Protein AF-A0A3R7KN00-F1 (afdb_monomer_lite)

Radius of gyration: 45.88 Å; chains: 1; bounding box: 121×91×130 Å

Sequence (946 aa):
MMTKEAKQSLILSQVHALVGEWLPFGANQISALNERLGAMERCQGGLFSSKLDMQPTETHFEVTPGLTQVKILDFDAIRFINFEAEINFPESDGVIQVENFGMHLHVSGAVLYGVKIDAIMNHTERSIPLDLLARLLVDVHQDSSGIIHDLLSRYQLSVLDMLFMGKAEQRNKYNLITAAVIEPKLPARMYLDKGERENELKQVLGEIYACYDITRDDVLFLGRDGCLLSGPGAERYEALLTTFMGLNSREIFIRNFFVRTFVLNDMLMNLRQSIRNYRKHGEHALKGVKKSLSDAARHMILLIECLQYLLESVEALELPPVPVDIAGSKIYKSLQLLERKNNVIVRCKDSIKLIERLRTQLDTLITKFEGISRLQLTYVSQGFDINIQRLTESLRVRDQLGENLDVIRMIFAGNLSFDIIDRLSGGTFNVPNPSWFLDWIKKPIIDVPLAFLVINLLWLAVVWIAIQAWLDRQVFRAGATLVIRAHTDKRINLMQLRRFLSQRDLQLGTFEYELGGRPELQSYIWVEDCFPSKGSTTHVMIVVDEKQKLLRSIRLQIACPLEESVPIHSRRLSRGMHRMRSYSTLRRPSRRLHPAPSSVTTMENNILEQFSILLRGEGVYQERHAPLARLGSQLNLLALTHSYNQETNTDNPMEVERRFWKGLRGTMDAPVYGADIVASLFGNVDALSWNLGDLNTILRKIDLPGVTRPMLYFGMWRAMFAFHTEDMDLFSINYVHTGKPKFWYGIPPDAAPQLERAAQSMFPEKHHTCSQFLRHKTSLISPARLREFGVPFYRAYQKPGEFVITFPAAYHQGFNLGLNIAEAVNFASLHWIPYGLKAKVCKCLPDSVRIDMDSFLTKLFSEPPSGPELLGDDPWVFSCKCHKYCSSNSSDVEVEAKVTAVEGKYIRVHYKGESADNDEWLPVSSKELQRRIVAVEPPLVKTKDL

Secondary structure (DSSP, 8-state):
----------EEES-EEEEEEE----HHHHHHHHHHTTTTSSS--EEE-S---S-TTSS-----S--EEEEEEEEETTTEEEEEEEE-----TT------EEEEEETTSEEEEEEE--EETTEETT-EEHHHHHHHHHHHHHHHHHHHHHHS-HHHHHHHHHHHTT-GGG---EEEEEESEEES---HHHH-SSSHHHHHHHHHH-SEEEEEE-SSS-EEEEESSEEEEESTTGGGGHHHHHHHHHHHHHHHHHHHHHHHHHHHHHHHHHHHHHHHTHHHHHHHHHHHHHHHHHHHHHHHHHHHHHHHHHHHHHHT-PPPPPPSSHHHHHHHHHHTHHHHHHHHHHHHHHHHHHHHHHHHHHHHHHHHHHHHHHHHHHHHHHHHHHHHHHHHHHHHHHHHHHHHHHHHHHHHHHHHHHHHHHHHTTSSS--PPPHHHIIIIIIIIISSTTHHHHHHHHHHHHHHHHHHHHHHHHHTTS--EEEEEEEEEEE--HHHHHHHHHTS--EEEE-PPSSSS---EEEEEEEEET-SSTT-EEEEEEEEETTTTEEEEEEEEEE--GGGSS-S-S-------------------------PSPHHHHHHHHHHHHHHHHHHHTTS---TT----BSS-TTTSHHHHTTTT-------HHHHHHHHHHH--TTSPPPP-EEEEE-----S--TTS--TTS--SGGGG---TTTTS-EEEEE-TT-EEEEEPPGGG-EEEEEEEEES-EEEEE--GGGHHHHHHHHHHH-HHHHHH-TTGGGGS-----HHHHHHTT---EEEEEPTT-EEEEPTT--EEEEESSSEEEEEEEE--GGGHHHHHH----SS-TT-----HHHHHHHHHSS---STTTT---TT----TT--S--S--------EEEEEEETTEEEEEETTS-GGG-EEEETT-HHHHHH----PPPP------

Foldseek 3Di:
DDDPDDDQDKWFAFKKKKWKAFALAAQVQLLVLCVVQCVVHPDGWAWFFPDDDPPVVDPDDDDDQFTKTWAWDDDDNGFKTWIWIDTGDDDDPPDDDDDIWTWIQGRLRMIMTIDTDQDFDVGGNGTHGLQSVLVVVLVVLQSVLRNCSRSGDPVSVVLVCLLVVPCSSPRQIAMEMEGAAMPPDDAFVVQCVVDPSVVSVCSRQNAWPDKDDLDSGWIWTHGLRYIYIYHNCRVVCVLQRSLLRNLSSLVSSLVSLVVSLVVLVVLLVVLVVLLVCDVVPDDVSLVVSVVSLVVSVVSLVSSVSSLVSSLVSLVPDDHDDQDPDSSSNVVNVVSPSVVSSVVSNVSSVVVVVSSVVSVVSSVVSVVSSVVVVVVVVVVVVVVVVVVVVVVVVVVVVVVVVVVVVVVVLLVVLLVVLVVVVCVVVPVPDPDPDDPCCCVPPCVPQVPDPPNVVVVSVVSSVVSSVVVVVVVVVVCLVQFDWDKAKFFWFAAWDVVLVVVVLVVFDWDKDFDDDDDDDDQRWIKTWGWDAQPPHHGKIKIKIWIARPVRNTTGMIMITIGDRCPVVDDPPDPDDDDDDDDDDDDDDDDDDDPDDDDDPDPSQVVSQVSQVVVVVVCVVSPRHPDPPDTTDGDDDPPQCVLQVVQPPPPPVDPDPVVLLVCLVVQDDPPDDDRDKPWFAQDFPDDPDDPVDPGLQRPPFLCPVDDDRQANTKMKIWAFANAKWAKDADALLFKKKKAWADDFKKKKKKADLVLLVLVLVLVCVVCVVQCVLWVRSVNVRPDHDRPVSCVVSPGDMDMDIGDHGDMDMDGGNMIMMTHTRGTTMMMMHTHDHPVSLVSSVVDDWTPNDPPRDHDPSVVSVCVSPVDDDPDDPSDDDPPPPDDDPPPPDDDPPPDDDDFDKDFDDDDDQWTWIDTPPDDPVPIDIGGVPDPVVVVPDPDDDDDDDDDDDD

InterPro domains:
  IPR003347 JmjC domain [PF02373] (711-827)
  IPR003347 JmjC domain [PS51184] (684-844)
  IPR003347 JmjC domain [SM00558] (684-844)
  IPR059590 MJ1566-like, N-terminal domain [PF27230] (7-232)

pLDDT: mean 73.98, std 19.84, range [23.41, 95.88]

Structure (mmCIF, N/CA/C/O backbone):
data_AF-A0A3R7KN00-F1
#
_entry.id   AF-A0A3R7KN00-F1
#
loop_
_atom_site.group_PDB
_atom_site.id
_atom_site.type_symbol
_atom_site.label_atom_id
_atom_site.label_alt_id
_atom_site.label_comp_id
_atom_site.label_asym_id
_atom_site.label_entity_id
_atom_site.label_seq_id
_atom_site.pdbx_PDB_ins_code
_atom_site.Cartn_x
_atom_site.Cartn_y
_atom_site.Cartn_z
_atom_site.occupancy
_atom_site.B_iso_or_equiv
_atom_site.auth_seq_id
_atom_site.auth_comp_id
_atom_site.auth_asym_id
_atom_site.auth_atom_id
_atom_site.pdbx_PDB_model_num
ATOM 1 N N . MET A 1 1 ? -3.265 29.292 -45.583 1.00 34.47 1 MET A N 1
ATOM 2 C CA . MET A 1 1 ? -2.148 30.198 -45.240 1.00 34.47 1 MET A CA 1
ATOM 3 C C . MET A 1 1 ? -0.900 29.540 -45.802 1.00 34.47 1 MET A C 1
ATOM 5 O O . MET A 1 1 ? -0.607 28.430 -45.388 1.00 34.47 1 MET A O 1
ATOM 9 N N . MET A 1 2 ? -0.294 30.111 -46.847 1.00 29.91 2 MET A N 1
ATOM 10 C CA . MET A 1 2 ? 0.812 29.475 -47.574 1.00 29.91 2 MET A CA 1
ATOM 11 C C . MET A 1 2 ? 1.981 29.189 -46.627 1.00 29.91 2 MET A C 1
ATOM 13 O O . MET A 1 2 ? 2.586 30.112 -46.083 1.00 29.91 2 MET A O 1
ATOM 17 N N . THR A 1 3 ? 2.247 27.905 -46.403 1.00 37.53 3 THR A N 1
ATOM 18 C CA . THR A 1 3 ? 3.394 27.390 -45.661 1.00 37.53 3 THR A CA 1
ATOM 19 C C . THR A 1 3 ? 4.658 27.803 -46.400 1.00 37.53 3 THR A C 1
ATOM 21 O O . THR A 1 3 ? 4.951 27.283 -47.472 1.00 37.53 3 THR A O 1
ATOM 24 N N . LYS A 1 4 ? 5.409 28.761 -45.846 1.00 40.06 4 LYS A N 1
ATOM 25 C CA . LYS A 1 4 ? 6.831 28.882 -46.174 1.00 40.06 4 LYS A CA 1
ATOM 26 C C . LYS A 1 4 ? 7.455 27.526 -45.850 1.00 40.06 4 LYS A C 1
ATOM 28 O O . LYS A 1 4 ? 7.513 27.169 -44.676 1.00 40.06 4 LYS A O 1
ATOM 33 N N . GLU A 1 5 ? 7.851 26.770 -46.868 1.00 46.94 5 GLU A N 1
ATOM 34 C CA . GLU A 1 5 ? 8.691 25.590 -46.681 1.00 46.94 5 GLU A CA 1
ATOM 35 C C . GLU A 1 5 ? 9.938 26.046 -45.919 1.00 46.94 5 GLU A C 1
ATOM 37 O O . GLU A 1 5 ? 10.660 26.945 -46.363 1.00 46.94 5 GLU A O 1
ATOM 42 N N . ALA A 1 6 ? 10.130 25.511 -44.711 1.00 55.94 6 ALA A N 1
ATOM 43 C CA . ALA A 1 6 ? 11.366 25.713 -43.977 1.00 55.94 6 ALA A CA 1
ATOM 44 C C . ALA A 1 6 ? 12.513 25.220 -44.868 1.00 55.94 6 ALA A C 1
ATOM 46 O O . ALA A 1 6 ? 12.411 24.171 -45.507 1.00 55.94 6 ALA A O 1
ATOM 47 N N . LYS A 1 7 ? 13.580 26.011 -44.969 1.00 61.88 7 LYS A N 1
ATOM 48 C CA . LYS A 1 7 ? 14.735 25.675 -45.795 1.00 61.88 7 LYS A CA 1
ATOM 49 C C . LYS A 1 7 ? 15.413 24.449 -45.178 1.00 61.88 7 LYS A C 1
ATOM 51 O O . LYS A 1 7 ? 16.044 24.573 -44.140 1.00 61.88 7 LYS A O 1
ATOM 56 N N . GLN A 1 8 ? 15.236 23.283 -45.798 1.00 73.12 8 GLN A N 1
ATOM 57 C CA . GLN A 1 8 ? 15.759 22.004 -45.310 1.00 73.12 8 GLN A CA 1
ATOM 58 C C . GLN A 1 8 ? 17.293 22.055 -45.286 1.00 73.12 8 GLN A C 1
ATOM 60 O O . GLN A 1 8 ? 17.915 22.194 -46.343 1.00 73.12 8 GLN A O 1
ATOM 65 N N . SER A 1 9 ? 17.905 21.993 -44.100 1.00 80.38 9 SER A N 1
ATOM 66 C CA . SER A 1 9 ? 19.361 22.125 -43.953 1.00 80.38 9 SER A CA 1
ATOM 67 C C . SER A 1 9 ? 20.086 20.793 -43.748 1.00 80.38 9 SER A C 1
ATOM 69 O O . SER A 1 9 ? 21.261 20.704 -44.121 1.00 80.38 9 SER A O 1
ATOM 71 N N . LEU A 1 10 ? 19.402 19.766 -43.222 1.00 90.12 10 LEU A N 1
ATOM 72 C CA . LEU A 1 10 ? 19.924 18.406 -43.062 1.00 90.12 10 LEU A CA 1
ATOM 73 C C . LEU A 1 10 ? 18.960 17.342 -43.605 1.00 90.12 10 LEU A C 1
ATOM 75 O O . LEU A 1 10 ? 17.761 17.343 -43.314 1.00 90.12 10 LEU A O 1
ATOM 79 N N . ILE A 1 11 ? 19.516 16.395 -44.361 1.00 92.88 11 ILE A N 1
ATOM 80 C CA . ILE A 1 11 ? 18.796 15.253 -44.935 1.00 92.88 11 ILE A CA 1
ATOM 81 C C . ILE A 1 11 ? 19.473 13.960 -44.476 1.00 92.88 11 ILE A C 1
ATOM 83 O O . ILE A 1 11 ? 20.700 13.851 -44.493 1.00 92.88 11 ILE A O 1
ATOM 87 N N . LEU A 1 12 ? 18.674 12.980 -44.059 1.00 93.62 12 LEU A N 1
ATOM 88 C CA . LEU A 1 12 ? 19.125 11.647 -43.674 1.00 93.62 12 LEU A CA 1
ATOM 89 C C . LEU A 1 12 ? 18.622 10.599 -44.674 1.00 93.62 12 LEU A C 1
ATOM 91 O O . LEU A 1 12 ? 17.547 10.739 -45.257 1.00 93.62 12 LEU A O 1
ATOM 95 N N . SER A 1 13 ? 19.388 9.525 -44.844 1.00 93.06 13 SER A N 1
ATOM 96 C CA . SER A 1 13 ? 19.009 8.368 -45.666 1.00 93.06 13 SER A CA 1
ATOM 97 C C . SER A 1 13 ? 18.983 7.087 -44.835 1.00 93.06 13 SER A C 1
ATOM 99 O O . SER A 1 13 ? 19.817 6.925 -43.940 1.00 93.06 13 SER A O 1
ATOM 101 N N . GLN A 1 14 ? 18.045 6.185 -45.152 1.00 92.50 14 GLN A N 1
ATOM 102 C CA . GLN A 1 14 ? 17.843 4.899 -44.468 1.00 92.50 14 GLN A CA 1
ATOM 103 C C . GLN A 1 14 ? 17.768 5.080 -42.951 1.00 92.50 14 GLN A C 1
ATOM 105 O O . GLN A 1 14 ? 18.657 4.669 -42.207 1.00 92.50 14 GLN A O 1
ATOM 110 N N . VAL A 1 15 ? 16.737 5.799 -42.509 1.00 93.44 15 VAL A N 1
ATOM 111 C CA . VAL A 1 15 ? 16.597 6.186 -41.107 1.00 93.44 15 VAL A CA 1
ATOM 112 C C . VAL A 1 15 ? 15.873 5.091 -40.334 1.00 93.44 15 VAL A C 1
ATOM 114 O O . VAL A 1 15 ? 14.721 4.764 -40.627 1.00 93.44 15 VAL A O 1
ATOM 117 N N . HIS A 1 16 ? 16.534 4.576 -39.302 1.00 93.69 16 HIS A N 1
ATOM 118 C CA . HIS A 1 16 ? 15.919 3.744 -38.274 1.00 93.69 16 HIS A CA 1
ATOM 119 C C . HIS A 1 16 ? 15.856 4.536 -36.971 1.00 93.69 16 HIS A C 1
ATOM 121 O O . HIS A 1 16 ? 16.877 5.040 -36.486 1.00 93.69 16 HIS A O 1
ATOM 127 N N . ALA A 1 17 ? 14.655 4.649 -36.413 1.00 93.38 17 ALA A N 1
ATOM 128 C CA . ALA A 1 17 ? 14.404 5.333 -35.158 1.00 93.38 17 ALA A CA 1
ATOM 129 C C . ALA A 1 17 ? 14.019 4.316 -34.080 1.00 93.38 17 ALA A C 1
ATOM 131 O O . ALA A 1 17 ? 13.091 3.525 -34.241 1.00 93.38 17 ALA A O 1
ATOM 132 N N . LEU A 1 18 ? 14.737 4.361 -32.964 1.00 94.88 18 LEU A N 1
ATOM 133 C CA . LEU A 1 18 ? 14.424 3.652 -31.736 1.00 94.88 18 LEU A CA 1
ATOM 134 C C . LEU A 1 18 ? 14.057 4.687 -30.674 1.00 94.88 18 LEU A C 1
ATOM 136 O O . LEU A 1 18 ? 14.808 5.626 -30.422 1.00 94.88 18 LEU A O 1
ATOM 140 N N . VAL A 1 19 ? 12.917 4.512 -30.023 1.00 94.94 19 VAL A N 1
ATOM 141 C CA . VAL A 1 19 ? 12.506 5.325 -28.880 1.00 94.94 19 VAL A CA 1
ATOM 142 C C . VAL A 1 19 ? 12.599 4.462 -27.630 1.00 94.94 19 VAL A C 1
ATOM 144 O O . VAL A 1 19 ? 12.036 3.373 -27.562 1.00 94.94 19 VAL A O 1
ATOM 147 N N . GLY A 1 20 ? 13.355 4.931 -26.643 1.00 94.50 20 GLY A N 1
ATOM 148 C CA . GLY A 1 20 ? 13.650 4.200 -25.419 1.00 94.50 20 GLY A CA 1
ATOM 149 C C . GLY A 1 20 ? 12.950 4.788 -24.209 1.00 94.50 20 GLY A C 1
ATOM 150 O O . GLY A 1 20 ? 13.080 5.976 -23.894 1.00 94.50 20 GLY A O 1
ATOM 151 N N . GLU A 1 21 ? 12.292 3.925 -23.454 1.00 93.81 21 GLU A N 1
ATOM 152 C CA . GLU A 1 21 ? 11.632 4.242 -22.200 1.00 93.81 21 GLU A CA 1
ATOM 153 C C . GLU A 1 21 ? 12.069 3.266 -21.104 1.00 93.81 21 GLU A C 1
ATOM 155 O O . GLU A 1 21 ? 12.487 2.137 -21.368 1.00 93.81 21 GLU A O 1
ATOM 160 N N . TRP A 1 22 ? 11.993 3.707 -19.849 1.00 94.19 22 TRP A N 1
ATOM 161 C CA . TRP A 1 22 ? 12.151 2.822 -18.706 1.00 94.19 22 TRP A CA 1
ATOM 162 C C . TRP A 1 22 ? 10.906 2.850 -17.820 1.00 94.19 22 TRP A C 1
ATOM 164 O O . TRP A 1 22 ? 10.437 3.920 -17.425 1.00 94.19 22 TRP A O 1
ATOM 174 N N . LEU A 1 23 ? 10.405 1.662 -17.495 1.00 92.81 23 LEU A N 1
ATOM 175 C CA . LEU A 1 23 ? 9.219 1.422 -16.688 1.00 92.81 23 LEU A CA 1
ATOM 176 C C . LEU A 1 23 ? 9.567 0.543 -15.472 1.00 92.81 23 LEU A C 1
ATOM 178 O O . LEU A 1 23 ? 10.354 -0.393 -15.606 1.00 92.81 23 LEU A O 1
ATOM 182 N N . PRO A 1 24 ? 8.983 0.792 -14.285 1.00 91.50 24 PRO A N 1
ATOM 183 C CA . PRO A 1 24 ? 9.306 0.061 -13.059 1.00 91.50 24 PRO A CA 1
ATOM 184 C C . PRO A 1 24 ? 8.629 -1.319 -13.027 1.00 91.50 24 PRO A C 1
ATOM 186 O O . PRO A 1 24 ? 7.636 -1.520 -12.327 1.00 91.50 24 PRO A O 1
ATOM 189 N N . PHE A 1 25 ? 9.139 -2.258 -13.827 1.00 86.75 25 PHE A N 1
ATOM 190 C CA . PHE A 1 25 ? 8.632 -3.629 -13.948 1.00 86.75 25 PHE A CA 1
ATOM 191 C C . PHE A 1 25 ? 9.667 -4.658 -13.510 1.00 86.75 25 PHE A C 1
ATOM 193 O O . PHE A 1 25 ? 10.868 -4.408 -13.561 1.00 86.75 25 PHE A O 1
ATOM 200 N N . GLY A 1 26 ? 9.174 -5.835 -13.130 1.00 87.88 26 GLY A N 1
ATOM 201 C CA . GLY A 1 26 ? 9.977 -7.017 -12.866 1.00 87.88 26 GLY A CA 1
ATOM 202 C C . GLY A 1 26 ? 9.399 -8.260 -13.543 1.00 87.88 26 GLY A C 1
ATOM 203 O O . GLY A 1 26 ? 8.490 -8.196 -14.374 1.00 87.88 26 GLY A O 1
ATOM 204 N N . ALA A 1 27 ? 9.939 -9.415 -13.159 1.00 89.00 27 ALA A N 1
ATOM 205 C CA . ALA A 1 27 ? 9.639 -10.716 -13.759 1.00 89.00 27 ALA A CA 1
ATOM 206 C C . ALA A 1 27 ? 8.143 -11.069 -13.721 1.00 89.00 27 ALA A C 1
ATOM 208 O O . ALA A 1 27 ? 7.574 -11.531 -14.709 1.00 89.00 27 ALA A O 1
ATOM 209 N N . ASN A 1 28 ? 7.488 -10.805 -12.589 1.00 90.81 28 ASN A N 1
ATOM 210 C CA . ASN A 1 28 ? 6.073 -11.125 -12.399 1.00 90.81 28 ASN A CA 1
ATOM 211 C C . ASN A 1 28 ? 5.167 -10.271 -13.295 1.00 90.81 28 ASN A C 1
ATOM 213 O O . ASN A 1 28 ? 4.145 -10.747 -13.778 1.00 90.81 28 ASN A O 1
ATOM 217 N N . GLN A 1 29 ? 5.543 -9.014 -13.534 1.00 91.00 29 GLN A N 1
ATOM 218 C CA . GLN A 1 29 ? 4.796 -8.088 -14.377 1.00 91.00 29 GLN A CA 1
ATOM 219 C C . GLN A 1 29 ? 4.914 -8.462 -15.857 1.00 91.00 29 GLN A C 1
ATOM 221 O O . GLN A 1 29 ? 3.920 -8.365 -16.571 1.00 91.00 29 GLN A O 1
ATOM 226 N N . ILE A 1 30 ? 6.088 -8.927 -16.300 1.00 91.75 30 ILE A N 1
ATOM 227 C CA . ILE A 1 30 ? 6.277 -9.462 -17.657 1.00 91.75 30 ILE A CA 1
ATOM 228 C C . ILE A 1 30 ? 5.495 -10.764 -17.842 1.00 91.75 30 ILE A C 1
ATOM 230 O O . ILE A 1 30 ? 4.766 -10.895 -18.819 1.00 91.75 30 ILE A O 1
ATOM 234 N N . SER A 1 31 ? 5.560 -11.686 -16.879 1.00 91.69 31 SER A N 1
ATOM 235 C CA . SER A 1 31 ? 4.784 -12.933 -16.925 1.00 91.69 31 SER A CA 1
ATOM 236 C C . SER A 1 31 ? 3.273 -12.672 -17.004 1.00 91.69 31 SER A C 1
ATOM 238 O O . SER A 1 31 ? 2.595 -13.184 -17.893 1.00 91.69 31 SER A O 1
ATOM 240 N N . ALA A 1 32 ? 2.755 -11.769 -16.165 1.00 90.94 32 ALA A N 1
ATOM 241 C CA . ALA A 1 32 ? 1.348 -11.371 -16.205 1.00 90.94 32 ALA A CA 1
ATOM 242 C C . ALA A 1 32 ? 0.955 -10.649 -17.509 1.00 90.94 32 ALA A C 1
ATOM 244 O O . ALA A 1 32 ? -0.200 -10.718 -17.931 1.00 90.94 32 ALA A O 1
ATOM 245 N N . LEU A 1 33 ? 1.889 -9.928 -18.140 1.00 90.69 33 LEU A N 1
ATOM 246 C CA . LEU A 1 33 ? 1.666 -9.313 -19.447 1.00 90.69 33 LEU A CA 1
ATOM 247 C C . LEU A 1 33 ? 1.604 -10.376 -20.551 1.00 90.69 33 LEU A C 1
ATOM 249 O O . LEU A 1 33 ? 0.674 -10.347 -21.349 1.00 90.69 33 LEU A O 1
ATOM 253 N N . ASN A 1 34 ? 2.531 -11.337 -20.559 1.00 90.94 34 ASN A N 1
ATOM 254 C CA . ASN A 1 34 ? 2.530 -12.465 -21.496 1.00 90.94 34 ASN A CA 1
ATOM 255 C C . ASN A 1 34 ? 1.225 -13.267 -21.425 1.00 90.94 34 ASN A C 1
ATOM 257 O O . ASN A 1 34 ? 0.660 -13.619 -22.461 1.00 90.94 34 ASN A O 1
ATOM 261 N N . GLU A 1 35 ? 0.728 -13.522 -20.213 1.00 89.06 35 GLU A N 1
ATOM 262 C CA . GLU A 1 35 ? -0.555 -14.195 -19.998 1.00 89.06 35 GLU A CA 1
ATOM 263 C C . GLU A 1 35 ? -1.720 -13.360 -20.551 1.00 89.06 35 GLU A C 1
ATOM 265 O O . GLU A 1 35 ? -2.538 -13.873 -21.308 1.00 89.06 35 GLU A O 1
ATOM 270 N N . ARG A 1 36 ? -1.760 -12.050 -20.264 1.00 88.00 36 ARG A N 1
ATOM 271 C CA . ARG A 1 36 ? -2.825 -11.159 -20.761 1.00 88.00 36 ARG A CA 1
ATOM 272 C C . ARG A 1 36 ? -2.849 -11.036 -22.281 1.00 88.00 36 ARG A C 1
ATOM 274 O O . ARG A 1 36 ? -3.927 -10.927 -22.855 1.00 88.00 36 ARG A O 1
ATOM 281 N N . LEU A 1 37 ? -1.682 -11.008 -22.918 1.00 88.88 37 LEU A N 1
ATOM 282 C CA . LEU A 1 37 ? -1.573 -10.901 -24.373 1.00 88.88 37 LEU A CA 1
ATOM 283 C C . LEU A 1 37 ? -1.833 -12.236 -25.087 1.00 88.88 37 LEU A C 1
ATOM 285 O O . LEU A 1 37 ? -1.804 -12.285 -26.316 1.00 88.88 37 LEU A O 1
ATOM 289 N N . GLY A 1 38 ? -2.073 -13.318 -24.339 1.00 88.44 38 GLY A N 1
ATOM 290 C CA . GLY A 1 38 ? -2.292 -14.642 -24.910 1.00 88.44 38 GLY A CA 1
ATOM 291 C C . GLY A 1 38 ? -1.037 -15.215 -25.568 1.00 88.44 38 GLY A C 1
ATOM 292 O O . GLY A 1 38 ? -1.142 -16.025 -26.484 1.00 88.44 38 GLY A O 1
ATOM 293 N N . ALA A 1 39 ? 0.166 -14.823 -25.127 1.00 87.88 39 ALA A N 1
ATOM 294 C CA . ALA A 1 39 ? 1.427 -15.291 -25.718 1.00 87.88 39 ALA A CA 1
ATOM 295 C C . ALA A 1 39 ? 1.568 -16.821 -25.661 1.00 87.88 39 ALA A C 1
ATOM 297 O O . ALA A 1 39 ? 2.085 -17.450 -26.584 1.00 87.88 39 ALA A O 1
ATOM 298 N N . MET A 1 40 ? 1.055 -17.426 -24.588 1.00 84.81 40 MET A N 1
ATOM 299 C CA . MET A 1 40 ? 1.064 -18.876 -24.372 1.00 84.81 40 MET A CA 1
ATOM 300 C C . MET A 1 40 ? -0.161 -19.585 -24.972 1.00 84.81 40 MET A C 1
ATOM 302 O O . MET A 1 40 ? -0.252 -20.811 -24.910 1.00 84.81 40 MET A O 1
ATOM 306 N N . GLU A 1 41 ? -1.116 -18.835 -25.524 1.00 86.50 41 GLU A N 1
ATOM 307 C CA . GLU A 1 41 ? -2.346 -19.376 -26.091 1.00 86.50 41 GLU A CA 1
ATOM 308 C C . GLU A 1 41 ? -2.195 -19.711 -27.579 1.00 86.50 41 GLU A C 1
ATOM 310 O O . GLU A 1 41 ? -1.234 -19.337 -28.251 1.00 86.50 41 GLU A O 1
ATOM 315 N N . ARG A 1 42 ? -3.177 -20.440 -28.124 1.00 82.50 42 ARG A N 1
ATOM 316 C CA . ARG A 1 42 ? -3.200 -20.797 -29.550 1.00 82.50 42 ARG A CA 1
ATOM 317 C C . ARG A 1 42 ? -3.437 -19.582 -30.455 1.00 82.50 42 ARG A C 1
ATOM 319 O O . ARG A 1 42 ? -2.972 -19.581 -31.591 1.00 82.50 42 ARG A O 1
ATOM 326 N N . CYS A 1 43 ? -4.177 -18.590 -29.967 1.00 78.00 43 CYS A N 1
ATOM 327 C CA . CYS A 1 43 ? -4.435 -17.333 -30.659 1.00 78.00 43 CYS A CA 1
ATOM 328 C C . CYS A 1 43 ? -3.603 -16.241 -29.986 1.00 78.00 43 CYS A C 1
ATOM 330 O O . CYS A 1 43 ? -4.023 -15.678 -28.983 1.00 78.00 43 CYS A O 1
ATOM 332 N N . GLN A 1 44 ? -2.409 -15.989 -30.516 1.00 85.62 44 GLN A N 1
ATOM 333 C CA . GLN A 1 44 ? -1.486 -15.004 -29.960 1.00 85.62 44 GLN A CA 1
ATOM 334 C C . GLN A 1 44 ? -1.861 -13.585 -30.404 1.00 85.62 44 GLN A C 1
ATOM 336 O O . GLN A 1 44 ? -1.991 -13.328 -31.603 1.00 85.62 44 GLN A O 1
ATOM 341 N N . GLY A 1 45 ? -1.970 -12.657 -29.449 1.00 84.62 45 GLY A N 1
ATOM 342 C CA . GLY A 1 45 ? -2.313 -11.261 -29.717 1.00 84.62 45 GLY A CA 1
ATOM 343 C C . GLY A 1 45 ? -3.818 -11.007 -29.853 1.00 84.62 45 GLY A C 1
ATOM 344 O O . GLY A 1 45 ? -4.648 -11.801 -29.414 1.00 84.62 45 GLY A O 1
ATOM 345 N N . GLY A 1 46 ? -4.181 -9.863 -30.432 1.00 86.06 46 GLY A N 1
ATOM 346 C CA . GLY A 1 46 ? -5.575 -9.428 -30.543 1.00 86.06 46 GLY A CA 1
ATOM 347 C C . GLY A 1 46 ? -5.751 -7.915 -30.454 1.00 86.06 46 GLY A C 1
ATOM 348 O O . GLY A 1 46 ? -4.793 -7.160 -30.605 1.00 86.06 46 GLY A O 1
ATOM 349 N N . LEU A 1 47 ? -6.992 -7.485 -30.223 1.00 86.44 47 LEU A N 1
ATOM 350 C CA . LEU A 1 47 ? -7.349 -6.083 -30.009 1.00 86.44 47 LEU A CA 1
ATOM 351 C C . LEU A 1 47 ? -7.456 -5.804 -28.509 1.00 86.44 47 LEU A C 1
ATOM 353 O O . LEU A 1 47 ? -8.194 -6.490 -27.800 1.00 86.44 47 LEU A O 1
ATOM 357 N N . PHE A 1 48 ? -6.751 -4.779 -28.041 1.00 84.88 48 PHE A N 1
ATOM 358 C CA . PHE A 1 48 ? -6.684 -4.402 -26.633 1.00 84.88 48 PHE A CA 1
ATOM 359 C C . PHE A 1 48 ? -7.202 -2.978 -26.418 1.00 84.88 48 PHE A C 1
ATOM 361 O O . PHE A 1 48 ? -7.078 -2.111 -27.284 1.00 84.88 48 PHE A O 1
ATOM 368 N N . SER A 1 49 ? -7.804 -2.748 -25.248 1.00 82.06 49 SER A N 1
ATOM 369 C CA . SER A 1 49 ? -8.267 -1.432 -24.810 1.00 82.06 49 SER A CA 1
ATOM 370 C C . SER A 1 49 ? -8.178 -1.304 -23.294 1.00 82.06 49 SER A C 1
ATOM 372 O O . SER A 1 49 ? -8.518 -2.232 -22.560 1.00 82.06 49 SER A O 1
ATOM 374 N N . SER A 1 50 ? -7.803 -0.116 -22.823 1.00 75.69 50 SER A N 1
ATOM 375 C CA . SER A 1 50 ? -7.879 0.268 -21.410 1.00 75.69 50 SER A CA 1
ATOM 376 C C . SER A 1 50 ? -9.304 0.570 -20.918 1.00 75.69 50 SER A C 1
ATOM 378 O O . SER A 1 50 ? -9.516 0.736 -19.709 1.00 75.69 50 SER A O 1
ATOM 380 N N . LYS A 1 51 ? -10.302 0.648 -21.814 1.00 75.00 51 LYS A N 1
ATOM 381 C CA . LYS A 1 51 ? -11.698 0.915 -21.438 1.00 75.00 51 LYS A CA 1
ATOM 382 C C . LYS A 1 51 ? -12.301 -0.267 -20.686 1.00 75.00 51 LYS A C 1
ATOM 384 O O . LYS A 1 51 ? -12.181 -1.419 -21.085 1.00 75.00 51 LYS A O 1
ATOM 389 N N . LEU A 1 52 ? -12.982 0.049 -19.589 1.00 70.50 52 LEU A N 1
ATOM 390 C CA . LEU A 1 52 ? -13.621 -0.934 -18.726 1.00 70.50 52 LEU A CA 1
ATOM 391 C C . LEU A 1 52 ? -15.101 -1.023 -19.080 1.00 70.50 52 LEU A C 1
ATOM 393 O O . LEU A 1 52 ? -15.774 0.004 -19.177 1.00 70.50 52 LEU A O 1
ATOM 397 N N . ASP A 1 53 ? -15.599 -2.242 -19.247 1.00 78.12 53 ASP A N 1
ATOM 398 C CA . ASP A 1 53 ? -17.023 -2.472 -19.432 1.00 78.12 53 ASP A CA 1
ATOM 399 C C . ASP A 1 53 ? -17.781 -2.149 -18.137 1.00 78.12 53 ASP A C 1
ATOM 401 O O . ASP A 1 53 ? -17.709 -2.867 -17.136 1.00 78.12 53 ASP A O 1
ATOM 405 N N . MET A 1 54 ? -18.462 -1.003 -18.144 1.00 77.94 54 MET A N 1
ATOM 406 C CA . MET A 1 54 ? -19.262 -0.528 -17.016 1.00 77.94 54 MET A CA 1
ATOM 407 C C . MET A 1 54 ? -20.642 -1.198 -16.966 1.00 77.94 54 MET A C 1
ATOM 409 O O . MET A 1 54 ? -21.336 -1.062 -15.955 1.00 77.94 54 MET A O 1
ATOM 413 N N . GLN A 1 55 ? -21.040 -1.916 -18.022 1.00 80.62 55 GLN A N 1
ATOM 414 C CA . GLN A 1 55 ? -22.338 -2.575 -18.172 1.00 80.62 55 GLN A CA 1
ATOM 415 C C . GLN A 1 55 ? -22.153 -4.022 -18.672 1.00 80.62 55 GLN A C 1
ATOM 417 O O . GLN A 1 55 ? -22.719 -4.395 -19.697 1.00 80.62 55 GLN A O 1
ATOM 422 N N . PRO A 1 56 ? -21.473 -4.897 -17.898 1.00 75.44 56 PRO A N 1
ATOM 423 C CA . PRO A 1 56 ? -21.117 -6.261 -18.321 1.00 75.44 56 PRO A CA 1
ATOM 424 C C . PRO A 1 56 ? -22.312 -7.195 -18.567 1.00 75.44 56 PRO A C 1
ATOM 426 O O . PRO A 1 56 ? -22.146 -8.351 -18.943 1.00 75.44 56 PRO A O 1
ATOM 429 N N . THR A 1 57 ? -23.529 -6.734 -18.281 1.00 83.38 57 THR A N 1
ATOM 430 C CA . THR A 1 57 ? -24.779 -7.450 -18.552 1.00 83.38 57 THR A CA 1
ATOM 431 C C . THR A 1 57 ? -25.332 -7.193 -19.952 1.00 83.38 57 THR A C 1
ATOM 433 O O . THR A 1 57 ? -26.276 -7.869 -20.357 1.00 83.38 57 THR A O 1
ATOM 436 N N . GLU A 1 58 ? -24.811 -6.201 -20.671 1.00 80.12 58 GLU A N 1
ATOM 437 C CA . GLU A 1 58 ? -25.223 -5.896 -22.038 1.00 80.12 58 GLU A CA 1
ATOM 438 C C . GLU A 1 58 ? -24.478 -6.785 -23.043 1.00 80.12 58 GLU A C 1
ATOM 440 O O . GLU A 1 58 ? -23.365 -7.240 -22.807 1.00 80.12 58 GLU A O 1
ATOM 445 N N . THR A 1 59 ? -25.112 -7.084 -24.180 1.00 80.50 59 THR A N 1
ATOM 446 C CA . THR A 1 59 ? -24.532 -7.963 -25.216 1.00 80.50 59 THR A CA 1
ATOM 447 C C . THR A 1 59 ? -23.621 -7.227 -26.197 1.00 80.50 59 THR A C 1
ATOM 449 O O . THR A 1 59 ? -23.139 -7.831 -27.152 1.00 80.50 59 THR A O 1
ATOM 452 N N . HIS A 1 60 ? -23.444 -5.920 -26.019 1.00 71.69 60 HIS A N 1
ATOM 453 C CA . HIS A 1 60 ? -22.634 -5.072 -26.878 1.00 71.69 60 HIS A CA 1
ATOM 454 C C . HIS A 1 60 ? -21.744 -4.196 -25.999 1.00 71.69 60 HIS A C 1
ATOM 456 O O . HIS A 1 60 ? -22.223 -3.555 -25.072 1.00 71.69 60 HIS A O 1
ATOM 462 N N . PHE A 1 61 ? -20.449 -4.190 -26.296 1.00 73.44 61 PHE A N 1
ATOM 463 C CA . PHE A 1 61 ? -19.476 -3.297 -25.683 1.00 73.44 61 PHE A CA 1
ATOM 464 C C . PHE A 1 61 ? -19.022 -2.329 -26.773 1.00 73.44 61 PHE A C 1
ATOM 466 O O . PHE A 1 61 ? -18.248 -2.695 -27.659 1.00 73.44 61 PHE A O 1
ATOM 473 N N . GLU A 1 62 ? -19.594 -1.125 -26.779 1.00 68.31 62 GLU A N 1
ATOM 474 C CA . GLU A 1 62 ? -19.268 -0.110 -27.778 1.00 68.31 62 GLU A CA 1
ATOM 475 C C . GLU A 1 62 ? -17.918 0.527 -27.436 1.00 68.31 62 GLU A C 1
ATOM 477 O O . GLU A 1 62 ? -17.775 1.289 -26.476 1.00 68.31 62 GLU A O 1
ATOM 482 N N . VAL A 1 63 ? -16.903 0.194 -28.231 1.00 64.94 63 VAL A N 1
ATOM 483 C CA . VAL A 1 63 ? -15.575 0.794 -28.127 1.00 64.94 63 VAL A CA 1
ATOM 484 C C . VAL A 1 63 ? -15.408 1.768 -29.280 1.00 64.94 63 VAL A C 1
ATOM 486 O O . VAL A 1 63 ? -15.665 1.434 -30.433 1.00 64.94 63 VAL A O 1
ATOM 489 N N . THR A 1 64 ? -14.984 2.990 -28.969 1.00 58.66 64 THR A N 1
ATOM 490 C CA . THR A 1 64 ? -14.603 3.972 -29.990 1.00 58.66 64 THR A CA 1
ATOM 491 C C . THR A 1 64 ? -13.495 3.401 -30.887 1.00 58.66 64 THR A C 1
ATOM 493 O O . THR A 1 64 ? -12.630 2.698 -30.358 1.00 58.66 64 THR A O 1
ATOM 496 N N . PRO A 1 65 ? -13.462 3.727 -32.192 1.00 57.25 65 PRO A N 1
ATOM 497 C CA . PRO A 1 65 ? -12.318 3.407 -33.052 1.00 57.25 65 PRO A CA 1
ATOM 498 C C . PRO A 1 65 ? -11.016 3.963 -32.436 1.00 57.25 65 PRO A C 1
ATOM 500 O O . PRO A 1 65 ? -11.053 4.992 -31.757 1.00 57.25 65 PRO A O 1
ATOM 503 N N . GLY A 1 66 ? -9.899 3.246 -32.600 1.00 62.22 66 GLY A N 1
ATOM 504 C CA . GLY A 1 66 ? -8.635 3.479 -31.877 1.00 62.22 66 GLY A CA 1
ATOM 505 C C . GLY A 1 66 ? -8.106 2.270 -31.091 1.00 62.22 66 GLY A C 1
ATOM 506 O O . GLY A 1 66 ? -7.339 2.450 -30.154 1.00 62.22 66 GLY A O 1
ATOM 507 N N . LEU A 1 67 ? -8.554 1.044 -31.396 1.00 73.62 67 LEU A N 1
ATOM 508 C CA . LEU A 1 67 ? -8.083 -0.162 -30.705 1.00 73.62 67 LEU A CA 1
ATOM 509 C C . LEU A 1 67 ? -6.626 -0.464 -31.059 1.00 73.62 67 LEU A C 1
ATOM 511 O O . LEU A 1 67 ? -6.252 -0.449 -32.235 1.00 73.62 67 LEU A O 1
ATOM 515 N N . THR A 1 68 ? -5.850 -0.821 -30.037 1.00 83.31 68 THR A N 1
ATOM 516 C CA . THR A 1 68 ? -4.477 -1.289 -30.211 1.00 83.31 68 THR A CA 1
ATOM 517 C C . THR A 1 68 ? -4.510 -2.744 -30.668 1.00 83.31 68 THR A C 1
ATOM 519 O O . THR A 1 68 ? -4.926 -3.629 -29.915 1.00 83.31 68 THR A O 1
ATOM 522 N N . GLN A 1 69 ? -4.077 -3.005 -31.898 1.00 88.19 69 GLN A N 1
ATOM 523 C CA . GLN A 1 69 ? -3.876 -4.355 -32.404 1.00 88.19 69 GLN A CA 1
ATOM 524 C C . GLN A 1 69 ? -2.460 -4.813 -32.077 1.00 88.19 69 GLN A C 1
ATOM 526 O O . GLN A 1 69 ? -1.499 -4.113 -32.370 1.00 88.19 69 GLN A O 1
ATOM 531 N N . VAL A 1 70 ? -2.331 -5.997 -31.481 1.00 91.19 70 VAL A N 1
ATOM 532 C CA . VAL A 1 70 ? -1.041 -6.587 -31.115 1.00 91.19 70 VAL A CA 1
ATOM 533 C C . VAL A 1 70 ? -0.863 -7.929 -31.798 1.00 91.19 70 VAL A C 1
ATOM 535 O O . VAL A 1 70 ? -1.754 -8.781 -31.754 1.00 91.19 70 VAL A O 1
ATOM 538 N N . LYS A 1 71 ? 0.324 -8.140 -32.363 1.00 92.12 71 LYS A N 1
ATOM 539 C CA . LYS A 1 71 ? 0.763 -9.404 -32.946 1.00 92.12 71 LYS A CA 1
ATOM 540 C C . LYS A 1 71 ? 2.107 -9.804 -32.352 1.00 92.12 71 LYS A C 1
ATOM 542 O O . LYS A 1 71 ? 3.107 -9.115 -32.514 1.00 92.12 71 LYS A O 1
ATOM 547 N N . ILE A 1 72 ? 2.130 -10.933 -31.659 1.00 92.88 72 ILE A N 1
ATOM 548 C CA . ILE A 1 72 ? 3.319 -11.397 -30.942 1.00 92.88 72 ILE A CA 1
ATOM 549 C C . ILE A 1 72 ? 4.335 -11.958 -31.942 1.00 92.88 72 ILE A C 1
ATOM 551 O O . ILE A 1 72 ? 3.973 -12.723 -32.833 1.00 92.88 72 ILE A O 1
ATOM 555 N N . LEU A 1 73 ? 5.598 -11.553 -31.794 1.00 92.25 73 LEU A N 1
ATOM 556 C CA . LEU A 1 73 ? 6.716 -12.020 -32.616 1.00 92.25 73 LEU A CA 1
ATOM 557 C C . LEU A 1 73 ? 7.518 -13.105 -31.897 1.00 92.25 73 LEU A C 1
ATOM 559 O O . LEU A 1 73 ? 7.755 -14.174 -32.452 1.00 92.25 73 LEU A O 1
ATOM 563 N N . ASP A 1 74 ? 7.942 -12.814 -30.669 1.00 94.12 74 ASP A N 1
ATOM 564 C CA . ASP A 1 74 ? 8.789 -13.683 -29.853 1.00 94.12 74 ASP A CA 1
ATOM 565 C C . ASP A 1 74 ? 8.601 -13.341 -28.372 1.00 94.12 74 ASP A C 1
ATOM 567 O O . ASP A 1 74 ? 8.309 -12.195 -28.031 1.00 94.12 74 ASP A O 1
ATOM 571 N N . PHE A 1 75 ? 8.748 -14.309 -27.474 1.00 93.94 75 PHE A N 1
ATOM 572 C CA . PHE A 1 75 ? 8.622 -14.054 -26.044 1.00 93.94 75 PHE A CA 1
ATOM 573 C C . PHE A 1 75 ? 9.376 -15.078 -25.199 1.00 93.94 75 PHE A C 1
ATOM 575 O O . PHE A 1 75 ? 9.464 -16.261 -25.521 1.00 93.94 75 PHE A O 1
ATOM 582 N N . ASP A 1 76 ? 9.844 -14.616 -24.046 1.00 94.38 76 ASP A N 1
ATOM 583 C CA . ASP A 1 76 ? 10.248 -15.452 -22.927 1.00 94.38 76 ASP A CA 1
ATOM 584 C C . ASP A 1 76 ? 9.232 -15.248 -21.803 1.00 94.38 76 ASP A C 1
ATOM 586 O O . ASP A 1 76 ? 8.854 -14.118 -21.489 1.00 94.38 76 ASP A O 1
ATOM 590 N N . ALA A 1 77 ? 8.794 -16.337 -21.171 1.00 88.31 77 ALA A N 1
ATOM 591 C CA . ALA A 1 77 ? 7.744 -16.291 -20.155 1.00 88.31 77 ALA A CA 1
ATOM 592 C C . ALA A 1 77 ? 8.039 -15.302 -19.009 1.00 88.31 77 ALA A C 1
ATOM 594 O O . ALA A 1 77 ? 7.106 -14.804 -18.382 1.00 88.31 77 ALA A O 1
ATOM 595 N N . ILE A 1 78 ? 9.314 -15.009 -18.734 1.00 90.31 78 ILE A N 1
ATOM 596 C CA . ILE A 1 78 ? 9.753 -14.217 -17.583 1.00 90.31 78 ILE A CA 1
ATOM 597 C C . ILE A 1 78 ? 10.580 -12.993 -18.005 1.00 90.31 78 ILE A C 1
ATOM 599 O O . ILE A 1 78 ? 10.503 -11.947 -17.358 1.00 90.31 78 ILE A O 1
ATOM 603 N N . ARG A 1 79 ? 11.411 -13.115 -19.046 1.00 91.31 79 ARG A N 1
ATOM 604 C CA . ARG A 1 79 ? 12.464 -12.138 -19.358 1.00 91.31 79 ARG A CA 1
ATOM 605 C C . ARG A 1 79 ? 12.024 -11.031 -20.300 1.00 91.31 79 ARG A C 1
ATOM 607 O O . ARG A 1 79 ? 12.423 -9.892 -20.074 1.00 91.31 79 ARG A O 1
ATOM 614 N N . PHE A 1 80 ? 11.277 -11.334 -21.357 1.00 94.31 80 PHE A N 1
ATOM 615 C CA . PHE A 1 80 ? 10.909 -10.323 -22.348 1.00 94.31 80 PHE A CA 1
ATOM 616 C C . PHE A 1 80 ? 9.717 -10.730 -23.211 1.00 94.31 80 PHE A C 1
ATOM 618 O O . PHE A 1 80 ? 9.375 -11.905 -23.305 1.00 94.31 80 PHE A O 1
ATOM 625 N N . ILE A 1 81 ? 9.140 -9.751 -23.902 1.00 94.19 81 ILE A N 1
ATOM 626 C CA . ILE A 1 81 ? 8.175 -9.963 -24.980 1.00 94.19 81 ILE A CA 1
ATOM 627 C C . ILE A 1 81 ? 8.472 -9.009 -26.143 1.00 94.19 81 ILE A C 1
ATOM 629 O O . ILE A 1 81 ? 8.753 -7.828 -25.931 1.00 94.19 81 ILE A O 1
ATOM 633 N N . ASN A 1 82 ? 8.407 -9.547 -27.359 1.00 94.81 82 ASN A N 1
ATOM 634 C CA . ASN A 1 82 ? 8.523 -8.852 -28.634 1.00 94.81 82 ASN A CA 1
ATOM 635 C C . ASN A 1 82 ? 7.203 -8.955 -29.392 1.00 94.81 82 ASN A C 1
ATOM 637 O O . ASN A 1 82 ? 6.689 -10.056 -29.609 1.00 94.81 82 ASN A O 1
ATOM 641 N N . PHE A 1 83 ? 6.666 -7.827 -29.835 1.00 93.81 83 PHE A N 1
ATOM 642 C CA . PHE A 1 83 ? 5.432 -7.806 -30.615 1.00 93.81 83 PHE A CA 1
ATOM 643 C C . PHE A 1 83 ? 5.370 -6.601 -31.550 1.00 93.81 83 PHE A C 1
ATOM 645 O O . PHE A 1 83 ? 6.022 -5.587 -31.320 1.00 93.81 83 PHE A O 1
ATOM 652 N N . GLU A 1 84 ? 4.574 -6.731 -32.604 1.00 93.12 84 GLU A N 1
ATOM 653 C CA . GLU A 1 84 ? 4.159 -5.635 -33.475 1.00 93.12 84 GLU A CA 1
ATOM 654 C C . GLU A 1 84 ? 2.864 -5.040 -32.918 1.00 93.12 84 GLU A C 1
ATOM 656 O O . GLU A 1 84 ? 1.953 -5.788 -32.542 1.00 93.12 84 GLU A O 1
ATOM 661 N N . ALA A 1 85 ? 2.788 -3.714 -32.849 1.00 90.50 85 ALA A N 1
ATOM 662 C CA . ALA A 1 85 ? 1.587 -2.993 -32.455 1.00 90.50 85 ALA A CA 1
ATOM 663 C C . ALA A 1 85 ? 1.187 -1.960 -33.514 1.00 90.50 85 ALA A C 1
ATOM 665 O O . ALA A 1 85 ? 2.041 -1.243 -34.035 1.00 90.50 85 ALA A O 1
ATOM 666 N N . GLU A 1 86 ? -0.112 -1.880 -33.784 1.00 86.12 86 GLU A N 1
ATOM 667 C CA . GLU A 1 86 ? -0.734 -0.927 -34.708 1.00 86.12 86 GLU A CA 1
ATOM 668 C C . GLU A 1 86 ? -1.917 -0.259 -33.996 1.00 86.12 86 GLU A C 1
ATOM 670 O O . GLU A 1 86 ? -2.718 -0.940 -33.340 1.00 86.12 86 GLU A O 1
ATOM 675 N N . ILE A 1 87 ? -2.027 1.070 -34.092 1.00 79.12 87 ILE A N 1
ATOM 676 C CA . ILE A 1 87 ? -3.168 1.803 -33.533 1.00 79.12 87 ILE A CA 1
ATOM 677 C C . ILE A 1 87 ? -4.150 2.126 -34.650 1.00 79.12 87 ILE A C 1
ATOM 679 O O . ILE A 1 87 ? -3.848 2.876 -35.571 1.00 79.12 87 ILE A O 1
ATOM 683 N N . ASN A 1 88 ? -5.361 1.588 -34.541 1.00 73.88 88 ASN A N 1
ATOM 684 C CA . ASN A 1 88 ? -6.394 1.782 -35.552 1.00 73.88 88 ASN A CA 1
ATOM 685 C C . ASN A 1 88 ? -7.171 3.089 -35.324 1.00 73.88 88 ASN A C 1
ATOM 687 O O . ASN A 1 88 ? -8.338 3.041 -34.922 1.00 73.88 88 ASN A O 1
ATOM 691 N N . PHE A 1 89 ? -6.547 4.252 -35.538 1.00 70.00 89 PHE A N 1
ATOM 692 C CA . PHE A 1 89 ? -7.244 5.543 -35.482 1.00 70.00 89 PHE A CA 1
ATOM 693 C C . PHE A 1 89 ? -7.990 5.864 -36.793 1.00 70.00 89 PHE A C 1
ATOM 695 O O . PHE A 1 89 ? -7.522 5.533 -37.881 1.00 70.00 89 PHE A O 1
ATOM 702 N N . PRO A 1 90 ? -9.178 6.497 -36.724 1.00 64.81 90 PRO A N 1
ATOM 703 C CA . PRO A 1 90 ? -9.868 6.982 -37.911 1.00 64.81 90 PRO A CA 1
ATOM 704 C C . PRO A 1 90 ? -9.192 8.263 -38.426 1.00 64.81 90 PRO A C 1
ATOM 706 O O . PRO A 1 90 ? -9.347 9.332 -37.836 1.00 64.81 90 PRO A O 1
ATOM 709 N N . GLU A 1 91 ? -8.462 8.145 -39.533 1.00 68.81 91 GLU A N 1
ATOM 710 C CA . GLU A 1 91 ? -7.780 9.265 -40.188 1.00 68.81 91 GLU A CA 1
ATOM 711 C C . GLU A 1 91 ? -8.737 10.199 -40.946 1.00 68.81 91 GLU A C 1
ATOM 713 O O . GLU A 1 91 ? -9.817 9.809 -41.398 1.00 68.81 91 GLU A O 1
ATOM 718 N N . SER A 1 92 ? -8.323 11.459 -41.110 1.00 75.44 92 SER A N 1
ATOM 719 C CA . SER A 1 92 ? -9.037 12.433 -41.950 1.00 75.44 92 SER A CA 1
ATOM 720 C C . SER A 1 92 ? -8.902 12.125 -43.452 1.00 75.44 92 SER A C 1
ATOM 722 O O . SER A 1 92 ? -7.873 11.613 -43.894 1.00 75.44 92 SER A O 1
ATOM 724 N N . ASP A 1 93 ? -9.919 12.476 -44.252 1.00 64.88 93 ASP A N 1
ATOM 725 C CA . ASP A 1 93 ? -9.957 12.197 -45.697 1.00 64.88 93 ASP A CA 1
ATOM 726 C C . ASP A 1 93 ? -8.684 12.676 -46.428 1.00 64.88 93 ASP A C 1
ATOM 728 O O . ASP A 1 93 ? -8.420 13.875 -46.540 1.00 64.88 93 ASP A O 1
ATOM 732 N N . GLY A 1 94 ? -7.916 11.725 -46.974 1.00 64.56 94 GLY A N 1
ATOM 733 C CA . GLY A 1 94 ? -6.711 11.978 -47.775 1.00 64.56 94 GLY A CA 1
ATOM 734 C C . GLY A 1 94 ? -5.373 11.818 -47.042 1.00 64.56 94 GLY A C 1
ATOM 735 O O . GLY A 1 94 ? -4.333 11.931 -47.691 1.00 64.56 94 GLY A O 1
ATOM 736 N N . VAL A 1 95 ? -5.377 11.524 -45.737 1.00 67.75 95 VAL A N 1
ATOM 737 C CA . VAL A 1 95 ? -4.170 11.172 -44.970 1.00 67.75 95 VAL A CA 1
ATOM 738 C C . VAL A 1 95 ? -4.063 9.650 -44.876 1.00 67.75 95 VAL A C 1
ATOM 740 O O . VAL A 1 95 ? -4.998 8.980 -44.448 1.00 67.75 95 VAL A O 1
ATOM 743 N N . ILE A 1 96 ? -2.932 9.096 -45.320 1.00 71.94 96 ILE A N 1
ATOM 744 C CA . ILE A 1 96 ? -2.609 7.672 -45.178 1.00 71.94 96 ILE A CA 1
ATOM 745 C C . ILE A 1 96 ? -1.429 7.587 -44.214 1.00 71.94 96 ILE A C 1
ATOM 747 O O . ILE A 1 96 ? -0.293 7.856 -44.605 1.00 71.94 96 ILE A O 1
ATOM 751 N N . GLN A 1 97 ? -1.711 7.238 -42.964 1.00 72.81 97 GLN A N 1
ATOM 752 C CA . GLN A 1 97 ? -0.713 6.957 -41.937 1.00 72.81 97 GLN A CA 1
ATOM 753 C C . GLN A 1 97 ? -0.676 5.441 -41.731 1.00 72.81 97 GLN A C 1
ATOM 755 O O . GLN A 1 97 ? -1.708 4.817 -41.497 1.00 72.81 97 GLN A O 1
ATOM 760 N N . VAL A 1 98 ? 0.497 4.833 -41.913 1.00 73.12 98 VAL A N 1
ATOM 761 C CA . VAL A 1 98 ? 0.712 3.395 -41.700 1.00 73.12 98 VAL A CA 1
ATOM 762 C C . VAL A 1 98 ? 1.872 3.261 -40.731 1.00 73.12 98 VAL A C 1
ATOM 764 O O . VAL A 1 98 ? 3.027 3.444 -41.112 1.00 73.12 98 VAL A O 1
ATOM 767 N N . GLU A 1 99 ? 1.554 2.970 -39.474 1.00 78.12 99 GLU A N 1
ATOM 768 C CA . GLU A 1 99 ? 2.528 2.907 -38.390 1.00 78.12 99 GLU A CA 1
ATOM 769 C C . GLU A 1 99 ? 2.494 1.544 -37.717 1.00 78.12 99 GLU A C 1
ATOM 771 O O . GLU A 1 99 ? 1.621 1.234 -36.909 1.00 78.12 99 GLU A O 1
ATOM 776 N N . ASN A 1 100 ? 3.494 0.734 -38.052 1.00 86.38 100 ASN A N 1
ATOM 777 C CA . ASN A 1 100 ? 3.747 -0.528 -37.379 1.00 86.38 100 ASN A CA 1
ATOM 778 C C . ASN A 1 100 ? 4.912 -0.344 -36.412 1.00 86.38 100 ASN A C 1
ATOM 780 O O . ASN A 1 100 ? 6.056 -0.145 -36.830 1.00 86.38 100 ASN A O 1
ATOM 784 N N . PHE A 1 101 ? 4.624 -0.432 -35.117 1.00 89.19 101 PHE A N 1
ATOM 785 C CA . PHE A 1 101 ? 5.633 -0.342 -34.071 1.00 89.19 101 PHE A CA 1
ATOM 786 C C . PHE A 1 101 ? 6.177 -1.725 -33.739 1.00 89.19 101 PHE A C 1
ATOM 788 O O . PHE A 1 101 ? 5.438 -2.592 -33.274 1.00 89.19 101 PHE A O 1
ATOM 795 N N . GLY A 1 102 ? 7.485 -1.920 -33.900 1.00 93.25 102 GLY A N 1
ATOM 796 C CA . GLY A 1 102 ? 8.178 -3.050 -33.289 1.00 93.25 102 GLY A CA 1
ATOM 797 C C . GLY A 1 102 ? 8.444 -2.746 -31.818 1.00 93.25 102 GLY A C 1
ATOM 798 O O . GLY A 1 102 ? 9.143 -1.785 -31.509 1.00 93.25 102 GLY A O 1
ATOM 799 N N . MET A 1 103 ? 7.899 -3.532 -30.897 1.00 94.12 103 MET A N 1
ATOM 800 C CA . MET A 1 103 ? 8.016 -3.279 -29.461 1.00 94.12 103 MET A CA 1
ATOM 801 C C . MET A 1 103 ? 8.781 -4.391 -28.755 1.00 94.12 103 MET A C 1
ATOM 803 O O . MET A 1 103 ? 8.475 -5.568 -28.933 1.00 94.12 103 MET A O 1
ATOM 807 N N . HIS A 1 104 ? 9.743 -4.004 -27.916 1.00 94.06 104 HIS A N 1
ATOM 808 C CA . HIS A 1 104 ? 10.489 -4.904 -27.036 1.00 94.06 104 HIS A CA 1
ATOM 809 C C . HIS A 1 104 ? 10.338 -4.452 -25.587 1.00 94.06 104 HIS A C 1
ATOM 811 O O . HIS A 1 104 ? 10.745 -3.343 -25.232 1.00 94.06 104 HIS A O 1
ATOM 817 N N . LEU A 1 105 ? 9.770 -5.310 -24.741 1.00 94.44 105 LEU A N 1
ATOM 818 C CA . LEU A 1 105 ? 9.642 -5.074 -23.304 1.00 94.44 105 LEU A CA 1
ATOM 819 C C . LEU A 1 105 ? 10.485 -6.102 -22.554 1.00 94.44 105 LEU A C 1
ATOM 821 O O . LEU A 1 105 ? 10.272 -7.302 -22.707 1.00 94.44 105 LEU A O 1
ATOM 825 N N . HIS A 1 106 ? 11.403 -5.633 -21.709 1.00 93.69 106 HIS A N 1
ATOM 826 C CA . HIS A 1 106 ? 12.332 -6.478 -20.960 1.00 93.69 106 HIS A CA 1
ATOM 827 C C . HIS A 1 106 ? 12.091 -6.414 -19.443 1.00 93.69 106 HIS A C 1
ATOM 829 O O . HIS A 1 106 ? 11.675 -5.391 -18.897 1.00 93.69 106 HIS A O 1
ATOM 835 N N . VAL A 1 107 ? 12.450 -7.483 -18.728 1.00 92.25 107 VAL A N 1
ATOM 836 C CA . VAL A 1 107 ? 12.327 -7.632 -17.265 1.00 92.25 107 VAL A CA 1
ATOM 837 C C . VAL A 1 107 ? 13.102 -6.585 -16.469 1.00 92.25 107 VAL A C 1
ATOM 839 O O . VAL A 1 107 ? 12.752 -6.281 -15.337 1.00 92.25 107 VAL A O 1
ATOM 842 N N . SER A 1 108 ? 14.132 -5.987 -17.068 1.00 90.38 108 SER A N 1
ATOM 843 C CA . SER A 1 108 ? 14.874 -4.869 -16.469 1.00 90.38 108 SER A CA 1
ATOM 844 C C . SER A 1 108 ? 14.115 -3.538 -16.523 1.00 90.38 108 SER A C 1
ATOM 846 O O . SER A 1 108 ? 14.693 -2.506 -16.173 1.00 90.38 108 SER A O 1
ATOM 848 N N . GLY A 1 109 ? 12.874 -3.533 -17.017 1.00 91.62 109 GLY A N 1
ATOM 849 C CA . GLY A 1 109 ? 12.046 -2.345 -17.189 1.00 91.62 109 GLY A CA 1
ATOM 850 C C . GLY A 1 109 ? 12.327 -1.554 -18.467 1.00 91.62 109 GLY A C 1
ATOM 851 O O . GLY A 1 109 ? 11.686 -0.537 -18.707 1.00 91.62 109 GLY A O 1
ATOM 852 N N . ALA A 1 110 ? 13.290 -1.979 -19.289 1.00 92.62 110 ALA A N 1
ATOM 853 C CA . ALA A 1 110 ? 13.570 -1.325 -20.563 1.00 92.62 110 ALA A CA 1
ATOM 854 C C . ALA A 1 110 ? 12.451 -1.614 -21.573 1.00 92.62 110 ALA A C 1
ATOM 856 O O . ALA A 1 110 ? 12.087 -2.774 -21.776 1.00 92.62 110 ALA A O 1
ATOM 857 N N . VAL A 1 111 ? 11.942 -0.557 -22.203 1.00 94.06 111 VAL A N 1
ATOM 858 C CA . VAL A 1 111 ? 10.956 -0.628 -23.282 1.00 94.06 111 VAL A CA 1
ATOM 859 C C . VAL A 1 111 ? 11.496 0.104 -24.494 1.00 94.06 111 VAL A C 1
ATOM 861 O O . VAL A 1 111 ? 11.901 1.262 -24.392 1.00 94.06 111 VAL A O 1
ATOM 864 N N . LEU A 1 112 ? 11.521 -0.587 -25.626 1.00 94.69 112 LEU A N 1
ATOM 865 C CA . LEU A 1 112 ? 12.011 -0.063 -26.892 1.00 94.69 112 LEU A CA 1
ATOM 866 C C . LEU A 1 112 ? 10.880 -0.079 -27.914 1.00 94.69 112 LEU A C 1
ATOM 868 O O . LEU A 1 112 ? 10.212 -1.100 -28.073 1.00 94.69 112 LEU A O 1
ATOM 872 N N . TYR A 1 113 ? 10.712 1.038 -28.611 1.00 94.44 113 TYR A N 1
ATOM 873 C CA . TYR A 1 113 ? 9.813 1.175 -29.751 1.00 94.44 113 TYR A CA 1
ATOM 874 C C . TYR A 1 113 ? 10.668 1.411 -30.989 1.00 94.44 113 TYR A C 1
ATOM 876 O O . TYR A 1 113 ? 11.400 2.398 -31.050 1.00 94.44 113 TYR A O 1
ATOM 884 N N . GLY A 1 114 ? 10.618 0.498 -31.946 1.00 93.44 114 GLY A N 1
ATOM 885 C CA . GLY A 1 114 ? 11.349 0.584 -33.197 1.00 93.44 114 GLY A CA 1
ATOM 886 C C . GLY A 1 114 ? 10.436 0.926 -34.358 1.00 93.44 114 GLY A C 1
ATOM 887 O O . GLY A 1 114 ? 9.383 0.312 -34.528 1.00 93.44 114 GLY A O 1
ATOM 888 N N . VAL A 1 115 ? 10.876 1.896 -35.156 1.00 92.06 115 VAL A N 1
ATOM 889 C CA . VAL A 1 115 ? 10.219 2.320 -36.390 1.00 92.06 115 VAL A CA 1
ATOM 890 C C . VAL A 1 115 ? 11.270 2.460 -37.484 1.00 92.06 115 VAL A C 1
ATOM 892 O O . VAL A 1 115 ? 12.292 3.138 -37.320 1.00 92.06 115 VAL A O 1
ATOM 895 N N . LYS A 1 116 ? 11.003 1.824 -38.623 1.00 92.50 116 LYS A N 1
ATOM 896 C CA . LYS A 1 116 ? 11.733 2.051 -39.867 1.00 92.50 116 LYS A CA 1
ATOM 897 C C . LYS A 1 116 ? 10.959 3.061 -40.711 1.00 92.50 116 LYS A C 1
ATOM 899 O O . LYS A 1 116 ? 9.759 2.903 -40.902 1.00 92.50 116 LYS A O 1
ATOM 904 N N . ILE A 1 117 ? 11.643 4.087 -41.213 1.00 91.81 117 ILE A N 1
ATOM 905 C CA . ILE A 1 117 ? 10.991 5.173 -41.951 1.00 91.81 117 ILE A CA 1
ATOM 906 C C . ILE A 1 117 ? 11.195 4.967 -43.453 1.00 91.81 117 ILE A C 1
ATOM 908 O O . ILE A 1 117 ? 12.264 5.260 -43.989 1.00 91.81 117 ILE A O 1
ATOM 912 N N . ASP A 1 118 ? 10.150 4.495 -44.134 1.00 90.25 118 ASP A N 1
ATOM 913 C CA . ASP A 1 118 ? 10.180 4.253 -45.583 1.00 90.25 118 ASP A CA 1
ATOM 914 C C . ASP A 1 118 ? 9.854 5.517 -46.405 1.00 90.25 118 ASP A C 1
ATOM 916 O O . ASP A 1 118 ? 10.416 5.726 -47.484 1.00 90.25 118 ASP A O 1
ATOM 920 N N . ALA A 1 119 ? 8.960 6.382 -45.915 1.00 88.31 119 ALA A N 1
ATOM 921 C CA . ALA A 1 119 ? 8.614 7.655 -46.550 1.00 88.31 119 ALA A CA 1
ATOM 922 C C . ALA A 1 119 ? 7.966 8.635 -45.557 1.00 88.31 119 ALA A C 1
ATOM 924 O O . ALA A 1 119 ? 7.294 8.216 -44.620 1.00 88.31 119 ALA A O 1
ATOM 925 N N . ILE A 1 120 ? 8.131 9.943 -45.790 1.00 87.81 120 ILE A N 1
ATOM 926 C CA . ILE A 1 120 ? 7.397 11.010 -45.089 1.00 87.81 120 ILE A CA 1
ATOM 927 C C . ILE A 1 120 ? 6.927 12.037 -46.120 1.00 87.81 120 ILE A C 1
ATOM 929 O O . ILE A 1 120 ? 7.748 12.661 -46.795 1.00 87.81 120 ILE A O 1
ATOM 933 N N . MET A 1 121 ? 5.617 12.270 -46.225 1.00 85.44 121 MET A N 1
ATOM 934 C CA . MET A 1 121 ? 5.041 13.183 -47.224 1.00 85.44 121 MET A CA 1
ATOM 935 C C . MET A 1 121 ? 5.518 12.819 -48.648 1.00 85.44 121 MET A C 1
ATOM 937 O O . MET A 1 121 ? 5.285 11.709 -49.114 1.00 85.44 121 MET A O 1
ATOM 941 N N . ASN A 1 122 ? 6.225 13.727 -49.332 1.00 85.69 122 ASN A N 1
ATOM 942 C CA . ASN A 1 122 ? 6.767 13.512 -50.680 1.00 85.69 122 ASN A CA 1
ATOM 943 C C . ASN A 1 122 ? 8.213 12.973 -50.678 1.00 85.69 122 ASN A C 1
ATOM 945 O O . ASN A 1 122 ? 8.831 12.852 -51.737 1.00 85.69 122 ASN A O 1
ATOM 949 N N . HIS A 1 123 ? 8.778 12.696 -49.502 1.00 88.00 123 HIS A N 1
ATOM 950 C CA . HIS A 1 123 ? 10.157 12.262 -49.325 1.00 88.00 123 HIS A CA 1
ATOM 951 C C . HIS A 1 123 ? 10.238 10.743 -49.149 1.00 88.00 123 HIS A C 1
ATOM 953 O O . HIS A 1 123 ? 9.498 10.159 -48.364 1.00 88.00 123 HIS A O 1
ATOM 959 N N . THR A 1 124 ? 11.162 10.108 -49.870 1.00 90.62 124 THR A N 1
ATOM 960 C CA . THR A 1 124 ? 11.420 8.657 -49.791 1.00 90.62 124 THR A CA 1
ATOM 961 C C . THR A 1 124 ? 12.509 8.340 -48.762 1.00 90.62 124 THR A C 1
ATOM 963 O O . THR A 1 124 ? 13.245 9.238 -48.358 1.00 90.62 124 THR A O 1
ATOM 966 N N . GLU A 1 125 ? 12.679 7.062 -48.409 1.00 90.38 125 GLU A N 1
ATOM 967 C CA . GLU A 1 125 ? 13.690 6.516 -47.477 1.00 90.38 125 GLU A CA 1
ATOM 968 C C . GLU A 1 125 ? 15.109 7.084 -47.678 1.00 90.38 125 GLU A C 1
ATOM 970 O O . GLU A 1 125 ? 15.899 7.186 -46.741 1.00 90.38 125 GLU A O 1
ATOM 975 N N . ARG A 1 126 ? 15.464 7.470 -48.910 1.00 89.62 126 ARG A N 1
ATOM 976 C CA . ARG A 1 126 ? 16.799 7.990 -49.254 1.00 89.62 126 ARG A CA 1
ATOM 977 C C . ARG A 1 126 ? 17.012 9.461 -48.900 1.00 89.62 126 ARG A C 1
ATOM 979 O O . ARG A 1 126 ? 18.141 9.925 -48.975 1.00 89.62 126 ARG A O 1
ATOM 986 N N . SER A 1 127 ? 15.948 10.200 -48.605 1.00 90.38 127 SER A N 1
ATOM 987 C CA . SER A 1 127 ? 15.954 11.662 -48.588 1.00 90.38 127 SER A CA 1
ATOM 988 C C . SER A 1 127 ? 14.965 12.196 -47.548 1.00 90.38 127 SER A C 1
ATOM 990 O O . SER A 1 127 ? 14.028 12.911 -47.900 1.00 90.38 127 SER A O 1
ATOM 992 N N . ILE A 1 128 ? 15.157 11.872 -46.273 1.00 92.31 128 ILE A N 1
ATOM 993 C CA . ILE A 1 128 ? 14.271 12.295 -45.183 1.00 92.31 128 ILE A CA 1
ATOM 994 C C . ILE A 1 128 ? 14.809 13.586 -44.539 1.00 92.31 128 ILE A C 1
ATOM 996 O O . ILE A 1 128 ? 15.885 13.555 -43.936 1.00 92.31 128 ILE A O 1
ATOM 1000 N N . PRO A 1 129 ? 14.093 14.724 -44.630 1.00 92.12 129 PRO A N 1
ATOM 1001 C CA . PRO A 1 129 ? 14.478 15.955 -43.947 1.00 92.12 129 PRO A CA 1
ATOM 1002 C C . PRO A 1 129 ? 14.335 15.824 -42.431 1.00 92.12 129 PRO A C 1
ATOM 1004 O O . PRO A 1 129 ? 13.337 15.292 -41.935 1.00 92.12 129 PRO A O 1
ATOM 1007 N N . LEU A 1 130 ? 15.295 16.375 -41.689 1.00 90.06 130 LEU A N 1
ATOM 1008 C CA . LEU A 1 130 ? 15.324 16.254 -40.232 1.00 90.06 130 LEU A CA 1
ATOM 1009 C C . LEU A 1 130 ? 14.146 16.968 -39.534 1.00 90.06 130 LEU A C 1
ATOM 1011 O O . LEU A 1 130 ? 13.622 16.446 -38.553 1.00 90.06 130 LEU A O 1
ATOM 1015 N N . ASP A 1 131 ? 13.668 18.099 -40.070 1.00 88.19 131 ASP A N 1
ATOM 1016 C CA . ASP A 1 131 ? 12.479 18.818 -39.558 1.00 88.19 131 ASP A CA 1
ATOM 1017 C C . ASP A 1 131 ? 11.194 17.972 -39.647 1.00 88.19 131 ASP A C 1
ATOM 1019 O O . ASP A 1 131 ? 10.372 17.974 -38.732 1.00 88.19 131 ASP A O 1
ATOM 1023 N N . LEU A 1 132 ? 11.023 17.207 -40.733 1.00 89.38 132 LEU A N 1
ATOM 1024 C CA . LEU A 1 132 ? 9.870 16.313 -40.887 1.00 89.38 132 LEU A CA 1
ATOM 1025 C C . LEU A 1 132 ? 9.979 15.102 -39.958 1.00 89.38 132 LEU A C 1
ATOM 1027 O O . LEU A 1 132 ? 8.979 14.689 -39.372 1.00 89.38 132 LEU A O 1
ATOM 1031 N N . LEU A 1 133 ? 11.196 14.581 -39.774 1.00 90.94 133 LEU A N 1
ATOM 1032 C CA . LEU A 1 133 ? 11.463 13.520 -38.808 1.00 90.94 133 LEU A CA 1
ATOM 1033 C C . LEU A 1 133 ? 11.140 13.960 -37.373 1.00 90.94 133 LEU A C 1
ATOM 1035 O O . LEU A 1 133 ? 10.576 13.180 -36.612 1.00 90.94 133 LEU A O 1
ATOM 1039 N N . ALA A 1 134 ? 11.451 15.206 -37.005 1.00 90.19 134 ALA A N 1
ATOM 1040 C CA . ALA A 1 134 ? 11.133 15.740 -35.683 1.00 90.19 134 ALA A CA 1
ATOM 1041 C C . ALA A 1 134 ? 9.627 15.702 -35.384 1.00 90.19 134 ALA A C 1
ATOM 1043 O O . ALA A 1 134 ? 9.242 15.369 -34.268 1.00 90.19 134 ALA A O 1
ATOM 1044 N N . ARG A 1 135 ? 8.779 16.001 -36.378 1.00 89.25 135 ARG A N 1
ATOM 1045 C CA . ARG A 1 135 ? 7.313 15.954 -36.236 1.00 89.25 135 ARG A CA 1
ATOM 1046 C C . ARG A 1 135 ? 6.812 14.524 -36.083 1.00 89.25 135 ARG A C 1
ATOM 1048 O O . ARG A 1 135 ? 6.114 14.252 -35.117 1.00 89.25 135 ARG A O 1
ATOM 1055 N N . LEU A 1 136 ? 7.270 13.621 -36.953 1.00 89.06 136 LEU A N 1
ATOM 1056 C CA . LEU A 1 136 ? 6.939 12.196 -36.864 1.00 89.06 136 LEU A CA 1
ATOM 1057 C C . LEU A 1 136 ? 7.305 11.623 -35.486 1.00 89.06 136 LEU A C 1
ATOM 1059 O O . LEU A 1 136 ? 6.544 10.869 -34.898 1.00 89.06 136 LEU A O 1
ATOM 1063 N N . LEU A 1 137 ? 8.459 12.005 -34.927 1.00 89.50 137 LEU A N 1
ATOM 1064 C CA . LEU A 1 137 ? 8.877 11.526 -33.609 1.00 89.50 137 LEU A CA 1
ATOM 1065 C C . LEU A 1 137 ? 7.986 12.025 -32.463 1.00 89.50 137 LEU A C 1
ATOM 1067 O O . LEU A 1 137 ? 7.889 11.336 -31.449 1.00 89.50 137 LEU A O 1
ATOM 1071 N N . VAL A 1 138 ? 7.336 13.186 -32.594 1.00 88.69 138 VAL A N 1
ATOM 1072 C CA . VAL A 1 138 ? 6.350 13.646 -31.601 1.00 88.69 138 VAL A CA 1
ATOM 1073 C C . VAL A 1 138 ? 5.136 12.720 -31.598 1.00 88.69 138 VAL A C 1
ATOM 1075 O O . VAL A 1 138 ? 4.709 12.309 -30.517 1.00 88.69 138 VAL A O 1
ATOM 1078 N N . ASP A 1 139 ? 4.647 12.347 -32.779 1.00 87.62 139 ASP A N 1
ATOM 1079 C CA . ASP A 1 139 ? 3.509 11.434 -32.941 1.00 87.62 139 ASP A CA 1
ATOM 1080 C C . ASP A 1 139 ? 3.875 10.046 -32.396 1.00 87.62 139 ASP A C 1
ATOM 1082 O O . ASP A 1 139 ? 3.241 9.555 -31.461 1.00 87.62 139 ASP A O 1
ATOM 1086 N N . VAL A 1 140 ? 5.041 9.515 -32.791 1.00 88.94 140 VAL A N 1
ATOM 1087 C CA . VAL A 1 140 ? 5.603 8.268 -32.244 1.00 88.94 140 VAL A CA 1
ATOM 1088 C C . VAL A 1 140 ? 5.662 8.292 -30.714 1.00 88.94 140 VAL A C 1
ATOM 1090 O O . VAL A 1 140 ? 5.373 7.280 -30.074 1.00 88.94 140 VAL A O 1
ATOM 1093 N N . HIS A 1 141 ? 6.033 9.411 -30.078 1.00 90.00 141 HIS A N 1
ATOM 1094 C CA . HIS A 1 141 ? 6.073 9.514 -28.610 1.00 90.00 141 HIS A CA 1
ATOM 1095 C C . HIS A 1 141 ? 4.684 9.443 -27.970 1.00 90.00 141 HIS A C 1
ATOM 1097 O O . HIS A 1 141 ? 4.545 8.821 -26.905 1.00 90.00 141 HIS A O 1
ATOM 1103 N N . GLN A 1 142 ? 3.683 10.072 -28.582 1.00 87.06 142 GLN A N 1
ATOM 1104 C CA . GLN A 1 142 ? 2.302 10.079 -28.099 1.00 87.06 142 GLN A CA 1
ATOM 1105 C C . GLN A 1 142 ? 1.649 8.709 -28.296 1.00 87.06 142 GLN A C 1
ATOM 1107 O O . GLN A 1 142 ? 1.171 8.115 -27.325 1.00 87.06 142 GLN A O 1
ATOM 1112 N N . ASP A 1 143 ? 1.759 8.143 -29.492 1.00 87.56 143 ASP A N 1
ATOM 1113 C CA . ASP A 1 143 ? 1.130 6.880 -29.875 1.00 87.56 143 ASP A CA 1
ATOM 1114 C C . ASP A 1 143 ? 1.699 5.698 -29.102 1.00 87.56 143 ASP A C 1
ATOM 1116 O O . ASP A 1 143 ? 0.964 4.934 -28.471 1.00 87.56 143 ASP A O 1
ATOM 1120 N N . SER A 1 144 ? 3.026 5.617 -28.981 1.00 89.56 144 SER A N 1
ATOM 1121 C CA . SER A 1 144 ? 3.642 4.590 -28.135 1.00 89.56 144 SER A CA 1
ATOM 1122 C C . SER A 1 144 ? 3.268 4.735 -26.651 1.00 89.56 144 SER A C 1
ATOM 1124 O O . SER A 1 144 ? 3.250 3.749 -25.910 1.00 89.56 144 SER A O 1
ATOM 1126 N N . SER A 1 145 ? 2.929 5.946 -26.182 1.00 88.50 145 SER A N 1
ATOM 1127 C CA . SER A 1 145 ? 2.393 6.129 -24.826 1.00 88.50 145 SER A CA 1
ATOM 1128 C C . SER A 1 145 ? 0.970 5.589 -24.695 1.00 88.50 145 SER A C 1
ATOM 1130 O O . SER A 1 145 ? 0.670 4.988 -23.658 1.00 88.50 145 SER A O 1
ATOM 1132 N N . GLY A 1 146 ? 0.137 5.782 -25.723 1.00 85.81 146 GLY A N 1
ATOM 1133 C CA . GLY A 1 146 ? -1.218 5.237 -25.829 1.00 85.81 146 GLY A CA 1
ATOM 1134 C C . GLY A 1 146 ? -1.229 3.709 -25.864 1.00 85.81 146 GLY A C 1
ATOM 1135 O O . GLY A 1 146 ? -1.902 3.092 -25.040 1.00 85.81 146 GLY A O 1
ATOM 1136 N N . ILE A 1 147 ? -0.379 3.098 -26.697 1.00 87.81 147 ILE A N 1
ATOM 1137 C CA . ILE A 1 147 ? -0.224 1.635 -26.773 1.00 87.81 147 ILE A CA 1
ATOM 1138 C C . ILE A 1 147 ? 0.117 1.061 -25.398 1.00 87.81 147 ILE A C 1
ATOM 1140 O O . ILE A 1 147 ? -0.573 0.182 -24.888 1.00 87.81 147 ILE A O 1
ATOM 1144 N N . ILE A 1 148 ? 1.151 1.589 -24.735 1.00 88.75 148 ILE A N 1
ATOM 1145 C CA . ILE A 1 148 ? 1.511 1.111 -23.395 1.00 88.75 148 ILE A CA 1
ATOM 1146 C C . ILE A 1 148 ? 0.376 1.322 -22.390 1.00 88.75 148 ILE A C 1
ATOM 1148 O O . ILE A 1 148 ? 0.181 0.485 -21.511 1.00 88.75 148 ILE A O 1
ATOM 1152 N N . HIS A 1 149 ? -0.394 2.403 -22.505 1.00 87.19 149 HIS A N 1
ATOM 1153 C CA . HIS A 1 149 ? -1.527 2.626 -21.617 1.00 87.19 149 HIS A CA 1
ATOM 1154 C C . HIS A 1 149 ? -2.596 1.520 -21.744 1.00 87.19 149 HIS A C 1
ATOM 1156 O O . HIS A 1 149 ? -3.132 1.078 -20.728 1.00 87.19 149 HIS A O 1
ATOM 1162 N N . ASP A 1 150 ? -2.855 1.027 -22.958 1.00 86.56 150 ASP A N 1
ATOM 1163 C CA . ASP A 1 150 ? -3.821 -0.050 -23.211 1.00 86.56 150 ASP A CA 1
ATOM 1164 C C . ASP A 1 150 ? -3.324 -1.445 -22.802 1.00 86.56 150 ASP A C 1
ATOM 1166 O O . ASP A 1 150 ? -4.127 -2.296 -22.416 1.00 86.56 150 ASP A O 1
ATOM 1170 N N . LEU A 1 151 ? -2.011 -1.690 -22.848 1.00 87.75 151 LEU A N 1
ATOM 1171 C CA . LEU A 1 151 ? -1.441 -3.012 -22.555 1.00 87.75 151 LEU A CA 1
ATOM 1172 C C . LEU A 1 151 ? -1.177 -3.244 -21.058 1.00 87.75 151 LEU A C 1
ATOM 1174 O O . LEU A 1 151 ? -1.257 -4.376 -20.562 1.00 87.75 151 LEU A O 1
ATOM 1178 N N . LEU A 1 152 ? -0.855 -2.187 -20.308 1.00 88.00 152 LEU A N 1
ATOM 1179 C CA . LEU A 1 152 ? -0.458 -2.300 -18.905 1.00 88.00 152 LEU A CA 1
ATOM 1180 C C . LEU A 1 152 ? -1.623 -2.567 -17.947 1.00 88.00 152 LEU A C 1
ATOM 1182 O O . LEU A 1 152 ? -2.784 -2.253 -18.183 1.00 88.00 152 LEU A O 1
ATOM 1186 N N . SER A 1 153 ? -1.303 -3.173 -16.799 1.00 87.00 153 SER A N 1
ATOM 1187 C CA . SER A 1 153 ? -2.290 -3.394 -15.735 1.00 87.00 153 SER A CA 1
ATOM 1188 C C . SER A 1 153 ? -2.660 -2.093 -15.021 1.00 87.00 153 SER A C 1
ATOM 1190 O O . SER A 1 153 ? -1.851 -1.173 -14.925 1.00 87.00 153 SER A O 1
ATOM 1192 N N . ARG A 1 154 ? -3.835 -2.056 -14.375 1.00 84.44 154 ARG A N 1
ATOM 1193 C CA . ARG A 1 154 ? -4.244 -0.912 -13.534 1.00 84.44 154 ARG A CA 1
ATOM 1194 C C . ARG A 1 154 ? -3.242 -0.571 -12.432 1.00 84.44 154 ARG A C 1
ATOM 1196 O O . ARG A 1 154 ? -3.079 0.596 -12.094 1.00 84.44 154 ARG A O 1
ATOM 1203 N N . TYR A 1 155 ? -2.574 -1.577 -11.874 1.00 85.94 155 TYR A N 1
ATOM 1204 C CA . TYR A 1 155 ? -1.530 -1.350 -10.882 1.00 85.94 155 TYR A CA 1
ATOM 1205 C C . TYR A 1 155 ? -0.323 -0.627 -11.509 1.00 85.94 155 TYR A C 1
ATOM 1207 O O . TYR A 1 155 ? 0.080 0.418 -11.001 1.00 85.94 155 TYR A O 1
ATOM 1215 N N . GLN A 1 156 ? 0.180 -1.103 -12.654 1.00 87.56 156 GLN A N 1
ATOM 1216 C CA . GLN A 1 156 ? 1.285 -0.460 -13.382 1.00 87.56 156 GLN A CA 1
ATOM 1217 C C . GLN A 1 156 ? 0.923 0.964 -13.827 1.00 87.56 156 GLN A C 1
ATOM 1219 O O . GLN A 1 156 ? 1.727 1.879 -13.664 1.00 87.56 156 GLN A O 1
ATOM 1224 N N . LEU A 1 157 ? -0.307 1.179 -14.300 1.00 87.50 157 LEU A N 1
ATOM 1225 C CA . LEU A 1 157 ? -0.809 2.514 -14.630 1.00 87.50 157 LEU A CA 1
ATOM 1226 C C . LEU A 1 157 ? -0.833 3.427 -13.403 1.00 87.50 157 LEU A C 1
ATOM 1228 O O . LEU A 1 157 ? -0.367 4.554 -13.483 1.00 87.50 157 LEU A O 1
ATOM 1232 N N . SER A 1 158 ? -1.258 2.932 -12.234 1.00 87.56 158 SER A N 1
ATOM 1233 C CA . SER A 1 158 ? -1.279 3.743 -11.008 1.00 87.56 158 SER A CA 1
ATOM 1234 C C . SER A 1 158 ? 0.109 4.231 -10.571 1.00 87.56 158 SER A C 1
ATOM 1236 O O . SER A 1 158 ? 0.233 5.313 -9.990 1.00 87.56 158 SER A O 1
ATOM 1238 N N . VAL A 1 159 ? 1.156 3.454 -10.871 1.00 87.81 159 VAL A N 1
ATOM 1239 C CA . VAL A 1 159 ? 2.553 3.839 -10.640 1.00 87.81 159 VAL A CA 1
ATOM 1240 C C . VAL A 1 159 ? 2.950 4.985 -11.575 1.00 87.81 159 VAL A C 1
ATOM 1242 O O . VAL A 1 159 ? 3.501 5.992 -11.122 1.00 87.81 159 VAL A O 1
ATOM 1245 N N . LEU A 1 160 ? 2.626 4.863 -12.864 1.00 88.00 160 LEU A N 1
ATOM 1246 C CA . LEU A 1 160 ? 2.918 5.889 -13.866 1.00 88.00 160 LEU A CA 1
ATOM 1247 C C . LEU A 1 160 ? 2.113 7.166 -13.621 1.00 88.00 160 LEU A C 1
ATOM 1249 O O . LEU A 1 160 ? 2.687 8.252 -13.602 1.00 88.00 160 LEU A O 1
ATOM 1253 N N . ASP A 1 161 ? 0.825 7.055 -13.312 1.00 88.25 161 ASP A N 1
ATOM 1254 C CA . ASP A 1 161 ? -0.035 8.187 -12.970 1.00 88.25 161 ASP A CA 1
ATOM 1255 C C . ASP A 1 161 ? 0.472 8.939 -11.742 1.00 88.25 161 ASP A C 1
ATOM 1257 O O . ASP A 1 161 ? 0.391 10.165 -11.679 1.00 88.25 161 ASP A O 1
ATOM 1261 N N . MET A 1 162 ? 1.027 8.227 -10.759 1.00 89.06 162 MET A N 1
ATOM 1262 C CA . MET A 1 162 ? 1.629 8.853 -9.588 1.00 89.06 162 MET A CA 1
ATOM 1263 C C . MET A 1 162 ? 2.867 9.675 -9.974 1.00 89.06 162 MET A C 1
ATOM 1265 O O . MET A 1 162 ? 3.009 10.800 -9.492 1.00 89.06 162 MET A O 1
ATOM 1269 N N . LEU A 1 163 ? 3.730 9.160 -10.854 1.00 87.56 163 LEU A N 1
ATOM 1270 C CA . LEU A 1 163 ? 4.948 9.848 -11.299 1.00 87.56 163 LEU A CA 1
ATOM 1271 C C . LEU A 1 163 ? 4.657 11.031 -12.229 1.00 87.56 163 LEU A C 1
ATOM 1273 O O . LEU A 1 163 ? 5.210 12.112 -12.030 1.00 87.56 163 LEU A O 1
ATOM 1277 N N . PHE A 1 164 ? 3.764 10.840 -13.200 1.00 86.25 164 PHE A N 1
ATOM 1278 C CA . PHE A 1 164 ? 3.429 11.814 -14.244 1.00 86.25 164 PHE A CA 1
ATOM 1279 C C . PHE A 1 164 ? 2.157 12.622 -13.943 1.00 86.25 164 PHE A C 1
ATOM 1281 O O . PHE A 1 164 ? 1.673 13.369 -14.787 1.00 86.25 164 PHE A O 1
ATOM 1288 N N . MET A 1 165 ? 1.607 12.504 -12.732 1.00 82.81 165 MET A N 1
ATOM 1289 C CA . MET A 1 165 ? 0.401 13.216 -12.280 1.00 82.81 165 MET A CA 1
ATOM 1290 C C . MET A 1 165 ? -0.827 12.996 -13.181 1.00 82.81 165 MET A C 1
ATOM 1292 O O . MET A 1 165 ? -1.596 13.927 -13.421 1.00 82.81 165 MET A O 1
ATOM 1296 N N . GLY A 1 166 ? -0.993 11.774 -13.691 1.00 77.88 166 GLY A N 1
ATOM 1297 C CA . GLY A 1 166 ? -2.078 11.396 -14.603 1.00 77.88 166 GLY A CA 1
ATOM 1298 C C . GLY A 1 166 ? -1.949 11.967 -16.019 1.00 77.88 166 GLY A C 1
ATOM 1299 O O . GLY A 1 166 ? -2.919 11.951 -16.769 1.00 77.88 166 GLY A O 1
ATOM 1300 N N . LYS A 1 167 ? -0.780 12.505 -16.394 1.00 80.62 167 LYS A N 1
ATOM 1301 C CA . LYS A 1 167 ? -0.507 13.016 -17.745 1.00 80.62 167 LYS A CA 1
ATOM 1302 C C . LYS A 1 167 ? 0.366 12.037 -18.523 1.00 80.62 167 LYS A C 1
ATOM 1304 O O . LYS A 1 167 ? 1.579 12.218 -18.616 1.00 80.62 167 LYS A O 1
ATOM 1309 N N . ALA A 1 168 ? -0.262 11.005 -19.083 1.00 71.00 168 ALA A N 1
ATOM 1310 C CA . ALA A 1 168 ? 0.428 9.951 -19.830 1.00 71.00 168 ALA A CA 1
ATOM 1311 C C . ALA A 1 168 ? 1.196 10.469 -21.064 1.00 71.00 168 ALA A C 1
ATOM 1313 O O . ALA A 1 168 ? 2.246 9.921 -21.391 1.00 71.00 168 ALA A O 1
ATOM 1314 N N . GLU A 1 169 ? 0.719 11.545 -21.697 1.00 70.19 169 GLU A N 1
ATOM 1315 C CA . GLU A 1 169 ? 1.339 12.185 -22.872 1.00 70.19 169 GLU A CA 1
ATOM 1316 C C . GLU A 1 169 ? 2.646 12.930 -22.551 1.00 70.19 169 GLU A C 1
ATOM 1318 O O . GLU A 1 169 ? 3.459 13.176 -23.432 1.00 70.19 169 GLU A O 1
ATOM 1323 N N . GLN A 1 170 ? 2.891 13.281 -21.282 1.00 74.69 170 GLN A N 1
ATOM 1324 C CA . GLN A 1 170 ? 4.100 14.012 -20.862 1.00 74.69 170 GLN A CA 1
ATOM 1325 C C . GLN A 1 170 ? 5.257 13.078 -20.489 1.00 74.69 170 GLN A C 1
ATOM 1327 O O . GLN A 1 170 ? 6.192 13.454 -19.770 1.00 74.69 170 GLN A O 1
ATOM 1332 N N . ARG A 1 171 ? 5.180 11.825 -20.933 1.00 85.38 171 ARG A N 1
ATOM 1333 C CA . ARG A 1 171 ? 6.155 10.801 -20.607 1.00 85.38 171 ARG A CA 1
ATOM 1334 C C . ARG A 1 171 ? 7.382 10.952 -21.493 1.00 85.38 171 ARG A C 1
ATOM 1336 O O . ARG A 1 171 ? 7.413 10.495 -22.626 1.00 85.38 171 ARG A O 1
ATOM 1343 N N . ASN A 1 172 ? 8.396 11.607 -20.942 1.00 86.06 172 ASN A N 1
ATOM 1344 C CA . ASN A 1 172 ? 9.664 11.828 -21.629 1.00 86.06 172 ASN A CA 1
ATOM 1345 C C . ASN A 1 172 ? 10.321 10.492 -22.023 1.00 86.06 172 ASN A C 1
ATOM 1347 O O . ASN A 1 172 ? 10.537 9.640 -21.156 1.00 86.06 172 ASN A O 1
ATOM 1351 N N . LYS A 1 173 ? 10.697 10.355 -23.297 1.00 92.50 173 LYS A N 1
ATOM 1352 C CA . LYS A 1 173 ? 11.424 9.204 -23.855 1.00 92.50 173 LYS A CA 1
ATOM 1353 C C . LYS A 1 173 ? 12.744 9.660 -24.471 1.00 92.50 173 LYS A C 1
ATOM 1355 O O . LYS A 1 173 ? 12.946 10.853 -24.682 1.00 92.50 173 LYS A O 1
ATOM 1360 N N . TYR A 1 174 ? 13.648 8.716 -24.716 1.00 95.50 174 TYR A N 1
ATOM 1361 C CA . TYR A 1 174 ? 14.953 8.987 -25.317 1.00 95.50 174 TYR A CA 1
ATOM 1362 C C . TYR A 1 174 ? 14.979 8.538 -26.778 1.00 95.50 174 TYR A C 1
ATOM 1364 O O . TYR A 1 174 ? 14.638 7.392 -27.060 1.00 95.50 174 TYR A O 1
ATOM 1372 N N . ASN A 1 175 ? 15.407 9.407 -27.690 1.00 95.56 175 ASN A N 1
ATOM 1373 C CA . ASN A 1 175 ? 15.501 9.090 -29.116 1.00 95.56 175 ASN A CA 1
ATOM 1374 C C . ASN A 1 175 ? 16.875 8.509 -29.462 1.00 95.56 175 ASN A C 1
ATOM 1376 O O . ASN A 1 175 ? 17.902 9.104 -29.153 1.00 95.56 175 ASN A O 1
ATOM 1380 N N . LEU A 1 176 ? 16.914 7.381 -30.154 1.00 95.88 176 LEU A N 1
ATOM 1381 C CA . LEU A 1 176 ? 18.111 6.823 -30.768 1.00 95.88 176 LEU A CA 1
ATOM 1382 C C . LEU A 1 176 ? 17.862 6.708 -32.267 1.00 95.88 176 LEU A C 1
ATOM 1384 O O . LEU A 1 176 ? 17.019 5.936 -32.709 1.00 95.88 176 LEU A O 1
ATOM 1388 N N . ILE A 1 177 ? 18.606 7.476 -33.050 1.00 95.31 177 ILE A N 1
ATOM 1389 C CA . ILE A 1 177 ? 18.450 7.508 -34.500 1.00 95.31 177 ILE A CA 1
ATOM 1390 C C . ILE A 1 177 ? 19.721 6.974 -35.134 1.00 95.31 177 ILE A C 1
ATOM 1392 O O . ILE A 1 177 ? 20.835 7.368 -34.781 1.00 95.31 177 ILE A O 1
ATOM 1396 N N . THR A 1 178 ? 19.546 6.080 -36.094 1.00 95.19 178 THR A N 1
ATOM 1397 C CA . THR A 1 178 ? 20.625 5.605 -36.952 1.00 95.19 178 THR A CA 1
ATOM 1398 C C . THR A 1 178 ? 20.271 5.906 -38.399 1.00 95.19 178 THR A C 1
ATOM 1400 O O . THR A 1 178 ? 19.112 5.803 -38.795 1.00 95.19 178 THR A O 1
ATOM 1403 N N . ALA A 1 179 ? 21.255 6.360 -39.166 1.00 94.75 179 ALA A N 1
ATOM 1404 C CA . ALA A 1 179 ? 21.083 6.694 -40.575 1.00 94.75 179 ALA A CA 1
ATOM 1405 C C . ALA A 1 179 ? 22.329 6.283 -41.355 1.00 94.75 179 ALA A C 1
ATOM 1407 O O . ALA A 1 179 ? 23.444 6.431 -40.853 1.00 94.75 179 ALA A O 1
ATOM 1408 N N . ALA A 1 180 ? 22.170 5.829 -42.595 1.00 92.56 180 ALA A N 1
ATOM 1409 C CA . ALA A 1 180 ? 23.306 5.429 -43.422 1.00 92.56 180 ALA A CA 1
ATOM 1410 C C . ALA A 1 180 ? 24.166 6.633 -43.840 1.00 92.56 180 ALA A C 1
ATOM 1412 O O . ALA A 1 180 ? 25.396 6.569 -43.797 1.00 92.56 180 ALA A O 1
ATOM 1413 N N . VAL A 1 181 ? 23.525 7.746 -44.215 1.00 91.69 181 VAL A N 1
ATOM 1414 C CA . VAL A 1 181 ? 24.195 8.979 -44.668 1.00 91.69 181 VAL A CA 1
ATOM 1415 C C . VAL A 1 181 ? 23.457 10.211 -44.147 1.00 91.69 181 VAL A C 1
ATOM 1417 O O . VAL A 1 181 ? 22.226 10.223 -44.107 1.00 91.69 181 VAL A O 1
ATOM 1420 N N . ILE A 1 182 ? 24.227 11.240 -43.785 1.00 92.75 182 ILE A N 1
ATOM 1421 C CA . ILE A 1 182 ? 23.773 12.600 -43.476 1.00 92.75 182 ILE A CA 1
ATOM 1422 C C . ILE A 1 182 ? 24.305 13.569 -44.538 1.00 92.75 182 ILE A C 1
ATOM 1424 O O . ILE A 1 182 ? 25.510 13.608 -44.808 1.00 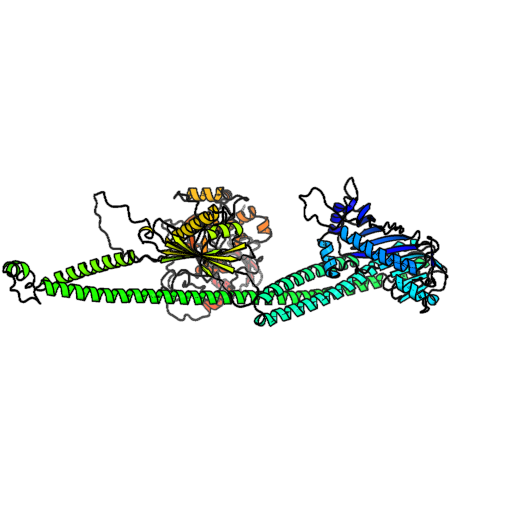92.75 182 ILE A O 1
ATOM 1428 N N . GLU A 1 183 ? 23.413 14.353 -45.137 1.00 91.25 183 GLU A N 1
ATOM 1429 C CA . GLU A 1 183 ? 23.726 15.332 -46.177 1.00 91.25 183 GLU A CA 1
ATOM 1430 C C . GLU A 1 183 ? 23.386 16.766 -45.722 1.00 91.25 183 GLU A C 1
ATOM 1432 O O . GLU A 1 183 ? 22.302 16.987 -45.178 1.00 91.25 183 GLU A O 1
ATOM 1437 N N . PRO A 1 184 ? 24.273 17.758 -45.956 1.00 90.50 184 PRO A N 1
ATOM 1438 C CA . PRO A 1 184 ? 25.632 17.611 -46.477 1.00 90.50 184 PRO A CA 1
ATOM 1439 C C . PRO A 1 184 ? 26.570 16.974 -45.443 1.00 90.50 184 PRO A C 1
ATOM 1441 O O . PRO A 1 184 ? 26.531 17.312 -44.261 1.00 90.50 184 PRO A O 1
ATOM 1444 N N . LYS A 1 185 ? 27.481 16.108 -45.901 1.00 89.50 185 LYS A N 1
ATOM 1445 C CA . LYS A 1 185 ? 28.498 15.519 -45.027 1.00 89.50 185 LYS A CA 1
ATOM 1446 C C . LYS A 1 185 ? 29.546 16.565 -44.645 1.00 89.50 185 LYS A C 1
ATOM 1448 O O . LYS A 1 185 ? 30.332 17.015 -45.477 1.00 89.50 185 LYS A O 1
ATOM 1453 N N . LEU A 1 186 ? 29.580 16.921 -43.365 1.00 90.06 186 LEU A N 1
ATOM 1454 C CA . LEU A 1 186 ? 30.524 17.873 -42.781 1.00 90.06 186 LEU A CA 1
ATOM 1455 C C . LEU A 1 186 ? 31.307 17.241 -41.610 1.00 90.06 186 LEU A C 1
ATOM 1457 O O . LEU A 1 186 ? 30.873 16.226 -41.062 1.00 90.06 186 LEU A O 1
ATOM 1461 N N . PRO A 1 187 ? 32.449 17.825 -41.197 1.00 88.75 187 PRO A N 1
ATOM 1462 C CA . PRO A 1 187 ? 33.096 17.485 -39.927 1.00 88.75 187 PRO A CA 1
ATOM 1463 C C . PRO A 1 187 ? 32.212 17.853 -38.725 1.00 88.75 187 PRO A C 1
ATOM 1465 O O . PRO A 1 187 ? 31.562 18.901 -38.754 1.00 88.75 187 PRO A O 1
ATOM 1468 N N . ALA A 1 188 ? 32.263 17.074 -37.642 1.00 87.44 188 ALA A N 1
ATOM 1469 C CA . ALA A 1 188 ? 31.452 17.204 -36.422 1.00 87.44 188 ALA A CA 1
ATOM 1470 C C . ALA A 1 188 ? 31.254 18.652 -35.933 1.00 87.44 188 ALA A C 1
ATOM 1472 O O . ALA A 1 188 ? 30.135 19.077 -35.643 1.00 87.44 188 ALA A O 1
ATOM 1473 N N . ARG A 1 189 ? 32.335 19.443 -35.892 1.00 87.69 189 ARG A N 1
ATOM 1474 C CA . ARG A 1 189 ? 32.317 20.844 -35.424 1.00 87.69 189 ARG A CA 1
ATOM 1475 C C . ARG A 1 189 ? 31.455 21.784 -36.272 1.00 87.69 189 ARG A C 1
ATOM 1477 O O . ARG A 1 189 ? 31.000 22.799 -35.769 1.00 87.69 189 ARG A O 1
ATOM 1484 N N . MET A 1 190 ? 31.282 21.481 -37.557 1.00 88.94 190 MET A N 1
ATOM 1485 C CA . MET A 1 190 ? 30.578 22.346 -38.510 1.00 88.94 190 MET A CA 1
ATOM 1486 C C . MET A 1 190 ? 29.058 22.188 -38.422 1.00 88.94 190 MET A C 1
ATOM 1488 O O . MET A 1 190 ? 28.337 23.047 -38.919 1.00 88.94 190 MET A O 1
ATOM 1492 N N . TYR A 1 191 ? 28.577 21.113 -37.791 1.00 88.75 191 TYR A N 1
ATOM 1493 C CA . TYR A 1 191 ? 27.157 20.937 -37.488 1.00 88.75 191 TYR A CA 1
ATOM 1494 C C . TYR A 1 191 ? 26.703 21.761 -36.275 1.00 88.75 191 TYR A C 1
ATOM 1496 O O . TYR A 1 191 ? 25.517 22.040 -36.150 1.00 88.75 191 TYR A O 1
ATOM 1504 N N . LEU A 1 192 ? 27.631 22.160 -35.396 1.00 87.56 192 LEU A N 1
ATOM 1505 C CA . LEU A 1 192 ? 27.375 23.000 -34.218 1.00 87.56 192 LEU A CA 1
ATOM 1506 C C . LEU A 1 192 ? 27.666 24.472 -34.537 1.00 87.56 192 LEU A C 1
ATOM 1508 O O . LEU A 1 192 ? 28.557 25.102 -33.962 1.00 87.56 192 LEU A O 1
ATOM 1512 N N . ASP A 1 193 ? 26.969 24.993 -35.543 1.00 85.31 193 ASP A N 1
ATOM 1513 C CA . ASP A 1 193 ? 27.187 26.324 -36.110 1.00 85.31 193 ASP A CA 1
ATOM 1514 C C . ASP A 1 193 ? 26.342 27.432 -35.462 1.00 85.31 193 ASP A C 1
ATOM 1516 O O . ASP A 1 193 ? 26.420 28.585 -35.893 1.00 85.31 193 ASP A O 1
ATOM 1520 N N . LYS A 1 194 ? 25.537 27.106 -34.441 1.00 84.88 194 LYS A N 1
ATOM 1521 C CA . LYS A 1 194 ? 24.493 27.963 -33.852 1.00 84.88 194 LYS A CA 1
ATOM 1522 C C . LYS A 1 194 ? 23.492 28.506 -34.881 1.00 84.88 194 LYS A C 1
ATOM 1524 O O . LYS A 1 194 ? 22.847 29.527 -34.637 1.00 84.88 194 LYS A O 1
ATOM 1529 N N . GLY A 1 195 ? 23.398 27.853 -36.038 1.00 86.75 195 GLY A N 1
ATOM 1530 C CA . GLY A 1 195 ? 22.552 28.221 -37.165 1.00 86.75 195 GLY A CA 1
ATOM 1531 C C . GLY A 1 195 ? 21.392 27.246 -37.358 1.00 86.75 195 GLY A C 1
ATOM 1532 O O . GLY A 1 195 ? 20.942 26.587 -36.424 1.00 86.75 195 GLY A O 1
ATOM 1533 N N . GLU A 1 196 ? 20.892 27.165 -38.594 1.00 86.06 196 GLU A N 1
ATOM 1534 C CA . GLU A 1 196 ? 19.751 26.309 -38.958 1.00 86.06 196 GLU A CA 1
ATOM 1535 C C . GLU A 1 196 ? 20.040 24.816 -38.707 1.00 86.06 196 GLU A C 1
ATOM 1537 O O . GLU A 1 196 ? 19.192 24.124 -38.152 1.00 86.06 196 GLU A O 1
ATOM 1542 N N . ARG A 1 197 ? 21.265 24.346 -38.993 1.00 87.50 197 ARG A N 1
ATOM 1543 C CA . ARG A 1 197 ? 21.662 22.934 -38.828 1.00 87.50 197 ARG A CA 1
ATOM 1544 C C . ARG A 1 197 ? 21.668 22.484 -37.371 1.00 87.50 197 ARG A C 1
ATOM 1546 O O . ARG A 1 197 ? 21.118 21.432 -37.050 1.00 87.50 197 ARG A O 1
ATOM 1553 N N . GLU A 1 198 ? 22.282 23.272 -36.485 1.00 90.06 198 GLU A N 1
ATOM 1554 C CA . GLU A 1 198 ? 22.274 22.965 -35.050 1.00 90.06 198 GLU A CA 1
ATOM 1555 C C . GLU A 1 198 ? 20.840 22.974 -34.502 1.00 90.06 198 GLU A C 1
ATOM 1557 O O . GLU A 1 198 ? 20.481 22.106 -33.709 1.00 90.06 198 GLU A O 1
ATOM 1562 N N . ASN A 1 199 ? 20.003 23.914 -34.953 1.00 89.62 199 ASN A N 1
ATOM 1563 C CA . ASN A 1 199 ? 18.609 24.001 -34.524 1.00 89.62 199 ASN A CA 1
ATOM 1564 C C . ASN A 1 199 ? 17.779 22.788 -34.977 1.00 89.62 199 ASN A C 1
ATOM 1566 O O . ASN A 1 199 ? 17.027 22.261 -34.160 1.00 89.62 199 ASN A O 1
ATOM 1570 N N . GLU A 1 200 ? 17.940 22.307 -36.215 1.00 90.31 200 GLU A N 1
ATOM 1571 C CA . GLU A 1 200 ? 17.272 21.081 -36.688 1.00 90.31 200 GLU A CA 1
ATOM 1572 C C . GLU A 1 200 ? 17.709 19.845 -35.881 1.00 90.31 200 GLU A C 1
ATOM 1574 O O . GLU A 1 200 ? 16.870 19.052 -35.458 1.00 90.31 200 GLU A O 1
ATOM 1579 N N . LEU A 1 201 ? 19.005 19.702 -35.570 1.00 91.44 201 LEU A N 1
ATOM 1580 C CA . LEU A 1 201 ? 19.482 18.609 -34.709 1.00 91.44 201 LEU A CA 1
ATOM 1581 C C . LEU A 1 201 ? 18.916 18.702 -33.284 1.00 91.44 201 LEU A C 1
ATOM 1583 O O . LEU A 1 201 ? 18.556 17.680 -32.693 1.00 91.44 201 LEU A O 1
ATOM 1587 N N . LYS A 1 202 ? 18.801 19.915 -32.730 1.00 92.25 202 LYS A N 1
ATOM 1588 C CA . LYS A 1 202 ? 18.251 20.141 -31.385 1.00 92.25 202 LYS A CA 1
ATOM 1589 C C . LYS A 1 202 ? 16.767 19.828 -31.269 1.00 92.25 202 LYS A C 1
ATOM 1591 O O . LYS A 1 202 ? 16.340 19.416 -30.194 1.00 92.25 202 LYS A O 1
ATOM 1596 N N . GLN A 1 203 ? 15.988 19.989 -32.338 1.00 89.88 203 GLN A N 1
ATOM 1597 C CA . GLN A 1 203 ? 14.570 19.611 -32.332 1.00 89.88 203 GLN A CA 1
ATOM 1598 C C . GLN A 1 203 ? 14.378 18.116 -32.049 1.00 89.88 203 GLN A C 1
ATOM 1600 O O . GLN A 1 203 ? 13.401 17.734 -31.414 1.00 89.88 203 GLN A O 1
ATOM 1605 N N . VAL A 1 204 ? 15.328 17.285 -32.486 1.00 90.69 204 VAL A N 1
ATOM 1606 C CA . VAL A 1 204 ? 15.237 15.825 -32.394 1.00 90.69 204 VAL A CA 1
ATOM 1607 C C . VAL A 1 204 ? 15.991 15.258 -31.187 1.00 90.69 204 VAL A C 1
ATOM 1609 O O . VAL A 1 204 ? 15.511 14.334 -30.525 1.00 90.69 204 VAL A O 1
ATOM 1612 N N . LEU A 1 205 ? 17.180 15.795 -30.898 1.00 93.56 205 LEU A N 1
ATOM 1613 C CA . LEU A 1 205 ? 18.105 15.265 -29.885 1.00 93.56 205 LEU A CA 1
ATOM 1614 C C . LEU A 1 205 ? 18.115 16.081 -28.580 1.00 93.56 205 LEU A C 1
ATOM 1616 O O . LEU A 1 205 ? 18.779 15.699 -27.608 1.00 93.56 205 LEU A O 1
ATOM 1620 N N . GLY A 1 206 ? 17.410 17.213 -28.545 1.00 92.50 206 GLY A N 1
ATOM 1621 C CA . GLY A 1 206 ? 17.526 18.210 -27.485 1.00 92.50 206 GLY A CA 1
ATOM 1622 C C . GLY A 1 206 ? 18.880 18.925 -27.519 1.00 92.50 206 GLY A C 1
ATOM 1623 O O . GLY A 1 206 ? 19.606 18.895 -28.511 1.00 92.50 206 GLY A O 1
ATOM 1624 N N . GLU A 1 207 ? 19.254 19.572 -26.413 1.00 93.25 207 GLU A N 1
ATOM 1625 C CA . GLU A 1 207 ? 20.549 20.260 -26.318 1.00 93.25 207 GLU A CA 1
ATOM 1626 C C . GLU A 1 207 ? 21.720 19.286 -26.530 1.00 93.25 207 GLU A C 1
ATOM 1628 O O . GLU A 1 207 ? 21.896 18.323 -25.775 1.00 93.25 207 GLU A O 1
ATOM 1633 N N . ILE A 1 208 ? 22.527 19.555 -27.559 1.00 93.56 208 ILE A N 1
ATOM 1634 C CA . ILE A 1 208 ? 23.683 18.744 -27.946 1.00 93.56 208 ILE A CA 1
ATOM 1635 C C . ILE A 1 208 ? 24.870 19.144 -27.077 1.00 93.56 208 ILE A C 1
ATOM 1637 O O . ILE A 1 208 ? 25.319 20.288 -27.117 1.00 93.56 208 ILE A O 1
ATOM 1641 N N . TYR A 1 209 ? 25.399 18.199 -26.301 1.00 92.69 209 TYR A N 1
ATOM 1642 C CA . TYR A 1 209 ? 26.557 18.445 -25.435 1.00 92.69 209 TYR A CA 1
ATOM 1643 C C . TYR A 1 209 ? 27.856 17.866 -25.999 1.00 92.69 209 TYR A C 1
ATOM 1645 O O . TYR A 1 209 ? 28.935 18.288 -25.586 1.00 92.69 209 TYR A O 1
ATOM 1653 N N . ALA A 1 210 ? 27.778 16.911 -26.931 1.00 91.75 210 ALA A N 1
ATOM 1654 C CA . ALA A 1 210 ? 28.956 16.356 -27.583 1.00 91.75 210 ALA A CA 1
ATOM 1655 C C . ALA A 1 210 ? 28.672 15.916 -29.024 1.00 91.75 210 ALA A C 1
ATOM 1657 O O . ALA A 1 210 ? 27.599 15.407 -29.344 1.00 91.75 210 ALA A O 1
ATOM 1658 N N . CYS A 1 211 ? 29.671 16.088 -29.887 1.00 92.94 211 CYS A N 1
ATOM 1659 C CA . CYS A 1 211 ? 29.664 15.640 -31.274 1.00 92.94 211 CYS A CA 1
ATOM 1660 C C . CYS A 1 211 ? 31.051 15.082 -31.612 1.00 92.94 211 CYS A C 1
ATOM 1662 O O . CYS A 1 211 ? 32.062 15.715 -31.293 1.00 92.94 211 CYS A O 1
ATOM 1664 N N . TYR A 1 212 ? 31.108 13.899 -32.223 1.00 93.50 212 TYR A N 1
ATOM 1665 C CA . TYR A 1 212 ? 32.353 13.183 -32.488 1.00 93.50 212 TYR A CA 1
ATOM 1666 C C . TYR A 1 212 ? 32.437 12.706 -33.937 1.00 93.50 212 TYR A C 1
ATOM 1668 O O . TYR A 1 212 ? 31.531 12.041 -34.435 1.00 93.50 212 TYR A O 1
ATOM 1676 N N . ASP A 1 213 ? 33.580 12.968 -34.572 1.00 91.88 213 ASP A N 1
ATOM 1677 C CA . ASP A 1 213 ? 33.978 12.319 -35.822 1.00 91.88 213 ASP A CA 1
ATOM 1678 C C . ASP A 1 213 ? 34.576 10.939 -35.492 1.00 91.88 213 ASP A C 1
ATOM 1680 O O . ASP A 1 213 ? 35.692 10.832 -34.963 1.00 91.88 213 ASP A O 1
ATOM 1684 N N . ILE A 1 214 ? 33.828 9.864 -35.756 1.00 90.62 214 ILE A N 1
ATOM 1685 C CA . ILE A 1 214 ? 34.260 8.496 -35.436 1.00 90.62 214 ILE A CA 1
ATOM 1686 C C . ILE A 1 214 ? 35.200 7.987 -36.535 1.00 90.62 214 ILE A C 1
ATOM 1688 O O . ILE A 1 214 ? 36.364 7.643 -36.268 1.00 90.62 214 ILE A O 1
ATOM 1692 N N . THR A 1 215 ? 34.724 8.014 -37.780 1.00 88.62 215 THR A N 1
ATOM 1693 C CA . THR A 1 215 ? 35.499 7.729 -38.996 1.00 88.62 215 THR A CA 1
ATOM 1694 C C . THR A 1 215 ? 35.365 8.894 -39.983 1.00 88.62 215 THR A C 1
ATOM 1696 O O . THR A 1 215 ? 34.922 9.977 -39.609 1.00 88.62 215 THR A O 1
ATOM 1699 N N . ARG A 1 216 ? 35.802 8.719 -41.238 1.00 84.25 216 ARG A N 1
ATOM 1700 C CA . ARG A 1 216 ? 35.590 9.736 -42.284 1.00 84.25 216 ARG A CA 1
ATOM 1701 C C . ARG A 1 216 ? 34.102 9.912 -42.601 1.00 84.25 216 ARG A C 1
ATOM 1703 O O . ARG A 1 216 ? 33.660 11.034 -42.832 1.00 84.25 216 ARG A O 1
ATOM 1710 N N . ASP A 1 217 ? 33.349 8.818 -42.533 1.00 85.56 217 ASP A N 1
ATOM 1711 C CA . ASP A 1 217 ? 31.944 8.766 -42.930 1.00 85.56 217 ASP A CA 1
ATOM 1712 C C . ASP A 1 217 ? 31.001 8.713 -41.720 1.00 85.56 217 ASP A C 1
ATOM 1714 O O . ASP A 1 217 ? 29.869 9.183 -41.822 1.00 85.56 217 ASP A O 1
ATOM 1718 N N . ASP A 1 218 ? 31.486 8.298 -40.545 1.00 90.56 218 ASP A N 1
ATOM 1719 C CA . ASP A 1 218 ? 30.669 8.155 -39.336 1.00 90.56 218 ASP A CA 1
ATOM 1720 C C . ASP A 1 218 ? 30.739 9.395 -38.425 1.00 90.56 218 ASP A C 1
ATOM 1722 O O . ASP A 1 218 ? 31.825 9.794 -37.990 1.00 90.56 218 ASP A O 1
ATOM 1726 N N . VAL A 1 219 ? 29.587 9.980 -38.084 1.00 93.06 219 VAL A N 1
ATOM 1727 C CA . VAL A 1 219 ? 29.464 11.068 -37.091 1.00 93.06 219 VAL A CA 1
ATOM 1728 C C . VAL A 1 219 ? 28.458 10.678 -36.014 1.00 93.06 219 VAL A C 1
ATOM 1730 O O . VAL A 1 219 ? 27.362 10.205 -36.316 1.00 93.06 219 VAL A O 1
ATOM 1733 N N . LEU A 1 220 ? 28.839 10.900 -34.756 1.00 94.69 220 LEU A N 1
ATOM 1734 C CA . LEU A 1 220 ? 28.024 10.629 -33.576 1.00 94.69 220 LEU A CA 1
ATOM 1735 C C . LEU A 1 220 ? 27.645 11.938 -32.878 1.00 94.69 220 LEU A C 1
ATOM 1737 O O . LEU A 1 220 ? 28.521 12.673 -32.418 1.00 94.69 220 LEU A O 1
ATOM 1741 N N . PHE A 1 221 ? 26.347 12.176 -32.728 1.00 95.25 221 PHE A N 1
ATOM 1742 C CA . PHE A 1 221 ? 25.782 13.285 -31.967 1.00 95.25 221 PHE A CA 1
ATOM 1743 C C . PHE A 1 221 ? 25.181 12.771 -30.664 1.00 95.25 221 PHE A C 1
ATOM 1745 O O . PHE A 1 221 ? 24.363 11.849 -30.674 1.00 95.25 221 PHE A O 1
ATOM 1752 N N . LEU A 1 222 ? 25.558 13.388 -29.546 1.00 95.12 222 LEU A N 1
ATOM 1753 C CA . LEU A 1 222 ? 25.010 13.090 -28.229 1.00 95.12 222 LEU A CA 1
ATOM 1754 C C . LEU A 1 222 ? 24.269 14.317 -27.691 1.00 95.12 222 LEU A C 1
ATOM 1756 O O . LEU A 1 222 ? 24.875 15.348 -27.378 1.00 95.12 222 LEU A O 1
ATOM 1760 N N . GLY A 1 223 ? 22.952 14.183 -27.581 1.00 94.00 223 GLY A N 1
ATOM 1761 C CA . GLY A 1 223 ? 22.051 15.181 -27.027 1.00 94.00 223 GLY A CA 1
ATOM 1762 C C . GLY A 1 223 ? 21.400 14.731 -25.725 1.00 94.00 223 GLY A C 1
ATOM 1763 O O . GLY A 1 223 ? 21.510 13.576 -25.288 1.00 94.00 223 GLY A O 1
ATOM 1764 N N . ARG A 1 224 ? 20.760 15.698 -25.064 1.00 92.00 224 ARG A N 1
ATOM 1765 C CA . ARG A 1 224 ? 20.057 15.506 -23.792 1.00 92.00 224 ARG A CA 1
ATOM 1766 C C . ARG A 1 224 ? 18.905 14.508 -23.905 1.00 92.00 224 ARG A C 1
ATOM 1768 O O . ARG A 1 224 ? 18.737 13.699 -22.995 1.00 92.00 224 ARG A O 1
ATOM 1775 N N . ASP A 1 225 ? 18.134 14.593 -24.983 1.00 91.75 225 ASP A N 1
ATOM 1776 C CA . ASP A 1 225 ? 16.887 13.846 -25.173 1.00 91.75 225 ASP A CA 1
ATOM 1777 C C . ASP A 1 225 ? 17.008 12.801 -26.302 1.00 91.75 225 ASP A C 1
ATOM 1779 O O . ASP A 1 225 ? 16.110 11.986 -26.498 1.00 91.75 225 ASP A O 1
ATOM 1783 N N . GLY A 1 226 ? 18.153 12.752 -26.994 1.00 94.81 226 GLY A N 1
ATOM 1784 C CA . GLY A 1 226 ? 18.464 11.680 -27.931 1.00 94.81 226 GLY A CA 1
ATOM 1785 C C . GLY A 1 226 ? 19.914 11.634 -28.409 1.00 94.81 226 GLY A C 1
ATOM 1786 O O . GLY A 1 226 ? 20.718 12.519 -28.112 1.00 94.81 226 GLY A O 1
ATOM 1787 N N . CYS A 1 227 ? 20.253 10.606 -29.182 1.00 95.75 227 CYS A N 1
ATOM 1788 C CA . CYS A 1 227 ? 21.502 10.512 -29.928 1.00 95.75 227 CYS A CA 1
ATOM 1789 C C . CYS A 1 227 ? 21.268 10.100 -31.388 1.00 95.75 227 CYS A C 1
ATOM 1791 O O . CYS A 1 227 ? 20.294 9.426 -31.719 1.00 95.75 227 CYS A O 1
ATOM 1793 N N . LEU A 1 228 ? 22.181 10.525 -32.263 1.00 95.25 228 LEU A N 1
ATOM 1794 C CA . LEU A 1 228 ? 22.168 10.212 -33.691 1.00 95.25 228 LEU A CA 1
ATOM 1795 C C . LEU A 1 228 ? 23.534 9.664 -34.093 1.00 95.25 228 LEU A C 1
ATOM 1797 O O . LEU A 1 228 ? 24.545 10.347 -33.914 1.00 95.25 228 LEU A O 1
ATOM 1801 N N . LEU A 1 229 ? 23.564 8.461 -34.662 1.00 95.31 229 LEU A N 1
ATOM 1802 C CA . LEU A 1 229 ? 24.739 7.918 -35.339 1.00 95.31 229 LEU A CA 1
ATOM 1803 C C . LEU A 1 229 ? 24.459 7.860 -36.839 1.00 95.31 229 LEU A C 1
ATOM 1805 O O . LEU A 1 229 ? 23.603 7.099 -37.285 1.00 95.31 229 LEU A O 1
ATOM 1809 N N . SER A 1 230 ? 25.195 8.650 -37.617 1.00 94.25 230 SER A N 1
ATOM 1810 C CA . SER A 1 230 ? 25.123 8.595 -39.075 1.00 94.25 230 SER A CA 1
ATOM 1811 C C . SER A 1 230 ? 26.376 7.948 -39.639 1.00 94.25 230 SER A C 1
ATOM 1813 O O . SER A 1 230 ? 27.470 8.425 -39.339 1.00 94.25 230 SER A O 1
ATOM 1815 N N . GLY A 1 231 ? 26.209 6.888 -40.432 1.00 91.06 231 GLY A N 1
ATOM 1816 C CA . GLY A 1 231 ? 27.286 6.154 -41.082 1.00 91.06 231 GLY A CA 1
ATOM 1817 C C . GLY A 1 231 ? 26.842 4.801 -41.664 1.00 91.06 231 GLY A C 1
ATOM 1818 O O . GLY A 1 231 ? 25.919 4.179 -41.133 1.00 91.06 231 GLY A O 1
ATOM 1819 N N . PRO A 1 232 ? 27.514 4.277 -42.708 1.00 85.19 232 PRO A N 1
ATOM 1820 C CA . PRO A 1 232 ? 27.105 3.052 -43.411 1.00 85.19 232 PRO A CA 1
ATOM 1821 C C . PRO A 1 232 ? 27.196 1.777 -42.554 1.00 85.19 232 PRO A C 1
ATOM 1823 O O . PRO A 1 232 ? 26.703 0.725 -42.951 1.00 85.19 232 PRO A O 1
ATOM 1826 N N . GLY A 1 233 ? 27.860 1.844 -41.395 1.00 83.94 233 GLY A N 1
ATOM 1827 C CA . GLY A 1 233 ? 28.006 0.738 -40.446 1.00 83.94 233 GLY A CA 1
ATOM 1828 C C . GLY A 1 233 ? 27.246 0.918 -39.131 1.00 83.94 233 GLY A C 1
ATOM 1829 O O . GLY A 1 233 ? 27.528 0.168 -38.198 1.00 83.94 233 GLY A O 1
ATOM 1830 N N . ALA A 1 234 ? 26.335 1.894 -39.023 1.00 85.50 234 ALA A N 1
ATOM 1831 C CA . ALA A 1 234 ? 25.694 2.267 -37.757 1.00 85.50 234 ALA A CA 1
ATOM 1832 C C . ALA A 1 234 ? 24.983 1.093 -37.050 1.00 85.50 234 ALA A C 1
ATOM 1834 O O . ALA A 1 234 ? 25.094 0.957 -35.831 1.00 85.50 234 ALA A O 1
ATOM 1835 N N . GLU A 1 235 ? 24.347 0.200 -37.813 1.00 84.94 235 GLU A N 1
ATOM 1836 C CA . GLU A 1 235 ? 23.626 -0.979 -37.303 1.00 84.94 235 GLU A CA 1
ATOM 1837 C C . GLU A 1 235 ? 24.528 -1.950 -36.524 1.00 84.94 235 GLU A C 1
ATOM 1839 O O . GLU A 1 235 ? 24.100 -2.579 -35.561 1.00 84.94 235 GLU A O 1
ATOM 1844 N N . ARG A 1 236 ? 25.823 -2.034 -36.860 1.00 89.19 236 ARG A N 1
ATOM 1845 C CA . ARG A 1 236 ? 26.762 -2.948 -36.177 1.00 89.19 236 ARG A CA 1
ATOM 1846 C C . ARG A 1 236 ? 26.969 -2.596 -34.706 1.00 89.19 236 ARG A C 1
ATOM 1848 O O . ARG A 1 236 ? 27.400 -3.444 -33.928 1.00 89.19 236 ARG A O 1
ATOM 1855 N N . TYR A 1 237 ? 26.702 -1.346 -34.334 1.00 90.62 237 TYR A N 1
ATOM 1856 C CA . TYR A 1 237 ? 26.903 -0.824 -32.984 1.00 90.62 237 TYR A CA 1
ATOM 1857 C C . TYR A 1 237 ? 25.599 -0.716 -32.190 1.00 90.62 237 TYR A C 1
ATOM 1859 O O . TYR A 1 237 ? 25.597 -0.120 -31.111 1.00 90.62 237 TYR A O 1
ATOM 1867 N N . GLU A 1 238 ? 24.507 -1.304 -32.684 1.00 89.19 238 GLU A N 1
ATOM 1868 C CA . GLU A 1 238 ? 23.184 -1.228 -32.064 1.00 89.19 238 GLU A CA 1
ATOM 1869 C C . GLU A 1 238 ? 23.208 -1.626 -30.582 1.00 89.19 238 GLU A C 1
ATOM 1871 O O . GLU A 1 238 ? 22.691 -0.891 -29.748 1.00 89.19 238 GLU A O 1
ATOM 1876 N N . ALA A 1 239 ? 23.896 -2.711 -30.210 1.00 90.00 239 ALA A N 1
ATOM 1877 C CA . ALA A 1 239 ? 24.018 -3.146 -28.812 1.00 90.00 239 ALA A CA 1
ATOM 1878 C C . ALA A 1 239 ? 24.643 -2.085 -27.877 1.00 90.00 239 ALA A C 1
ATOM 1880 O O . ALA A 1 239 ? 24.233 -1.943 -26.720 1.00 90.00 239 ALA A O 1
ATOM 1881 N N . LEU A 1 240 ? 25.622 -1.306 -28.359 1.00 93.00 240 LEU A N 1
ATOM 1882 C CA . LEU A 1 240 ? 26.213 -0.211 -27.578 1.00 93.00 240 LEU A CA 1
ATOM 1883 C C . LEU A 1 240 ? 25.228 0.950 -27.426 1.00 93.00 240 LEU A C 1
ATOM 1885 O O . LEU A 1 240 ? 25.091 1.517 -26.339 1.00 93.00 240 LEU A O 1
ATOM 1889 N N . LEU A 1 241 ? 24.551 1.299 -28.520 1.00 93.56 241 LEU A N 1
ATOM 1890 C CA . LEU A 1 241 ? 23.626 2.425 -28.586 1.00 93.56 241 LEU A CA 1
ATOM 1891 C C . LEU A 1 241 ? 22.345 2.161 -27.788 1.00 93.56 241 LEU A C 1
ATOM 1893 O O . LEU A 1 241 ? 21.882 3.049 -27.076 1.00 93.56 241 LEU A O 1
ATOM 1897 N N . THR A 1 242 ? 21.812 0.941 -27.823 1.00 93.44 242 THR A N 1
ATOM 1898 C CA . THR A 1 242 ? 20.648 0.532 -27.024 1.00 93.44 242 THR A CA 1
ATOM 1899 C C . THR A 1 242 ? 20.981 0.473 -25.536 1.00 93.44 242 THR A C 1
ATOM 1901 O O . THR A 1 242 ? 20.191 0.948 -24.721 1.00 93.44 242 THR A O 1
ATOM 1904 N N . THR A 1 243 ? 22.181 0.011 -25.160 1.00 93.56 243 THR A N 1
ATOM 1905 C CA . THR A 1 243 ? 22.655 0.086 -23.765 1.00 93.56 243 THR A CA 1
ATOM 1906 C C . THR A 1 243 ? 22.775 1.541 -23.299 1.00 93.56 243 THR A C 1
ATOM 1908 O O . THR A 1 243 ? 22.344 1.888 -22.196 1.00 93.56 243 THR A O 1
ATOM 1911 N N . PHE A 1 244 ? 23.326 2.418 -24.145 1.00 94.88 244 PHE A N 1
ATOM 1912 C CA . PHE A 1 244 ? 23.415 3.850 -23.868 1.00 94.88 244 PHE A CA 1
ATOM 1913 C C . PHE A 1 244 ? 22.034 4.489 -23.704 1.00 94.88 244 PHE A C 1
ATOM 1915 O O . PHE A 1 244 ? 21.791 5.186 -22.719 1.00 94.88 244 PHE A O 1
ATOM 1922 N N . MET A 1 245 ? 21.113 4.225 -24.629 1.00 95.12 245 MET A N 1
ATOM 1923 C CA . MET A 1 245 ? 19.727 4.673 -24.546 1.00 95.12 245 MET A CA 1
ATOM 1924 C C . MET A 1 245 ? 19.073 4.176 -23.254 1.00 95.12 245 MET A C 1
ATOM 1926 O O . MET A 1 245 ? 18.544 4.986 -22.502 1.00 95.12 245 MET A O 1
ATOM 1930 N N . GLY A 1 246 ? 19.208 2.892 -22.914 1.00 94.12 246 GLY A N 1
ATOM 1931 C CA . GLY A 1 246 ? 18.651 2.318 -21.689 1.00 94.12 246 GLY A CA 1
ATOM 1932 C C . GLY A 1 246 ? 19.168 2.973 -20.401 1.00 94.12 246 GLY A C 1
ATOM 1933 O O . GLY A 1 246 ? 18.413 3.102 -19.433 1.00 94.12 246 GLY A O 1
ATOM 1934 N N . LEU A 1 247 ? 20.430 3.415 -20.360 1.00 94.69 247 LEU A N 1
ATOM 1935 C CA . LEU A 1 247 ? 20.966 4.203 -19.242 1.00 94.69 247 LEU A CA 1
ATOM 1936 C C . LEU A 1 247 ? 20.368 5.618 -19.196 1.00 94.69 247 LEU A C 1
ATOM 1938 O O . LEU A 1 247 ? 20.005 6.090 -18.119 1.00 94.69 247 LEU A O 1
ATOM 1942 N N . ASN A 1 248 ? 20.222 6.287 -20.344 1.00 94.19 248 ASN A N 1
ATOM 1943 C CA . ASN A 1 248 ? 19.631 7.628 -20.403 1.00 94.19 248 ASN A CA 1
ATOM 1944 C C . ASN A 1 248 ? 18.118 7.618 -20.112 1.00 94.19 248 ASN A C 1
ATOM 1946 O O . ASN A 1 248 ? 17.629 8.517 -19.432 1.00 94.19 248 ASN A O 1
ATOM 1950 N N . SER A 1 249 ? 17.377 6.585 -20.521 1.00 94.44 249 SER A N 1
ATOM 1951 C CA . SER A 1 249 ? 15.961 6.418 -20.165 1.00 94.44 249 SER A CA 1
ATOM 1952 C C . SER A 1 249 ? 15.775 6.286 -18.647 1.00 94.44 249 SER A C 1
ATOM 1954 O O . SER A 1 249 ? 14.867 6.891 -18.076 1.00 94.44 249 SER A O 1
ATOM 1956 N N . ARG A 1 250 ? 16.682 5.578 -17.958 1.00 94.25 250 ARG A N 1
ATOM 1957 C CA . ARG A 1 250 ? 16.708 5.500 -16.484 1.00 94.25 250 ARG A CA 1
ATOM 1958 C C . ARG A 1 250 ? 17.045 6.842 -15.835 1.00 94.25 250 ARG A C 1
ATOM 1960 O O . ARG A 1 250 ? 16.429 7.220 -14.842 1.00 94.25 250 ARG A O 1
ATOM 1967 N N . GLU A 1 251 ? 17.975 7.594 -16.413 1.00 92.44 251 GLU A N 1
ATOM 1968 C CA . GLU A 1 251 ? 18.323 8.945 -15.957 1.00 92.44 251 GLU A CA 1
ATOM 1969 C C . GLU A 1 251 ? 17.134 9.922 -16.086 1.00 92.44 251 GLU A C 1
ATOM 1971 O O . GLU A 1 251 ? 16.841 10.686 -15.159 1.00 92.44 251 GLU A O 1
ATOM 1976 N N . ILE A 1 252 ? 16.387 9.857 -17.196 1.00 91.44 252 ILE A N 1
ATOM 1977 C CA . ILE A 1 252 ? 15.132 10.603 -17.385 1.00 91.44 252 ILE A CA 1
ATOM 1978 C C . ILE A 1 252 ? 14.109 10.211 -16.313 1.00 91.44 252 ILE A C 1
ATOM 1980 O O . ILE A 1 252 ? 13.473 11.088 -15.719 1.00 91.44 252 ILE A O 1
ATOM 1984 N N . PHE A 1 253 ? 13.977 8.915 -16.024 1.00 92.44 253 PHE A N 1
ATOM 1985 C CA . PHE A 1 253 ? 13.067 8.430 -14.992 1.00 92.44 253 PHE A CA 1
ATOM 1986 C C . PHE A 1 253 ? 13.429 8.974 -13.600 1.00 92.44 253 PHE A C 1
ATOM 1988 O O . PHE A 1 253 ? 12.557 9.512 -12.915 1.00 92.44 253 PHE A O 1
ATOM 1995 N N . ILE A 1 254 ? 14.711 8.942 -13.202 1.00 92.56 254 ILE A N 1
ATOM 1996 C CA . ILE A 1 254 ? 15.185 9.522 -11.926 1.00 92.56 254 ILE A CA 1
ATOM 1997 C C . ILE A 1 254 ? 14.843 11.007 -11.825 1.00 92.56 254 ILE A C 1
ATOM 1999 O O . ILE A 1 254 ? 14.457 11.492 -10.759 1.00 92.56 254 ILE A O 1
ATOM 2003 N N . ARG A 1 255 ? 14.979 11.759 -12.921 1.00 90.31 255 ARG A N 1
ATOM 2004 C CA . ARG A 1 255 ? 14.638 13.186 -12.944 1.00 90.31 255 ARG A CA 1
ATOM 2005 C C . ARG A 1 255 ? 13.161 13.410 -12.606 1.00 90.31 255 ARG A C 1
ATOM 2007 O O . ARG A 1 255 ? 12.861 14.256 -11.764 1.00 90.31 255 ARG A O 1
ATOM 2014 N N . ASN A 1 256 ? 12.258 12.639 -13.208 1.00 89.88 256 ASN A N 1
ATOM 2015 C CA . ASN A 1 256 ? 10.818 12.741 -12.942 1.00 89.88 256 ASN A CA 1
ATOM 2016 C C . ASN A 1 256 ? 10.472 12.262 -11.523 1.00 89.88 256 ASN A C 1
ATOM 2018 O O . ASN A 1 256 ? 9.703 12.914 -10.814 1.00 89.88 256 ASN A O 1
ATOM 2022 N N . PHE A 1 257 ? 11.108 11.178 -11.071 1.00 92.00 257 PHE A N 1
ATOM 2023 C CA . PHE A 1 257 ? 11.011 10.689 -9.699 1.00 92.00 257 PHE A CA 1
ATOM 2024 C C . PHE A 1 257 ? 11.358 11.788 -8.686 1.00 92.00 257 PHE A C 1
ATOM 2026 O O . PHE A 1 257 ? 10.592 12.056 -7.761 1.00 92.00 257 PHE A O 1
ATOM 2033 N N . PHE A 1 258 ? 12.476 12.487 -8.895 1.00 91.00 258 PHE A N 1
ATOM 2034 C CA . PHE A 1 258 ? 12.926 13.560 -8.014 1.00 91.00 258 PHE A CA 1
ATOM 2035 C C . PHE A 1 258 ? 11.923 14.720 -7.959 1.00 91.00 258 PHE A C 1
ATOM 2037 O O . PHE A 1 258 ? 11.567 15.165 -6.868 1.00 91.00 258 PHE A O 1
ATOM 2044 N N . VAL A 1 259 ? 11.374 15.148 -9.103 1.00 90.44 259 VAL A N 1
ATOM 2045 C CA . VAL A 1 259 ? 10.284 16.143 -9.142 1.00 90.44 259 VAL A CA 1
ATOM 2046 C C . VAL A 1 259 ? 9.094 15.683 -8.296 1.00 90.44 259 VAL A C 1
ATOM 2048 O O . VAL A 1 259 ? 8.549 16.461 -7.507 1.00 90.44 259 VAL A O 1
ATOM 2051 N N . ARG A 1 260 ? 8.725 14.400 -8.380 1.00 91.25 260 ARG A N 1
ATOM 2052 C CA . ARG A 1 260 ? 7.616 13.849 -7.600 1.00 91.25 260 ARG A CA 1
ATOM 2053 C C . ARG A 1 260 ? 7.893 13.826 -6.095 1.00 91.25 260 ARG A C 1
ATOM 2055 O O . ARG A 1 260 ? 6.973 14.087 -5.315 1.00 91.25 260 ARG A O 1
ATOM 2062 N N . THR A 1 261 ? 9.138 13.601 -5.669 1.00 91.94 261 THR A N 1
ATOM 2063 C CA . THR A 1 261 ? 9.499 13.672 -4.240 1.00 91.94 261 THR A CA 1
ATOM 2064 C C . THR A 1 261 ? 9.271 15.063 -3.640 1.00 91.94 261 THR A C 1
ATOM 2066 O O . THR A 1 261 ? 8.803 15.164 -2.504 1.00 91.94 261 THR A O 1
ATOM 2069 N N . PHE A 1 262 ? 9.502 16.144 -4.397 1.00 92.00 262 PHE A N 1
ATOM 2070 C CA . PHE A 1 262 ? 9.210 17.503 -3.925 1.00 92.00 262 PHE A CA 1
ATOM 2071 C C . PHE A 1 262 ? 7.720 17.761 -3.754 1.00 92.00 262 PHE A C 1
ATOM 2073 O O . PHE A 1 262 ? 7.314 18.380 -2.773 1.00 92.00 262 PHE A O 1
ATOM 2080 N N . VAL A 1 263 ? 6.902 17.254 -4.675 1.00 91.94 263 VAL A N 1
ATOM 2081 C CA . VAL A 1 263 ? 5.441 17.378 -4.599 1.00 91.94 263 VAL A CA 1
ATOM 2082 C C . VAL A 1 263 ? 4.907 16.643 -3.373 1.00 91.94 263 VAL A C 1
ATOM 2084 O O . VAL A 1 263 ? 4.054 17.164 -2.657 1.00 91.94 263 VAL A O 1
ATOM 2087 N N . LEU A 1 264 ? 5.452 15.459 -3.076 1.00 93.00 264 LEU A N 1
ATOM 2088 C CA . LEU A 1 264 ? 5.122 14.737 -1.850 1.00 93.00 264 LEU A CA 1
ATOM 2089 C C . LEU A 1 264 ? 5.571 15.507 -0.602 1.00 93.00 264 LEU A C 1
ATOM 2091 O O . LEU A 1 264 ? 4.812 15.600 0.359 1.00 93.00 264 LEU A O 1
ATOM 2095 N N . ASN A 1 265 ? 6.765 16.101 -0.614 1.00 93.94 265 ASN A N 1
ATOM 2096 C CA . ASN A 1 265 ? 7.230 16.937 0.490 1.00 93.94 265 ASN A CA 1
ATOM 2097 C C . ASN A 1 265 ? 6.290 18.129 0.746 1.00 93.94 265 ASN A C 1
ATOM 2099 O O . ASN A 1 265 ? 5.917 18.361 1.895 1.00 93.94 265 ASN A O 1
ATOM 2103 N N . ASP A 1 266 ? 5.856 18.842 -0.296 1.00 93.81 266 ASP A N 1
ATOM 2104 C CA . ASP A 1 266 ? 4.894 19.944 -0.163 1.00 93.81 266 ASP A CA 1
ATOM 2105 C C . ASP A 1 266 ? 3.542 19.458 0.387 1.00 93.81 266 ASP A C 1
ATOM 2107 O O . ASP A 1 266 ? 2.999 20.025 1.338 1.00 93.81 266 ASP A O 1
ATOM 2111 N N . MET A 1 267 ? 3.048 18.317 -0.105 1.00 92.44 267 MET A N 1
ATOM 2112 C CA . MET A 1 267 ? 1.843 17.672 0.424 1.00 92.44 267 MET A CA 1
ATOM 2113 C C . MET A 1 267 ? 1.963 17.362 1.927 1.00 92.44 267 MET A C 1
ATOM 2115 O O . MET A 1 267 ? 1.027 17.627 2.687 1.00 92.44 267 MET A O 1
ATOM 2119 N N . LEU A 1 268 ? 3.114 16.856 2.386 1.00 94.69 268 LEU A N 1
ATOM 2120 C CA . LEU A 1 268 ? 3.381 16.603 3.808 1.00 94.69 268 LEU A CA 1
ATOM 2121 C C . LEU A 1 268 ? 3.475 17.903 4.627 1.00 94.69 268 LEU A C 1
ATOM 2123 O O . LEU A 1 268 ? 3.023 17.937 5.777 1.00 94.69 268 LEU A O 1
ATOM 2127 N N . MET A 1 269 ? 4.020 18.986 4.064 1.00 92.56 269 MET A N 1
ATOM 2128 C CA . MET A 1 269 ? 4.044 20.303 4.718 1.00 92.56 269 MET A CA 1
ATOM 2129 C C . MET A 1 269 ? 2.627 20.873 4.879 1.00 92.56 269 MET A C 1
ATOM 2131 O O . MET A 1 269 ? 2.262 21.306 5.978 1.00 92.56 269 MET A O 1
ATOM 2135 N N . ASN A 1 270 ? 1.796 20.771 3.842 1.00 91.38 270 ASN A N 1
ATOM 2136 C CA . ASN A 1 270 ? 0.389 21.174 3.870 1.00 91.38 270 ASN A CA 1
ATOM 2137 C C . ASN A 1 270 ? -0.432 20.332 4.862 1.00 91.38 270 ASN A C 1
ATOM 2139 O O . ASN A 1 270 ? -1.224 20.871 5.644 1.00 91.38 270 ASN A O 1
ATOM 2143 N N . LEU A 1 271 ? -0.189 19.018 4.917 1.00 91.00 271 LEU A N 1
ATOM 2144 C CA . LEU A 1 271 ? -0.770 18.116 5.918 1.00 91.00 271 LEU A CA 1
ATOM 2145 C C . LEU A 1 271 ? -0.374 18.514 7.342 1.00 91.00 271 LEU A C 1
ATOM 2147 O O . LEU A 1 271 ? -1.231 18.593 8.222 1.00 91.00 271 LEU A O 1
ATOM 2151 N N . ARG A 1 272 ? 0.905 18.825 7.578 1.00 90.81 272 ARG A N 1
ATOM 2152 C CA . ARG A 1 272 ? 1.393 19.283 8.887 1.00 90.81 272 ARG A CA 1
ATOM 2153 C C . ARG A 1 272 ? 0.679 20.553 9.340 1.00 90.81 272 ARG A C 1
ATOM 2155 O O . ARG A 1 272 ? 0.304 20.651 10.509 1.00 90.81 272 ARG A O 1
ATOM 2162 N N . GLN A 1 273 ? 0.494 21.512 8.437 1.00 88.56 273 GLN A N 1
ATOM 2163 C CA . GLN A 1 273 ? -0.204 22.757 8.745 1.00 88.56 273 GLN A CA 1
ATOM 2164 C C . GLN A 1 273 ? -1.696 22.520 9.009 1.00 88.56 273 GLN A C 1
ATOM 2166 O O . GLN A 1 273 ? -2.246 23.072 9.962 1.00 88.56 273 GLN A O 1
ATOM 2171 N N . SER A 1 274 ? -2.325 21.634 8.236 1.00 85.81 274 SER A N 1
ATOM 2172 C CA . SER A 1 274 ? -3.723 21.231 8.429 1.00 85.81 274 SER A CA 1
ATOM 2173 C C . SER A 1 274 ? -3.939 20.544 9.783 1.00 85.81 274 SER A C 1
ATOM 2175 O O . SER A 1 274 ? -4.873 20.883 10.504 1.00 85.81 274 SER A O 1
ATOM 2177 N N . ILE A 1 275 ? -3.026 19.652 10.186 1.00 85.88 275 ILE A N 1
ATOM 2178 C CA . ILE A 1 275 ? -3.046 18.980 11.496 1.00 85.88 275 ILE A CA 1
ATOM 2179 C C . ILE A 1 275 ? -2.860 19.989 12.640 1.00 85.88 275 ILE A C 1
ATOM 2181 O O . ILE A 1 275 ? -3.565 19.917 13.644 1.00 85.88 275 ILE A O 1
ATOM 2185 N N . ARG A 1 276 ? -1.955 20.970 12.498 1.00 83.88 276 ARG A N 1
ATOM 2186 C CA . ARG A 1 276 ? -1.767 22.037 13.504 1.00 83.88 276 ARG A CA 1
ATOM 2187 C C . ARG A 1 276 ? -3.007 22.917 13.655 1.00 83.88 276 ARG A C 1
ATOM 2189 O O . ARG A 1 276 ? -3.395 23.248 14.773 1.00 83.88 276 ARG A O 1
ATOM 2196 N N . ASN A 1 277 ? -3.636 23.275 12.540 1.00 81.12 277 ASN A N 1
ATOM 2197 C CA . ASN A 1 277 ? -4.798 24.160 12.510 1.00 81.12 277 ASN A CA 1
ATOM 2198 C C . ASN A 1 277 ? -6.132 23.427 12.726 1.00 81.12 277 ASN A C 1
ATOM 2200 O O . ASN A 1 277 ? -7.185 24.062 12.618 1.00 81.12 277 ASN A O 1
ATOM 2204 N N . TYR A 1 278 ? -6.101 22.134 13.071 1.00 74.12 278 TYR A N 1
ATOM 2205 C CA . TYR A 1 278 ? -7.285 21.304 13.304 1.00 74.12 278 TYR A CA 1
ATOM 2206 C C . TYR A 1 278 ? -8.274 21.949 14.286 1.00 74.12 278 TYR A C 1
ATOM 2208 O O . TYR A 1 278 ? -9.467 22.032 14.003 1.00 74.12 278 TYR A O 1
ATOM 2216 N N . ARG A 1 279 ? -7.771 22.528 15.388 1.00 64.50 279 ARG A N 1
ATOM 2217 C CA . ARG A 1 279 ? -8.609 23.198 16.401 1.00 64.50 279 ARG A CA 1
ATOM 2218 C C . ARG A 1 279 ? -9.421 24.383 15.860 1.00 64.50 279 ARG A C 1
ATOM 2220 O O . ARG A 1 279 ? -10.411 24.745 16.477 1.00 64.50 279 ARG A O 1
ATOM 2227 N N . LYS A 1 280 ? -9.008 24.994 14.742 1.00 66.81 280 LYS A N 1
ATOM 2228 C CA . LYS A 1 280 ? -9.701 26.146 14.140 1.00 66.81 280 LYS A CA 1
ATOM 2229 C C . LYS A 1 280 ? -10.774 25.755 13.116 1.00 66.81 280 LYS A C 1
ATOM 2231 O O . LYS A 1 280 ? -11.657 26.563 12.870 1.00 66.81 280 LYS A O 1
ATOM 2236 N N . HIS A 1 281 ? -10.694 24.565 12.511 1.00 60.09 281 HIS A N 1
ATOM 2237 C CA . HIS A 1 281 ? -11.476 24.214 11.310 1.00 60.09 281 HIS A CA 1
ATOM 2238 C C . HIS A 1 281 ? -12.493 23.068 11.512 1.00 60.09 281 HIS A C 1
ATOM 2240 O O . HIS A 1 281 ? -13.192 22.707 10.567 1.00 60.09 281 HIS A O 1
ATOM 2246 N N . GLY A 1 282 ? -12.609 22.504 12.722 1.00 64.81 282 GLY A N 1
ATOM 2247 C CA . GLY A 1 282 ? -13.660 21.534 13.073 1.00 64.81 282 GLY A CA 1
ATOM 2248 C C . GLY A 1 282 ? -13.572 20.174 12.353 1.00 64.81 282 GLY A C 1
ATOM 2249 O O . GLY A 1 282 ? -12.514 19.769 11.870 1.00 64.81 282 GLY A O 1
ATOM 2250 N N . GLU A 1 283 ? -14.694 19.444 12.289 1.00 60.25 283 GLU A N 1
ATOM 2251 C CA . GLU A 1 283 ? -14.756 18.040 11.829 1.00 60.25 283 GLU A CA 1
ATOM 2252 C C . GLU A 1 283 ? -14.534 17.845 10.316 1.00 60.25 283 GLU A C 1
ATOM 2254 O O . GLU A 1 283 ? -13.971 16.830 9.896 1.00 60.25 283 GLU A O 1
ATOM 2259 N N . HIS A 1 284 ? -14.898 18.821 9.473 1.00 64.25 284 HIS A N 1
ATOM 2260 C CA . HIS A 1 284 ? -14.696 18.732 8.017 1.00 64.25 284 HIS A CA 1
ATOM 2261 C C . HIS A 1 284 ? -13.211 18.662 7.627 1.00 64.25 284 HIS A C 1
ATOM 2263 O O . HIS A 1 284 ? -12.852 17.983 6.659 1.00 64.25 284 HIS A O 1
ATOM 2269 N N . ALA A 1 285 ? -12.335 19.287 8.420 1.00 69.44 285 ALA A N 1
ATOM 2270 C CA . ALA A 1 285 ? -10.892 19.197 8.238 1.00 69.44 285 ALA A CA 1
ATOM 2271 C C . ALA A 1 285 ? -10.362 17.776 8.499 1.00 69.44 285 ALA A C 1
ATOM 2273 O O . ALA A 1 285 ? -9.422 17.348 7.834 1.00 69.44 285 ALA A O 1
ATOM 2274 N N . LEU A 1 286 ? -10.984 17.003 9.400 1.00 74.44 286 LEU A N 1
ATOM 2275 C CA . LEU A 1 286 ? -10.519 15.661 9.770 1.00 74.44 286 LEU A CA 1
ATOM 2276 C C . LEU A 1 286 ? -10.644 14.669 8.606 1.00 74.44 286 LEU A C 1
ATOM 2278 O O . LEU A 1 286 ? -9.716 13.910 8.325 1.00 74.44 286 LEU A O 1
ATOM 2282 N N . LYS A 1 287 ? -11.773 14.706 7.884 1.00 80.19 287 LYS A N 1
ATOM 2283 C CA . LYS A 1 287 ? -11.999 13.850 6.709 1.00 80.19 287 LYS A CA 1
ATOM 2284 C C . LYS A 1 287 ? -11.030 14.192 5.575 1.00 80.19 287 LYS A C 1
ATOM 2286 O O . LYS A 1 287 ? -10.491 13.283 4.944 1.00 80.19 287 LYS A O 1
ATOM 2291 N N . GLY A 1 288 ? -10.783 15.486 5.353 1.00 83.19 288 GLY A N 1
ATOM 2292 C CA . GLY A 1 288 ? -9.800 15.968 4.380 1.00 83.19 288 GLY A CA 1
ATOM 2293 C C . GLY A 1 288 ? -8.376 15.533 4.732 1.00 83.19 288 GLY A C 1
ATOM 2294 O O . GLY A 1 288 ? -7.695 14.944 3.897 1.00 83.19 288 GLY A O 1
ATOM 2295 N N . VAL A 1 289 ? -7.959 15.729 5.987 1.00 86.44 289 VAL A N 1
ATOM 2296 C CA . VAL A 1 289 ? -6.638 15.307 6.481 1.00 86.44 289 VAL A CA 1
ATOM 2297 C C . VAL A 1 289 ? -6.467 13.794 6.370 1.00 86.44 289 VAL A C 1
ATOM 2299 O O . VAL A 1 289 ? -5.438 13.354 5.871 1.00 86.44 289 VAL A O 1
ATOM 2302 N N . LYS A 1 290 ? -7.471 12.990 6.749 1.00 86.69 290 LYS A N 1
ATOM 2303 C CA . LYS A 1 290 ? -7.414 11.524 6.629 1.00 86.69 290 LYS A CA 1
ATOM 2304 C C . LYS A 1 290 ? -7.237 11.071 5.178 1.00 86.69 290 LYS A C 1
ATOM 2306 O O . LYS A 1 290 ? -6.411 10.200 4.915 1.00 86.69 290 LYS A O 1
ATOM 2311 N N . LYS A 1 291 ? -7.986 11.662 4.238 1.00 89.62 291 LYS A N 1
ATOM 2312 C CA . LYS A 1 291 ? -7.851 11.353 2.806 1.00 89.62 291 LYS A CA 1
ATOM 2313 C C . LYS A 1 291 ? -6.453 11.714 2.300 1.00 89.62 291 LYS A C 1
ATOM 2315 O O . LYS A 1 291 ? -5.770 10.855 1.757 1.00 89.62 291 LYS A O 1
ATOM 2320 N N . SER A 1 292 ? -6.001 12.939 2.559 1.00 90.00 292 SER A N 1
ATOM 2321 C CA . SER A 1 292 ? -4.678 13.405 2.138 1.00 90.00 292 SER A CA 1
ATOM 2322 C C . SER A 1 292 ? -3.539 12.592 2.766 1.00 90.00 292 SER A C 1
ATOM 2324 O O . SER A 1 292 ? -2.543 12.329 2.101 1.00 90.00 292 SER A O 1
ATOM 2326 N N . LEU A 1 293 ? -3.681 12.142 4.017 1.00 91.81 293 LEU A N 1
ATOM 2327 C CA . LEU A 1 293 ? -2.713 11.266 4.682 1.00 91.81 293 LEU A CA 1
ATOM 2328 C C . LEU A 1 293 ? -2.643 9.891 4.002 1.00 91.81 293 LEU A C 1
ATOM 2330 O O . LEU A 1 293 ? -1.553 9.386 3.751 1.00 91.81 293 LEU A O 1
ATOM 2334 N N . SER A 1 294 ? -3.800 9.321 3.650 1.00 91.75 294 SER A N 1
ATOM 2335 C CA . SER A 1 294 ? -3.887 8.064 2.901 1.00 91.75 294 SER A CA 1
ATOM 2336 C C . SER A 1 294 ? -3.283 8.185 1.500 1.00 91.75 294 SER A C 1
ATOM 2338 O O . SER A 1 294 ? -2.578 7.280 1.059 1.00 91.75 294 SER A O 1
ATOM 2340 N N . ASP A 1 295 ? -3.534 9.294 0.802 1.00 91.19 295 ASP A N 1
ATOM 2341 C CA . ASP A 1 295 ? -2.961 9.553 -0.521 1.00 91.19 295 ASP A CA 1
ATOM 2342 C C . ASP A 1 295 ? -1.437 9.740 -0.446 1.00 91.19 295 ASP A C 1
ATOM 2344 O O . ASP A 1 295 ? -0.708 9.161 -1.251 1.00 91.19 295 ASP A O 1
ATOM 2348 N N . ALA A 1 296 ? -0.935 10.468 0.559 1.00 93.31 296 ALA A N 1
ATOM 2349 C CA . ALA A 1 296 ? 0.500 10.625 0.795 1.00 93.31 296 ALA A CA 1
ATOM 2350 C C . ALA A 1 296 ? 1.184 9.284 1.113 1.00 93.31 296 ALA A C 1
ATOM 2352 O O . ALA A 1 296 ? 2.258 9.008 0.580 1.00 93.31 296 ALA A O 1
ATOM 2353 N N . ALA A 1 297 ? 0.551 8.431 1.927 1.00 93.38 297 ALA A N 1
ATOM 2354 C CA . ALA A 1 297 ? 1.046 7.087 2.221 1.00 93.38 297 ALA A CA 1
ATOM 2355 C C . ALA A 1 297 ? 1.089 6.203 0.970 1.00 93.38 297 ALA A C 1
ATOM 2357 O O . ALA A 1 297 ? 2.105 5.564 0.704 1.00 93.38 297 ALA A O 1
ATOM 2358 N N . ARG A 1 298 ? 0.032 6.228 0.150 1.00 92.56 298 ARG A N 1
ATOM 2359 C CA . ARG A 1 298 ? 0.001 5.509 -1.129 1.00 92.56 298 ARG A CA 1
ATOM 2360 C C . ARG A 1 298 ? 1.123 5.969 -2.062 1.00 92.56 298 ARG A C 1
ATOM 2362 O O . ARG A 1 298 ? 1.847 5.131 -2.585 1.00 92.56 298 ARG A O 1
ATOM 2369 N N . HIS A 1 299 ? 1.309 7.278 -2.242 1.00 92.25 299 HIS A N 1
ATOM 2370 C CA . HIS A 1 299 ? 2.397 7.804 -3.074 1.00 92.25 299 HIS A CA 1
ATOM 2371 C C . HIS A 1 299 ? 3.783 7.423 -2.535 1.00 92.25 299 HIS A C 1
ATOM 2373 O O . HIS A 1 299 ? 4.665 7.105 -3.325 1.00 92.25 299 HIS A O 1
ATOM 2379 N N . MET A 1 300 ? 3.971 7.418 -1.210 1.00 94.06 300 MET A N 1
ATOM 2380 C CA . MET A 1 300 ? 5.226 7.000 -0.576 1.00 94.06 300 MET A CA 1
ATOM 2381 C C . MET A 1 300 ? 5.584 5.553 -0.920 1.00 94.06 300 MET A C 1
ATOM 2383 O O . MET A 1 300 ? 6.711 5.281 -1.320 1.00 94.06 300 MET A O 1
ATOM 2387 N N . ILE A 1 301 ? 4.617 4.640 -0.784 1.00 92.81 301 ILE A N 1
ATOM 2388 C CA . ILE A 1 301 ? 4.801 3.211 -1.066 1.00 92.81 301 ILE A CA 1
ATOM 2389 C C . ILE A 1 301 ? 5.195 3.010 -2.532 1.00 92.81 301 ILE A C 1
ATOM 2391 O O . ILE A 1 301 ? 6.211 2.377 -2.807 1.00 92.81 301 ILE A O 1
ATOM 2395 N N . LEU A 1 302 ? 4.447 3.620 -3.458 1.00 92.88 302 LEU A N 1
ATOM 2396 C CA . LEU A 1 302 ? 4.718 3.502 -4.893 1.00 92.88 302 LEU A CA 1
ATOM 2397 C C . LEU A 1 302 ? 6.092 4.081 -5.273 1.00 92.88 302 LEU A C 1
ATOM 2399 O O . LEU A 1 302 ? 6.781 3.509 -6.111 1.00 92.88 302 LEU A O 1
ATOM 2403 N N . LEU A 1 303 ? 6.524 5.190 -4.657 1.00 93.44 303 LEU A N 1
ATOM 2404 C CA . LEU A 1 303 ? 7.858 5.755 -4.898 1.00 93.44 303 LEU A CA 1
ATOM 2405 C C . LEU A 1 303 ? 8.979 4.843 -4.382 1.00 93.44 303 LEU A C 1
ATOM 2407 O O . LEU A 1 303 ? 9.978 4.670 -5.076 1.00 93.44 303 LEU A O 1
ATOM 2411 N N . ILE A 1 304 ? 8.830 4.257 -3.189 1.00 92.94 304 ILE A N 1
ATOM 2412 C CA . ILE A 1 304 ? 9.813 3.298 -2.657 1.00 92.94 304 ILE A CA 1
ATOM 2413 C C . ILE A 1 304 ? 9.986 2.139 -3.639 1.00 92.94 304 ILE A C 1
ATOM 2415 O O . ILE A 1 304 ? 11.112 1.809 -4.004 1.00 92.94 304 ILE A O 1
ATOM 2419 N N . GLU A 1 305 ? 8.874 1.578 -4.107 1.00 91.81 305 GLU A N 1
ATOM 2420 C CA . GLU A 1 305 ? 8.882 0.447 -5.028 1.00 91.81 305 GLU A CA 1
ATOM 2421 C C . GLU A 1 305 ? 9.509 0.809 -6.390 1.00 91.81 305 GLU A C 1
ATOM 2423 O O . GLU A 1 305 ? 10.373 0.089 -6.886 1.00 91.81 305 GLU A O 1
ATOM 2428 N N . CYS A 1 306 ? 9.181 1.977 -6.960 1.00 93.00 306 CYS A N 1
ATOM 2429 C CA . CYS A 1 306 ? 9.815 2.463 -8.196 1.00 93.00 306 CYS A CA 1
ATOM 2430 C C . CYS A 1 306 ? 11.338 2.552 -8.079 1.00 93.00 306 CYS A C 1
ATOM 2432 O O . CYS A 1 306 ? 12.061 2.208 -9.013 1.00 93.00 306 CYS A O 1
ATOM 2434 N N . LEU A 1 307 ? 11.820 3.063 -6.945 1.00 93.44 307 LEU A N 1
ATOM 2435 C CA . LEU A 1 307 ? 13.243 3.259 -6.711 1.00 93.44 307 LEU A CA 1
ATOM 2436 C C . LEU A 1 307 ? 13.979 1.926 -6.535 1.00 93.44 307 LEU A C 1
ATOM 2438 O O . LEU A 1 307 ? 15.124 1.815 -6.968 1.00 93.44 307 LEU A O 1
ATOM 2442 N N . GLN A 1 308 ? 13.319 0.923 -5.948 1.00 92.69 308 GLN A N 1
ATOM 2443 C CA . GLN A 1 308 ? 13.841 -0.441 -5.842 1.00 92.69 308 GLN A CA 1
ATOM 2444 C C . GLN A 1 308 ? 14.007 -1.076 -7.225 1.00 92.69 308 GLN A C 1
ATOM 2446 O O . GLN A 1 308 ? 15.130 -1.433 -7.574 1.00 92.69 308 GLN A O 1
ATOM 2451 N N . TYR A 1 309 ? 12.952 -1.097 -8.053 1.00 93.56 309 TYR A N 1
ATOM 2452 C CA . TYR A 1 309 ? 13.049 -1.614 -9.428 1.00 93.56 309 TYR A CA 1
ATOM 2453 C C . TYR A 1 309 ? 14.133 -0.899 -10.234 1.00 93.56 309 TYR A C 1
ATOM 2455 O O . TYR A 1 309 ? 14.887 -1.518 -10.985 1.00 93.56 309 TYR A O 1
ATOM 2463 N N . LEU A 1 310 ? 14.238 0.420 -10.074 1.00 94.44 310 LEU A N 1
ATOM 2464 C CA . LEU A 1 310 ? 15.244 1.202 -10.770 1.00 94.44 310 LEU A CA 1
ATOM 2465 C C . LEU A 1 310 ? 16.661 0.813 -10.339 1.00 94.44 310 LEU A C 1
ATOM 2467 O O . LEU A 1 310 ? 17.508 0.597 -11.206 1.00 94.44 310 LEU A O 1
ATOM 2471 N N . LEU A 1 311 ? 16.922 0.717 -9.033 1.00 93.75 311 LEU A N 1
ATOM 2472 C CA . LEU A 1 311 ? 18.230 0.329 -8.512 1.00 93.75 311 LEU A CA 1
ATOM 2473 C C . LEU A 1 311 ? 18.615 -1.076 -8.988 1.00 93.75 311 LEU A C 1
ATOM 2475 O O . LEU A 1 311 ? 19.684 -1.234 -9.575 1.00 93.75 311 LEU A O 1
ATOM 2479 N N . GLU A 1 312 ? 17.716 -2.048 -8.828 1.00 92.50 312 GLU A N 1
ATOM 2480 C CA . GLU A 1 312 ? 17.909 -3.427 -9.289 1.00 92.50 312 GLU A CA 1
ATOM 2481 C C . GLU A 1 312 ? 18.215 -3.473 -10.790 1.00 92.50 312 GLU A C 1
ATOM 2483 O O . GLU A 1 312 ? 19.151 -4.148 -11.220 1.00 92.50 312 GLU A O 1
ATOM 2488 N N . SER A 1 313 ? 17.493 -2.685 -11.595 1.00 94.31 313 SER A N 1
ATOM 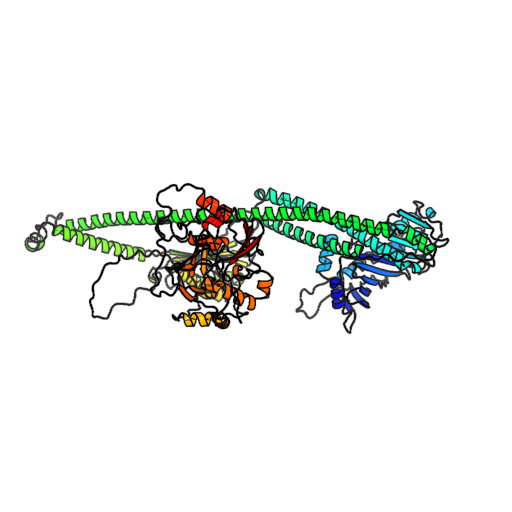2489 C CA . SER A 1 313 ? 17.692 -2.650 -13.044 1.00 94.31 313 SER A CA 1
ATOM 2490 C C . SER A 1 313 ? 19.060 -2.112 -13.470 1.00 94.31 313 SER A C 1
ATOM 2492 O O . SER A 1 313 ? 19.585 -2.529 -14.501 1.00 94.31 313 SER A O 1
ATOM 2494 N N . VAL A 1 314 ? 19.631 -1.167 -12.715 1.00 93.88 314 VAL A N 1
ATOM 2495 C CA . VAL A 1 314 ? 20.941 -0.572 -13.016 1.00 93.88 314 VAL A CA 1
ATOM 2496 C C . VAL A 1 314 ? 22.055 -1.476 -12.507 1.00 93.88 314 VAL A C 1
ATOM 2498 O O . VAL A 1 314 ? 23.067 -1.644 -13.186 1.00 93.88 314 VAL A O 1
ATOM 2501 N N . GLU A 1 315 ? 21.882 -2.074 -11.329 1.00 92.19 315 GLU A N 1
ATOM 2502 C CA . GLU A 1 315 ? 22.851 -3.006 -10.753 1.00 92.19 315 GLU A CA 1
ATOM 2503 C C . GLU A 1 315 ? 23.002 -4.250 -11.634 1.00 92.19 315 GLU A C 1
ATOM 2505 O O . GLU A 1 315 ? 24.131 -4.580 -12.011 1.00 92.19 315 GLU A O 1
ATOM 2510 N N . ALA A 1 316 ? 21.880 -4.833 -12.071 1.00 90.62 316 ALA A N 1
ATOM 2511 C CA . ALA A 1 316 ? 21.834 -5.993 -12.960 1.00 90.62 316 ALA A CA 1
ATOM 2512 C C . ALA A 1 316 ? 22.253 -5.701 -14.415 1.00 90.62 316 ALA A C 1
ATOM 2514 O O . ALA A 1 316 ? 22.415 -6.635 -15.195 1.00 90.62 316 ALA A O 1
ATOM 2515 N N . LEU A 1 317 ? 22.427 -4.432 -14.813 1.00 92.06 317 LEU A N 1
ATOM 2516 C CA . LEU A 1 317 ? 22.815 -4.085 -16.182 1.00 92.06 317 LEU A CA 1
ATOM 2517 C C . LEU A 1 317 ? 24.262 -4.508 -16.469 1.00 92.06 317 LEU A C 1
ATOM 2519 O O . LEU A 1 317 ? 25.208 -3.868 -15.998 1.00 92.06 317 LEU A O 1
ATOM 2523 N N . GLU A 1 318 ? 24.445 -5.534 -17.289 1.00 89.75 318 GLU A N 1
ATOM 2524 C CA . GLU A 1 318 ? 25.754 -5.923 -17.811 1.00 89.75 318 GLU A CA 1
ATOM 2525 C C . GLU A 1 318 ? 26.154 -5.012 -18.977 1.00 89.75 318 GLU A C 1
ATOM 2527 O O . GLU A 1 318 ? 25.359 -4.741 -19.877 1.00 89.75 318 GLU A O 1
ATOM 2532 N N . LEU A 1 319 ? 27.384 -4.493 -18.944 1.00 92.19 319 LEU A N 1
ATOM 2533 C CA . LEU A 1 319 ? 27.885 -3.639 -20.017 1.00 92.19 319 LEU A CA 1
ATOM 2534 C C . LEU A 1 319 ? 28.428 -4.506 -21.161 1.00 92.19 319 LEU A C 1
ATOM 2536 O O . LEU A 1 319 ? 29.183 -5.444 -20.892 1.00 92.19 319 LEU A O 1
ATOM 2540 N N . PRO A 1 320 ? 28.103 -4.182 -22.425 1.00 91.44 320 PRO A N 1
ATOM 2541 C CA . PRO A 1 320 ? 28.635 -4.900 -23.574 1.00 91.44 320 PRO A CA 1
ATOM 2542 C C . PRO A 1 320 ? 30.167 -4.779 -23.635 1.00 91.44 320 PRO A C 1
ATOM 2544 O O . PRO A 1 320 ? 30.719 -3.737 -23.260 1.00 91.44 320 PRO A O 1
ATOM 2547 N N . PRO A 1 321 ? 30.873 -5.819 -24.116 1.00 89.25 321 PRO A N 1
ATOM 2548 C CA . PRO A 1 321 ? 32.320 -5.770 -24.265 1.00 89.25 321 PRO A CA 1
ATOM 2549 C C . PRO A 1 321 ? 32.730 -4.708 -25.291 1.00 89.25 321 PRO A C 1
ATOM 2551 O O . PRO A 1 321 ? 31.980 -4.376 -26.211 1.00 89.25 321 PRO A O 1
ATOM 2554 N N . VAL A 1 322 ? 33.949 -4.185 -25.147 1.00 89.94 322 VAL A N 1
ATOM 2555 C CA . VAL A 1 322 ? 34.503 -3.206 -26.091 1.00 89.94 322 VAL A CA 1
ATOM 2556 C C . VAL A 1 322 ? 34.635 -3.860 -27.472 1.00 89.94 322 VAL A C 1
ATOM 2558 O O . VAL A 1 322 ? 35.293 -4.900 -27.572 1.00 89.94 322 VAL A O 1
ATOM 2561 N N . PRO A 1 323 ? 34.059 -3.274 -28.539 1.00 90.12 323 PRO A N 1
ATOM 2562 C CA . PRO A 1 323 ? 34.237 -3.796 -29.887 1.00 90.12 323 PRO A CA 1
ATOM 2563 C C . PRO A 1 323 ? 35.707 -3.775 -30.320 1.00 90.12 323 PRO A C 1
ATOM 2565 O O . PRO A 1 323 ? 36.470 -2.881 -29.948 1.00 90.12 323 PRO A O 1
ATOM 2568 N N . VAL A 1 324 ? 36.102 -4.765 -31.124 1.00 87.50 324 VAL A N 1
ATOM 2569 C CA . VAL A 1 324 ? 37.493 -4.943 -31.587 1.00 87.50 324 VAL A CA 1
ATOM 2570 C C . VAL A 1 324 ? 37.885 -3.892 -32.634 1.00 87.50 324 VAL A C 1
ATOM 2572 O O . VAL A 1 324 ? 39.062 -3.599 -32.834 1.00 87.50 324 VAL A O 1
ATOM 2575 N N . ASP A 1 325 ? 36.906 -3.314 -33.321 1.00 89.31 325 ASP A N 1
ATOM 2576 C CA . ASP A 1 325 ? 37.116 -2.355 -34.390 1.00 89.31 325 ASP A CA 1
ATOM 2577 C C . ASP A 1 325 ? 37.412 -0.935 -33.871 1.00 89.31 325 ASP A C 1
ATOM 2579 O O . ASP A 1 325 ? 36.954 -0.503 -32.812 1.00 89.31 325 ASP A O 1
ATOM 2583 N N . ILE A 1 326 ? 38.189 -0.173 -34.648 1.00 87.50 326 ILE A N 1
ATOM 2584 C CA . ILE A 1 326 ? 38.650 1.172 -34.260 1.00 87.50 326 ILE A CA 1
ATOM 2585 C C . ILE A 1 326 ? 37.465 2.130 -34.059 1.00 87.50 326 ILE A C 1
ATOM 2587 O O . ILE A 1 326 ? 37.482 2.950 -33.138 1.00 87.50 326 ILE A O 1
ATOM 2591 N N . ALA A 1 327 ? 36.445 2.036 -34.916 1.00 87.56 327 ALA A N 1
ATOM 2592 C CA . ALA A 1 327 ? 35.248 2.865 -34.840 1.00 87.56 327 ALA A CA 1
ATOM 2593 C C . ALA A 1 327 ? 34.425 2.536 -33.583 1.00 87.56 327 ALA A C 1
ATOM 2595 O O . ALA A 1 327 ? 34.136 3.433 -32.793 1.00 87.56 327 ALA A O 1
ATOM 2596 N N . GLY A 1 328 ? 34.158 1.256 -33.325 1.00 88.88 328 GLY A N 1
ATOM 2597 C CA . GLY A 1 328 ? 33.462 0.775 -32.135 1.00 88.88 328 GLY A CA 1
ATOM 2598 C C . GLY A 1 328 ? 34.196 1.093 -30.832 1.00 88.88 328 GLY A C 1
ATOM 2599 O O . GLY A 1 328 ? 33.564 1.520 -29.868 1.00 88.88 328 GLY A O 1
ATOM 2600 N N . SER A 1 329 ? 35.530 1.003 -30.803 1.00 90.44 329 SER A N 1
ATOM 2601 C CA . SER A 1 329 ? 36.337 1.416 -29.644 1.00 90.44 329 SER A CA 1
ATOM 2602 C C . SER A 1 329 ? 36.222 2.921 -29.361 1.00 90.44 329 SER A C 1
ATOM 2604 O O . SER A 1 329 ? 36.059 3.332 -28.206 1.00 90.44 329 SER A O 1
ATOM 2606 N N . LYS A 1 330 ? 36.235 3.762 -30.408 1.00 91.31 330 LYS A N 1
ATOM 2607 C CA . LYS A 1 330 ? 35.983 5.206 -30.271 1.00 91.31 330 LYS A CA 1
ATOM 2608 C C . LYS A 1 330 ? 34.568 5.486 -29.767 1.00 91.31 330 LYS A C 1
ATOM 2610 O O . LYS A 1 330 ? 34.431 6.272 -28.836 1.00 91.31 330 LYS A O 1
ATOM 2615 N N . ILE A 1 331 ? 33.548 4.828 -30.325 1.00 92.38 331 ILE A N 1
ATOM 2616 C CA . ILE A 1 331 ? 32.151 4.967 -29.880 1.00 92.38 331 ILE A CA 1
ATOM 2617 C C . ILE A 1 331 ? 32.034 4.573 -28.405 1.00 92.38 331 ILE A C 1
ATOM 2619 O O . ILE A 1 331 ? 31.546 5.363 -27.603 1.00 92.38 331 ILE A O 1
ATOM 2623 N N . TYR A 1 332 ? 32.560 3.411 -28.010 1.00 93.25 332 TYR A N 1
ATOM 2624 C CA . TYR A 1 332 ? 32.542 2.947 -26.620 1.00 93.25 332 TYR A CA 1
ATOM 2625 C C . TYR A 1 332 ? 33.170 3.973 -25.662 1.00 93.25 332 TYR A C 1
ATOM 2627 O O . TYR A 1 332 ? 32.598 4.291 -24.615 1.00 93.25 332 TYR A O 1
ATOM 2635 N N . LYS A 1 333 ? 34.320 4.548 -26.043 1.00 91.94 333 LYS A N 1
ATOM 2636 C CA . LYS A 1 333 ? 34.989 5.601 -25.267 1.00 91.94 333 LYS A CA 1
ATOM 2637 C C . LYS A 1 333 ? 34.160 6.888 -25.195 1.00 91.94 333 LYS A C 1
ATOM 2639 O O . LYS A 1 333 ? 34.119 7.503 -24.133 1.00 91.94 333 LYS A O 1
ATOM 2644 N N . SER A 1 334 ? 33.503 7.280 -26.287 1.00 91.88 334 SER A N 1
ATOM 2645 C CA . SER A 1 334 ? 32.651 8.474 -26.349 1.00 91.88 334 SER A CA 1
ATOM 2646 C C . SER A 1 334 ? 31.367 8.346 -25.524 1.00 91.88 334 SER A C 1
ATOM 2648 O O . SER A 1 334 ? 30.917 9.333 -24.951 1.00 91.88 334 SER A O 1
ATOM 2650 N N . LEU A 1 335 ? 30.777 7.149 -25.434 1.00 93.12 335 LEU A N 1
ATOM 2651 C CA . LEU A 1 335 ? 29.524 6.928 -24.697 1.00 93.12 335 LEU A CA 1
ATOM 2652 C C . LEU A 1 335 ? 29.710 6.916 -23.169 1.00 93.12 335 LEU A C 1
ATOM 2654 O O . LEU A 1 335 ? 28.763 7.218 -22.441 1.00 93.12 335 LEU A O 1
ATOM 2658 N N . GLN A 1 336 ? 30.913 6.581 -22.681 1.00 93.12 336 GLN A N 1
ATOM 2659 C CA . GLN A 1 336 ? 31.266 6.555 -21.250 1.00 93.12 336 GLN A CA 1
ATOM 2660 C C . GLN A 1 336 ? 30.275 5.743 -20.385 1.00 93.12 336 GLN A C 1
ATOM 2662 O O . GLN A 1 336 ? 29.847 6.174 -19.312 1.00 93.12 336 GLN A O 1
ATOM 2667 N N . LEU A 1 337 ? 29.898 4.544 -20.848 1.00 93.62 337 LEU A N 1
ATOM 2668 C CA . LEU A 1 337 ? 28.823 3.740 -20.243 1.00 93.62 337 LEU A CA 1
ATOM 2669 C C . LEU A 1 337 ? 29.037 3.438 -18.751 1.00 93.62 337 LEU A C 1
ATOM 2671 O O . LEU A 1 337 ? 28.092 3.513 -17.968 1.00 93.62 337 LEU A O 1
ATOM 2675 N N . LEU A 1 338 ? 30.275 3.138 -18.345 1.00 93.50 338 LEU A N 1
ATOM 2676 C CA . LEU A 1 338 ? 30.602 2.825 -16.950 1.00 93.50 338 LEU A CA 1
ATOM 2677 C C . LEU A 1 338 ? 30.404 4.029 -16.019 1.00 93.50 338 LEU A C 1
ATOM 2679 O O . LEU A 1 338 ? 29.824 3.892 -14.943 1.00 93.50 338 LEU A O 1
ATOM 2683 N N . GLU A 1 339 ? 30.859 5.210 -16.438 1.00 93.00 339 GLU A N 1
ATOM 2684 C CA . GLU A 1 339 ? 30.696 6.445 -15.668 1.00 93.00 339 GLU A CA 1
ATOM 2685 C C . GLU A 1 339 ? 29.212 6.789 -15.516 1.00 93.00 339 GLU A C 1
ATOM 2687 O O . GLU A 1 339 ? 28.741 7.061 -14.413 1.00 93.00 339 GLU A O 1
ATOM 2692 N N . ARG A 1 340 ? 28.441 6.666 -16.602 1.00 92.50 340 ARG A N 1
ATOM 2693 C CA . ARG A 1 340 ? 26.990 6.889 -16.585 1.00 92.50 340 ARG A CA 1
ATOM 2694 C C . ARG A 1 340 ? 26.258 5.908 -15.680 1.00 92.50 340 ARG A C 1
ATOM 2696 O O . ARG A 1 340 ? 25.449 6.347 -14.868 1.00 92.50 340 ARG A O 1
ATOM 2703 N N . LYS A 1 341 ? 26.571 4.610 -15.763 1.00 94.62 341 LYS A N 1
ATOM 2704 C CA . LYS A 1 341 ? 26.018 3.591 -14.857 1.00 94.62 341 LYS A CA 1
ATOM 2705 C C . LYS A 1 341 ? 26.268 3.976 -13.395 1.00 94.62 341 LYS A C 1
ATOM 2707 O O . LYS A 1 341 ? 25.331 3.996 -12.600 1.00 94.62 341 LYS A O 1
ATOM 2712 N N . ASN A 1 342 ? 27.502 4.345 -13.052 1.00 94.69 342 ASN A N 1
ATOM 2713 C CA . ASN A 1 342 ? 27.856 4.746 -11.690 1.00 94.69 342 ASN A CA 1
ATOM 2714 C C . ASN A 1 342 ? 27.126 6.020 -11.242 1.00 94.69 342 ASN A C 1
ATOM 2716 O O . ASN A 1 342 ? 26.635 6.069 -10.114 1.00 94.69 342 ASN A O 1
ATOM 2720 N N . ASN A 1 343 ? 26.990 7.016 -12.119 1.00 93.81 343 ASN A N 1
ATOM 2721 C CA . ASN A 1 343 ? 26.255 8.245 -11.819 1.00 93.81 343 ASN A CA 1
ATOM 2722 C C . ASN A 1 343 ? 24.783 7.956 -11.493 1.00 93.81 343 ASN A C 1
ATOM 2724 O O . ASN A 1 343 ? 24.272 8.448 -10.488 1.00 93.81 343 ASN A O 1
ATOM 2728 N N . VAL A 1 344 ? 24.122 7.098 -12.277 1.00 93.81 344 VAL A N 1
ATOM 2729 C CA . VAL A 1 344 ? 22.737 6.670 -12.019 1.00 93.81 344 VAL A CA 1
ATOM 2730 C C . VAL A 1 344 ? 22.634 5.959 -10.660 1.00 93.81 344 VAL A C 1
ATOM 2732 O O . VAL A 1 344 ? 21.758 6.297 -9.865 1.00 93.81 344 VAL A O 1
ATOM 2735 N N . ILE A 1 345 ? 23.568 5.056 -10.325 1.00 94.50 345 ILE A N 1
ATOM 2736 C CA . ILE A 1 345 ? 23.602 4.370 -9.015 1.00 94.50 345 ILE A CA 1
ATOM 2737 C C . ILE A 1 345 ? 23.739 5.369 -7.859 1.00 94.50 345 ILE A C 1
ATOM 2739 O O . ILE A 1 345 ? 23.023 5.262 -6.861 1.00 94.50 345 ILE A O 1
ATOM 2743 N N . VAL A 1 346 ? 24.646 6.344 -7.969 1.00 93.88 346 VAL A N 1
ATOM 2744 C CA . VAL A 1 346 ? 24.838 7.374 -6.934 1.00 93.88 346 VAL A CA 1
ATOM 2745 C C . VAL A 1 346 ? 23.555 8.184 -6.740 1.00 93.88 346 VAL A C 1
ATOM 2747 O O . VAL A 1 346 ? 23.106 8.356 -5.606 1.00 93.88 346 VAL A O 1
ATOM 2750 N N . ARG A 1 347 ? 22.899 8.593 -7.832 1.00 94.56 347 ARG A N 1
ATOM 2751 C CA . ARG A 1 347 ? 21.619 9.315 -7.771 1.00 94.56 347 ARG A CA 1
ATOM 2752 C C . ARG A 1 347 ? 20.494 8.482 -7.155 1.00 94.56 347 ARG A C 1
ATOM 2754 O O . ARG A 1 347 ? 19.696 9.029 -6.391 1.00 94.56 347 ARG A O 1
ATOM 2761 N N . CYS A 1 348 ? 20.436 7.177 -7.431 1.00 93.69 348 CYS A N 1
ATOM 2762 C CA . CYS A 1 348 ? 19.497 6.269 -6.769 1.00 93.69 348 CYS A CA 1
ATOM 2763 C C . CYS A 1 348 ? 19.750 6.227 -5.257 1.00 93.69 348 CYS A C 1
ATOM 2765 O O . CYS A 1 348 ? 18.826 6.438 -4.474 1.00 93.69 348 CYS A O 1
ATOM 2767 N N . LYS A 1 349 ? 21.006 6.035 -4.835 1.00 91.62 349 LYS A N 1
ATOM 2768 C CA . LYS A 1 349 ? 21.386 5.985 -3.411 1.00 91.62 349 LYS A CA 1
ATOM 2769 C C . LYS A 1 349 ? 21.060 7.280 -2.668 1.00 91.62 349 LYS A C 1
ATOM 2771 O O . LYS A 1 349 ? 20.606 7.232 -1.527 1.00 91.62 349 LYS A O 1
ATOM 2776 N N . ASP A 1 350 ? 21.243 8.433 -3.300 1.00 92.44 350 ASP A N 1
ATOM 2777 C CA . ASP A 1 350 ? 20.851 9.712 -2.701 1.00 92.44 350 ASP A CA 1
ATOM 2778 C C . ASP A 1 350 ? 19.329 9.890 -2.645 1.00 92.44 350 ASP A C 1
ATOM 2780 O O . ASP A 1 350 ? 18.798 10.397 -1.653 1.00 92.44 350 ASP A O 1
ATOM 2784 N N . SER A 1 351 ? 18.608 9.397 -3.653 1.00 92.56 351 SER A N 1
ATOM 2785 C CA . SER A 1 351 ? 17.142 9.390 -3.668 1.00 92.56 351 SER A CA 1
ATOM 2786 C C . SER A 1 351 ? 16.548 8.526 -2.547 1.00 92.56 351 SER A C 1
ATOM 2788 O O . SER A 1 351 ? 15.529 8.908 -1.968 1.00 92.56 351 SER A O 1
ATOM 2790 N N . ILE A 1 352 ? 17.209 7.422 -2.168 1.00 92.12 352 ILE A N 1
ATOM 2791 C CA . ILE A 1 352 ? 16.798 6.573 -1.032 1.00 92.12 352 ILE A CA 1
ATOM 2792 C C . ILE A 1 352 ? 16.783 7.392 0.263 1.00 92.12 352 ILE A C 1
ATOM 2794 O O . ILE A 1 352 ? 15.772 7.420 0.963 1.00 92.12 352 ILE A O 1
ATOM 2798 N N . LYS A 1 353 ? 17.856 8.146 0.538 1.00 91.62 353 LYS A N 1
ATOM 2799 C CA . LYS A 1 353 ? 17.963 8.992 1.742 1.00 91.62 353 LYS A CA 1
ATOM 2800 C C . LYS A 1 353 ? 16.829 10.022 1.821 1.00 91.62 353 LYS A C 1
ATOM 2802 O O . LYS A 1 353 ? 16.312 10.316 2.900 1.00 91.62 353 LYS A O 1
ATOM 2807 N N . LEU A 1 354 ? 16.436 10.592 0.679 1.00 91.19 354 LEU A N 1
ATOM 2808 C CA . LEU A 1 354 ? 15.338 11.560 0.609 1.00 91.19 354 LEU A CA 1
ATOM 2809 C C . LEU A 1 354 ? 13.990 10.911 0.931 1.00 91.19 354 LEU A C 1
ATOM 2811 O O . LEU A 1 354 ? 13.223 11.460 1.724 1.00 91.19 354 LEU A O 1
ATOM 2815 N N . ILE A 1 355 ? 13.720 9.737 0.362 1.00 93.62 355 ILE A N 1
ATOM 2816 C CA . ILE A 1 355 ? 12.498 8.970 0.618 1.00 93.62 355 ILE A CA 1
ATOM 2817 C C . ILE A 1 355 ? 12.408 8.549 2.089 1.00 93.62 355 ILE A C 1
ATOM 2819 O O . ILE A 1 355 ? 11.366 8.748 2.710 1.00 93.62 355 ILE A O 1
ATOM 2823 N N . GLU A 1 356 ? 13.493 8.049 2.685 1.00 92.12 356 GLU A N 1
ATOM 2824 C CA . GLU A 1 356 ? 13.531 7.664 4.105 1.00 92.12 356 GLU A CA 1
ATOM 2825 C C . GLU A 1 356 ? 13.209 8.842 5.033 1.00 92.12 356 GLU A C 1
ATOM 2827 O O . GLU A 1 356 ? 12.428 8.717 5.988 1.00 92.12 356 GLU A O 1
ATOM 2832 N N . ARG A 1 357 ? 13.743 10.029 4.715 1.00 93.06 357 ARG A N 1
ATOM 2833 C CA . ARG A 1 357 ? 13.415 11.263 5.434 1.00 93.06 357 ARG A CA 1
ATOM 2834 C C . ARG A 1 357 ? 11.926 11.594 5.320 1.00 93.06 357 ARG A C 1
ATOM 2836 O O . ARG A 1 357 ? 11.311 11.937 6.331 1.00 93.06 357 ARG A O 1
ATOM 2843 N N . LEU A 1 358 ? 11.342 11.533 4.122 1.00 93.31 358 LEU A N 1
ATOM 2844 C CA . LEU A 1 358 ? 9.920 11.835 3.926 1.00 93.31 358 LEU A CA 1
ATOM 2845 C C . LEU A 1 358 ? 9.020 10.793 4.604 1.00 93.31 358 LEU A C 1
ATOM 2847 O O . LEU A 1 358 ? 8.013 11.169 5.204 1.00 93.31 358 LEU A O 1
ATOM 2851 N N . ARG A 1 359 ? 9.404 9.512 4.584 1.00 94.38 359 ARG A N 1
ATOM 2852 C CA . ARG A 1 359 ? 8.714 8.425 5.291 1.00 94.38 359 ARG A CA 1
ATOM 2853 C C . ARG A 1 359 ? 8.654 8.697 6.790 1.00 94.38 359 ARG A C 1
ATOM 2855 O O . ARG A 1 359 ? 7.568 8.745 7.355 1.00 94.38 359 ARG A O 1
ATOM 2862 N N . THR A 1 360 ? 9.793 9.010 7.404 1.00 93.00 360 THR A N 1
ATOM 2863 C CA . THR A 1 360 ? 9.858 9.363 8.833 1.00 93.00 360 THR A CA 1
ATOM 2864 C C . THR A 1 360 ? 8.957 10.563 9.168 1.00 93.00 360 THR A C 1
ATOM 2866 O O . THR A 1 360 ? 8.309 10.609 10.219 1.00 93.00 360 THR A O 1
ATOM 2869 N N . GLN A 1 361 ? 8.873 11.554 8.269 1.00 93.31 361 GLN A N 1
ATOM 2870 C CA . GLN A 1 361 ? 7.961 12.686 8.452 1.00 93.31 361 GLN A CA 1
ATOM 2871 C C . GLN A 1 361 ? 6.490 12.278 8.362 1.00 93.31 361 GLN A C 1
ATOM 2873 O O . GLN A 1 361 ? 5.695 12.766 9.166 1.00 93.31 361 GLN A O 1
ATOM 2878 N N . LEU A 1 362 ? 6.131 11.415 7.410 1.00 94.38 362 LEU A N 1
ATOM 2879 C CA . LEU A 1 362 ? 4.780 10.880 7.272 1.00 94.38 362 LEU A CA 1
ATOM 2880 C C . LEU A 1 362 ? 4.379 10.082 8.519 1.00 94.38 362 LEU A C 1
ATOM 2882 O O . LEU A 1 362 ? 3.331 10.374 9.089 1.00 94.38 362 LEU A O 1
ATOM 2886 N N . ASP A 1 363 ? 5.237 9.182 9.004 1.00 91.00 363 ASP A N 1
ATOM 2887 C CA . ASP A 1 363 ? 4.994 8.387 10.216 1.00 91.00 363 ASP A CA 1
ATOM 2888 C C . ASP A 1 363 ? 4.752 9.295 11.432 1.00 91.00 363 ASP A C 1
ATOM 2890 O O . ASP A 1 363 ? 3.797 9.124 12.189 1.00 91.00 363 ASP A O 1
ATOM 2894 N N . THR A 1 364 ? 5.539 10.368 11.562 1.00 90.94 364 THR A N 1
ATOM 2895 C CA . THR A 1 364 ? 5.335 11.376 12.614 1.00 90.94 364 THR A CA 1
ATOM 2896 C C . THR A 1 364 ? 3.971 12.074 12.501 1.00 90.94 364 THR A C 1
ATOM 2898 O O . THR A 1 364 ? 3.360 12.419 13.516 1.00 90.94 364 THR A O 1
ATOM 2901 N N . LEU A 1 365 ? 3.493 12.344 11.281 1.00 90.62 365 LEU A N 1
ATOM 2902 C CA . LEU A 1 365 ? 2.183 12.961 11.057 1.00 90.62 365 LEU A CA 1
ATOM 2903 C C . LEU A 1 365 ? 1.035 11.985 11.329 1.00 90.62 365 LEU A C 1
ATOM 2905 O O . LEU A 1 365 ? 0.045 12.412 11.923 1.00 90.62 365 LEU A O 1
ATOM 2909 N N . ILE A 1 366 ? 1.186 10.706 10.968 1.00 88.19 366 ILE A N 1
ATOM 2910 C CA . ILE A 1 366 ? 0.231 9.637 11.290 1.00 88.19 366 ILE A CA 1
ATOM 2911 C C . ILE A 1 366 ? 0.057 9.546 12.808 1.00 88.19 366 ILE A C 1
ATOM 2913 O O . ILE A 1 366 ? -1.053 9.739 13.301 1.00 88.19 366 ILE A O 1
ATOM 2917 N N . THR A 1 367 ? 1.150 9.404 13.564 1.00 86.62 367 THR A N 1
ATOM 2918 C CA . THR A 1 367 ? 1.102 9.311 15.033 1.00 86.62 367 THR A CA 1
ATOM 2919 C C . THR A 1 367 ? 0.449 10.540 15.675 1.00 86.62 367 THR A C 1
ATOM 2921 O O . THR A 1 367 ? -0.354 10.423 16.604 1.00 86.62 367 THR A O 1
ATOM 2924 N N . LYS A 1 368 ? 0.738 11.749 15.170 1.00 85.12 368 LYS A N 1
ATOM 2925 C CA . LYS A 1 368 ? 0.089 12.982 15.657 1.00 85.12 368 LYS A CA 1
ATOM 2926 C C . LYS A 1 368 ? -1.410 12.998 15.369 1.00 85.12 368 LYS A C 1
ATOM 2928 O O . LYS A 1 368 ? -2.186 13.428 16.221 1.00 85.12 368 LYS A O 1
ATOM 2933 N N . PHE A 1 369 ? -1.817 12.552 14.184 1.00 85.44 369 PHE A N 1
ATOM 2934 C CA . PHE A 1 369 ? -3.220 12.488 13.790 1.00 85.44 369 PHE A CA 1
ATOM 2935 C C . PHE A 1 369 ? -4.005 11.441 14.599 1.00 85.44 369 PHE A C 1
ATOM 2937 O O . PHE A 1 369 ? -5.125 11.711 15.040 1.00 85.44 369 PHE A O 1
ATOM 2944 N N . GLU A 1 370 ? -3.410 10.279 14.867 1.00 79.56 370 GLU A N 1
ATOM 2945 C CA . GLU A 1 370 ? -3.990 9.256 15.742 1.00 79.56 370 GLU A CA 1
ATOM 2946 C C . GLU A 1 370 ? -4.166 9.767 17.175 1.00 79.56 370 GLU A C 1
ATOM 2948 O O . GLU A 1 370 ? -5.226 9.573 17.772 1.00 79.56 370 GLU A O 1
ATOM 2953 N N . GLY A 1 371 ? -3.180 10.500 17.703 1.00 77.62 371 GLY A N 1
ATOM 2954 C CA . GLY A 1 371 ? -3.286 11.160 19.006 1.00 77.62 371 GLY A CA 1
ATOM 2955 C C . GLY A 1 371 ? -4.456 12.147 19.082 1.00 77.62 371 GLY A C 1
ATOM 2956 O O . GLY A 1 371 ? -5.205 12.144 20.057 1.00 77.62 371 GLY A O 1
ATOM 2957 N N . ILE A 1 372 ? -4.669 12.950 18.032 1.00 79.50 372 ILE A N 1
ATOM 2958 C CA . ILE A 1 372 ? -5.823 13.863 17.939 1.00 79.50 372 ILE A CA 1
ATOM 2959 C C . ILE A 1 372 ? -7.142 13.084 17.905 1.00 79.50 372 ILE A C 1
ATOM 2961 O O . ILE A 1 372 ? -8.081 13.441 18.616 1.00 79.50 372 ILE A O 1
ATOM 2965 N N . SER A 1 373 ? -7.204 12.007 17.120 1.00 70.31 373 SER A N 1
ATOM 2966 C CA . SER A 1 373 ? -8.404 11.171 17.001 1.00 70.31 373 SER A CA 1
ATOM 2967 C C . SER A 1 373 ? -8.776 10.522 18.341 1.00 70.31 373 SER A C 1
ATOM 2969 O O . SER A 1 373 ? -9.944 10.524 18.727 1.00 70.31 373 SER A O 1
ATOM 2971 N N . ARG A 1 374 ? -7.780 10.038 19.099 1.00 71.81 374 ARG A N 1
ATOM 2972 C CA . ARG A 1 374 ? -7.979 9.508 20.459 1.00 71.81 374 ARG A CA 1
ATOM 2973 C C . ARG A 1 374 ? -8.487 10.581 21.422 1.00 71.81 374 ARG A C 1
ATOM 2975 O O . ARG A 1 374 ? -9.454 10.333 22.130 1.00 71.81 374 ARG A O 1
ATOM 2982 N N . LEU A 1 375 ? -7.894 11.779 21.409 1.00 70.69 375 LEU A N 1
ATOM 2983 C CA . LEU A 1 375 ? -8.332 12.892 22.263 1.00 70.69 375 LEU A CA 1
ATOM 2984 C C . LEU A 1 375 ? -9.790 13.298 22.000 1.00 70.69 375 LEU A C 1
ATOM 2986 O O . LEU A 1 375 ? -10.519 13.588 22.947 1.00 70.69 375 LEU A O 1
ATOM 2990 N N . GLN A 1 376 ? -10.233 13.297 20.739 1.00 67.31 376 GLN A N 1
ATOM 2991 C CA . GLN A 1 376 ? -11.629 13.588 20.400 1.00 67.31 376 GLN A CA 1
ATOM 2992 C C . GLN A 1 376 ? -12.577 12.517 20.953 1.00 67.31 376 GLN A C 1
ATOM 2994 O O . GLN A 1 376 ? -13.608 12.858 21.529 1.00 67.31 376 GLN A O 1
ATOM 2999 N N . LEU A 1 377 ? -12.206 11.237 20.843 1.00 64.06 377 LEU A N 1
ATOM 3000 C CA . LEU A 1 377 ? -12.976 10.137 21.427 1.00 64.06 377 LEU A CA 1
ATOM 3001 C C . LEU A 1 377 ? -13.083 10.282 22.953 1.00 64.06 377 LEU A C 1
ATOM 3003 O O . LEU A 1 377 ? -14.169 10.130 23.510 1.00 64.06 377 LEU A O 1
ATOM 3007 N N . THR A 1 378 ? -11.986 10.646 23.624 1.00 58.66 378 THR A N 1
ATOM 3008 C CA . THR A 1 378 ? -11.981 10.908 25.070 1.00 58.66 378 THR A CA 1
ATOM 3009 C C . THR A 1 378 ? -12.897 12.073 25.441 1.00 58.66 378 THR A C 1
ATOM 3011 O O . THR A 1 378 ? -13.657 11.954 26.395 1.00 58.66 378 THR A O 1
ATOM 3014 N N . TYR A 1 379 ? -12.878 13.173 24.682 1.00 63.59 379 TYR A N 1
ATOM 3015 C CA . TYR A 1 379 ? -13.745 14.326 24.947 1.00 63.59 379 TYR A CA 1
ATOM 3016 C C . TYR A 1 379 ? -15.234 13.978 24.808 1.00 63.59 379 TYR A C 1
ATOM 3018 O O . TYR A 1 379 ? -16.042 14.344 25.660 1.00 63.59 379 TYR A O 1
ATOM 3026 N N . VAL A 1 380 ? -15.597 13.221 23.766 1.00 61.75 380 VAL A N 1
ATOM 3027 C CA . VAL A 1 380 ? -16.974 12.738 23.571 1.00 61.75 380 VAL A CA 1
ATOM 3028 C C . VAL A 1 380 ? -17.391 11.799 24.706 1.00 61.75 380 VAL A C 1
ATOM 3030 O O . VAL A 1 380 ? -18.492 11.945 25.234 1.00 61.75 380 VAL A O 1
ATOM 3033 N N . SER A 1 381 ? -16.507 10.888 25.126 1.00 52.22 381 SER A N 1
ATOM 3034 C CA . SER A 1 381 ? -16.752 9.995 26.267 1.00 52.22 381 SER A CA 1
ATOM 3035 C C . SER A 1 381 ? -16.991 10.780 27.558 1.00 52.22 381 SER A C 1
ATOM 3037 O O . SER A 1 381 ? -17.987 10.558 28.234 1.00 52.22 381 SER A O 1
ATOM 3039 N N . GLN A 1 382 ? -16.142 11.766 27.860 1.00 57.38 382 GLN A N 1
ATOM 3040 C CA . GLN A 1 382 ? -16.294 12.611 29.049 1.00 57.38 382 GLN A CA 1
ATOM 3041 C C . GLN A 1 382 ? -17.602 13.413 29.029 1.00 57.38 382 GLN A C 1
ATOM 3043 O O . GLN A 1 382 ? -18.278 13.528 30.050 1.00 57.38 382 GLN A O 1
ATOM 3048 N N . GLY A 1 383 ? -17.993 13.953 27.869 1.00 53.75 383 GLY A N 1
ATOM 3049 C CA . GLY A 1 383 ? -19.277 14.640 27.718 1.00 53.75 383 GLY A CA 1
ATOM 3050 C C . GLY A 1 383 ? -20.473 13.715 27.962 1.00 53.75 383 GLY A C 1
ATOM 3051 O O . GLY A 1 383 ? -21.478 14.132 28.541 1.00 53.75 383 GLY A O 1
ATOM 3052 N N . PHE A 1 384 ? -20.359 12.449 27.562 1.00 56.22 384 PHE A N 1
ATOM 3053 C CA . PHE A 1 384 ? -21.369 11.430 27.822 1.00 56.22 384 PHE A CA 1
ATOM 3054 C C . PHE A 1 384 ? -21.479 11.102 29.317 1.00 56.22 384 PHE A C 1
ATOM 3056 O O . PHE A 1 384 ? -22.588 11.103 29.854 1.00 56.22 384 PHE A O 1
ATOM 3063 N N . ASP A 1 385 ? -20.348 10.934 30.005 1.00 49.59 385 ASP A N 1
ATOM 3064 C CA . ASP A 1 385 ? -20.307 10.651 31.444 1.00 49.59 385 ASP A CA 1
ATOM 3065 C C . ASP A 1 385 ? -20.946 11.779 32.268 1.00 49.59 385 ASP A C 1
ATOM 3067 O O . ASP A 1 385 ? -21.775 11.524 33.145 1.00 49.59 385 ASP A O 1
ATOM 3071 N N . ILE A 1 386 ? -20.648 13.041 31.934 1.00 57.12 386 ILE A N 1
ATOM 3072 C CA . ILE A 1 386 ? -21.256 14.216 32.585 1.00 57.12 386 ILE A CA 1
ATOM 3073 C C . ILE A 1 386 ? -22.775 14.237 32.369 1.00 57.12 386 ILE A C 1
ATOM 3075 O O . ILE A 1 386 ? -23.539 14.531 33.291 1.00 57.12 386 ILE A O 1
ATOM 3079 N N . ASN A 1 387 ? -23.240 13.922 31.158 1.00 59.69 387 ASN A N 1
ATOM 3080 C CA . ASN A 1 387 ? -24.671 13.881 30.863 1.00 59.69 387 ASN A CA 1
ATOM 3081 C C . ASN A 1 387 ? -25.385 12.752 31.621 1.00 59.69 387 ASN A C 1
ATOM 3083 O O . ASN A 1 387 ? -26.493 12.964 32.116 1.00 59.69 387 ASN A O 1
ATOM 3087 N N . ILE A 1 388 ? -24.753 11.584 31.768 1.00 51.84 388 ILE A N 1
ATOM 3088 C CA . ILE A 1 388 ? -25.281 10.482 32.584 1.00 51.84 388 ILE A CA 1
ATOM 3089 C C . ILE A 1 388 ? -25.349 10.872 34.058 1.00 51.84 388 ILE A C 1
ATOM 3091 O O . ILE A 1 388 ? -26.362 10.608 34.712 1.00 51.84 388 ILE A O 1
ATOM 3095 N N . GLN A 1 389 ? -24.310 11.522 34.585 1.00 55.09 389 GLN A N 1
ATOM 3096 C CA . GLN A 1 389 ? -24.307 12.002 35.967 1.00 55.09 389 GLN A CA 1
ATOM 3097 C C . GLN A 1 389 ? -25.465 12.976 36.212 1.00 55.09 389 GLN A C 1
ATOM 3099 O O . GLN A 1 389 ? -26.250 12.762 37.134 1.00 55.09 389 GLN A O 1
ATOM 3104 N N . ARG A 1 390 ? -25.656 13.963 35.325 1.00 50.19 390 ARG A N 1
ATOM 3105 C CA . ARG A 1 390 ? -26.777 14.919 35.403 1.00 50.19 390 ARG A CA 1
ATOM 3106 C C . ARG A 1 390 ? -28.144 14.239 35.347 1.00 50.19 390 ARG A C 1
ATOM 3108 O O . ARG A 1 390 ? -29.055 14.617 36.082 1.00 50.19 390 ARG A O 1
ATOM 3115 N N . LEU A 1 391 ? -28.301 13.229 34.491 1.00 51.53 391 LEU A N 1
ATOM 3116 C CA . LEU A 1 391 ? -29.546 12.467 34.397 1.00 51.53 391 LEU A CA 1
ATOM 3117 C C . LEU A 1 391 ? -29.820 11.678 35.684 1.00 51.53 391 LEU A C 1
ATOM 3119 O O . LEU A 1 391 ? -30.944 11.678 36.182 1.00 51.53 391 LEU A O 1
ATOM 3123 N N . THR A 1 392 ? -28.794 11.036 36.238 1.00 46.69 392 THR A N 1
ATOM 3124 C CA . THR A 1 392 ? -28.897 10.246 37.473 1.00 46.69 392 THR A CA 1
ATOM 3125 C C . THR A 1 392 ? -29.249 11.132 38.666 1.00 46.69 392 THR A C 1
ATOM 3127 O O . THR A 1 392 ? -30.103 10.776 39.477 1.00 46.69 392 THR A O 1
ATOM 3130 N N . GLU A 1 393 ? -28.648 12.318 38.747 1.00 55.97 393 GLU A N 1
ATOM 3131 C CA . GLU A 1 393 ? -28.947 13.309 39.779 1.00 55.97 393 GLU A CA 1
ATOM 3132 C C . GLU A 1 393 ? -30.390 13.825 39.668 1.00 55.97 393 GLU A C 1
ATOM 3134 O O . GLU A 1 393 ? -31.112 13.861 40.663 1.00 55.97 393 GLU A O 1
ATOM 3139 N N . SER A 1 394 ? -30.867 14.112 38.451 1.00 52.75 394 SER A N 1
ATOM 3140 C CA . SER A 1 394 ? -32.263 14.505 38.213 1.00 52.75 394 SER A CA 1
ATOM 3141 C C . SER A 1 394 ? -33.265 13.413 38.611 1.00 52.75 394 SER A C 1
ATOM 3143 O O . SER A 1 394 ? -34.293 13.713 39.223 1.00 52.75 394 SER A O 1
ATOM 3145 N N . LEU A 1 395 ? -32.960 12.144 38.319 1.00 50.19 395 LEU A N 1
ATOM 3146 C CA . LEU A 1 395 ? -33.785 11.009 38.745 1.00 50.19 395 LEU A CA 1
ATOM 3147 C C . LEU A 1 395 ? -33.822 10.884 40.272 1.00 50.19 395 LEU A C 1
ATOM 3149 O O . LEU A 1 395 ? -34.898 10.711 40.839 1.00 50.19 395 LEU A O 1
ATOM 3153 N N . ARG A 1 396 ? -32.680 11.067 40.944 1.00 54.94 396 ARG A N 1
ATOM 3154 C CA . ARG A 1 396 ? -32.590 11.035 42.409 1.00 54.94 396 ARG A CA 1
ATOM 3155 C C . ARG A 1 396 ? -33.408 12.147 43.070 1.00 54.94 396 ARG A C 1
ATOM 3157 O O . ARG A 1 396 ? -34.107 11.885 44.045 1.00 54.94 396 ARG A O 1
ATOM 3164 N N . VAL A 1 397 ? -33.363 13.368 42.529 1.00 60.97 397 VAL A N 1
ATOM 3165 C CA . VAL A 1 397 ? -34.190 14.491 43.012 1.00 60.97 397 VAL A CA 1
ATOM 3166 C C . VAL A 1 397 ? -35.680 14.170 42.869 1.00 60.97 397 VAL A C 1
ATOM 3168 O O . VAL A 1 397 ? -36.471 14.482 43.759 1.00 60.97 397 VAL A O 1
ATOM 3171 N N . ARG A 1 398 ? -36.074 13.507 41.775 1.00 57.41 398 ARG A N 1
ATOM 3172 C CA . ARG A 1 398 ? -37.464 13.098 41.548 1.00 57.41 398 ARG A CA 1
ATOM 3173 C C . ARG A 1 398 ? -37.934 12.039 42.545 1.00 57.41 398 ARG A C 1
ATOM 3175 O O . ARG A 1 398 ? -39.051 12.150 43.041 1.00 57.41 398 ARG A O 1
ATOM 3182 N N . ASP A 1 399 ? -37.093 11.057 42.853 1.00 56.50 399 ASP A N 1
ATOM 3183 C CA . ASP A 1 399 ? -37.417 10.024 43.842 1.00 56.50 399 ASP A CA 1
ATOM 3184 C C . ASP A 1 399 ? -37.574 10.634 45.243 1.00 56.50 399 ASP A C 1
ATOM 3186 O O . ASP A 1 399 ? -38.543 10.339 45.942 1.00 56.50 399 ASP A O 1
ATOM 3190 N N . GLN A 1 400 ? -36.710 11.586 45.609 1.00 61.91 400 GLN A N 1
ATOM 3191 C CA . GLN A 1 400 ? -36.801 12.295 46.889 1.00 61.91 400 GLN A CA 1
ATOM 3192 C C . GLN A 1 400 ? -38.051 13.193 46.991 1.00 61.91 400 GLN A C 1
ATOM 3194 O O . GLN A 1 400 ? -38.668 13.298 48.051 1.00 61.91 400 GLN A O 1
ATOM 3199 N N . LEU A 1 401 ? -38.476 13.815 45.885 1.00 56.53 401 LEU A N 1
ATOM 3200 C CA . LEU A 1 401 ? -39.763 14.521 45.808 1.00 56.53 401 LEU A CA 1
ATOM 3201 C C . LEU A 1 401 ? -40.956 13.564 45.966 1.00 56.53 401 LEU A C 1
ATOM 3203 O O . LEU A 1 401 ? -41.962 13.946 46.566 1.00 56.53 401 LEU A O 1
ATOM 3207 N N . GLY A 1 402 ? -40.843 12.331 45.464 1.00 63.53 402 GLY A N 1
ATOM 3208 C CA . GLY A 1 402 ? -41.837 11.276 45.661 1.00 63.53 402 GLY A CA 1
ATOM 3209 C C . GLY A 1 402 ? -42.019 10.914 47.136 1.00 63.53 402 GLY A C 1
ATOM 3210 O O . GLY A 1 402 ? -43.144 10.926 47.631 1.00 63.53 402 GLY A O 1
ATOM 3211 N N . GLU A 1 403 ? -40.917 10.694 47.857 1.00 63.91 403 GLU A N 1
ATOM 3212 C CA . GLU A 1 403 ? -40.945 10.376 49.293 1.00 63.91 403 GLU A CA 1
ATOM 3213 C C . GLU A 1 403 ? -41.573 11.509 50.126 1.00 63.91 403 GLU A C 1
ATOM 3215 O O . GLU A 1 403 ? -42.404 11.260 51.001 1.00 63.91 403 GLU A O 1
ATOM 3220 N N . ASN A 1 404 ? -41.250 12.769 49.815 1.00 71.12 404 ASN A N 1
ATOM 3221 C CA . ASN A 1 404 ? -41.833 13.924 50.507 1.00 71.12 404 ASN A CA 1
ATOM 3222 C C . ASN A 1 404 ? -43.351 14.038 50.289 1.00 71.12 404 ASN A C 1
ATOM 3224 O O . ASN A 1 404 ? -44.092 14.394 51.210 1.00 71.12 404 ASN A O 1
ATOM 3228 N N . LEU A 1 405 ? -43.834 13.722 49.084 1.00 67.44 405 LEU A N 1
ATOM 3229 C CA . LEU A 1 405 ? -45.266 13.718 48.789 1.00 67.44 405 LEU A CA 1
ATOM 3230 C C . LEU A 1 405 ? -46.006 12.620 49.562 1.00 67.44 405 LEU A C 1
ATOM 3232 O O . LEU A 1 405 ? -47.131 12.854 50.001 1.00 67.44 405 LEU A O 1
ATOM 3236 N N . ASP A 1 406 ? -45.386 11.462 49.789 1.00 65.31 406 ASP A N 1
ATOM 3237 C CA . ASP A 1 406 ? -45.990 10.380 50.575 1.00 65.31 406 ASP A CA 1
ATOM 3238 C C . ASP A 1 406 ? -46.153 10.749 52.058 1.00 65.31 406 ASP A C 1
ATOM 3240 O O . ASP A 1 406 ? -47.174 10.416 52.668 1.00 65.31 406 ASP A O 1
ATOM 3244 N N . VAL A 1 407 ? -45.220 11.522 52.622 1.00 74.19 407 VAL A N 1
ATOM 3245 C CA . VAL A 1 407 ? -45.343 12.062 53.988 1.00 74.19 407 VAL A CA 1
ATOM 3246 C C . VAL A 1 407 ? -46.508 13.052 54.088 1.00 74.19 407 VAL A C 1
ATOM 3248 O O . VAL A 1 407 ? -47.336 12.946 54.995 1.00 74.19 407 VAL A O 1
ATOM 3251 N N . ILE A 1 408 ? -46.632 13.978 53.130 1.00 75.44 408 ILE A N 1
ATOM 3252 C CA . ILE A 1 408 ? -47.743 14.946 53.092 1.00 75.44 408 ILE A CA 1
ATOM 3253 C C . ILE A 1 408 ? -49.092 14.220 52.964 1.00 75.44 408 ILE A C 1
ATOM 3255 O O . ILE A 1 408 ? -50.063 14.588 53.630 1.00 75.44 408 ILE A O 1
ATOM 3259 N N . ARG A 1 409 ? -49.153 13.146 52.166 1.00 69.75 409 ARG A N 1
ATOM 3260 C CA . ARG A 1 409 ? -50.351 12.299 52.046 1.00 69.75 409 ARG A CA 1
ATOM 3261 C C . ARG A 1 409 ? -50.726 11.646 53.375 1.00 69.75 409 ARG A C 1
ATOM 3263 O O . ARG A 1 409 ? -51.913 11.594 53.692 1.00 69.75 409 ARG A O 1
ATOM 3270 N N . MET A 1 410 ? -49.752 11.155 54.149 1.00 75.06 410 MET A N 1
ATOM 3271 C CA . MET A 1 410 ? -50.014 10.521 55.451 1.00 75.06 410 MET A CA 1
ATOM 3272 C C . MET A 1 410 ? -50.614 11.521 56.439 1.00 75.06 410 MET A C 1
ATOM 3274 O O . MET A 1 410 ? -51.590 11.202 57.116 1.00 75.06 410 MET A O 1
ATOM 3278 N N . ILE A 1 411 ? -50.084 12.745 56.469 1.00 79.19 411 ILE A N 1
ATOM 3279 C CA . ILE A 1 411 ? -50.597 13.823 57.323 1.00 79.19 411 ILE A CA 1
ATOM 3280 C C . ILE A 1 411 ? -52.045 14.169 56.943 1.00 79.19 411 ILE A C 1
ATOM 3282 O O . ILE A 1 411 ? -52.907 14.272 57.816 1.00 79.19 411 ILE A O 1
ATOM 3286 N N . PHE A 1 412 ? -52.339 14.289 55.645 1.00 77.69 412 PHE A N 1
ATOM 3287 C CA . PHE A 1 412 ? -53.689 14.595 55.168 1.00 77.69 412 PHE A CA 1
ATOM 3288 C C . PHE A 1 412 ? -54.700 13.481 55.490 1.00 77.69 412 PHE A C 1
ATOM 3290 O O . PHE A 1 412 ? -55.794 13.762 55.980 1.00 77.69 412 PHE A O 1
ATOM 3297 N N . ALA A 1 413 ? -54.326 12.214 55.277 1.00 76.50 413 ALA A N 1
ATOM 3298 C CA . ALA A 1 413 ? -55.150 11.063 55.651 1.00 76.50 413 ALA A CA 1
ATOM 3299 C C . ALA A 1 413 ? -55.377 10.983 57.170 1.00 76.50 413 ALA A C 1
ATOM 3301 O O . ALA A 1 413 ? -56.476 10.640 57.606 1.00 76.50 413 ALA A O 1
ATOM 3302 N N . GLY A 1 414 ? -54.362 11.349 57.961 1.00 77.75 414 GLY A N 1
ATOM 3303 C CA . GLY A 1 414 ? -54.438 11.533 59.410 1.00 77.75 414 GLY A CA 1
ATOM 3304 C C . GLY A 1 414 ? -55.545 12.491 59.817 1.00 77.75 414 GLY A C 1
ATOM 3305 O O . GLY A 1 414 ? -56.503 12.078 60.471 1.00 77.75 414 GLY A O 1
ATOM 3306 N N . ASN A 1 415 ? -55.442 13.743 59.371 1.00 79.69 415 ASN A N 1
ATOM 3307 C CA . ASN A 1 415 ? -56.409 14.789 59.704 1.00 79.69 415 ASN A CA 1
ATOM 3308 C C . ASN A 1 415 ? -57.836 14.401 59.293 1.00 79.69 415 ASN A C 1
ATOM 3310 O O . ASN A 1 415 ? -58.751 14.481 60.106 1.00 79.69 415 ASN A O 1
ATOM 3314 N N . LEU A 1 416 ? -58.019 13.877 58.076 1.00 76.88 416 LEU A N 1
ATOM 3315 C CA . LEU A 1 416 ? -59.340 13.459 57.600 1.00 76.88 416 LEU A CA 1
ATOM 3316 C C . LEU A 1 416 ? -59.936 12.310 58.436 1.00 76.88 416 LEU A C 1
ATOM 3318 O O . LEU A 1 416 ? -61.137 12.293 58.698 1.00 76.88 416 LEU A O 1
ATOM 3322 N N . SER A 1 417 ? -59.114 11.346 58.861 1.00 75.38 417 SER A N 1
ATOM 3323 C CA . SER A 1 417 ? -59.574 10.196 59.652 1.00 75.38 417 SER A CA 1
ATOM 3324 C C . SER A 1 417 ? -60.055 10.608 61.039 1.00 75.38 417 SER A C 1
ATOM 3326 O O . SER A 1 417 ? -61.096 10.123 61.489 1.00 75.38 417 SER A O 1
ATOM 3328 N N . PHE A 1 418 ? -59.312 11.499 61.702 1.00 75.94 418 PHE A N 1
ATOM 3329 C CA . PHE A 1 418 ? -59.666 12.000 63.028 1.00 75.94 418 PHE A CA 1
ATOM 3330 C C . PHE A 1 418 ? -60.892 12.922 62.979 1.00 75.94 418 PHE A C 1
ATOM 3332 O O . PHE A 1 418 ? -61.787 12.749 63.802 1.00 75.94 418 PHE A O 1
ATOM 3339 N N . ASP A 1 419 ? -61.009 13.787 61.965 1.00 73.00 419 ASP A N 1
ATOM 3340 C CA . ASP A 1 419 ? -62.187 14.648 61.771 1.00 73.00 419 ASP A CA 1
ATOM 3341 C C . ASP A 1 419 ? -63.485 13.843 61.570 1.00 73.00 419 ASP A C 1
ATOM 3343 O O . ASP A 1 419 ? -64.552 14.223 62.056 1.00 73.00 419 ASP A O 1
ATOM 3347 N N . ILE A 1 420 ? -63.424 12.708 60.860 1.00 70.06 420 ILE A N 1
ATOM 3348 C CA . ILE A 1 420 ? -64.588 11.832 60.644 1.00 70.06 420 ILE A CA 1
ATOM 3349 C C . ILE A 1 420 ? -65.028 11.158 61.954 1.00 70.06 420 ILE A C 1
ATOM 3351 O O . ILE A 1 420 ? -66.228 11.074 62.226 1.00 70.06 420 ILE A O 1
ATOM 3355 N N . ILE A 1 421 ? -64.081 10.696 62.778 1.00 70.06 421 ILE A N 1
ATOM 3356 C CA . ILE A 1 421 ? -64.384 10.071 64.075 1.00 70.06 421 ILE A CA 1
ATOM 3357 C C . ILE A 1 421 ? -64.906 11.095 65.084 1.00 70.06 421 ILE A C 1
ATOM 3359 O O . ILE A 1 421 ? -65.845 10.792 65.819 1.00 70.06 421 ILE A O 1
ATOM 3363 N N . ASP A 1 422 ? -64.357 12.306 65.107 1.00 67.69 422 ASP A N 1
ATOM 3364 C CA . ASP A 1 422 ? -64.837 13.380 65.983 1.00 67.69 422 ASP A CA 1
ATOM 3365 C C . ASP A 1 422 ? -66.304 13.740 65.676 1.00 67.69 422 ASP A C 1
ATOM 3367 O O . ASP A 1 422 ? -67.148 13.851 66.571 1.00 67.69 422 ASP A O 1
ATOM 3371 N N . ARG A 1 423 ? -66.664 13.762 64.386 1.00 66.00 423 ARG A N 1
ATOM 3372 C CA . ARG A 1 423 ? -68.048 13.986 63.936 1.00 66.00 423 ARG A CA 1
ATOM 3373 C C . ARG A 1 423 ? -68.993 12.816 64.226 1.00 66.00 423 ARG A C 1
ATOM 3375 O O . ARG A 1 423 ? -70.164 13.054 64.507 1.00 66.00 423 ARG A O 1
ATOM 3382 N N . LEU A 1 424 ? -68.518 11.568 64.175 1.00 62.25 424 LEU A N 1
ATOM 3383 C CA . LEU A 1 424 ? -69.318 10.363 64.469 1.00 62.25 424 LEU A CA 1
ATOM 3384 C C . LEU A 1 424 ? -69.448 10.068 65.970 1.00 62.25 424 LEU A C 1
ATOM 3386 O O . LEU A 1 424 ? -70.442 9.481 66.391 1.00 62.25 424 LEU A O 1
ATOM 3390 N N . SER A 1 425 ? -68.467 10.472 66.778 1.00 61.31 425 SER A N 1
ATOM 3391 C CA . SER A 1 425 ? -68.471 10.285 68.237 1.00 61.31 425 SER A CA 1
ATOM 3392 C C . SER A 1 425 ? -69.300 11.341 68.987 1.00 61.31 425 SER A C 1
ATOM 3394 O O . SER A 1 425 ? -69.469 11.243 70.204 1.00 61.31 425 SER A O 1
ATOM 3396 N N . GLY A 1 426 ? -69.899 12.288 68.251 1.00 58.84 426 GLY A N 1
ATOM 3397 C CA . GLY A 1 426 ? -70.875 13.251 68.764 1.00 58.84 426 GLY A CA 1
ATOM 3398 C C . GLY A 1 426 ? -70.273 14.568 69.253 1.00 58.84 426 GLY A C 1
ATOM 3399 O O . GLY A 1 426 ? -70.942 15.295 69.979 1.00 58.84 426 GLY A O 1
ATOM 3400 N N . GLY A 1 427 ? -69.039 14.905 68.863 1.00 58.03 427 GLY A N 1
ATOM 3401 C CA . GLY A 1 427 ? -68.352 16.111 69.342 1.00 58.03 427 GLY A CA 1
ATOM 3402 C C . GLY A 1 427 ? -68.968 17.443 68.887 1.00 58.03 427 GLY A C 1
ATOM 3403 O O . GLY A 1 427 ? -68.725 18.470 69.513 1.00 58.03 427 GLY A O 1
ATOM 3404 N N . THR A 1 428 ? -69.779 17.460 67.822 1.00 53.72 428 THR A N 1
ATOM 3405 C CA . THR A 1 428 ? -70.189 18.722 67.163 1.00 53.72 428 THR A CA 1
ATOM 3406 C C . THR A 1 428 ? -71.675 18.873 66.834 1.00 53.72 428 THR A C 1
ATOM 3408 O O . THR A 1 428 ? -72.084 19.937 66.374 1.00 53.72 428 THR A O 1
ATOM 3411 N N . PHE A 1 429 ? -72.518 17.884 67.135 1.00 49.88 429 PHE A N 1
ATOM 3412 C CA . PHE A 1 429 ? -73.972 18.058 67.106 1.00 49.88 429 PHE A CA 1
ATOM 3413 C C . PHE A 1 429 ? -74.511 17.854 68.520 1.00 49.88 429 PHE A C 1
ATOM 3415 O O . PHE A 1 429 ? -74.477 16.740 69.026 1.00 49.88 429 PHE A O 1
ATOM 3422 N N . ASN A 1 430 ? -75.007 18.930 69.144 1.00 53.44 430 ASN A N 1
ATOM 3423 C CA . ASN A 1 430 ? -75.701 18.957 70.443 1.00 53.44 430 ASN A CA 1
ATOM 3424 C C . ASN A 1 430 ? -77.017 18.142 70.421 1.00 53.44 430 ASN A C 1
ATOM 3426 O O . ASN A 1 430 ? -78.102 18.666 70.667 1.00 53.44 430 ASN A O 1
ATOM 3430 N N . VAL A 1 431 ? -76.944 16.856 70.094 1.00 59.72 431 VAL A N 1
ATOM 3431 C CA . VAL A 1 431 ? -78.047 15.899 70.142 1.00 59.72 431 VAL A CA 1
ATOM 3432 C C . VAL A 1 431 ? -77.719 14.915 71.266 1.00 59.72 431 VAL A C 1
ATOM 3434 O O . VAL A 1 431 ? -76.614 14.375 71.286 1.00 59.72 431 VAL A O 1
ATOM 3437 N N . PRO A 1 432 ? -78.622 14.686 72.236 1.00 58.94 432 PRO A N 1
ATOM 3438 C CA . PRO A 1 432 ? -78.356 13.762 73.330 1.00 58.94 432 PRO A CA 1
ATOM 3439 C C . PRO A 1 432 ? -78.120 12.352 72.782 1.00 58.94 432 PRO A C 1
ATOM 3441 O O . PRO A 1 432 ? -78.971 11.792 72.088 1.00 58.94 432 PRO A O 1
ATOM 3444 N N . ASN A 1 433 ? -76.954 11.784 73.101 1.00 61.69 433 ASN A N 1
ATOM 3445 C CA . ASN A 1 433 ? -76.592 10.438 72.674 1.00 61.69 433 ASN A CA 1
ATOM 3446 C C . ASN A 1 433 ? -77.635 9.429 73.192 1.00 61.69 433 ASN A C 1
ATOM 3448 O O . ASN A 1 433 ? -77.927 9.417 74.392 1.00 61.69 433 ASN A O 1
ATOM 3452 N N . PRO A 1 434 ? -78.201 8.576 72.324 1.00 69.69 434 PRO A N 1
ATOM 3453 C CA . PRO A 1 434 ? -79.215 7.611 72.727 1.00 69.69 434 PRO A CA 1
ATOM 3454 C C . PRO A 1 434 ? -78.645 6.592 73.728 1.00 69.69 434 PRO A C 1
ATOM 3456 O O . PRO A 1 434 ? -77.465 6.246 73.678 1.00 69.69 434 PRO A O 1
ATOM 3459 N N . SER A 1 435 ? -79.479 6.089 74.644 1.00 63.50 435 SER A N 1
ATOM 3460 C CA . SER A 1 435 ? -79.050 5.236 75.771 1.00 63.50 435 SER A CA 1
ATOM 3461 C C . SER A 1 435 ? -78.277 3.982 75.344 1.00 63.50 435 SER A C 1
ATOM 3463 O O . SER A 1 435 ? -77.316 3.597 76.007 1.00 63.50 435 SER A O 1
ATOM 3465 N N . TRP A 1 436 ? -78.612 3.404 74.187 1.00 71.81 436 TRP A N 1
ATOM 3466 C CA . TRP A 1 436 ? -77.886 2.264 73.622 1.00 71.81 436 TRP A CA 1
ATOM 3467 C C . TRP A 1 436 ? -76.418 2.590 73.289 1.00 71.81 436 TRP A C 1
ATOM 3469 O O . TRP A 1 436 ? -75.554 1.733 73.443 1.00 71.81 436 TRP A O 1
ATOM 3479 N N . PHE A 1 437 ? -76.102 3.828 72.893 1.00 67.00 437 PHE A N 1
ATOM 3480 C CA . PHE A 1 437 ? -74.736 4.257 72.576 1.00 67.00 437 PHE A CA 1
ATOM 3481 C C . PHE A 1 437 ? -73.881 4.387 73.845 1.00 67.00 437 PHE A C 1
ATOM 3483 O O . PHE A 1 437 ? -72.709 4.010 73.870 1.00 67.00 437 PHE A O 1
ATOM 3490 N N . LEU A 1 438 ? -74.477 4.881 74.933 1.00 65.56 438 LEU A N 1
ATOM 3491 C CA . LEU A 1 438 ? -73.789 5.026 76.215 1.00 65.56 438 LEU A CA 1
ATOM 3492 C C . LEU A 1 438 ? -73.439 3.666 76.837 1.00 65.56 438 LEU A C 1
ATOM 3494 O O . LEU A 1 438 ? -72.330 3.499 77.347 1.00 65.56 438 LEU A O 1
ATOM 3498 N N . ASP A 1 439 ? -74.348 2.693 76.757 1.00 65.75 439 ASP A N 1
ATOM 3499 C CA . ASP A 1 439 ? -74.136 1.384 77.377 1.00 65.75 439 ASP A CA 1
ATOM 3500 C C . ASP A 1 439 ? -73.289 0.428 76.525 1.00 65.75 439 ASP A C 1
ATOM 3502 O O . ASP A 1 439 ? -72.511 -0.340 77.089 1.00 65.75 439 ASP A O 1
ATOM 3506 N N . TRP A 1 440 ? -73.388 0.471 75.191 1.00 62.94 440 TRP A N 1
ATOM 3507 C CA . TRP A 1 440 ? -72.664 -0.467 74.316 1.00 62.94 440 TRP A CA 1
ATOM 3508 C C . TRP A 1 440 ? -71.379 0.087 73.700 1.00 62.94 440 TRP A C 1
ATOM 3510 O O . TRP A 1 440 ? -70.535 -0.701 73.282 1.00 62.94 440 TRP A O 1
ATOM 3520 N N . ILE A 1 441 ? -71.213 1.410 73.617 1.00 64.75 441 ILE A N 1
ATOM 3521 C CA . ILE A 1 441 ? -70.052 2.027 72.955 1.00 64.75 441 ILE A CA 1
ATOM 3522 C C . ILE A 1 441 ? -69.231 2.838 73.958 1.00 64.75 441 ILE A C 1
ATOM 3524 O O . ILE A 1 441 ? -68.037 2.592 74.100 1.00 64.75 441 ILE A O 1
ATOM 3528 N N . LYS A 1 442 ? -69.839 3.750 74.726 1.00 66.06 442 LYS A N 1
ATOM 3529 C CA . LYS A 1 442 ? -69.071 4.602 75.652 1.00 66.06 442 LYS A CA 1
ATOM 3530 C C . LYS A 1 442 ? -68.406 3.805 76.786 1.00 66.06 442 LYS A C 1
ATOM 3532 O O . LYS A 1 442 ? -67.183 3.830 76.900 1.00 66.06 442 LYS A O 1
ATOM 3537 N N . LYS A 1 443 ? -69.185 3.047 77.566 1.00 65.44 443 LYS A N 1
ATOM 3538 C CA . LYS A 1 443 ? -68.677 2.278 78.720 1.00 65.44 443 LYS A CA 1
ATOM 3539 C C . LYS A 1 443 ? -67.608 1.220 78.379 1.00 65.44 443 LYS A C 1
ATOM 3541 O O . LYS A 1 443 ? -66.616 1.155 79.098 1.00 65.44 443 LYS A O 1
ATOM 3546 N N . PRO A 1 444 ? -67.767 0.371 77.343 1.00 67.31 444 PRO A N 1
ATOM 3547 C CA . PRO A 1 444 ? -66.788 -0.685 77.066 1.00 67.31 444 PRO A CA 1
ATOM 3548 C C . PRO A 1 444 ? -65.628 -0.259 76.152 1.00 67.31 444 PRO A C 1
ATOM 3550 O O . PRO A 1 444 ? -64.602 -0.934 76.155 1.00 67.31 444 PRO A O 1
ATOM 3553 N N . ILE A 1 445 ? -65.766 0.811 75.356 1.00 63.72 445 ILE A N 1
ATOM 3554 C CA . ILE A 1 445 ? -64.774 1.173 74.325 1.00 63.72 445 ILE A CA 1
ATOM 3555 C C . ILE A 1 445 ? -64.076 2.507 74.619 1.00 63.72 445 ILE A C 1
ATOM 3557 O O . ILE A 1 445 ? -62.866 2.606 74.420 1.00 63.72 445 ILE A O 1
ATOM 3561 N N . ILE A 1 446 ? -64.809 3.525 75.084 1.00 64.62 446 ILE A N 1
ATOM 3562 C CA . ILE A 1 446 ? -64.268 4.881 75.298 1.00 64.62 446 ILE A CA 1
ATOM 3563 C C . ILE A 1 446 ? -63.666 5.025 76.703 1.00 64.62 446 ILE A C 1
ATOM 3565 O O . ILE A 1 446 ? -62.585 5.591 76.841 1.00 64.62 446 ILE A O 1
ATOM 3569 N N . ASP A 1 447 ? -64.323 4.476 77.729 1.00 65.88 447 ASP A N 1
ATOM 3570 C CA . ASP A 1 447 ? -63.881 4.598 79.129 1.00 65.88 447 ASP A CA 1
ATOM 3571 C C . ASP A 1 447 ? -62.752 3.606 79.500 1.00 65.88 447 ASP A C 1
ATOM 3573 O O . ASP A 1 447 ? -62.108 3.749 80.542 1.00 65.88 447 ASP A O 1
ATOM 3577 N N . VAL A 1 448 ? -62.469 2.612 78.644 1.00 69.94 448 VAL A N 1
ATOM 3578 C CA . VAL A 1 448 ? -61.330 1.694 78.808 1.00 69.94 448 VAL A CA 1
ATOM 3579 C C . VAL A 1 448 ? -60.052 2.369 78.285 1.00 69.94 448 VAL A C 1
ATOM 3581 O O . VAL A 1 448 ? -59.966 2.666 77.087 1.00 69.94 448 VAL A O 1
ATOM 3584 N N . PRO A 1 449 ? -59.023 2.585 79.132 1.00 62.06 449 PRO A N 1
ATOM 3585 C CA . PRO A 1 449 ? -57.794 3.241 78.704 1.00 62.06 449 PRO A CA 1
ATOM 3586 C C . PRO A 1 449 ? -57.128 2.462 77.561 1.00 62.06 449 PRO A C 1
ATOM 3588 O O . PRO A 1 449 ? -57.100 1.234 77.566 1.00 62.06 449 PRO A O 1
ATOM 3591 N N . LEU A 1 450 ? -56.586 3.183 76.575 1.00 66.31 450 LEU A N 1
ATOM 3592 C CA . LEU A 1 450 ? -55.976 2.670 75.334 1.00 66.31 450 LEU A CA 1
ATOM 3593 C C . LEU A 1 450 ? -56.901 1.979 74.311 1.00 66.31 450 LEU A C 1
ATOM 3595 O O . LEU A 1 450 ? -56.533 1.957 73.136 1.00 66.31 450 LEU A O 1
ATOM 3599 N N . ALA A 1 451 ? -58.075 1.457 74.676 1.00 68.25 451 ALA A N 1
ATOM 3600 C CA . ALA A 1 451 ? -58.935 0.733 73.727 1.00 68.25 451 ALA A CA 1
ATOM 3601 C C . ALA A 1 451 ? -59.425 1.638 72.581 1.00 68.25 451 ALA A C 1
ATOM 3603 O O . ALA A 1 451 ? -59.320 1.283 71.405 1.00 68.25 451 ALA A O 1
ATOM 3604 N N . PHE A 1 452 ? -59.857 2.856 72.918 1.00 71.12 452 PHE A N 1
ATOM 3605 C CA . PHE A 1 452 ? -60.263 3.867 71.942 1.00 71.12 452 PHE A CA 1
ATOM 3606 C C . PHE A 1 452 ? -59.111 4.300 71.016 1.00 71.12 452 PHE A C 1
ATOM 3608 O O . PHE A 1 452 ? -59.304 4.479 69.815 1.00 71.12 452 PHE A O 1
ATOM 3615 N N . LEU A 1 453 ? -57.882 4.389 71.543 1.00 70.94 453 LEU A N 1
ATOM 3616 C CA . LEU A 1 453 ? -56.691 4.731 70.758 1.00 70.94 453 LEU A CA 1
ATOM 3617 C C . LEU A 1 453 ? -56.365 3.646 69.722 1.00 70.94 453 LEU A C 1
ATOM 3619 O O . LEU A 1 453 ? -56.073 3.965 68.571 1.00 70.94 453 LEU A O 1
ATOM 3623 N N . VAL A 1 454 ? -56.447 2.368 70.105 1.00 77.38 454 VAL A N 1
ATOM 3624 C CA . VAL A 1 454 ? -56.190 1.240 69.194 1.00 77.38 454 VAL A CA 1
ATOM 3625 C C . VAL A 1 454 ? -57.211 1.215 68.056 1.00 77.38 454 VAL A C 1
ATOM 3627 O O . VAL A 1 454 ? -56.839 1.009 66.902 1.00 77.38 454 VAL A O 1
ATOM 3630 N N . ILE A 1 455 ? -58.483 1.488 68.351 1.00 77.38 455 ILE A N 1
ATOM 3631 C CA . ILE A 1 455 ? -59.542 1.546 67.335 1.00 77.38 455 ILE A CA 1
ATOM 3632 C C . ILE A 1 455 ? -59.336 2.734 66.387 1.00 77.38 455 ILE A C 1
ATOM 3634 O O . ILE A 1 455 ? -59.456 2.563 65.174 1.00 77.38 455 ILE A O 1
ATOM 3638 N N . ASN A 1 456 ? -58.936 3.900 66.901 1.00 74.31 456 ASN A N 1
ATOM 3639 C CA . ASN A 1 456 ? -58.611 5.062 66.070 1.00 74.31 456 ASN A CA 1
ATOM 3640 C C . ASN A 1 456 ? -57.409 4.807 65.149 1.00 74.31 456 ASN A C 1
ATOM 3642 O O . ASN A 1 456 ? -57.432 5.199 63.984 1.00 74.31 456 ASN A O 1
ATOM 3646 N N . LEU A 1 457 ? -56.377 4.108 65.631 1.00 78.69 457 LEU A N 1
ATOM 3647 C CA . LEU A 1 457 ? -55.217 3.735 64.814 1.00 78.69 457 LEU A CA 1
ATOM 3648 C C . LEU A 1 457 ? -55.572 2.701 63.736 1.00 78.69 457 LEU A C 1
ATOM 3650 O O . LEU A 1 457 ? -55.076 2.790 62.612 1.00 78.69 457 LEU A O 1
ATOM 3654 N N . LEU A 1 458 ? -56.460 1.751 64.044 1.00 81.62 458 LEU A N 1
ATOM 3655 C CA . LEU A 1 458 ? -56.985 0.810 63.053 1.00 81.62 458 LEU A CA 1
ATOM 3656 C C . LEU A 1 458 ? -57.831 1.527 61.992 1.00 81.62 458 LEU A C 1
ATOM 3658 O O . LEU A 1 458 ? -57.695 1.229 60.807 1.00 81.62 458 LEU A O 1
ATOM 3662 N N . TRP A 1 459 ? -58.650 2.505 62.387 1.00 81.19 459 TRP A N 1
ATOM 3663 C CA . TRP A 1 459 ? -59.419 3.323 61.448 1.00 81.19 459 TRP A CA 1
ATOM 3664 C C . TRP A 1 459 ? -58.526 4.175 60.546 1.00 81.19 459 TRP A C 1
ATOM 3666 O O . TRP A 1 459 ? -58.713 4.182 59.330 1.00 81.19 459 TRP A O 1
ATOM 3676 N N . LEU A 1 460 ? -57.504 4.820 61.115 1.00 82.56 460 LEU A N 1
ATOM 3677 C CA . LEU A 1 460 ? -56.504 5.562 60.353 1.00 82.56 460 LEU A CA 1
ATOM 3678 C C . LEU A 1 460 ? -55.830 4.671 59.300 1.00 82.56 460 LEU A C 1
ATOM 3680 O O . LEU A 1 460 ? -55.673 5.084 58.153 1.00 82.56 460 LEU A O 1
ATOM 3684 N N . ALA A 1 461 ? -55.478 3.433 59.660 1.00 80.31 461 ALA A N 1
ATOM 3685 C CA . ALA A 1 461 ? -54.909 2.479 58.715 1.00 80.31 461 ALA A CA 1
ATOM 3686 C C . ALA A 1 461 ? -55.890 2.136 57.577 1.00 80.31 461 ALA A C 1
ATOM 3688 O O . ALA A 1 461 ? -55.479 2.061 56.420 1.00 80.31 461 ALA A O 1
ATOM 3689 N N . VAL A 1 462 ? -57.184 1.979 57.873 1.00 83.69 462 VAL A N 1
ATOM 3690 C CA . VAL A 1 462 ? -58.222 1.711 56.861 1.00 83.69 462 VAL A CA 1
ATOM 3691 C C . VAL A 1 462 ? -58.397 2.894 55.909 1.00 83.69 462 VAL A C 1
ATOM 3693 O O . VAL A 1 462 ? -58.404 2.696 54.694 1.00 83.69 462 VAL A O 1
ATOM 3696 N N . VAL A 1 463 ? -58.495 4.120 56.428 1.00 81.44 463 VAL A N 1
ATOM 3697 C CA . VAL A 1 463 ? -58.635 5.333 55.606 1.00 81.44 463 VAL A CA 1
ATOM 3698 C C . VAL A 1 463 ? -57.378 5.577 54.773 1.00 81.44 463 VAL A C 1
ATOM 3700 O O . VAL A 1 463 ? -57.486 5.880 53.587 1.00 81.44 463 VAL A O 1
ATOM 3703 N N . TRP A 1 464 ? -56.188 5.375 55.346 1.00 81.69 464 TRP A N 1
ATOM 3704 C CA . TRP A 1 464 ? -54.922 5.435 54.616 1.00 81.69 464 TRP A CA 1
ATOM 3705 C C . TRP A 1 464 ? -54.900 4.455 53.441 1.00 81.69 464 TRP A C 1
ATOM 3707 O O . TRP A 1 464 ? -54.643 4.861 52.311 1.00 81.69 464 TRP A O 1
ATOM 3717 N N . ILE A 1 465 ? -55.237 3.184 53.680 1.00 82.38 465 ILE A N 1
ATOM 3718 C CA . ILE A 1 465 ? -55.292 2.160 52.629 1.00 82.38 465 ILE A CA 1
ATOM 3719 C C . ILE A 1 465 ? -56.348 2.516 51.573 1.00 82.38 465 ILE A C 1
ATOM 3721 O O . ILE A 1 465 ? -56.103 2.329 50.385 1.00 82.38 465 ILE A O 1
ATOM 3725 N N . ALA A 1 466 ? -57.501 3.057 51.974 1.00 80.38 466 ALA A N 1
ATOM 3726 C CA . ALA A 1 466 ? -58.564 3.452 51.052 1.00 80.38 466 ALA A CA 1
ATOM 3727 C C . ALA A 1 466 ? -58.177 4.658 50.180 1.00 80.38 466 ALA A C 1
ATOM 3729 O O . ALA A 1 466 ? -58.452 4.647 48.981 1.00 80.38 466 ALA A O 1
ATOM 3730 N N . ILE A 1 467 ? -57.516 5.671 50.749 1.00 78.81 467 ILE A N 1
ATOM 3731 C CA . ILE A 1 467 ? -57.008 6.836 50.010 1.00 78.81 467 ILE A CA 1
ATOM 3732 C C . ILE A 1 467 ? -55.880 6.416 49.072 1.00 78.81 467 ILE A C 1
ATOM 3734 O O . ILE A 1 467 ? -55.890 6.836 47.919 1.00 78.81 467 ILE A O 1
ATOM 3738 N N . GLN A 1 468 ? -54.957 5.562 49.523 1.00 73.69 468 GLN A N 1
ATOM 3739 C CA . GLN A 1 468 ? -53.908 5.007 48.665 1.00 73.69 468 GLN A CA 1
ATOM 3740 C C . GLN A 1 468 ? -54.518 4.218 47.507 1.00 73.69 468 GLN A C 1
ATOM 3742 O O . GLN A 1 468 ? -54.252 4.521 46.352 1.00 73.69 468 GLN A O 1
ATOM 3747 N N . ALA A 1 469 ? -55.457 3.313 47.790 1.00 76.75 469 ALA A N 1
ATOM 3748 C CA . ALA A 1 469 ? -56.158 2.564 46.755 1.00 76.75 469 ALA A CA 1
ATOM 3749 C C . ALA A 1 469 ? -56.961 3.469 45.805 1.00 76.75 469 ALA A C 1
ATOM 3751 O O . ALA A 1 469 ? -57.056 3.172 44.617 1.00 76.75 469 ALA A O 1
ATOM 3752 N N . TRP A 1 470 ? -57.556 4.563 46.291 1.00 74.56 470 TRP A N 1
ATOM 3753 C CA . TRP A 1 470 ? -58.288 5.522 45.459 1.00 74.56 470 TRP A CA 1
ATOM 3754 C C . TRP A 1 470 ? -57.352 6.363 44.589 1.00 74.56 470 TRP A C 1
ATOM 3756 O O . TRP A 1 470 ? -57.634 6.536 43.407 1.00 74.56 470 TRP A O 1
ATOM 3766 N N . LEU A 1 471 ? -56.234 6.842 45.135 1.00 66.25 471 LEU A N 1
ATOM 3767 C CA . LEU A 1 471 ? -55.222 7.596 44.399 1.00 66.25 471 LEU A CA 1
ATOM 3768 C C . LEU A 1 471 ? -54.512 6.721 43.374 1.00 66.25 471 LEU A C 1
ATOM 3770 O O . LEU A 1 471 ? -54.416 7.136 42.227 1.00 66.25 471 LEU A O 1
ATOM 3774 N N . ASP A 1 472 ? -54.123 5.497 43.727 1.00 62.56 472 ASP A N 1
ATOM 3775 C CA . ASP A 1 472 ? -53.591 4.513 42.780 1.00 62.56 472 ASP A CA 1
ATOM 3776 C C . ASP A 1 472 ? -54.588 4.274 41.642 1.00 62.56 472 ASP A C 1
ATOM 3778 O O . ASP A 1 472 ? -54.216 4.202 40.472 1.00 62.56 472 ASP A O 1
ATOM 3782 N N . ARG A 1 473 ? -55.888 4.251 41.960 1.00 63.75 473 ARG A N 1
ATOM 3783 C CA . ARG A 1 473 ? -56.970 4.121 40.977 1.00 63.75 473 ARG A CA 1
ATOM 3784 C C . ARG A 1 473 ? -57.218 5.395 40.160 1.00 63.75 473 ARG A C 1
ATOM 3786 O O . ARG A 1 473 ? -57.732 5.293 39.049 1.00 63.75 473 ARG A O 1
ATOM 3793 N N . GLN A 1 474 ? -56.866 6.575 40.669 1.00 56.97 474 GLN A N 1
ATOM 3794 C CA . GLN A 1 474 ? -56.926 7.844 39.933 1.00 56.97 474 GLN A CA 1
ATOM 3795 C C . GLN A 1 474 ? -55.695 8.057 39.055 1.00 56.97 474 GLN A C 1
ATOM 3797 O O . GLN A 1 474 ? -55.851 8.439 37.904 1.00 56.97 474 GLN A O 1
ATOM 3802 N N . VAL A 1 475 ? -54.496 7.725 39.534 1.00 54.03 475 VAL A N 1
ATOM 3803 C CA . VAL A 1 475 ? -53.268 7.616 38.728 1.00 54.03 475 VAL A CA 1
ATOM 3804 C C . VAL A 1 475 ? -53.467 6.591 37.606 1.00 54.03 475 VAL A C 1
ATOM 3806 O O . VAL A 1 475 ? -53.003 6.788 36.490 1.00 54.03 475 VAL A O 1
ATOM 3809 N N . PHE A 1 476 ? -54.245 5.539 37.865 1.00 47.72 476 PHE A N 1
ATOM 3810 C CA . PHE A 1 476 ? -54.682 4.574 36.859 1.00 47.72 476 PHE A CA 1
ATOM 3811 C C . PHE A 1 476 ? -55.710 5.129 35.849 1.00 47.72 476 PHE A C 1
ATOM 3813 O O . PHE A 1 476 ? -55.765 4.651 34.717 1.00 47.72 476 PHE A O 1
ATOM 3820 N N . ARG A 1 477 ? -56.527 6.129 36.222 1.00 44.47 477 ARG A N 1
ATOM 3821 C CA . ARG A 1 477 ? -57.543 6.758 35.347 1.00 44.47 477 ARG A CA 1
ATOM 3822 C C . ARG A 1 477 ? -57.031 7.980 34.578 1.00 44.47 477 ARG A C 1
ATOM 3824 O O . ARG A 1 477 ? -57.463 8.199 33.451 1.00 44.47 477 ARG A O 1
ATOM 3831 N N . ALA A 1 478 ? -56.126 8.765 35.156 1.00 48.56 478 ALA A N 1
ATOM 3832 C CA . ALA A 1 478 ? -55.424 9.857 34.493 1.00 48.56 478 ALA A CA 1
ATOM 3833 C C . ALA A 1 478 ? -54.285 9.257 33.653 1.00 48.56 478 ALA A C 1
ATOM 3835 O O . ALA A 1 478 ? -53.151 9.144 34.109 1.00 48.56 478 ALA A O 1
ATOM 3836 N N . GLY A 1 479 ? -54.643 8.777 32.459 1.00 47.94 479 GLY A N 1
ATOM 3837 C CA . GLY A 1 479 ? -53.810 7.930 31.603 1.00 47.94 479 GLY A CA 1
ATOM 3838 C C . GLY A 1 479 ? -52.363 8.402 31.441 1.00 47.94 479 GLY A C 1
ATOM 3839 O O . GLY A 1 479 ? -52.086 9.569 31.161 1.00 47.94 479 GLY A O 1
ATOM 3840 N N . ALA A 1 480 ? -51.429 7.461 31.584 1.00 53.34 480 ALA A N 1
ATOM 3841 C CA . ALA A 1 480 ? -50.037 7.662 31.222 1.00 53.34 480 ALA A CA 1
ATOM 3842 C C . ALA A 1 480 ? -49.940 7.932 29.712 1.00 53.34 480 ALA A C 1
ATOM 3844 O O . ALA A 1 480 ? -50.368 7.119 28.892 1.00 53.34 480 ALA A O 1
ATOM 3845 N N . THR A 1 481 ? -49.370 9.074 29.335 1.00 54.62 481 THR A N 1
ATOM 3846 C CA . THR A 1 481 ? -49.027 9.352 27.939 1.00 54.62 481 THR A CA 1
ATOM 3847 C C . THR A 1 481 ? -47.741 8.606 27.587 1.00 54.62 481 THR A C 1
ATOM 3849 O O . THR A 1 481 ? -46.677 8.862 28.153 1.00 54.62 481 THR A O 1
ATOM 3852 N N . LEU A 1 482 ? -47.828 7.654 26.658 1.00 58.22 482 LEU A N 1
ATOM 3853 C CA . LEU A 1 482 ? -46.675 6.910 26.158 1.00 58.22 482 LEU A CA 1
ATOM 3854 C C . LEU A 1 482 ? -46.071 7.680 24.979 1.00 58.22 482 LEU A C 1
ATOM 3856 O O . LEU A 1 482 ? -46.688 7.792 23.921 1.00 58.22 482 LEU A O 1
ATOM 3860 N N . VAL A 1 483 ? -44.867 8.228 25.158 1.00 56.50 483 VAL A N 1
ATOM 3861 C CA . VAL A 1 483 ? -44.145 8.950 24.098 1.00 56.50 483 VAL A CA 1
ATOM 3862 C C . VAL A 1 483 ? -43.021 8.078 23.554 1.00 56.50 483 VAL A C 1
ATOM 3864 O O . VAL A 1 483 ? -41.998 7.879 24.209 1.00 56.50 483 VAL A O 1
ATOM 3867 N N . ILE A 1 484 ? -43.179 7.614 22.320 1.00 61.94 484 ILE A N 1
ATOM 3868 C CA . ILE A 1 484 ? -42.197 6.815 21.591 1.00 61.94 484 ILE A CA 1
ATOM 3869 C C . ILE A 1 484 ? -41.464 7.719 20.594 1.00 61.94 484 ILE A C 1
ATOM 3871 O O . ILE A 1 484 ? -42.083 8.463 19.834 1.00 61.94 484 ILE A O 1
ATOM 3875 N N . ARG A 1 485 ? -40.127 7.665 20.587 1.00 55.78 485 ARG A N 1
ATOM 3876 C CA . ARG A 1 485 ? -39.268 8.381 19.626 1.00 55.78 485 ARG A CA 1
ATOM 3877 C C . ARG A 1 485 ? -38.338 7.391 18.927 1.00 55.78 485 ARG A C 1
ATOM 3879 O O . ARG A 1 485 ? -37.589 6.685 19.599 1.00 55.78 485 ARG A O 1
ATOM 3886 N N . ALA A 1 486 ? -38.349 7.384 17.601 1.00 57.66 486 ALA A N 1
ATOM 3887 C CA . ALA A 1 486 ? -37.484 6.566 16.758 1.00 57.66 486 ALA A CA 1
ATOM 3888 C C . ALA A 1 486 ? -36.741 7.456 15.751 1.00 57.66 486 ALA A C 1
ATOM 3890 O O . ALA A 1 486 ? -37.343 8.329 15.128 1.00 57.66 486 ALA A O 1
ATOM 3891 N N . HIS A 1 487 ? -35.436 7.239 15.595 1.00 57.59 487 HIS A N 1
ATOM 3892 C CA . HIS A 1 487 ? -34.654 7.812 14.498 1.00 57.59 487 HIS A CA 1
ATOM 3893 C C . HIS A 1 487 ? -34.392 6.714 13.481 1.00 57.59 487 HIS A C 1
ATOM 3895 O O . HIS A 1 487 ? -34.069 5.584 13.841 1.00 57.59 487 HIS A O 1
ATOM 3901 N N . THR A 1 488 ? -34.574 7.037 12.211 1.00 61.16 488 THR A N 1
ATOM 3902 C CA . THR A 1 488 ? -34.531 6.071 11.117 1.00 61.16 488 THR A CA 1
ATOM 3903 C C . THR A 1 488 ? -33.792 6.720 9.961 1.00 61.16 488 THR A C 1
ATOM 3905 O O . THR A 1 488 ? -33.926 7.912 9.776 1.00 61.16 488 THR A O 1
ATOM 3908 N N . ASP A 1 489 ? -33.027 5.973 9.175 1.00 64.75 489 ASP A N 1
ATOM 3909 C CA . ASP A 1 489 ? -32.464 6.469 7.911 1.00 64.75 489 ASP A CA 1
ATOM 3910 C C . ASP A 1 489 ? -32.903 5.521 6.801 1.00 64.75 489 ASP A C 1
ATOM 3912 O O . ASP A 1 489 ? -32.130 4.730 6.258 1.00 64.75 489 ASP A O 1
ATOM 3916 N N . LYS A 1 490 ? -34.212 5.518 6.544 1.00 69.56 490 LYS A N 1
ATOM 3917 C CA . LYS A 1 490 ? -34.868 4.498 5.726 1.00 69.56 490 LYS A CA 1
ATOM 3918 C C . LYS A 1 490 ? -35.425 5.079 4.441 1.00 69.56 490 LYS A C 1
ATOM 3920 O O . LYS A 1 490 ? -36.089 6.110 4.468 1.00 69.56 490 LYS A O 1
A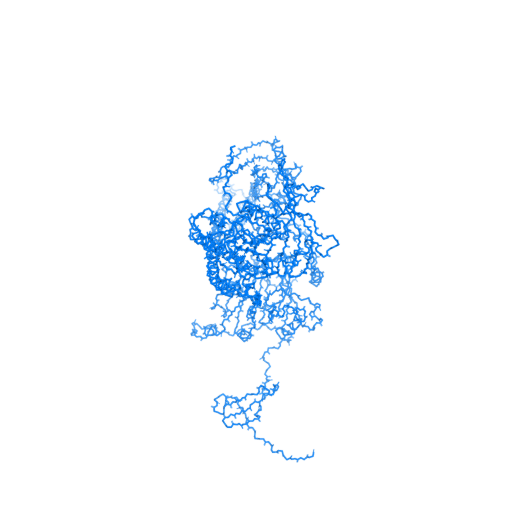TOM 3925 N N . ARG A 1 491 ? -35.161 4.415 3.311 1.00 73.88 491 ARG A N 1
ATOM 3926 C CA . ARG A 1 491 ? -35.676 4.837 2.003 1.00 73.88 491 ARG A CA 1
ATOM 3927 C C . ARG A 1 491 ? -37.186 4.648 1.944 1.00 73.88 491 ARG A C 1
ATOM 3929 O O . ARG A 1 491 ? -37.692 3.589 2.309 1.00 73.88 491 ARG A O 1
ATOM 3936 N N . ILE A 1 492 ? -37.883 5.669 1.460 1.00 79.94 492 ILE A N 1
ATOM 3937 C CA . ILE A 1 492 ? -39.342 5.682 1.345 1.00 79.94 492 ILE A CA 1
ATOM 3938 C C . ILE A 1 492 ? -39.796 6.073 -0.059 1.00 79.94 492 ILE A C 1
ATOM 3940 O O . ILE A 1 492 ? -39.113 6.803 -0.783 1.00 79.94 492 ILE A O 1
ATOM 3944 N N . ASN A 1 493 ? -40.983 5.606 -0.441 1.00 82.88 493 ASN A N 1
ATOM 3945 C CA . ASN A 1 493 ? -41.635 6.028 -1.673 1.00 82.88 493 ASN A CA 1
ATOM 3946 C C . ASN A 1 493 ? -42.466 7.295 -1.423 1.00 82.88 493 ASN A C 1
ATOM 3948 O O . ASN A 1 493 ? -43.567 7.234 -0.876 1.00 82.88 493 ASN A O 1
ATOM 3952 N N . LEU A 1 494 ? -41.952 8.446 -1.863 1.00 80.50 494 LEU A N 1
ATOM 3953 C CA . LEU A 1 494 ? -42.606 9.747 -1.671 1.00 80.50 494 LEU A CA 1
ATOM 3954 C C . LEU A 1 494 ? -43.998 9.839 -2.307 1.00 80.50 494 LEU A C 1
ATOM 3956 O O . LEU A 1 494 ? -44.869 10.510 -1.765 1.00 80.50 494 LEU A O 1
ATOM 3960 N N . MET A 1 495 ? -44.233 9.171 -3.439 1.00 80.75 495 MET A N 1
ATOM 3961 C CA . MET A 1 495 ? -45.527 9.236 -4.126 1.00 80.75 495 MET A CA 1
ATOM 3962 C C . MET A 1 495 ? -46.617 8.532 -3.312 1.00 80.75 495 MET A C 1
ATOM 3964 O O . MET A 1 495 ? -47.731 9.036 -3.180 1.00 80.75 495 MET A O 1
ATOM 3968 N N . GLN A 1 496 ? -46.271 7.393 -2.715 1.00 81.88 496 GLN A N 1
ATOM 3969 C CA . GLN A 1 496 ? -47.182 6.642 -1.855 1.00 81.88 496 GLN A CA 1
ATOM 3970 C C . GLN A 1 496 ? -47.326 7.299 -0.483 1.00 81.88 496 GLN A C 1
ATOM 3972 O O . GLN A 1 496 ? -48.438 7.362 0.029 1.00 81.88 496 GLN A O 1
ATOM 3977 N N . LEU A 1 497 ? -46.256 7.902 0.054 1.00 82.12 497 LEU A N 1
ATOM 3978 C CA . LEU A 1 497 ? -46.339 8.721 1.265 1.00 82.12 497 LEU A CA 1
ATOM 3979 C C . LEU A 1 497 ? -47.315 9.890 1.083 1.00 82.12 497 LEU A C 1
ATOM 3981 O O . LEU A 1 497 ? -48.172 10.111 1.929 1.00 82.12 497 LEU A O 1
ATOM 3985 N N . ARG A 1 498 ? -47.232 10.624 -0.031 1.00 80.31 498 ARG A N 1
ATOM 3986 C CA . ARG A 1 498 ? -48.135 11.754 -0.301 1.00 80.31 498 ARG A CA 1
ATOM 3987 C C . ARG A 1 498 ? -49.588 11.307 -0.454 1.00 80.31 498 ARG A C 1
ATOM 3989 O O . ARG A 1 498 ? -50.479 11.970 0.065 1.00 80.31 498 ARG A O 1
ATOM 3996 N N . ARG A 1 499 ? -49.833 10.157 -1.092 1.00 81.25 499 ARG A N 1
ATOM 3997 C CA . ARG A 1 499 ? -51.173 9.553 -1.171 1.00 81.25 499 ARG A CA 1
ATOM 3998 C C . ARG A 1 499 ? -51.697 9.163 0.215 1.00 81.25 499 ARG A C 1
ATOM 4000 O O . ARG A 1 499 ? -52.826 9.505 0.551 1.00 81.25 499 ARG A O 1
ATOM 4007 N N . PHE A 1 500 ? -50.863 8.522 1.027 1.00 82.12 500 PHE A N 1
ATOM 4008 C CA . PHE A 1 500 ? -51.173 8.141 2.404 1.00 82.12 500 PHE A CA 1
ATOM 4009 C C . PHE A 1 500 ? -51.495 9.352 3.293 1.00 82.12 500 PHE A C 1
ATOM 4011 O O . PHE A 1 500 ? -52.434 9.320 4.086 1.00 82.12 500 PHE A O 1
ATOM 4018 N N . LEU A 1 501 ? -50.747 10.445 3.144 1.00 79.38 501 LEU A N 1
ATOM 4019 C CA . LEU A 1 501 ? -50.957 11.674 3.908 1.00 79.38 501 LEU A CA 1
ATOM 4020 C C . LEU A 1 501 ? -52.181 12.468 3.419 1.00 79.38 501 LEU A C 1
ATOM 4022 O O . LEU A 1 501 ? -52.852 13.081 4.236 1.00 79.38 501 LEU A O 1
ATOM 4026 N N . SER A 1 502 ? -52.534 12.405 2.127 1.00 76.12 502 SER A N 1
ATOM 4027 C CA . SER A 1 502 ? -53.704 13.116 1.569 1.00 76.12 502 SER A CA 1
ATOM 4028 C C . SER A 1 502 ? -55.061 12.670 2.129 1.00 76.12 502 SER A C 1
ATOM 4030 O O . SER A 1 502 ? -56.050 13.379 1.982 1.00 76.12 502 SER A O 1
ATOM 4032 N N . GLN A 1 503 ? -55.111 11.500 2.769 1.00 75.75 503 GLN A N 1
ATOM 4033 C CA . GLN A 1 503 ? -56.312 10.956 3.406 1.00 75.75 503 GLN A CA 1
ATOM 4034 C C . GLN A 1 503 ? -56.484 11.420 4.865 1.00 75.75 503 GLN A C 1
ATOM 4036 O O . GLN A 1 503 ? -57.429 10.992 5.524 1.00 75.75 503 GLN A O 1
ATOM 4041 N N . ARG A 1 504 ? -55.578 12.263 5.383 1.00 76.81 504 ARG A N 1
ATOM 4042 C CA . ARG A 1 504 ? -55.529 12.701 6.786 1.00 76.81 504 ARG A CA 1
ATOM 4043 C C . ARG A 1 504 ? -55.550 14.220 6.908 1.00 76.81 504 ARG A C 1
ATOM 4045 O O . ARG A 1 504 ? -55.123 14.924 5.997 1.00 76.81 504 ARG A O 1
ATOM 4052 N N . ASP A 1 505 ? -56.007 14.709 8.057 1.00 69.94 505 ASP A N 1
ATOM 4053 C CA . ASP A 1 505 ? -55.978 16.135 8.390 1.00 69.94 505 ASP A CA 1
ATOM 4054 C C . ASP A 1 505 ? -54.573 16.521 8.890 1.00 69.94 505 ASP A C 1
ATOM 4056 O O . ASP A 1 505 ? -54.110 16.031 9.925 1.00 69.94 505 ASP A O 1
ATOM 4060 N N . LEU A 1 506 ? -53.843 17.312 8.097 1.00 70.38 506 LEU A N 1
ATOM 4061 C CA . LEU A 1 506 ? -52.404 17.547 8.258 1.00 70.38 506 LEU A CA 1
ATOM 4062 C C . LEU A 1 506 ? -52.114 18.938 8.819 1.00 70.38 506 LEU A C 1
ATOM 4064 O O . LEU A 1 506 ? -52.567 19.945 8.279 1.00 70.38 506 LEU A O 1
ATOM 4068 N N . GLN A 1 507 ? -51.218 19.005 9.805 1.00 62.84 507 GLN A N 1
ATOM 4069 C CA . GLN A 1 507 ? -50.513 20.239 10.153 1.00 62.84 507 GLN A CA 1
ATOM 4070 C C . GLN A 1 507 ? -49.086 20.177 9.594 1.00 62.84 507 GLN A C 1
ATOM 4072 O O . GLN A 1 507 ? -48.290 19.319 9.984 1.00 62.84 507 GLN A O 1
ATOM 4077 N N . LEU A 1 508 ? -48.773 21.061 8.641 1.00 56.53 508 LEU A N 1
ATOM 4078 C CA . LEU A 1 508 ? -47.465 21.113 7.984 1.00 56.53 508 LEU A CA 1
ATOM 4079 C C . LEU A 1 508 ? -46.512 22.020 8.774 1.00 56.53 508 LEU A C 1
ATOM 4081 O O . LEU A 1 508 ? -46.825 23.188 9.003 1.00 56.53 508 LEU A O 1
ATOM 4085 N N . GLY A 1 509 ? -45.344 21.503 9.159 1.00 55.00 509 GLY A N 1
ATOM 4086 C CA . GLY A 1 509 ? -44.299 22.283 9.825 1.00 55.00 509 GLY A CA 1
ATOM 4087 C C . GLY A 1 509 ? -42.971 22.190 9.078 1.00 55.00 509 GLY A C 1
ATOM 4088 O O . GLY A 1 509 ? -42.481 21.087 8.811 1.00 55.00 509 GLY A O 1
ATOM 4089 N N . THR A 1 510 ? -42.370 23.334 8.756 1.00 46.38 510 THR A N 1
ATOM 4090 C CA . THR A 1 510 ? -41.020 23.428 8.181 1.00 46.38 510 THR A CA 1
ATOM 4091 C C . THR A 1 510 ? -40.015 23.646 9.310 1.00 46.38 510 THR A C 1
ATOM 4093 O O . THR A 1 510 ? -40.140 24.610 10.061 1.00 46.38 510 THR A O 1
ATOM 4096 N N . PHE A 1 511 ? -39.025 22.761 9.451 1.00 46.03 511 PHE A N 1
ATOM 4097 C CA . PHE A 1 511 ? -37.928 22.956 10.401 1.00 46.03 511 PHE A CA 1
ATOM 4098 C C . PHE A 1 511 ? -36.710 23.510 9.660 1.00 46.03 511 PHE A C 1
ATOM 4100 O O . PHE A 1 511 ? -36.119 22.819 8.832 1.00 46.03 511 PHE A O 1
ATOM 4107 N N . GLU A 1 512 ? -36.308 24.736 9.987 1.00 36.66 512 GLU A N 1
ATOM 4108 C CA . GLU A 1 512 ? -34.980 25.249 9.649 1.00 36.66 512 GLU A CA 1
ATOM 4109 C C . GLU A 1 512 ? -34.021 24.911 10.798 1.00 36.66 512 GLU A C 1
ATOM 4111 O O . GLU A 1 512 ? -34.237 25.317 11.938 1.00 36.66 512 GLU A O 1
ATOM 4116 N N . TYR A 1 513 ? -32.968 24.141 10.518 1.00 39.06 513 TYR A N 1
ATOM 4117 C CA . TYR A 1 513 ? -31.803 24.077 11.402 1.00 39.06 513 TYR A CA 1
ATOM 4118 C C . TYR A 1 513 ? -30.801 25.144 10.951 1.00 39.06 513 TYR A C 1
ATOM 4120 O O . TYR A 1 513 ? -30.558 25.301 9.751 1.00 39.06 513 TYR A O 1
ATOM 4128 N N . GLU A 1 514 ? -30.216 25.870 11.903 1.00 35.59 514 GLU A N 1
ATOM 4129 C CA . GLU A 1 514 ? -29.200 26.882 11.622 1.00 35.59 514 GLU A CA 1
ATOM 4130 C C . GLU A 1 514 ? -27.955 26.288 10.931 1.00 35.59 514 GLU A C 1
ATOM 4132 O O . GLU A 1 514 ? -27.380 25.294 11.368 1.00 35.59 514 GLU A O 1
ATOM 4137 N N . LEU A 1 515 ? -27.558 26.991 9.861 1.00 35.69 515 LEU A N 1
ATOM 4138 C CA . LEU A 1 515 ? -26.348 26.910 9.034 1.00 35.69 515 LEU A CA 1
ATOM 4139 C C . LEU A 1 515 ? -26.069 25.630 8.216 1.00 35.69 515 LEU A C 1
ATOM 4141 O O . LEU A 1 515 ? -25.396 24.699 8.646 1.00 35.69 515 LEU A O 1
ATOM 4145 N N . GLY A 1 516 ? -26.331 25.756 6.906 1.00 42.50 516 GLY A N 1
ATOM 4146 C CA . GLY A 1 516 ? -25.217 25.609 5.958 1.00 42.50 516 GLY A CA 1
ATOM 4147 C C . GLY A 1 516 ? -25.278 24.494 4.917 1.00 42.50 516 GLY A C 1
ATOM 4148 O O . GLY A 1 516 ? -24.229 23.989 4.536 1.00 42.50 516 GLY A O 1
ATOM 4149 N N . GLY A 1 517 ? -26.461 24.144 4.403 1.00 37.62 517 GLY A N 1
ATOM 4150 C CA . GLY A 1 517 ? -26.581 23.408 3.135 1.00 37.62 517 GLY A CA 1
ATOM 4151 C C . GLY A 1 517 ? -27.877 22.617 3.017 1.00 37.62 517 GLY A C 1
ATOM 4152 O O . GLY A 1 517 ? -27.899 21.461 3.410 1.00 37.62 517 GLY A O 1
ATOM 4153 N N . ARG A 1 518 ? -28.938 23.237 2.476 1.00 43.56 518 ARG A N 1
ATOM 4154 C CA . ARG A 1 518 ? -30.326 22.723 2.398 1.00 43.56 518 ARG A CA 1
ATOM 4155 C C . ARG A 1 518 ? -30.459 21.188 2.268 1.00 43.56 518 ARG A C 1
ATOM 4157 O O . ARG A 1 518 ? -30.252 20.654 1.170 1.00 43.56 518 ARG A O 1
ATOM 4164 N N . PRO A 1 519 ? -30.984 20.513 3.304 1.00 47.06 519 PRO A N 1
ATOM 4165 C CA . PRO A 1 519 ? -31.949 19.436 3.156 1.00 47.06 519 PRO A CA 1
ATOM 4166 C C . PRO A 1 519 ? -33.348 19.986 3.503 1.00 47.06 519 PRO A C 1
ATOM 4168 O O . PRO A 1 519 ? -33.577 20.418 4.629 1.00 47.06 519 PRO A O 1
ATOM 4171 N N . GLU A 1 520 ? -34.289 20.008 2.553 1.00 56.53 520 GLU A N 1
ATOM 4172 C CA . GLU A 1 520 ? -35.705 20.279 2.865 1.00 56.53 520 GLU A CA 1
ATOM 4173 C C . GLU A 1 520 ? -36.256 19.087 3.661 1.00 56.53 520 GLU A C 1
ATOM 4175 O O . GLU A 1 520 ? -36.728 18.094 3.105 1.00 56.53 520 GLU A O 1
ATOM 4180 N N . LEU A 1 521 ? -36.099 19.154 4.984 1.00 63.81 521 LEU A N 1
ATOM 4181 C CA . LEU A 1 521 ? -36.730 18.243 5.926 1.00 63.81 521 LEU A CA 1
ATOM 4182 C C . LEU A 1 521 ? -38.146 18.748 6.187 1.00 63.81 521 LEU A C 1
ATOM 4184 O O . LEU A 1 521 ? -38.339 19.795 6.806 1.00 63.81 521 LEU A O 1
ATOM 4188 N N . GLN A 1 522 ? -39.140 17.998 5.728 1.00 72.12 522 GLN A N 1
ATOM 4189 C CA . GLN A 1 522 ? -40.540 18.275 6.026 1.00 72.12 522 GLN A CA 1
ATOM 4190 C C . GLN A 1 522 ? -40.989 17.458 7.230 1.00 72.12 522 GLN A C 1
ATOM 4192 O O . GLN A 1 522 ? -40.740 16.249 7.302 1.00 72.12 522 GLN A O 1
ATOM 4197 N N . SER A 1 523 ? -41.665 18.121 8.172 1.00 76.25 523 SER A N 1
ATOM 4198 C CA . SER A 1 523 ? -42.371 17.440 9.252 1.00 76.25 523 SER A CA 1
ATOM 4199 C C . SER A 1 523 ? -43.863 17.363 8.946 1.00 76.25 523 SER A C 1
ATOM 4201 O O . SER A 1 523 ? -44.491 18.361 8.588 1.00 76.25 523 SER A O 1
ATOM 4203 N N . TYR A 1 524 ? -44.414 16.161 9.081 1.00 79.25 524 TYR A N 1
ATOM 4204 C CA . TYR A 1 524 ? -45.833 15.886 8.901 1.00 79.25 524 TYR A CA 1
ATOM 4205 C C . TYR A 1 524 ? -46.413 15.449 10.242 1.00 79.25 524 TYR A C 1
ATOM 4207 O O . TYR A 1 524 ? -45.926 14.478 10.831 1.00 79.25 524 TYR A O 1
ATOM 4215 N N . ILE A 1 525 ? -47.423 16.179 10.721 1.00 79.25 525 ILE A N 1
ATOM 4216 C CA . ILE A 1 525 ? -48.086 15.934 12.004 1.00 79.25 525 ILE A CA 1
ATOM 4217 C C . ILE A 1 525 ? -49.568 15.660 11.754 1.00 79.25 525 ILE A C 1
ATOM 4219 O O . ILE A 1 525 ? -50.227 16.428 11.052 1.00 79.25 525 ILE A O 1
ATOM 4223 N N . TRP A 1 526 ? -50.084 14.580 12.340 1.00 83.19 526 TRP A N 1
ATOM 4224 C CA . TRP A 1 526 ? -51.509 14.246 12.323 1.00 83.19 526 TRP A CA 1
ATOM 4225 C C . TRP A 1 526 ? -51.915 13.480 13.587 1.00 83.19 526 TRP A C 1
ATOM 4227 O O . TRP A 1 526 ? -51.069 13.061 14.385 1.00 83.19 526 TRP A O 1
ATOM 4237 N N . VAL A 1 527 ? -53.222 13.297 13.767 1.00 81.62 527 VAL A N 1
ATOM 4238 C CA . VAL A 1 527 ? -53.799 12.472 14.835 1.00 81.62 527 VAL A CA 1
ATOM 4239 C C . VAL A 1 527 ? -54.382 11.205 14.222 1.00 81.62 527 VAL A C 1
ATOM 4241 O O . VAL A 1 527 ? -55.114 11.271 13.239 1.00 81.62 527 VAL A O 1
ATOM 4244 N N . GLU A 1 528 ? -54.017 10.054 14.778 1.00 80.50 528 GLU A N 1
ATOM 4245 C CA . GLU A 1 528 ? -54.517 8.740 14.385 1.00 80.50 528 GLU A CA 1
ATOM 4246 C C . GLU A 1 528 ? -55.368 8.164 15.522 1.00 80.50 528 GLU A C 1
ATOM 4248 O O . GLU A 1 528 ? -54.864 7.867 16.614 1.00 80.50 528 GLU A O 1
ATOM 4253 N N . ASP A 1 529 ? -56.662 8.007 15.259 1.00 74.56 529 ASP A N 1
ATOM 4254 C CA . ASP A 1 529 ? -57.609 7.421 16.202 1.00 74.56 529 ASP A CA 1
ATOM 4255 C C . ASP A 1 529 ? -57.581 5.889 16.113 1.00 74.56 529 ASP A C 1
ATOM 4257 O O . ASP A 1 529 ? -57.446 5.308 15.038 1.00 74.56 529 ASP A O 1
ATOM 4261 N N . CYS A 1 530 ? -57.745 5.208 17.249 1.00 70.38 530 CYS A N 1
ATOM 4262 C CA . CYS A 1 530 ? -57.753 3.741 17.359 1.00 70.38 530 CYS A CA 1
ATOM 4263 C C . CYS A 1 530 ? -56.422 3.032 17.028 1.00 70.38 530 CYS A C 1
ATOM 4265 O O . CYS A 1 530 ? -56.417 1.824 16.780 1.00 70.38 530 CYS A O 1
ATOM 4267 N N . PHE A 1 531 ? -55.296 3.748 17.071 1.00 71.56 531 PHE A N 1
ATOM 4268 C CA . PHE A 1 531 ? -53.945 3.181 17.017 1.00 71.56 531 PHE A CA 1
ATOM 4269 C C . PHE A 1 531 ? -53.230 3.438 18.352 1.00 71.56 531 PHE A C 1
ATOM 4271 O O . PHE A 1 531 ? -53.310 4.574 18.831 1.00 71.56 531 PHE A O 1
ATOM 4278 N N . PRO A 1 532 ? -52.543 2.459 18.982 1.00 63.06 532 PRO A N 1
ATOM 4279 C CA . PRO A 1 532 ? -52.391 1.046 18.606 1.00 63.06 532 PRO A CA 1
ATOM 4280 C C . PRO A 1 532 ? -53.554 0.117 19.032 1.00 63.06 532 PRO A C 1
ATOM 4282 O O . PRO A 1 532 ? -53.600 -1.020 18.562 1.00 63.06 532 PRO A O 1
ATOM 4285 N N . SER A 1 533 ? -54.491 0.551 19.888 1.00 67.19 533 SER A N 1
ATOM 4286 C CA . SER A 1 533 ? -55.650 -0.253 20.329 1.00 67.19 533 SER A CA 1
ATOM 4287 C C . SER A 1 533 ? -56.983 0.512 20.211 1.00 67.19 533 SER A C 1
ATOM 4289 O O . SER A 1 533 ? -57.022 1.735 20.073 1.00 67.19 533 SER A O 1
ATOM 4291 N N . LYS A 1 534 ? -58.122 -0.205 20.192 1.00 59.91 534 LYS A N 1
ATOM 4292 C CA . LYS A 1 534 ? -59.457 0.410 20.025 1.00 59.91 534 LYS A CA 1
ATOM 4293 C C . LYS A 1 534 ? -59.782 1.294 21.237 1.00 59.91 534 LYS A C 1
ATOM 4295 O O . LYS A 1 534 ? -60.121 0.775 22.295 1.00 59.91 534 LYS A O 1
ATOM 4300 N N . GLY A 1 535 ? -59.693 2.614 21.060 1.00 60.91 535 GLY A N 1
ATOM 4301 C CA . GLY A 1 535 ? -59.921 3.617 22.108 1.00 60.91 535 GLY A CA 1
ATOM 4302 C C . GLY A 1 535 ? -58.710 4.493 22.455 1.00 60.91 535 GLY A C 1
ATOM 4303 O O . GLY A 1 535 ? -58.850 5.367 23.306 1.00 60.91 535 GLY A O 1
ATOM 4304 N N . SER A 1 536 ? -57.547 4.296 21.821 1.00 67.25 536 SER A N 1
ATOM 4305 C CA . SER A 1 536 ? -56.384 5.181 21.976 1.00 67.25 536 SER A CA 1
ATOM 4306 C C . SER A 1 536 ? -56.346 6.274 20.905 1.00 67.25 536 SER A C 1
ATOM 4308 O O . SER A 1 536 ? -56.683 6.034 19.746 1.00 67.25 536 SER A O 1
ATOM 4310 N N . THR A 1 537 ? -55.882 7.464 21.285 1.00 74.31 537 THR A N 1
ATOM 4311 C CA . THR A 1 537 ? -55.589 8.568 20.357 1.00 74.31 537 THR A CA 1
ATOM 4312 C C . THR A 1 537 ? -54.076 8.751 20.271 1.00 74.31 537 THR A C 1
ATOM 4314 O O . THR A 1 537 ? -53.426 8.986 21.299 1.00 74.31 537 THR A O 1
ATOM 4317 N N . THR A 1 538 ? -53.505 8.640 19.068 1.00 78.56 538 THR A N 1
ATOM 4318 C CA . THR A 1 538 ? -52.062 8.800 18.840 1.00 78.56 538 THR A CA 1
ATOM 4319 C C . THR A 1 538 ? -51.765 10.054 18.035 1.00 78.56 538 THR A C 1
ATOM 4321 O O . THR A 1 538 ? -52.164 10.174 16.884 1.00 78.56 538 THR A O 1
ATOM 4324 N N . HIS A 1 539 ? -50.974 10.959 18.600 1.00 79.38 539 HIS A N 1
ATOM 4325 C CA . HIS A 1 539 ? -50.354 12.043 17.845 1.00 79.38 539 HIS A CA 1
ATOM 4326 C C . HIS A 1 539 ? -49.092 11.522 17.159 1.00 79.38 539 HIS A C 1
ATOM 4328 O O . HIS A 1 539 ? -48.142 11.096 17.825 1.00 79.38 539 HIS A O 1
ATOM 4334 N N . VAL A 1 540 ? -49.077 11.556 15.829 1.00 82.19 540 VAL A N 1
ATOM 4335 C CA . VAL A 1 540 ? -47.959 11.091 15.010 1.00 82.19 540 VAL A CA 1
ATOM 4336 C C . VAL A 1 540 ? -47.227 12.287 14.421 1.00 82.19 540 VAL A C 1
ATOM 4338 O O . VAL A 1 540 ? -47.839 13.183 13.851 1.00 82.19 540 VAL A O 1
ATOM 4341 N N . MET A 1 541 ? -45.902 12.281 14.528 1.00 80.31 541 MET A N 1
ATOM 4342 C CA . MET A 1 541 ? -45.022 13.231 13.857 1.00 80.31 541 MET A CA 1
ATOM 4343 C C . MET A 1 541 ? -43.912 12.465 13.146 1.00 80.31 541 MET A C 1
ATOM 4345 O O . MET A 1 541 ? -43.131 11.765 13.791 1.00 80.31 541 MET A O 1
ATOM 4349 N N . ILE A 1 542 ? -43.808 12.622 11.829 1.00 83.94 542 ILE A N 1
ATOM 4350 C CA . ILE A 1 542 ? -42.707 12.066 11.033 1.00 83.94 542 ILE A CA 1
ATOM 4351 C C . ILE A 1 542 ? -41.881 13.187 10.416 1.00 83.94 542 ILE A C 1
ATOM 4353 O O . ILE A 1 542 ? -42.418 14.229 10.049 1.00 83.94 542 ILE A O 1
ATOM 4357 N N . VAL A 1 543 ? -40.576 12.962 10.282 1.00 80.06 543 VAL A N 1
ATOM 4358 C CA . VAL A 1 543 ? -39.646 13.882 9.618 1.00 80.06 543 VAL A CA 1
ATOM 4359 C C . VAL A 1 543 ? -39.043 13.178 8.413 1.00 80.06 543 VAL A C 1
ATOM 4361 O O . VAL A 1 543 ? -38.450 12.105 8.553 1.00 80.06 543 VAL A O 1
ATOM 4364 N N . VAL A 1 544 ? -39.190 13.783 7.239 1.00 79.38 544 VAL A N 1
ATOM 4365 C CA . VAL A 1 544 ? -38.799 13.205 5.951 1.00 79.38 544 VAL A CA 1
ATOM 4366 C C . VAL A 1 544 ? -37.857 14.146 5.216 1.00 79.38 544 VAL A C 1
ATOM 4368 O O . VAL A 1 544 ? -38.123 15.335 5.094 1.00 79.38 544 VAL A O 1
ATOM 4371 N N . ASP A 1 545 ? -36.771 13.587 4.697 1.00 79.38 545 ASP A N 1
ATOM 4372 C CA . ASP A 1 545 ? -35.881 14.221 3.730 1.00 79.38 545 ASP A CA 1
ATOM 4373 C C . ASP A 1 545 ? -36.402 13.920 2.320 1.00 79.38 545 ASP A C 1
ATOM 4375 O O . ASP A 1 545 ? -36.210 12.814 1.798 1.00 79.38 545 ASP A O 1
ATOM 4379 N N . GLU A 1 546 ? -37.098 14.882 1.708 1.00 75.69 546 GLU A N 1
ATOM 4380 C CA . GLU A 1 546 ? -37.691 14.686 0.380 1.00 75.69 546 GLU A CA 1
ATOM 4381 C C . GLU A 1 546 ? -36.624 14.540 -0.716 1.00 75.69 546 GLU A C 1
ATOM 4383 O O . GLU A 1 546 ? -36.800 13.775 -1.666 1.00 75.69 546 GLU A O 1
ATOM 4388 N N . LYS A 1 547 ? -35.469 15.202 -0.580 1.00 71.50 547 LYS A N 1
ATOM 4389 C CA . LYS A 1 547 ? -34.407 15.155 -1.595 1.00 71.50 547 LYS A CA 1
ATOM 4390 C C . LYS A 1 547 ? -33.722 13.793 -1.629 1.00 71.50 547 LYS A C 1
ATOM 4392 O O . LYS A 1 547 ? -33.479 13.247 -2.705 1.00 71.50 547 LYS A O 1
ATOM 4397 N N . GLN A 1 548 ? -33.412 13.239 -0.457 1.00 69.94 548 GLN A N 1
ATOM 4398 C CA . GLN A 1 548 ? -32.779 11.922 -0.344 1.00 69.94 548 GLN A CA 1
ATOM 4399 C C . GLN A 1 548 ? -33.793 10.770 -0.318 1.00 69.94 548 GLN A C 1
ATOM 4401 O O . GLN A 1 548 ? -33.390 9.608 -0.390 1.00 69.94 548 GLN A O 1
ATOM 4406 N N . LYS A 1 549 ? -35.099 11.080 -0.269 1.00 79.31 549 LYS A N 1
ATOM 4407 C CA . LYS A 1 549 ? -36.205 10.118 -0.140 1.00 79.31 549 LYS A CA 1
ATOM 4408 C C . LYS A 1 549 ? -36.052 9.250 1.112 1.00 79.31 549 LYS A C 1
ATOM 4410 O O . LYS A 1 549 ? -36.233 8.032 1.054 1.00 79.31 549 LYS A O 1
ATOM 4415 N N . LEU A 1 550 ? -35.670 9.869 2.231 1.00 77.00 550 LEU A N 1
ATOM 4416 C CA . LEU A 1 550 ? -35.387 9.183 3.494 1.00 77.00 550 LEU A CA 1
ATOM 4417 C C . LEU A 1 550 ? -36.356 9.618 4.595 1.00 77.00 550 LEU A C 1
ATOM 4419 O O . LEU A 1 550 ? -36.541 10.805 4.840 1.00 77.00 550 LEU A O 1
ATOM 4423 N N . LEU A 1 551 ? -36.918 8.655 5.317 1.00 75.88 551 LEU A N 1
ATOM 4424 C CA . LEU A 1 551 ? -37.593 8.881 6.590 1.00 75.88 551 LEU A CA 1
ATOM 4425 C C . LEU A 1 551 ? -36.534 8.980 7.686 1.00 75.88 551 LEU A C 1
ATOM 4427 O O . LEU A 1 551 ? -35.842 7.989 7.919 1.00 75.88 551 LEU A O 1
ATOM 4431 N N . ARG A 1 552 ? -36.430 10.150 8.330 1.00 73.50 552 ARG A N 1
ATOM 4432 C CA . ARG A 1 552 ? -35.374 10.523 9.292 1.00 73.50 552 ARG A CA 1
ATOM 4433 C C . ARG A 1 552 ? -35.738 10.269 10.752 1.00 73.50 552 ARG A C 1
ATOM 4435 O O . ARG A 1 552 ? -34.895 9.912 11.575 1.00 73.50 552 ARG A O 1
ATOM 4442 N N . SER A 1 553 ? -36.993 10.518 11.115 1.00 73.88 553 SER A N 1
ATOM 4443 C CA . SER A 1 553 ? -37.463 10.257 12.476 1.00 73.88 553 SER A CA 1
ATOM 4444 C C . SER A 1 553 ? -38.974 10.128 12.551 1.00 73.88 553 SER A C 1
ATOM 4446 O O . SER A 1 553 ? -39.697 10.646 11.700 1.00 73.88 553 SER A O 1
ATOM 4448 N N . ILE A 1 554 ? -39.429 9.440 13.594 1.00 76.12 554 ILE A N 1
ATOM 4449 C CA . ILE A 1 554 ? -40.830 9.237 13.939 1.00 76.12 554 ILE A CA 1
ATOM 4450 C C . ILE A 1 554 ? -40.999 9.493 15.435 1.00 76.12 554 ILE A C 1
ATOM 4452 O O . ILE A 1 554 ? -40.216 9.025 16.266 1.00 76.12 554 ILE A O 1
ATOM 4456 N N . ARG A 1 555 ? -42.055 10.211 15.794 1.00 76.31 555 ARG A N 1
ATOM 4457 C CA . ARG A 1 555 ? -42.508 10.413 17.165 1.00 76.31 555 ARG A CA 1
ATOM 4458 C C . ARG A 1 555 ? -43.983 10.035 17.244 1.00 76.31 555 ARG A C 1
ATOM 4460 O O . ARG A 1 555 ? -44.792 10.588 16.509 1.00 76.31 555 ARG A O 1
ATOM 4467 N N . LEU A 1 556 ? -44.309 9.110 18.141 1.00 74.25 556 LEU A N 1
ATOM 4468 C CA . LEU A 1 556 ? -45.673 8.681 18.446 1.00 74.25 556 LEU A CA 1
ATOM 4469 C C . LEU A 1 556 ? -45.971 9.069 19.892 1.00 74.25 556 LEU A C 1
ATOM 4471 O O . LEU A 1 556 ? -45.253 8.651 20.798 1.00 74.25 556 LEU A O 1
ATOM 4475 N N . GLN A 1 557 ? -46.997 9.876 20.120 1.00 73.94 557 GLN A N 1
ATOM 4476 C CA . GLN A 1 557 ? -47.474 10.217 21.456 1.00 73.94 557 GLN A CA 1
ATOM 4477 C C . GLN A 1 557 ? -48.875 9.647 21.630 1.00 73.94 557 GLN A C 1
ATOM 4479 O O . GLN A 1 557 ? -49.829 10.127 21.028 1.00 73.94 557 GLN A O 1
ATOM 4484 N N . ILE A 1 558 ? -48.971 8.599 22.439 1.00 70.44 558 ILE A N 1
ATOM 4485 C CA . ILE A 1 558 ? -50.148 7.747 22.564 1.00 70.44 558 ILE A CA 1
ATOM 4486 C C . ILE A 1 558 ? -50.797 8.026 23.917 1.00 70.44 558 ILE A C 1
ATOM 4488 O O . ILE A 1 558 ? -50.154 7.885 24.961 1.00 70.44 558 ILE A O 1
ATOM 4492 N N . ALA A 1 559 ? -52.069 8.415 23.914 1.00 62.47 559 ALA A N 1
ATOM 4493 C CA . ALA A 1 559 ? -52.875 8.467 25.127 1.00 62.47 559 ALA A CA 1
ATOM 4494 C C . ALA A 1 559 ? -53.547 7.098 25.335 1.00 62.47 559 ALA A C 1
ATOM 4496 O O . ALA A 1 559 ? -54.456 6.742 24.584 1.00 62.47 559 ALA A O 1
ATOM 4497 N N . CYS A 1 560 ? -53.087 6.320 26.326 1.00 53.66 560 CYS A N 1
ATOM 4498 C CA . CYS A 1 560 ? -53.638 4.994 26.641 1.00 53.66 560 CYS A CA 1
ATOM 4499 C C . CYS A 1 560 ? -54.269 4.933 28.048 1.00 53.66 560 CYS A C 1
ATOM 4501 O O . CYS A 1 560 ? -53.699 5.477 29.000 1.00 53.66 560 CYS A O 1
ATOM 4503 N N . PRO A 1 561 ? -55.392 4.207 28.227 1.00 50.78 561 PRO A N 1
ATOM 4504 C CA . PRO A 1 561 ? -55.855 3.753 29.539 1.00 50.78 561 PRO A CA 1
ATOM 4505 C C . PRO A 1 561 ? -54.971 2.599 30.063 1.00 50.78 561 PRO A C 1
ATOM 4507 O O . PRO A 1 561 ? -54.588 1.704 29.314 1.00 50.78 561 PRO A O 1
ATOM 4510 N N . LEU A 1 562 ? -54.615 2.617 31.354 1.00 42.72 562 LEU A N 1
ATOM 4511 C CA . LEU A 1 562 ? -53.492 1.841 31.916 1.00 42.72 562 LEU A CA 1
ATOM 4512 C C . LEU A 1 562 ? -53.668 0.303 31.975 1.00 42.72 562 LEU A C 1
ATOM 4514 O O . LEU A 1 562 ? -52.700 -0.378 32.325 1.00 42.72 562 LEU A O 1
ATOM 4518 N N . GLU A 1 563 ? -54.831 -0.274 31.640 1.00 40.97 563 GLU A N 1
ATOM 4519 C CA . GLU A 1 563 ? -55.071 -1.732 31.748 1.00 40.97 563 GLU A CA 1
ATOM 4520 C C . GLU A 1 563 ? -54.138 -2.601 30.885 1.00 40.97 563 GLU A C 1
ATOM 4522 O O . GLU A 1 563 ? -53.865 -3.742 31.255 1.00 40.97 563 GLU A O 1
ATOM 4527 N N . GLU A 1 564 ? -53.560 -2.066 29.807 1.00 39.81 564 GLU A N 1
ATOM 4528 C CA . GLU A 1 564 ? -52.618 -2.792 28.933 1.00 39.81 564 GLU A CA 1
ATOM 4529 C C . GLU A 1 564 ? -51.136 -2.583 29.305 1.00 39.81 564 GLU A C 1
ATOM 4531 O O . GLU A 1 564 ? -50.246 -3.115 28.644 1.00 39.81 564 GLU A O 1
ATOM 4536 N N . SER A 1 565 ? -50.846 -1.827 30.371 1.00 37.94 565 SER A N 1
ATOM 4537 C CA . SER A 1 565 ? -49.472 -1.432 30.740 1.00 37.94 565 SER A CA 1
ATOM 4538 C C . SER A 1 565 ? -48.892 -2.186 31.947 1.00 37.94 565 SER A C 1
ATOM 4540 O O . SER A 1 565 ? -47.722 -2.004 32.294 1.00 37.94 565 SER A O 1
ATOM 4542 N N . VAL A 1 566 ? -49.669 -3.077 32.574 1.00 32.62 566 VAL A N 1
ATOM 4543 C CA . VAL A 1 566 ? -49.210 -3.901 33.704 1.00 32.62 566 VAL A CA 1
ATOM 4544 C C . VAL A 1 566 ? -48.662 -5.247 33.194 1.00 32.62 566 VAL A C 1
ATOM 4546 O O . VAL A 1 566 ? -49.342 -5.933 32.430 1.00 32.62 566 VAL A O 1
ATOM 4549 N N . PRO A 1 567 ? -47.453 -5.680 33.609 1.00 31.84 567 PRO A N 1
ATOM 4550 C CA . PRO A 1 567 ? -46.859 -6.935 33.154 1.00 31.84 567 PRO A CA 1
ATOM 4551 C C . PRO A 1 567 ? -47.702 -8.160 33.543 1.00 31.84 567 PRO A C 1
ATOM 4553 O O . PRO A 1 567 ? -48.164 -8.295 34.678 1.00 31.84 567 PRO A O 1
ATOM 4556 N N . ILE A 1 568 ? -47.844 -9.103 32.606 1.00 31.80 568 ILE A N 1
ATOM 4557 C CA . ILE A 1 568 ? -48.531 -10.391 32.787 1.00 31.80 568 ILE A CA 1
ATOM 4558 C C . ILE A 1 568 ? -47.678 -11.301 33.689 1.00 31.80 568 ILE A C 1
ATOM 4560 O O . ILE A 1 568 ? -47.044 -12.230 33.207 1.00 31.80 568 ILE A O 1
ATOM 4564 N N . HIS A 1 569 ? -47.632 -11.057 35.001 1.00 34.91 569 HIS A N 1
ATOM 4565 C CA . HIS A 1 569 ? -47.163 -12.044 35.988 1.00 34.91 569 HIS A CA 1
ATOM 4566 C C . HIS A 1 569 ? -47.701 -11.760 37.401 1.00 34.91 569 HIS A C 1
ATOM 4568 O O . HIS A 1 569 ? -46.971 -11.388 38.313 1.00 34.91 569 HIS A O 1
ATOM 4574 N N . SER A 1 570 ? -49.006 -11.976 37.600 1.00 30.53 570 SER A N 1
ATOM 4575 C CA . SER A 1 570 ? -49.592 -12.184 38.942 1.00 30.53 570 SER A CA 1
ATOM 4576 C C . SER A 1 570 ? -50.950 -12.910 38.937 1.00 30.53 570 SER A C 1
ATOM 4578 O O . SER A 1 570 ? -51.743 -12.778 39.866 1.00 30.53 570 SER A O 1
ATOM 4580 N N . ARG A 1 571 ? -51.237 -13.741 37.925 1.00 31.20 571 ARG A N 1
ATOM 4581 C CA . ARG A 1 571 ? -52.417 -14.628 37.924 1.00 31.20 571 ARG A CA 1
ATOM 4582 C C . ARG A 1 571 ? -52.018 -16.084 37.721 1.00 31.20 571 ARG A C 1
ATOM 4584 O O . ARG A 1 571 ? -52.199 -16.631 36.642 1.00 31.20 571 ARG A O 1
ATOM 4591 N N . ARG A 1 572 ? -51.482 -16.709 38.772 1.00 32.81 572 ARG A N 1
ATOM 4592 C CA . ARG A 1 572 ? -51.603 -18.154 39.052 1.00 32.81 572 ARG A CA 1
ATOM 4593 C C . ARG A 1 572 ? -50.990 -18.450 40.419 1.00 32.81 572 ARG A C 1
ATOM 4595 O O . ARG A 1 572 ? -49.781 -18.589 40.518 1.00 32.81 572 ARG A O 1
ATOM 4602 N N . LEU A 1 573 ? -51.839 -18.510 41.447 1.00 32.28 573 LEU A N 1
ATOM 4603 C CA . LEU A 1 573 ? -51.815 -19.492 42.546 1.00 32.28 573 LEU A CA 1
ATOM 4604 C C . LEU A 1 573 ? -52.819 -19.071 43.629 1.00 32.28 573 LEU A C 1
ATOM 4606 O O . LEU A 1 573 ? -52.478 -18.411 44.604 1.00 32.28 573 LEU A O 1
ATOM 4610 N N . SER A 1 574 ? -54.074 -19.485 43.463 1.00 29.48 574 SER A N 1
ATOM 4611 C CA . SER A 1 574 ? -55.006 -19.638 44.584 1.00 29.48 574 SER A CA 1
ATOM 4612 C C . SER A 1 574 ? -56.063 -20.693 44.251 1.00 29.48 574 SER A C 1
ATOM 4614 O O . SER A 1 574 ? -57.100 -20.395 43.666 1.00 29.48 574 SER A O 1
ATOM 4616 N N . ARG A 1 575 ? -55.765 -21.952 44.604 1.00 28.52 575 ARG A N 1
ATOM 4617 C CA . ARG A 1 575 ? -56.708 -22.984 45.093 1.00 28.52 575 ARG A CA 1
ATOM 4618 C C . ARG A 1 575 ? -55.979 -24.327 45.222 1.00 28.52 575 ARG A C 1
ATOM 4620 O O . ARG A 1 575 ? -55.566 -24.889 44.217 1.00 28.52 575 ARG A O 1
ATOM 4627 N N . GLY A 1 576 ? -55.848 -24.841 46.448 1.00 27.41 576 GLY A N 1
ATOM 4628 C CA . GLY A 1 576 ? -55.374 -26.209 46.698 1.00 27.41 576 GLY A CA 1
ATOM 4629 C C . GLY A 1 576 ? -54.661 -26.390 48.038 1.00 27.41 576 GLY A C 1
ATOM 4630 O O . GLY A 1 576 ? -53.476 -26.126 48.158 1.00 27.41 576 GLY A O 1
ATOM 4631 N N . MET A 1 577 ? -55.421 -26.823 49.036 1.00 26.62 577 MET A N 1
ATOM 4632 C CA . MET A 1 577 ? -55.085 -27.070 50.443 1.00 26.62 577 MET A CA 1
ATOM 4633 C C . MET A 1 577 ? -54.122 -28.262 50.682 1.00 26.62 577 MET A C 1
ATOM 4635 O O . MET A 1 577 ? -54.288 -29.300 50.054 1.00 26.62 577 MET A O 1
ATOM 4639 N N . HIS A 1 578 ? -53.253 -28.123 51.703 1.00 26.23 578 HIS A N 1
ATOM 4640 C CA . HIS A 1 578 ? -52.930 -29.073 52.802 1.00 26.23 578 HIS A CA 1
ATOM 4641 C C . HIS A 1 578 ? -51.491 -29.612 53.002 1.00 26.23 578 HIS A C 1
ATOM 4643 O O . HIS A 1 578 ? -50.970 -30.341 52.173 1.00 26.23 578 HIS A O 1
ATOM 4649 N N . ARG A 1 579 ? -51.017 -29.390 54.255 1.00 26.34 579 ARG A N 1
ATOM 4650 C CA . ARG A 1 579 ? -49.987 -30.092 55.077 1.00 26.34 579 ARG A CA 1
ATOM 4651 C C . ARG A 1 579 ? -48.546 -30.037 54.521 1.00 26.34 579 ARG A C 1
ATOM 4653 O O . ARG A 1 579 ? -48.326 -30.295 53.359 1.00 26.34 579 ARG A O 1
ATOM 4660 N N . MET A 1 580 ? -47.493 -29.698 55.269 1.00 25.44 580 MET A N 1
ATOM 4661 C CA . MET A 1 580 ? -47.120 -30.058 56.642 1.00 25.44 580 MET A CA 1
ATOM 4662 C C . MET A 1 580 ? -46.081 -29.047 57.187 1.00 25.44 580 MET A C 1
ATOM 4664 O O . MET A 1 580 ? -45.350 -28.422 56.424 1.00 25.44 580 MET A O 1
ATOM 4668 N N . ARG A 1 581 ? -46.029 -28.886 58.514 1.00 24.44 581 ARG A N 1
ATOM 4669 C CA . ARG A 1 581 ? -45.100 -28.015 59.258 1.00 24.44 581 ARG A CA 1
ATOM 4670 C C . ARG A 1 581 ? -43.665 -28.567 59.268 1.00 24.44 581 ARG A C 1
ATOM 4672 O O . ARG A 1 581 ? -43.489 -29.728 59.618 1.00 24.44 581 ARG A O 1
ATOM 4679 N N . SER A 1 582 ? -42.669 -27.689 59.126 1.00 24.36 582 SER A N 1
ATOM 4680 C CA . SER A 1 582 ? -41.452 -27.710 59.958 1.00 24.36 582 SER A CA 1
ATOM 4681 C C . SER A 1 582 ? -40.819 -26.315 60.028 1.00 24.36 582 SER A C 1
ATOM 4683 O O . SER A 1 582 ? -40.571 -25.678 59.008 1.00 24.36 582 SER A O 1
ATOM 4685 N N . TYR A 1 583 ? -40.595 -25.846 61.253 1.00 25.45 583 TYR A N 1
ATOM 4686 C CA . TYR A 1 583 ? -39.940 -24.590 61.612 1.00 25.45 583 TYR A CA 1
ATOM 4687 C C . TYR A 1 583 ? -38.430 -24.628 61.316 1.00 25.45 583 TYR A C 1
ATOM 4689 O O . TYR A 1 583 ? -37.777 -25.560 61.774 1.00 25.45 583 TYR A O 1
ATOM 4697 N N . SER A 1 584 ? -37.868 -23.573 60.707 1.00 23.41 584 SER A N 1
ATOM 4698 C CA . SER A 1 584 ? -36.694 -22.863 61.257 1.00 23.41 584 SER A CA 1
ATOM 4699 C C . SER A 1 584 ? -36.317 -21.591 60.469 1.00 23.41 584 SER A C 1
ATOM 4701 O O . SER A 1 584 ? -36.060 -21.600 59.271 1.00 23.41 584 SER A O 1
ATOM 4703 N N . THR A 1 585 ? -36.227 -20.494 61.229 1.00 26.08 585 THR A N 1
ATOM 4704 C CA . THR A 1 585 ? -35.364 -19.306 61.059 1.00 26.08 585 THR A CA 1
ATOM 4705 C C . THR A 1 585 ? -35.583 -18.331 59.889 1.00 26.08 585 THR A C 1
ATOM 4707 O O . THR A 1 585 ? -35.361 -18.618 58.718 1.00 26.08 585 THR A O 1
ATOM 4710 N N . LEU A 1 586 ? -35.945 -17.103 60.284 1.00 28.17 586 LEU A N 1
ATOM 4711 C CA . LEU A 1 586 ? -36.069 -15.887 59.486 1.00 28.17 586 LEU A CA 1
ATOM 4712 C C . LEU A 1 586 ? -34.841 -15.605 58.597 1.00 28.17 586 LEU A C 1
ATOM 4714 O O . LEU A 1 586 ? -33.750 -15.346 59.100 1.00 28.17 586 LEU A O 1
ATOM 4718 N N . ARG A 1 587 ? -35.061 -15.490 57.281 1.00 25.22 587 ARG A N 1
ATOM 4719 C CA . ARG A 1 587 ? -34.228 -14.676 56.381 1.00 25.22 587 ARG A CA 1
ATOM 4720 C C . ARG A 1 587 ? -35.019 -13.437 55.961 1.00 25.22 587 ARG A C 1
ATOM 4722 O O . ARG A 1 587 ? -36.111 -13.547 55.411 1.00 25.22 587 ARG A O 1
ATOM 4729 N N . ARG A 1 588 ? -34.450 -12.260 56.242 1.00 24.39 588 ARG A N 1
ATOM 4730 C CA . ARG A 1 588 ? -34.900 -10.954 55.734 1.00 24.39 588 ARG A CA 1
ATOM 4731 C C . ARG A 1 588 ? -35.013 -11.007 54.198 1.00 24.39 588 ARG A C 1
ATOM 4733 O O . ARG A 1 588 ? -34.085 -11.516 53.569 1.00 24.39 588 ARG A O 1
ATOM 4740 N N . PRO A 1 589 ? -36.077 -10.472 53.573 1.00 23.73 589 PRO A N 1
ATOM 4741 C CA . PRO A 1 589 ? -36.125 -10.348 52.123 1.00 23.73 589 PRO A CA 1
ATOM 4742 C C . PRO A 1 589 ? -35.135 -9.260 51.687 1.00 23.73 589 PRO A C 1
ATOM 4744 O O . PRO A 1 589 ? -35.305 -8.083 52.004 1.00 23.73 589 PRO A O 1
ATOM 4747 N N . SER A 1 590 ? -34.076 -9.653 50.976 1.00 26.06 590 SER A N 1
ATOM 4748 C CA . SER A 1 590 ? -33.184 -8.723 50.288 1.00 26.06 590 SER A CA 1
ATOM 4749 C C . SER A 1 590 ? -33.988 -7.941 49.249 1.00 26.06 590 SER A C 1
ATOM 4751 O O . SER A 1 590 ? -34.626 -8.533 48.372 1.00 26.06 590 SER A O 1
ATOM 4753 N N . ARG A 1 591 ? -33.959 -6.610 49.366 1.00 26.30 591 ARG A N 1
ATOM 4754 C CA . ARG A 1 591 ? -34.468 -5.657 48.375 1.00 26.30 591 ARG A CA 1
ATOM 4755 C C . ARG A 1 591 ? -33.995 -6.077 46.980 1.00 26.30 591 ARG A C 1
ATOM 4757 O O . ARG A 1 591 ? -32.796 -6.153 46.731 1.00 26.30 591 ARG A O 1
ATOM 4764 N N . ARG A 1 592 ? -34.946 -6.366 46.087 1.00 26.19 592 ARG A N 1
ATOM 4765 C CA . ARG A 1 592 ? -34.683 -6.554 44.656 1.00 26.19 592 ARG A CA 1
ATOM 4766 C C . ARG A 1 592 ? -34.137 -5.236 44.111 1.00 26.19 592 ARG A C 1
ATOM 4768 O O . ARG A 1 592 ? -34.881 -4.267 44.029 1.00 26.19 592 ARG A O 1
ATOM 4775 N N . LEU A 1 593 ? -32.863 -5.213 43.750 1.00 24.72 593 LEU A N 1
ATOM 4776 C CA . LEU A 1 593 ? -32.261 -4.144 42.961 1.00 24.72 593 LEU A CA 1
ATOM 4777 C C . LEU A 1 593 ? -32.152 -4.656 41.521 1.00 24.72 593 LEU A C 1
ATOM 4779 O O . LEU A 1 593 ? -31.190 -5.311 41.143 1.00 24.72 593 LEU A O 1
ATOM 4783 N N . HIS A 1 594 ? -33.204 -4.405 40.744 1.00 26.88 594 HIS A N 1
ATOM 4784 C CA . HIS A 1 594 ? -33.171 -4.394 39.282 1.00 26.88 594 HIS A CA 1
ATOM 4785 C C . HIS A 1 594 ? -33.546 -2.979 38.827 1.00 26.88 594 HIS A C 1
ATOM 4787 O O . HIS A 1 594 ? -34.328 -2.308 39.501 1.00 26.88 594 HIS A O 1
ATOM 4793 N N . PRO A 1 595 ? -33.041 -2.560 37.660 1.00 25.70 595 PRO A N 1
ATOM 4794 C CA . PRO A 1 595 ? -33.889 -2.680 36.477 1.00 25.70 595 PRO A CA 1
ATOM 4795 C C . PRO A 1 595 ? -33.225 -3.528 35.380 1.00 25.70 595 PRO A C 1
ATOM 4797 O O . PRO A 1 595 ? -32.115 -3.253 34.938 1.00 25.70 595 PRO A O 1
ATOM 4800 N N . ALA A 1 596 ? -33.935 -4.563 34.926 1.00 26.08 596 ALA A N 1
ATOM 4801 C CA . ALA A 1 596 ? -33.781 -5.161 33.595 1.00 26.08 596 ALA A CA 1
ATOM 4802 C C . ALA A 1 596 ? -34.288 -4.168 32.515 1.00 26.08 596 ALA A C 1
ATOM 4804 O O . ALA A 1 596 ? -34.940 -3.186 32.889 1.00 26.08 596 ALA A O 1
ATOM 4805 N N . PRO A 1 597 ? -34.093 -4.395 31.194 1.00 28.41 597 PRO A N 1
ATOM 4806 C CA . PRO A 1 597 ? -34.929 -3.725 30.197 1.00 28.41 597 PRO A CA 1
ATOM 4807 C C . PRO A 1 597 ? -36.395 -3.981 30.559 1.00 28.41 597 PRO A C 1
ATOM 4809 O O . PRO A 1 597 ? -36.825 -5.123 30.726 1.00 28.41 597 PRO A O 1
ATOM 4812 N N . SER A 1 598 ? -37.141 -2.907 30.785 1.00 34.12 598 SER A N 1
ATOM 4813 C CA . SER A 1 598 ? -38.530 -2.987 31.212 1.00 34.12 598 SER A CA 1
ATOM 4814 C C . SER A 1 598 ? -39.369 -3.642 30.110 1.00 34.12 598 SER A C 1
ATOM 4816 O O . SER A 1 598 ? -39.137 -3.406 28.924 1.00 34.12 598 SER A O 1
ATOM 4818 N N . SER A 1 599 ? -40.397 -4.409 30.484 1.00 37.94 599 SER A N 1
ATOM 4819 C CA . SER A 1 599 ? -41.457 -4.902 29.580 1.00 37.94 599 SER A CA 1
ATOM 4820 C C . SER A 1 599 ? -42.060 -3.802 28.686 1.00 37.94 599 SER A C 1
ATOM 4822 O O . SER A 1 599 ? -42.607 -4.083 27.622 1.00 37.94 599 SER A O 1
ATOM 4824 N N . VAL A 1 600 ? -41.895 -2.541 29.095 1.00 38.59 600 VAL A N 1
ATOM 4825 C CA . VAL A 1 600 ? -42.224 -1.318 28.356 1.00 38.59 600 VAL A CA 1
ATOM 4826 C C . VAL A 1 600 ? -41.453 -1.219 27.029 1.00 38.59 600 VAL A C 1
ATOM 4828 O O . VAL A 1 600 ? -42.063 -0.934 26.007 1.00 38.59 600 VAL A O 1
ATOM 4831 N N . THR A 1 601 ? -40.155 -1.550 26.983 1.00 45.34 601 THR A N 1
ATOM 4832 C CA . THR A 1 601 ? -39.366 -1.509 25.727 1.00 45.34 601 THR A CA 1
ATOM 4833 C C . THR A 1 601 ? -39.828 -2.534 24.685 1.00 45.34 601 THR A C 1
ATOM 4835 O O . THR A 1 601 ? -39.719 -2.294 23.485 1.00 45.34 601 THR A O 1
ATOM 4838 N N . THR A 1 602 ? -40.389 -3.668 25.116 1.00 49.16 602 THR A N 1
ATOM 4839 C CA . THR A 1 602 ? -40.962 -4.687 24.219 1.00 49.16 602 THR A CA 1
ATOM 4840 C C . THR A 1 602 ? -42.306 -4.235 23.649 1.00 49.16 602 THR A C 1
ATOM 4842 O O . THR A 1 602 ? -42.547 -4.377 22.453 1.00 49.16 602 THR A O 1
ATOM 4845 N N . MET A 1 603 ? -43.159 -3.639 24.488 1.00 54.09 603 MET A N 1
ATOM 4846 C CA . MET A 1 603 ? -44.435 -3.051 24.072 1.00 54.09 603 MET A CA 1
ATOM 4847 C C . MET A 1 603 ? -44.229 -1.895 23.081 1.00 54.09 603 MET A C 1
ATOM 4849 O O . MET A 1 603 ? -44.868 -1.862 22.036 1.00 54.09 603 MET A O 1
ATOM 4853 N N . GLU A 1 604 ? -43.288 -0.990 23.356 1.00 58.94 604 GLU A N 1
ATOM 4854 C CA . GLU A 1 604 ? -42.957 0.135 22.472 1.00 58.94 604 GLU A CA 1
ATOM 4855 C C . GLU A 1 604 ? -42.402 -0.319 21.112 1.00 58.94 604 GLU A C 1
ATOM 4857 O O . GLU A 1 604 ? -42.795 0.221 20.079 1.00 58.94 604 GLU A O 1
ATOM 4862 N N . ASN A 1 605 ? -41.527 -1.334 21.090 1.00 58.59 605 ASN A N 1
ATOM 4863 C CA . ASN A 1 605 ? -41.010 -1.901 19.840 1.00 58.59 605 ASN A CA 1
ATOM 4864 C C . ASN A 1 605 ? -42.109 -2.617 19.036 1.00 58.59 605 ASN A C 1
ATOM 4866 O O . ASN A 1 605 ? -42.121 -2.519 17.812 1.00 58.59 605 ASN A O 1
ATOM 4870 N N . ASN A 1 606 ? -43.061 -3.278 19.703 1.00 62.88 606 ASN A N 1
ATOM 4871 C CA . ASN A 1 606 ? -44.230 -3.860 19.038 1.00 62.88 606 ASN A CA 1
ATOM 4872 C C . ASN A 1 606 ? -45.127 -2.782 18.417 1.00 62.88 606 ASN A C 1
ATOM 4874 O O . ASN A 1 606 ? -45.604 -2.964 17.301 1.00 62.88 606 ASN A O 1
ATOM 4878 N N . ILE A 1 607 ? -45.324 -1.650 19.098 1.00 68.12 607 ILE A N 1
ATOM 4879 C CA . ILE A 1 607 ? -46.096 -0.518 18.567 1.00 68.12 607 ILE A CA 1
ATOM 4880 C C . ILE A 1 607 ? -45.377 0.121 17.365 1.00 68.12 607 ILE A C 1
ATOM 4882 O O . ILE A 1 607 ? -46.015 0.422 16.356 1.00 68.12 607 ILE A O 1
ATOM 4886 N N . LEU A 1 608 ? -44.047 0.277 17.419 1.00 69.88 608 LEU A N 1
ATOM 4887 C CA . LEU A 1 608 ? -43.250 0.735 16.271 1.00 69.88 608 LEU A CA 1
ATOM 4888 C C . LEU A 1 608 ? -43.314 -0.243 15.094 1.00 69.88 608 LEU A C 1
ATOM 4890 O O . LEU A 1 608 ? -43.364 0.191 13.943 1.00 69.88 608 LEU A O 1
ATOM 4894 N N . GLU A 1 609 ? -43.360 -1.548 15.360 1.00 70.44 609 GLU A N 1
ATOM 4895 C CA . GLU A 1 609 ? -43.499 -2.561 14.315 1.00 70.44 609 GLU A CA 1
ATOM 4896 C C . GLU A 1 609 ? -44.912 -2.587 13.718 1.00 70.44 609 GLU A C 1
ATOM 4898 O O . GLU A 1 609 ? -45.054 -2.676 12.501 1.00 70.44 609 GLU A O 1
ATOM 4903 N N . GLN A 1 610 ? -45.961 -2.408 14.526 1.00 74.00 610 GLN A N 1
ATOM 4904 C CA . GLN A 1 610 ? -47.329 -2.211 14.031 1.00 74.00 610 GLN A CA 1
ATOM 4905 C C . GLN A 1 610 ? -47.424 -0.969 13.137 1.00 74.00 610 GLN A C 1
ATOM 4907 O O . GLN A 1 610 ? -48.020 -1.028 12.060 1.00 74.00 610 GLN A O 1
ATOM 4912 N N . PHE A 1 611 ? -46.768 0.128 13.525 1.00 79.19 611 PHE A N 1
ATOM 4913 C CA . PHE A 1 611 ? -46.681 1.330 12.696 1.00 79.19 611 PHE A CA 1
ATOM 4914 C C . PHE A 1 611 ? -45.881 1.083 11.402 1.00 79.19 611 PHE A C 1
ATOM 4916 O O . PHE A 1 611 ? -46.273 1.522 10.323 1.00 79.19 611 PHE A O 1
ATOM 4923 N N . SER A 1 612 ? -44.794 0.309 11.478 1.00 73.00 612 SER A N 1
ATOM 4924 C CA . SER A 1 612 ? -44.006 -0.138 10.318 1.00 73.00 612 SER A CA 1
ATOM 4925 C C . SER A 1 612 ? -44.825 -1.011 9.357 1.00 73.00 612 SER A C 1
ATOM 4927 O O . SER A 1 612 ? -44.677 -0.912 8.140 1.00 73.00 612 SER A O 1
ATOM 4929 N N . ILE A 1 613 ? -45.706 -1.875 9.871 1.00 75.44 613 ILE A N 1
ATOM 4930 C CA . ILE A 1 613 ? -46.627 -2.690 9.064 1.00 75.44 613 ILE A CA 1
ATOM 4931 C C . ILE A 1 613 ? -47.664 -1.802 8.373 1.00 75.44 613 ILE A C 1
ATOM 4933 O O . ILE A 1 613 ? -47.928 -2.005 7.191 1.00 75.44 613 ILE A O 1
ATOM 4937 N N . LEU A 1 614 ? -48.189 -0.788 9.064 1.00 80.81 614 LEU A N 1
ATOM 4938 C CA . LEU A 1 614 ? -49.121 0.184 8.491 1.00 80.81 614 LEU A CA 1
ATOM 4939 C C . LEU A 1 614 ? -48.478 0.954 7.323 1.00 80.81 614 LEU A C 1
ATOM 4941 O O . LEU A 1 614 ? -49.050 1.016 6.237 1.00 80.81 614 LEU A O 1
ATOM 4945 N N . LEU A 1 615 ? -47.240 1.435 7.489 1.00 78.12 615 LEU A N 1
ATOM 4946 C CA . LEU A 1 615 ? -46.482 2.078 6.404 1.00 78.12 615 LEU A CA 1
ATOM 4947 C C . LEU A 1 615 ? -46.141 1.117 5.248 1.00 78.12 615 LEU A C 1
ATOM 4949 O O . LEU A 1 615 ? -46.056 1.548 4.097 1.00 78.12 615 LEU A O 1
ATOM 4953 N N . ARG A 1 616 ? -45.947 -0.181 5.525 1.00 76.19 616 ARG A N 1
ATOM 4954 C CA . ARG A 1 616 ? -45.712 -1.217 4.498 1.00 76.19 616 ARG A CA 1
ATOM 4955 C C . ARG A 1 616 ? -46.972 -1.588 3.726 1.00 76.19 616 ARG A C 1
ATOM 4957 O O . ARG A 1 616 ? -46.888 -1.783 2.518 1.00 76.19 616 ARG A O 1
ATOM 4964 N N . GLY A 1 617 ? -48.119 -1.681 4.399 1.00 76.44 617 GLY A N 1
ATOM 4965 C CA . GLY A 1 617 ? -49.409 -1.990 3.775 1.00 76.44 617 GLY A CA 1
ATOM 4966 C C . GLY A 1 617 ? -49.813 -0.946 2.733 1.00 76.44 617 GLY A C 1
ATOM 4967 O O . GLY A 1 617 ? -50.310 -1.294 1.668 1.00 76.44 617 GLY A O 1
ATOM 4968 N N . GLU A 1 618 ? -49.479 0.314 3.001 1.00 78.00 618 GLU A N 1
ATOM 4969 C CA . GLU A 1 618 ? -49.701 1.459 2.107 1.00 78.00 6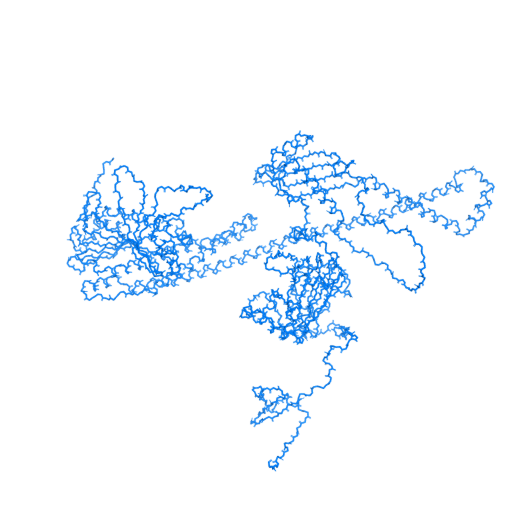18 GLU A CA 1
ATOM 4970 C C . GLU A 1 618 ? -48.558 1.657 1.088 1.00 78.00 618 GLU A C 1
ATOM 4972 O O . GLU A 1 618 ? -48.578 2.580 0.274 1.00 78.00 618 GLU A O 1
ATOM 4977 N N . GLY A 1 619 ? -47.538 0.791 1.144 1.00 70.44 619 GLY A N 1
ATOM 4978 C CA . GLY A 1 619 ? -46.376 0.739 0.251 1.00 70.44 619 GLY A CA 1
ATOM 4979 C C . GLY A 1 619 ? -45.354 1.883 0.405 1.00 70.44 619 GLY A C 1
ATOM 4980 O O . GLY A 1 619 ? -44.326 1.907 -0.280 1.00 70.44 619 GLY A O 1
ATOM 4981 N N . VAL A 1 620 ? -45.571 2.792 1.360 1.00 77.81 620 VAL A N 1
ATOM 4982 C CA . VAL A 1 620 ? -44.650 3.887 1.718 1.00 77.81 620 VAL A CA 1
ATOM 4983 C C . VAL A 1 620 ? -43.246 3.360 2.032 1.00 77.81 620 VAL A C 1
ATOM 4985 O O . VAL A 1 620 ? -42.242 3.990 1.686 1.00 77.81 620 VAL A O 1
ATOM 4988 N N . TYR A 1 621 ? -43.186 2.184 2.657 1.00 68.25 621 TYR A N 1
ATOM 4989 C CA . TYR A 1 621 ? -41.970 1.489 3.056 1.00 68.25 621 TYR A CA 1
ATOM 4990 C C . TYR A 1 621 ? -41.924 0.097 2.403 1.00 68.25 621 TYR A C 1
ATOM 4992 O O . TYR A 1 621 ? -42.871 -0.672 2.528 1.00 68.25 621 TYR A O 1
ATOM 5000 N N . GLN A 1 622 ? -40.848 -0.238 1.677 1.00 58.97 622 GLN A N 1
ATOM 5001 C CA . GLN A 1 622 ? -40.759 -1.485 0.887 1.00 58.97 622 GLN A CA 1
ATOM 5002 C C . GLN A 1 622 ? -39.916 -2.593 1.546 1.00 58.97 622 GLN A C 1
ATOM 5004 O O . GLN A 1 622 ? -40.045 -3.766 1.188 1.00 58.97 622 GLN A O 1
ATOM 5009 N N . GLU A 1 623 ? -39.049 -2.258 2.507 1.00 58.06 623 GLU A N 1
ATOM 5010 C CA . GLU A 1 623 ? -38.152 -3.227 3.147 1.00 58.06 623 GLU A CA 1
ATOM 5011 C C . GLU A 1 623 ? -38.939 -4.203 4.041 1.00 58.06 623 GLU A C 1
ATOM 5013 O O . GLU A 1 623 ? -39.422 -3.856 5.118 1.00 58.06 623 GLU A O 1
ATOM 5018 N N . ARG A 1 624 ? -39.050 -5.468 3.612 1.00 49.59 624 ARG A N 1
ATOM 5019 C CA . ARG A 1 624 ? -39.796 -6.510 4.344 1.00 49.59 624 ARG A CA 1
ATOM 5020 C C . ARG A 1 624 ? -39.176 -6.901 5.695 1.00 49.59 624 ARG A C 1
ATOM 5022 O O . ARG A 1 624 ? -39.910 -7.381 6.549 1.00 49.59 624 ARG A O 1
ATOM 5029 N N . HIS A 1 625 ? -37.877 -6.669 5.909 1.00 45.59 625 HIS A N 1
ATOM 5030 C CA . HIS A 1 625 ? -37.115 -7.246 7.032 1.00 45.59 625 HIS A CA 1
ATOM 5031 C C . HIS A 1 625 ? -36.369 -6.221 7.909 1.00 45.59 625 HIS A C 1
ATOM 5033 O O . HIS A 1 625 ? -35.436 -6.594 8.614 1.00 45.59 625 HIS A O 1
ATOM 5039 N N . ALA A 1 626 ? -36.743 -4.937 7.880 1.00 46.34 626 ALA A N 1
ATOM 5040 C CA . ALA A 1 626 ? -36.045 -3.901 8.647 1.00 46.34 626 ALA A CA 1
ATOM 5041 C C . ALA A 1 626 ? -37.007 -3.067 9.519 1.00 46.34 626 ALA A C 1
ATOM 5043 O O . ALA A 1 626 ? -37.605 -2.116 9.008 1.00 46.34 626 ALA A O 1
ATOM 5044 N N . PRO A 1 627 ? -37.168 -3.394 10.816 1.00 52.00 627 PRO A N 1
ATOM 5045 C CA . PRO A 1 627 ? -38.043 -2.656 11.729 1.00 52.00 627 PRO A CA 1
ATOM 5046 C C . PRO A 1 627 ? -37.484 -1.263 12.072 1.00 52.00 627 PRO A C 1
ATOM 5048 O O . PRO A 1 627 ? -36.275 -1.025 12.019 1.00 52.00 627 PRO A O 1
ATOM 5051 N N . LEU A 1 628 ? -38.370 -0.332 12.437 1.00 54.62 628 LEU A N 1
ATOM 5052 C CA . LEU A 1 628 ? -38.021 1.023 12.887 1.00 54.62 628 LEU A CA 1
ATOM 5053 C C . LEU A 1 628 ? -37.627 0.947 14.378 1.00 54.62 628 LEU A C 1
ATOM 5055 O O . LEU A 1 628 ? -38.418 0.468 15.186 1.00 54.62 628 LEU A O 1
ATOM 5059 N N . ALA A 1 629 ? -36.414 1.372 14.756 1.00 47.78 629 ALA A N 1
ATOM 5060 C CA . ALA A 1 629 ? -35.859 1.160 16.106 1.00 47.78 629 ALA A CA 1
ATOM 5061 C C . ALA A 1 629 ? -35.649 2.465 16.914 1.00 47.78 629 ALA A C 1
ATOM 5063 O O . ALA A 1 629 ? -35.468 3.547 16.353 1.00 47.78 629 ALA A O 1
ATOM 5064 N N . ARG A 1 630 ? -35.670 2.361 18.254 1.00 41.56 630 ARG A N 1
ATOM 5065 C CA . ARG A 1 630 ? -35.506 3.473 19.221 1.00 41.56 630 ARG A CA 1
ATOM 5066 C C . ARG A 1 630 ? -34.035 3.905 19.403 1.00 41.56 630 ARG A C 1
ATOM 5068 O O . ARG A 1 630 ? -33.120 3.093 19.295 1.00 41.56 630 ARG A O 1
ATOM 5075 N N . LEU A 1 631 ? -33.816 5.182 19.750 1.00 35.72 631 LEU A N 1
ATOM 5076 C CA . LEU A 1 631 ? -32.496 5.765 20.051 1.00 35.72 631 LEU A CA 1
ATOM 5077 C C . LEU A 1 631 ? -31.926 5.283 21.407 1.00 35.72 631 LEU A C 1
ATOM 5079 O O . LEU A 1 631 ? -32.619 5.355 22.421 1.00 35.72 631 LEU A O 1
ATOM 5083 N N . GLY A 1 632 ? -30.642 4.890 21.423 1.00 38.84 632 GLY A N 1
ATOM 5084 C CA . GLY A 1 632 ? -29.845 4.625 22.633 1.00 38.84 632 GLY A CA 1
ATOM 5085 C C . GLY A 1 632 ? -29.575 3.140 22.911 1.00 38.84 632 GLY A C 1
ATOM 5086 O O . GLY A 1 632 ? -30.321 2.522 23.661 1.00 38.84 632 GLY A O 1
ATOM 5087 N N . SER A 1 633 ? -28.511 2.591 22.294 1.00 34.94 633 SER A N 1
ATOM 5088 C CA . SER A 1 633 ? -27.741 1.362 22.662 1.00 34.94 633 SER A CA 1
ATOM 5089 C C . SER A 1 633 ? -27.172 0.573 21.459 1.00 34.94 633 SER A C 1
ATOM 5091 O O . SER A 1 633 ? -26.499 -0.446 21.628 1.00 34.94 633 SER A O 1
ATOM 5093 N N . GLN A 1 634 ? -27.402 1.012 20.220 1.00 37.19 634 GLN A N 1
ATOM 5094 C CA . GLN A 1 634 ? -27.166 0.184 19.030 1.00 37.19 634 GLN A CA 1
ATOM 5095 C C . GLN A 1 634 ? -25.808 0.392 18.335 1.00 37.19 634 GLN A C 1
ATOM 5097 O O . GLN A 1 634 ? -25.755 0.735 17.160 1.00 37.19 634 GLN A O 1
ATOM 5102 N N . LEU A 1 635 ? -24.703 0.075 19.009 1.00 33.06 635 LEU A N 1
ATOM 5103 C CA . LEU A 1 635 ? -23.624 -0.635 18.294 1.00 33.06 635 LEU A CA 1
ATOM 5104 C C . LEU A 1 635 ? -23.426 -2.071 18.800 1.00 33.06 635 LEU A C 1
ATOM 5106 O O . LEU A 1 635 ? -22.950 -2.907 18.044 1.00 33.06 635 LEU A O 1
ATOM 5110 N N . ASN A 1 636 ? -23.933 -2.407 19.994 1.00 31.84 636 ASN A N 1
ATOM 5111 C CA . ASN A 1 636 ? -23.846 -3.766 20.544 1.00 31.84 636 ASN A CA 1
ATOM 5112 C C . ASN A 1 636 ? -25.185 -4.539 20.521 1.00 31.84 636 ASN A C 1
ATOM 5114 O O . ASN A 1 636 ? -25.185 -5.758 20.666 1.00 31.84 636 ASN A O 1
ATOM 5118 N N . LEU A 1 637 ? -26.332 -3.873 20.295 1.00 37.31 637 LEU A N 1
ATOM 5119 C CA . LEU A 1 637 ? -27.663 -4.501 20.419 1.00 37.31 637 LEU A CA 1
ATOM 5120 C C . LEU A 1 637 ? -28.310 -5.021 19.120 1.00 37.31 637 LEU A C 1
ATOM 5122 O O . LEU A 1 637 ? -29.228 -5.840 19.186 1.00 37.31 637 LEU A O 1
ATOM 5126 N N . LEU A 1 638 ? -27.840 -4.601 17.940 1.00 36.50 638 LEU A N 1
ATOM 5127 C CA . LEU A 1 638 ? -28.340 -5.130 16.655 1.00 36.50 638 LEU A CA 1
ATOM 5128 C C . LEU A 1 638 ? -27.954 -6.604 16.448 1.00 36.50 638 LEU A C 1
ATOM 5130 O O . LEU A 1 638 ? -28.704 -7.362 15.843 1.00 36.50 638 LEU A O 1
ATOM 5134 N N . ALA A 1 639 ? -26.844 -7.047 17.039 1.00 34.62 639 ALA A N 1
ATOM 5135 C CA . ALA A 1 639 ? -26.464 -8.456 17.043 1.00 34.62 639 ALA A CA 1
ATOM 5136 C C . ALA A 1 639 ? -27.212 -9.290 18.109 1.00 34.62 639 ALA A C 1
ATOM 5138 O O . ALA A 1 639 ? -27.293 -10.514 18.008 1.00 34.62 639 ALA A O 1
ATOM 5139 N N . LEU A 1 640 ? -27.806 -8.636 19.117 1.00 35.66 640 LEU A N 1
ATOM 5140 C CA . LEU A 1 640 ? -28.549 -9.294 20.199 1.00 35.66 640 LEU A CA 1
ATOM 5141 C C . LEU A 1 640 ? -30.001 -9.629 19.829 1.00 35.66 640 LEU A C 1
ATOM 5143 O O . LEU A 1 640 ? -30.560 -10.585 20.364 1.00 35.66 640 LEU A O 1
ATOM 5147 N N . THR A 1 641 ? -30.610 -8.897 18.893 1.00 36.69 641 THR A N 1
ATOM 5148 C CA . THR A 1 641 ? -32.020 -9.089 18.499 1.00 36.69 641 THR A CA 1
ATOM 5149 C C . THR A 1 641 ? -32.233 -10.319 17.615 1.00 36.69 641 THR A C 1
ATOM 5151 O O . THR A 1 641 ? -33.224 -11.022 17.794 1.00 36.69 641 THR A O 1
ATOM 5154 N N . HIS A 1 642 ? -31.273 -10.673 16.752 1.00 38.38 642 HIS A N 1
ATOM 5155 C CA . HIS A 1 642 ? -31.355 -11.896 15.938 1.00 38.38 642 HIS A CA 1
ATOM 5156 C C . HIS A 1 642 ? -31.295 -13.191 16.778 1.00 38.38 642 HIS A C 1
ATOM 5158 O O . HIS A 1 642 ? -31.797 -14.231 16.355 1.00 38.38 642 HIS A O 1
ATOM 5164 N N . SER A 1 643 ? -30.717 -13.122 17.986 1.00 35.41 643 SER A N 1
ATOM 5165 C CA . SER A 1 643 ? -30.525 -14.267 18.889 1.00 35.41 643 SER A CA 1
ATOM 5166 C C . SER A 1 643 ? -31.653 -14.468 19.911 1.00 35.41 643 SER A C 1
ATOM 5168 O O . SER A 1 643 ? -31.666 -15.495 20.587 1.00 35.41 643 SER A O 1
ATOM 5170 N N . TYR A 1 644 ? -32.605 -13.533 20.038 1.00 38.00 644 TYR A N 1
ATOM 5171 C CA . TYR A 1 644 ? -33.685 -13.636 21.035 1.00 38.00 644 TYR A CA 1
ATOM 5172 C C . TYR A 1 644 ? -34.692 -14.758 20.707 1.00 38.00 644 TYR A C 1
ATOM 5174 O O . TYR A 1 644 ? -35.301 -15.322 21.609 1.00 38.00 644 TYR A O 1
ATOM 5182 N N . ASN A 1 645 ? -34.810 -15.147 19.430 1.00 38.31 645 ASN A N 1
ATOM 5183 C CA . ASN A 1 645 ? -35.797 -16.130 18.963 1.00 38.31 645 ASN A CA 1
ATOM 5184 C C . ASN A 1 645 ? -35.328 -17.597 18.988 1.00 38.31 645 ASN A C 1
ATOM 5186 O O . ASN A 1 645 ? -36.096 -18.481 18.614 1.00 38.31 645 ASN A O 1
ATOM 5190 N N . GLN A 1 646 ? -34.100 -17.900 19.425 1.00 41.88 646 GLN A N 1
ATOM 5191 C CA . GLN A 1 646 ? -33.703 -19.290 19.692 1.00 41.88 646 GLN A CA 1
ATOM 5192 C C . GLN A 1 646 ? -33.907 -19.622 21.172 1.00 41.88 646 GLN A C 1
ATOM 5194 O O . GLN A 1 646 ? -32.955 -19.804 21.929 1.00 41.88 646 GLN A O 1
ATOM 5199 N N . GLU A 1 647 ? -35.169 -19.736 21.590 1.00 38.97 647 GLU A N 1
ATOM 5200 C CA . GLU A 1 647 ? -35.507 -20.410 22.842 1.00 38.97 647 GLU A CA 1
ATOM 5201 C C . GLU A 1 647 ? -35.103 -21.887 22.744 1.00 38.97 647 GLU A C 1
ATOM 5203 O O . GLU A 1 647 ? -35.780 -22.714 22.134 1.00 38.97 647 GLU A O 1
ATOM 5208 N N . THR A 1 648 ? -33.970 -22.251 23.343 1.00 42.81 648 THR A N 1
ATOM 5209 C CA . THR A 1 648 ? -33.631 -23.657 23.577 1.00 42.81 648 THR A CA 1
ATOM 5210 C C . THR A 1 648 ? -34.082 -24.023 24.979 1.00 42.81 648 THR A C 1
ATOM 5212 O O . THR A 1 648 ? -33.376 -23.795 25.961 1.00 42.81 648 THR A O 1
ATOM 5215 N N . ASN A 1 649 ? -35.298 -24.550 25.058 1.00 45.50 649 ASN A N 1
ATOM 5216 C CA . ASN A 1 649 ? -35.982 -24.949 26.281 1.00 45.50 649 ASN A CA 1
ATOM 5217 C C . ASN A 1 649 ? -35.437 -26.298 26.808 1.00 45.50 649 ASN A C 1
ATOM 5219 O O . ASN A 1 649 ? -36.157 -27.288 26.901 1.00 45.50 649 ASN A O 1
ATOM 5223 N N . THR A 1 650 ? -34.126 -26.380 27.060 1.00 52.38 650 THR A N 1
ATOM 5224 C CA . THR A 1 650 ? -33.469 -27.591 27.581 1.00 52.38 650 THR A CA 1
ATOM 5225 C C . THR A 1 650 ? -32.502 -27.232 28.706 1.00 52.38 650 THR A C 1
ATOM 5227 O O . THR A 1 650 ? -31.423 -26.705 28.444 1.00 52.38 650 THR A O 1
ATOM 5230 N N . ASP A 1 651 ? -32.863 -27.568 29.946 1.00 57.31 651 ASP A N 1
ATOM 5231 C CA . ASP A 1 651 ? -32.083 -27.287 31.166 1.00 57.31 651 ASP A CA 1
ATOM 5232 C C . ASP A 1 651 ? -30.872 -28.222 31.385 1.00 57.31 651 ASP A C 1
ATOM 5234 O O . ASP A 1 651 ? -30.186 -28.104 32.398 1.00 57.31 651 ASP A O 1
ATOM 5238 N N . ASN A 1 652 ? -30.576 -29.159 30.470 1.00 78.75 652 ASN A N 1
ATOM 5239 C CA . ASN A 1 652 ? -29.467 -30.110 30.628 1.00 78.75 652 ASN A CA 1
ATOM 5240 C C . ASN A 1 652 ? -28.130 -29.544 30.086 1.00 78.75 652 ASN A C 1
ATOM 5242 O O . ASN A 1 652 ? -27.969 -29.461 28.862 1.00 78.75 652 ASN A O 1
ATOM 5246 N N . PRO A 1 653 ? -27.126 -29.243 30.941 1.00 78.44 653 PRO A N 1
ATOM 5247 C CA . PRO A 1 653 ? -25.855 -28.642 30.517 1.00 78.44 653 PRO A CA 1
ATOM 5248 C C . PRO A 1 653 ? -25.060 -29.482 29.506 1.00 78.44 653 PRO A C 1
ATOM 5250 O O . PRO A 1 653 ? -24.397 -28.929 28.629 1.00 78.44 653 PRO A O 1
ATOM 5253 N N . MET A 1 654 ? -25.148 -30.815 29.591 1.00 81.06 654 MET A N 1
ATOM 5254 C CA . MET A 1 654 ? -24.401 -31.730 28.714 1.00 81.06 654 MET A CA 1
ATOM 5255 C C . MET A 1 654 ? -24.956 -31.744 27.282 1.00 81.06 654 MET A C 1
ATOM 5257 O O . MET A 1 654 ? -24.209 -31.941 26.321 1.00 81.06 654 MET A O 1
ATOM 5261 N N . GLU A 1 655 ? -26.262 -31.516 27.116 1.00 84.25 655 GLU A N 1
ATOM 5262 C CA . GLU A 1 655 ? -26.882 -31.419 25.790 1.00 84.25 655 GLU A CA 1
ATOM 5263 C C . GLU A 1 655 ? -26.488 -30.112 25.098 1.00 84.25 655 GLU A C 1
ATOM 5265 O O . GLU A 1 655 ? -26.157 -30.092 23.909 1.00 84.25 655 GLU A O 1
ATOM 5270 N N . VAL A 1 656 ? -26.458 -29.022 25.868 1.00 83.75 656 VAL A N 1
ATOM 5271 C CA . VAL A 1 656 ? -26.065 -27.698 25.381 1.00 83.75 656 VAL A CA 1
ATOM 5272 C C . VAL A 1 656 ? -24.597 -27.690 24.944 1.00 83.75 656 VAL A C 1
ATOM 5274 O O . VAL A 1 656 ? -24.295 -27.196 23.857 1.00 83.75 656 VAL A O 1
ATOM 5277 N N . GLU A 1 657 ? -23.702 -28.313 25.721 1.00 88.19 657 GLU A N 1
ATOM 5278 C CA . GLU A 1 657 ? -22.301 -28.547 25.337 1.00 88.19 657 GLU A CA 1
ATOM 5279 C C . GLU A 1 657 ? -22.200 -29.297 24.001 1.00 88.19 657 GLU A C 1
ATOM 5281 O O . GLU A 1 657 ? -21.497 -28.862 23.083 1.00 88.19 657 GLU A O 1
ATOM 5286 N N . ARG A 1 658 ? -22.924 -30.415 23.858 1.00 85.69 658 ARG A N 1
ATOM 5287 C CA . ARG A 1 658 ? -22.884 -31.219 22.630 1.00 85.69 658 ARG A CA 1
ATOM 5288 C C . ARG A 1 658 ? -23.363 -30.418 21.420 1.00 85.69 658 ARG A C 1
ATOM 5290 O O . ARG A 1 658 ? -22.744 -30.482 20.355 1.00 85.69 658 ARG A O 1
ATOM 5297 N N . ARG A 1 659 ? -24.443 -29.647 21.576 1.00 83.69 659 ARG A N 1
ATOM 5298 C CA . ARG A 1 659 ? -25.001 -28.790 20.521 1.00 83.69 659 ARG A CA 1
ATOM 5299 C C . ARG A 1 659 ? -24.051 -27.661 20.130 1.00 83.69 659 ARG A C 1
ATOM 5301 O O . ARG A 1 659 ? -23.957 -27.351 18.941 1.00 83.69 659 ARG A O 1
ATOM 5308 N N . PHE A 1 660 ? -23.358 -27.062 21.098 1.00 87.62 660 PHE A N 1
ATOM 5309 C CA . PHE A 1 660 ? -22.356 -26.030 20.844 1.00 87.62 660 PHE A CA 1
ATOM 5310 C C . PHE A 1 660 ? -21.244 -26.572 19.934 1.00 87.62 660 PHE A C 1
ATOM 5312 O O . PHE A 1 660 ? -21.074 -26.077 18.819 1.00 87.62 660 PHE A O 1
ATOM 5319 N N . TRP A 1 661 ? -20.581 -27.660 20.339 1.00 86.75 661 TRP A N 1
ATOM 5320 C CA . TRP A 1 661 ? -19.460 -28.229 19.582 1.00 86.75 661 TRP A CA 1
ATOM 5321 C C . TRP A 1 661 ? -19.870 -28.836 18.234 1.00 86.75 661 TRP A C 1
ATOM 5323 O O . TRP A 1 661 ? -19.131 -28.703 17.265 1.00 86.75 661 TRP A O 1
ATOM 5333 N N . LYS A 1 662 ? -21.060 -29.446 18.118 1.00 83.38 662 LYS A N 1
ATOM 5334 C CA . LYS A 1 662 ? -21.578 -29.954 16.828 1.00 83.38 662 LYS A CA 1
ATOM 5335 C C . LYS A 1 662 ? -21.932 -28.827 15.846 1.00 83.38 662 LYS A C 1
ATOM 5337 O O . LYS A 1 662 ? -21.941 -29.038 14.632 1.00 83.38 662 LYS A O 1
ATOM 5342 N N . GLY A 1 663 ? -22.283 -27.656 16.375 1.00 73.44 663 GLY A N 1
ATOM 5343 C CA . GLY A 1 663 ? -22.717 -26.496 15.604 1.00 73.44 663 GLY A CA 1
ATOM 5344 C C . GLY A 1 663 ? -21.589 -25.604 15.083 1.00 73.44 663 GLY A C 1
ATOM 5345 O O . GLY A 1 663 ? -21.844 -24.810 14.183 1.00 73.44 663 GLY A O 1
ATOM 5346 N N . LEU A 1 664 ? -20.376 -25.742 15.622 1.00 75.25 664 LEU A N 1
ATOM 5347 C CA . LEU A 1 664 ? -19.166 -25.041 15.189 1.00 75.25 664 LEU A CA 1
ATOM 5348 C C . LEU A 1 664 ? -18.679 -25.607 13.844 1.00 75.25 664 LEU A C 1
ATOM 5350 O O . LEU A 1 664 ? -17.989 -26.623 13.793 1.00 75.25 664 LEU A O 1
ATOM 5354 N N . ARG A 1 665 ? -19.072 -24.959 12.744 1.00 69.12 665 ARG A N 1
ATOM 5355 C CA . ARG A 1 665 ? -18.634 -25.265 11.370 1.00 69.12 665 ARG A CA 1
ATOM 5356 C C . ARG A 1 665 ? -18.029 -24.012 10.740 1.00 69.12 665 ARG A C 1
ATOM 5358 O O . ARG A 1 665 ? -18.434 -22.912 11.097 1.00 69.12 665 ARG A O 1
ATOM 5365 N N . GLY A 1 666 ? -17.123 -24.167 9.772 1.00 53.75 666 GLY A N 1
ATOM 5366 C CA . GLY A 1 666 ? -16.497 -23.030 9.071 1.00 53.75 666 GLY A CA 1
ATOM 5367 C C . GLY A 1 666 ? -17.480 -22.118 8.319 1.00 53.75 666 GLY A C 1
ATOM 5368 O O . GLY A 1 666 ? -17.142 -20.986 8.012 1.00 53.75 666 GLY A O 1
ATOM 5369 N N . THR A 1 667 ? -18.705 -22.590 8.069 1.00 50.78 667 THR A N 1
ATOM 5370 C CA . THR A 1 667 ? -19.795 -21.855 7.403 1.00 50.78 667 THR A CA 1
ATOM 5371 C C . THR A 1 667 ? -20.820 -21.267 8.383 1.00 50.78 667 THR A C 1
ATOM 5373 O O . THR A 1 667 ? -21.931 -20.936 7.981 1.00 50.78 667 THR A O 1
ATOM 5376 N N . MET A 1 668 ? -20.525 -21.254 9.685 1.00 58.09 668 MET A N 1
ATOM 5377 C CA . MET A 1 668 ? -21.422 -20.726 10.714 1.00 58.09 668 MET A CA 1
ATOM 5378 C C . MET A 1 668 ? -21.323 -19.199 10.785 1.00 58.09 668 MET A C 1
ATOM 5380 O O . MET A 1 668 ? -20.218 -18.662 10.780 1.00 58.09 668 MET A O 1
ATOM 5384 N N . ASP A 1 669 ? -22.459 -18.523 10.965 1.00 51.88 669 ASP A N 1
ATOM 5385 C CA . ASP A 1 669 ? -22.474 -17.093 11.278 1.00 51.88 669 ASP A CA 1
ATOM 5386 C C . ASP A 1 669 ? -21.719 -16.819 12.587 1.00 51.88 669 ASP A C 1
ATOM 5388 O O . ASP A 1 669 ? -21.973 -17.449 13.624 1.00 51.88 669 ASP A O 1
ATOM 5392 N N . ALA A 1 670 ? -20.765 -15.891 12.534 1.00 57.50 670 ALA A N 1
ATOM 5393 C CA . ALA A 1 670 ? -19.938 -15.548 13.681 1.00 57.50 670 ALA A CA 1
ATOM 5394 C C . ALA A 1 670 ? -20.788 -14.868 14.776 1.00 57.50 670 ALA A C 1
ATOM 5396 O O . ALA A 1 670 ? -21.473 -13.882 14.490 1.00 57.50 670 ALA A O 1
ATOM 5397 N N . PRO A 1 671 ? -20.753 -15.352 16.033 1.00 65.12 671 PRO A N 1
ATOM 5398 C CA . PRO A 1 671 ? -21.438 -14.687 17.132 1.00 65.12 671 PRO A CA 1
ATOM 5399 C C . PRO A 1 671 ? -20.721 -13.377 17.465 1.00 65.12 671 PRO A C 1
ATOM 5401 O O . PRO A 1 671 ? -19.492 -13.319 17.497 1.00 65.12 671 PRO A O 1
ATOM 5404 N N . VAL A 1 672 ? -21.485 -12.330 17.762 1.00 66.62 672 VAL A N 1
ATOM 5405 C CA . VAL A 1 672 ? -20.925 -11.052 18.215 1.00 66.62 672 VAL A CA 1
ATOM 5406 C C . VAL A 1 672 ? -20.699 -11.114 19.723 1.00 66.62 672 VAL A C 1
ATOM 5408 O O . VAL A 1 672 ? -21.534 -11.627 20.462 1.00 66.62 672 VAL A O 1
ATOM 5411 N N . TYR A 1 673 ? -19.573 -10.597 20.207 1.00 68.25 673 TYR A N 1
ATOM 5412 C CA . TYR A 1 673 ? -19.269 -10.578 21.636 1.00 68.25 673 TYR A CA 1
ATOM 5413 C C . TYR A 1 673 ? -18.860 -9.170 22.061 1.00 68.25 673 TYR A C 1
ATOM 5415 O O . TYR A 1 673 ? -17.864 -8.645 21.573 1.00 68.25 673 TYR A O 1
ATOM 5423 N N . GLY A 1 674 ? -19.642 -8.547 22.949 1.00 70.81 674 GLY A N 1
ATOM 5424 C CA . GLY A 1 674 ? -19.321 -7.231 23.507 1.00 70.81 674 GLY A CA 1
ATOM 5425 C C . GLY A 1 674 ? -18.338 -7.370 24.664 1.00 70.81 674 GLY A C 1
ATOM 5426 O O . GLY A 1 674 ? -18.748 -7.251 25.814 1.00 70.81 674 GLY A O 1
ATOM 5427 N N . ALA A 1 675 ? -17.090 -7.715 24.361 1.00 72.50 675 ALA A N 1
ATOM 5428 C CA . ALA A 1 675 ? -16.034 -7.983 25.335 1.00 72.50 675 ALA A CA 1
ATOM 5429 C C . ALA A 1 675 ? -15.166 -6.747 25.635 1.00 72.50 675 ALA A C 1
ATOM 5431 O O . ALA A 1 675 ? -15.167 -5.786 24.868 1.00 72.50 675 ALA A O 1
ATOM 5432 N N . ASP A 1 676 ? -14.418 -6.816 26.740 1.00 73.00 676 ASP A N 1
ATOM 5433 C CA . ASP A 1 676 ? -13.332 -5.894 27.113 1.00 73.00 676 ASP A CA 1
ATOM 5434 C C . ASP A 1 676 ? -13.752 -4.416 27.272 1.00 73.00 676 ASP A C 1
ATOM 5436 O O . ASP A 1 676 ? -12.987 -3.485 27.009 1.00 73.00 676 ASP A O 1
ATOM 5440 N N . ILE A 1 677 ? -14.984 -4.175 27.735 1.00 70.44 677 ILE A N 1
ATOM 5441 C CA . ILE A 1 677 ? -15.487 -2.823 28.021 1.00 70.44 677 ILE A CA 1
ATOM 5442 C C . ILE A 1 677 ? -15.049 -2.418 29.430 1.00 70.44 677 ILE A C 1
ATOM 5444 O O . ILE A 1 677 ? -15.585 -2.933 30.407 1.00 70.44 677 ILE A O 1
ATOM 5448 N N . VAL A 1 678 ? -14.106 -1.482 29.552 1.00 75.38 678 VAL A N 1
ATOM 5449 C CA . VAL A 1 678 ? -13.606 -1.004 30.855 1.00 75.38 678 VAL A CA 1
ATOM 5450 C C . VAL A 1 678 ? -14.695 -0.216 31.591 1.00 75.38 678 VAL A C 1
ATOM 5452 O O . VAL A 1 678 ? -14.942 0.951 31.292 1.00 75.38 678 VAL A O 1
ATOM 5455 N N . ALA A 1 679 ? -15.356 -0.873 32.539 1.00 73.38 679 ALA A N 1
ATOM 5456 C CA . ALA A 1 679 ? -16.421 -0.339 33.380 1.00 73.38 679 ALA A CA 1
ATOM 5457 C C . ALA A 1 679 ? -16.703 -1.330 34.523 1.00 73.38 679 ALA A C 1
ATOM 5459 O O . ALA A 1 679 ? -16.369 -2.509 34.425 1.00 73.38 679 ALA A O 1
ATOM 5460 N N . SER A 1 680 ? -17.366 -0.866 35.581 1.00 78.44 680 SER A N 1
ATOM 5461 C CA . SER A 1 680 ? -17.896 -1.731 36.638 1.00 78.44 680 SER A CA 1
ATOM 5462 C C . SER A 1 680 ? -19.389 -1.496 36.803 1.00 78.44 680 SER A C 1
ATOM 5464 O O . SER A 1 680 ? -19.860 -0.362 36.691 1.00 78.44 680 SER A O 1
ATOM 5466 N N . LEU A 1 681 ? -20.137 -2.568 37.059 1.00 73.62 681 LEU A N 1
ATOM 5467 C CA . LEU A 1 681 ? -21.541 -2.485 37.467 1.00 73.62 681 LEU A CA 1
ATOM 5468 C C . LEU A 1 681 ? -21.705 -2.594 38.989 1.00 73.62 681 LEU A C 1
ATOM 5470 O O . LEU A 1 681 ? -22.824 -2.461 39.491 1.00 73.62 681 LEU A O 1
ATOM 5474 N N . PHE A 1 682 ? -20.619 -2.822 39.734 1.00 72.75 682 PHE A N 1
ATOM 5475 C CA . PHE A 1 682 ? -20.638 -2.710 41.188 1.00 72.75 682 PHE A CA 1
ATOM 5476 C C . PHE A 1 682 ? -20.726 -1.226 41.582 1.00 72.75 682 PHE A C 1
ATOM 5478 O O . PHE A 1 682 ? -19.978 -0.387 41.085 1.00 72.75 682 PHE A O 1
ATOM 5485 N N . GLY A 1 683 ? -21.679 -0.881 42.454 1.00 63.69 683 GLY A N 1
ATOM 5486 C CA . GLY A 1 683 ? -21.812 0.480 42.986 1.00 63.69 683 GLY A CA 1
ATOM 5487 C C . GLY A 1 683 ? -20.742 0.819 44.034 1.00 63.69 683 GLY A C 1
ATOM 5488 O O . GLY A 1 683 ? -19.939 -0.030 44.414 1.00 63.69 683 GLY A O 1
ATOM 5489 N N . ASN A 1 684 ? -20.787 2.046 44.566 1.00 57.09 684 ASN A N 1
ATOM 5490 C CA . ASN A 1 684 ? -19.926 2.507 45.669 1.00 57.09 684 ASN A CA 1
ATOM 5491 C C . ASN A 1 684 ? -20.355 1.891 47.017 1.00 57.09 684 ASN A C 1
ATOM 5493 O O . ASN A 1 684 ? -20.854 2.593 47.895 1.00 57.09 684 ASN A O 1
ATOM 5497 N N . VAL A 1 685 ? -20.240 0.573 47.154 1.00 52.41 685 VAL A N 1
ATOM 5498 C CA . VAL A 1 685 ? -20.528 -0.167 48.392 1.00 52.41 685 VAL A CA 1
ATOM 5499 C C . VAL A 1 685 ? -19.205 -0.544 49.064 1.00 52.41 685 VAL A C 1
ATOM 5501 O O . VAL A 1 685 ? -18.237 -0.843 48.368 1.00 52.41 685 VAL A O 1
ATOM 5504 N N . ASP A 1 686 ? -19.176 -0.504 50.402 1.00 48.09 686 ASP A N 1
ATOM 5505 C CA . ASP A 1 686 ? -17.985 -0.621 51.259 1.00 48.09 686 ASP A CA 1
ATOM 5506 C C . ASP A 1 686 ? -16.980 -1.728 50.869 1.00 48.09 686 ASP A C 1
ATOM 5508 O O . ASP A 1 686 ? -17.350 -2.841 50.472 1.00 48.09 686 ASP A O 1
ATOM 5512 N N . ALA A 1 687 ? -15.696 -1.426 51.107 1.00 42.09 687 ALA A N 1
ATOM 5513 C CA . ALA A 1 687 ? -14.477 -2.186 50.783 1.00 42.09 687 ALA A CA 1
ATOM 5514 C C . ALA A 1 687 ? -14.347 -3.600 51.410 1.00 42.09 687 ALA A C 1
ATOM 5516 O O . ALA A 1 687 ? -13.323 -4.260 51.257 1.00 42.09 687 ALA A O 1
ATOM 5517 N N . LEU A 1 688 ? -15.376 -4.083 52.114 1.00 44.38 688 LEU A N 1
ATOM 5518 C CA . LEU A 1 688 ? -15.472 -5.442 52.678 1.00 44.38 688 LEU A CA 1
ATOM 5519 C C . LEU A 1 688 ? -16.303 -6.400 51.802 1.00 44.38 688 LEU A C 1
ATOM 5521 O O . LEU A 1 688 ? -16.459 -7.577 52.127 1.00 44.38 688 LEU A O 1
ATOM 5525 N N . SER A 1 689 ? -16.871 -5.901 50.705 1.00 58.31 689 SER A N 1
ATOM 5526 C CA . SER A 1 689 ? -17.642 -6.679 49.735 1.00 58.31 689 SER A CA 1
ATOM 5527 C C . SER A 1 689 ? -16.756 -7.086 48.549 1.00 58.31 689 SER A C 1
ATOM 5529 O O . SER A 1 689 ? -15.793 -6.396 48.243 1.00 58.31 689 SER A O 1
ATOM 5531 N N . TRP A 1 690 ? -17.037 -8.223 47.897 1.00 76.12 690 TRP A N 1
ATOM 5532 C CA . TRP A 1 690 ? -16.307 -8.734 46.718 1.00 76.12 690 TRP A CA 1
ATOM 5533 C C . TRP A 1 690 ? -16.532 -7.838 45.482 1.00 76.12 690 TRP A C 1
ATOM 5535 O O . TRP A 1 690 ? -17.137 -8.248 44.492 1.00 76.12 690 TRP A O 1
ATOM 5545 N N . ASN A 1 691 ? -16.104 -6.583 45.579 1.00 82.50 691 ASN A N 1
ATOM 5546 C CA . ASN A 1 691 ? -16.252 -5.550 44.574 1.00 82.50 691 ASN A CA 1
ATOM 5547 C C . ASN A 1 691 ? -15.061 -5.609 43.618 1.00 82.50 691 ASN A C 1
ATOM 5549 O O . ASN A 1 691 ? -13.926 -5.341 44.007 1.00 82.50 691 ASN A O 1
ATOM 5553 N N . LEU A 1 692 ? -15.327 -5.948 42.357 1.00 81.69 692 LEU A N 1
ATOM 5554 C CA . LEU A 1 692 ? -14.295 -6.095 41.330 1.00 81.69 692 LEU A CA 1
ATOM 5555 C C . LEU A 1 692 ? -13.594 -4.770 40.995 1.00 81.69 692 LEU A C 1
ATOM 5557 O O . LEU A 1 692 ? -12.469 -4.794 40.504 1.00 81.69 692 LEU A O 1
ATOM 5561 N N . GLY A 1 693 ? -14.223 -3.627 41.282 1.00 79.38 693 GLY A N 1
ATOM 5562 C CA . GLY A 1 693 ? -13.609 -2.310 41.127 1.00 79.38 693 GLY A CA 1
ATOM 5563 C C . GLY A 1 693 ? -12.607 -1.943 42.224 1.00 79.38 693 GLY A C 1
ATOM 5564 O O . GLY A 1 693 ? -11.813 -1.031 42.012 1.00 79.38 693 GLY A O 1
ATOM 5565 N N . ASP A 1 694 ? -12.623 -2.633 43.370 1.00 77.75 694 ASP A N 1
ATOM 5566 C CA . ASP A 1 694 ? -11.755 -2.326 44.514 1.00 77.75 694 ASP A CA 1
ATOM 5567 C C . ASP A 1 694 ? -11.348 -3.585 45.308 1.00 77.75 694 ASP A C 1
ATOM 5569 O O . ASP A 1 694 ? -11.593 -3.717 46.508 1.00 77.75 694 ASP A O 1
ATOM 5573 N N . LEU A 1 695 ? -10.704 -4.545 44.638 1.00 77.62 695 LEU A N 1
ATOM 5574 C CA . LEU A 1 695 ? -10.167 -5.730 45.313 1.00 77.62 695 LEU A CA 1
ATOM 5575 C C . LEU A 1 695 ? -8.885 -5.395 46.091 1.00 77.62 695 LEU A C 1
ATOM 5577 O O . LEU A 1 695 ? -7.933 -4.823 45.547 1.00 77.62 695 LEU A O 1
ATOM 5581 N N . ASN A 1 696 ? -8.824 -5.808 47.360 1.00 74.06 696 ASN A N 1
ATOM 5582 C CA . ASN A 1 696 ? -7.651 -5.611 48.213 1.00 74.06 696 ASN A CA 1
ATOM 5583 C C . ASN A 1 696 ? -6.550 -6.640 47.944 1.00 74.06 696 ASN A C 1
ATOM 5585 O O . ASN A 1 696 ? -6.488 -7.675 48.602 1.00 74.06 696 ASN A O 1
ATOM 5589 N N . THR A 1 697 ? -5.705 -6.371 46.944 1.00 79.81 697 THR A N 1
ATOM 5590 C CA . THR A 1 697 ? -4.676 -7.308 46.461 1.00 79.81 697 THR A CA 1
ATOM 5591 C C . THR A 1 697 ? -3.311 -6.643 46.261 1.00 79.81 697 THR A C 1
ATOM 5593 O O . THR A 1 697 ? -3.218 -5.416 46.163 1.00 79.81 697 THR A O 1
ATOM 5596 N N . ILE A 1 698 ? -2.237 -7.440 46.139 1.00 77.12 698 ILE A N 1
ATOM 5597 C CA . ILE A 1 698 ? -0.865 -6.916 45.959 1.00 77.12 698 ILE A CA 1
ATOM 5598 C C . ILE A 1 698 ? -0.663 -6.175 44.622 1.00 77.12 698 ILE A C 1
ATOM 5600 O O . ILE A 1 698 ? 0.321 -5.456 44.457 1.00 77.12 698 ILE A O 1
ATOM 5604 N N . LEU A 1 699 ? -1.600 -6.313 43.677 1.00 76.69 699 LEU A N 1
ATOM 5605 C CA . LEU A 1 699 ? -1.570 -5.642 42.375 1.00 76.69 699 LEU A CA 1
ATOM 5606 C C . LEU A 1 699 ? -1.973 -4.159 42.422 1.00 76.69 699 LEU A C 1
ATOM 5608 O O . LEU A 1 699 ? -1.715 -3.451 41.453 1.00 76.69 699 LEU A O 1
ATOM 5612 N N . ARG A 1 700 ? -2.531 -3.654 43.536 1.00 66.56 700 ARG A N 1
ATOM 5613 C CA . ARG A 1 700 ? -2.954 -2.241 43.688 1.00 66.56 700 ARG A CA 1
ATOM 5614 C C . ARG A 1 700 ? -1.848 -1.215 43.405 1.00 66.56 700 ARG A C 1
ATOM 5616 O O . ARG A 1 700 ? -2.145 -0.069 43.088 1.00 66.56 700 ARG A O 1
ATOM 5623 N N . LYS A 1 701 ? -0.574 -1.607 43.521 1.00 64.69 701 LYS A N 1
ATOM 5624 C CA . LYS A 1 701 ? 0.587 -0.734 43.269 1.00 64.69 701 LYS A CA 1
ATOM 5625 C C . LYS A 1 701 ? 0.866 -0.486 41.775 1.00 64.69 701 LYS A C 1
ATOM 5627 O O . LYS A 1 701 ? 1.771 0.282 41.450 1.00 64.69 701 LYS A O 1
ATOM 5632 N N . ILE A 1 702 ? 0.132 -1.139 40.872 1.00 66.62 702 ILE A N 1
ATOM 5633 C CA . ILE A 1 702 ? 0.264 -1.014 39.417 1.00 66.62 702 ILE A CA 1
ATOM 5634 C C . ILE A 1 702 ? -1.097 -0.598 38.833 1.00 66.62 702 ILE A C 1
ATOM 5636 O O . ILE A 1 702 ? -2.122 -1.152 39.208 1.00 66.62 702 ILE A O 1
ATOM 5640 N N . ASP A 1 703 ? -1.115 0.352 37.892 1.00 65.38 703 ASP A N 1
ATOM 5641 C CA . ASP A 1 703 ? -2.312 0.686 37.102 1.00 65.38 703 ASP A CA 1
ATOM 5642 C C . ASP A 1 703 ? -2.116 0.210 35.656 1.00 65.38 703 ASP A C 1
ATOM 5644 O O . ASP A 1 703 ? -1.391 0.828 34.876 1.00 65.38 703 ASP A O 1
ATOM 5648 N N . LEU A 1 704 ? -2.733 -0.924 35.316 1.00 65.69 704 LEU A N 1
ATOM 5649 C CA . LEU A 1 704 ? -2.751 -1.501 33.974 1.00 65.69 704 LEU A CA 1
ATOM 5650 C C . LEU A 1 704 ? -4.217 -1.691 33.544 1.00 65.69 704 LEU A C 1
ATOM 5652 O O . LEU A 1 704 ? -4.889 -2.601 34.044 1.00 65.69 704 LEU A O 1
ATOM 5656 N N . PRO A 1 705 ? -4.741 -0.852 32.627 1.00 54.75 705 PRO A N 1
ATOM 5657 C CA . PRO A 1 705 ? -6.110 -0.978 32.131 1.00 54.75 705 PRO A CA 1
ATOM 5658 C C . PRO A 1 705 ? -6.368 -2.375 31.552 1.00 54.75 705 PRO A C 1
ATOM 5660 O O . PRO A 1 705 ? -5.588 -2.853 30.735 1.00 54.75 705 PRO A O 1
ATOM 5663 N N . GLY A 1 706 ? -7.452 -3.025 31.986 1.00 57.22 706 GLY A N 1
ATOM 5664 C CA . GLY A 1 706 ? -7.793 -4.398 31.590 1.00 57.22 706 GLY A CA 1
ATOM 5665 C C . GLY A 1 706 ? -7.113 -5.503 32.408 1.00 57.22 706 GLY A C 1
ATOM 5666 O O . GLY A 1 706 ? -7.487 -6.658 32.274 1.00 57.22 706 GLY A O 1
ATOM 5667 N N . VAL A 1 707 ? -6.173 -5.164 33.295 1.00 69.62 707 VAL A N 1
ATOM 5668 C CA . VAL A 1 707 ? -5.604 -6.102 34.280 1.00 69.62 707 VAL A CA 1
ATOM 5669 C C . VAL A 1 707 ? -6.083 -5.717 35.677 1.00 69.62 707 VAL A C 1
ATOM 5671 O O . VAL A 1 707 ? -6.661 -6.530 36.388 1.00 69.62 707 VAL A O 1
ATOM 5674 N N . THR A 1 708 ? -5.914 -4.449 36.057 1.00 75.88 708 THR A N 1
ATOM 5675 C CA . THR A 1 708 ? -6.249 -3.939 37.400 1.00 75.88 708 THR A CA 1
ATOM 5676 C C . THR A 1 708 ? -7.569 -3.172 37.443 1.00 75.88 708 THR A C 1
ATOM 5678 O O . THR A 1 708 ? -8.032 -2.809 38.521 1.00 75.88 708 THR A O 1
ATOM 5681 N N . ARG A 1 709 ? -8.191 -2.926 36.281 1.00 81.69 709 ARG A N 1
ATOM 5682 C CA . ARG A 1 709 ? -9.515 -2.299 36.155 1.00 81.69 709 ARG A CA 1
ATOM 5683 C C . ARG A 1 709 ? -10.526 -3.321 35.627 1.00 81.69 709 ARG A C 1
ATOM 5685 O O . ARG A 1 709 ? -10.184 -4.025 34.675 1.00 81.69 709 ARG A O 1
ATOM 5692 N N . PRO A 1 710 ? -11.749 -3.387 36.182 1.00 84.19 710 PRO A N 1
ATOM 5693 C CA . PRO A 1 710 ? -12.752 -4.353 35.751 1.00 84.19 710 PRO A CA 1
ATOM 5694 C C . PRO A 1 710 ? -13.217 -4.119 34.311 1.00 84.19 710 PRO A C 1
ATOM 5696 O O . PRO A 1 710 ? -13.297 -2.984 33.828 1.00 84.19 710 PRO A O 1
ATOM 5699 N N . MET A 1 711 ? -13.534 -5.221 33.635 1.00 83.12 711 MET A N 1
ATOM 5700 C CA . MET A 1 711 ? -14.050 -5.262 32.270 1.00 83.12 711 MET A CA 1
ATOM 5701 C C . MET A 1 711 ? -15.405 -5.963 32.214 1.00 83.12 711 MET A C 1
ATOM 5703 O O . MET A 1 711 ? -15.589 -7.033 32.796 1.00 83.12 711 MET A O 1
ATOM 5707 N N . LEU A 1 712 ? -16.340 -5.385 31.461 1.00 79.44 712 LEU A N 1
ATOM 5708 C CA . LEU A 1 712 ? -17.658 -5.940 31.183 1.00 79.44 712 LEU A CA 1
ATOM 5709 C C . LEU A 1 712 ? -17.674 -6.743 29.880 1.00 79.44 712 LEU A C 1
ATOM 5711 O O . LEU A 1 712 ? -17.080 -6.367 28.869 1.00 79.44 712 LEU A O 1
ATOM 5715 N N . TYR A 1 713 ? -18.445 -7.824 29.916 1.00 78.50 713 TYR A N 1
ATOM 5716 C CA . TYR A 1 713 ? -18.631 -8.789 28.845 1.00 78.50 713 TYR A CA 1
ATOM 5717 C C . TYR A 1 713 ? -20.118 -9.017 28.595 1.00 78.50 713 TYR A C 1
ATOM 5719 O O . TYR A 1 713 ? -20.813 -9.603 29.424 1.00 78.50 713 TYR A O 1
ATOM 5727 N N . PHE A 1 714 ? -20.592 -8.613 27.423 1.00 77.25 714 PHE A N 1
ATOM 5728 C CA . PHE A 1 714 ? -21.949 -8.850 26.943 1.00 77.25 714 PHE A CA 1
ATOM 5729 C C . PHE A 1 714 ? -21.952 -10.072 26.026 1.00 77.25 714 PHE A C 1
ATOM 5731 O O . PHE A 1 714 ? -21.608 -9.981 24.844 1.00 77.25 714 PHE A O 1
ATOM 5738 N N . GLY A 1 715 ? -22.293 -11.234 26.581 1.00 72.38 715 GLY A N 1
ATOM 5739 C CA . GLY A 1 715 ? -22.358 -12.499 25.856 1.00 72.38 715 GLY A CA 1
ATOM 5740 C C . GLY A 1 715 ? -23.638 -12.656 25.043 1.00 72.38 715 GLY A C 1
ATOM 5741 O O . GLY A 1 715 ? -24.656 -12.046 25.347 1.00 72.38 715 GLY A O 1
ATOM 5742 N N . MET A 1 716 ? -23.588 -13.514 24.025 1.00 75.69 716 MET A N 1
ATOM 5743 C CA . MET A 1 716 ? -24.751 -14.075 23.329 1.00 75.69 716 MET A CA 1
ATOM 5744 C C . MET A 1 716 ? -24.533 -15.569 23.080 1.00 75.69 716 MET A C 1
ATOM 5746 O O . MET A 1 716 ? -23.468 -16.104 23.392 1.00 75.69 716 MET A O 1
ATOM 5750 N N . TRP A 1 717 ? -25.521 -16.262 22.510 1.00 79.00 717 TRP A N 1
ATOM 5751 C CA . TRP A 1 717 ? -25.365 -17.680 22.186 1.00 79.00 717 TRP A CA 1
ATOM 5752 C C . TRP A 1 717 ? -24.143 -17.883 21.284 1.00 79.00 717 TRP A C 1
ATOM 5754 O O . TRP A 1 717 ? -23.992 -17.204 20.272 1.00 79.00 717 TRP A O 1
ATOM 5764 N N . ARG A 1 718 ? -23.271 -18.818 21.677 1.00 78.25 718 ARG A N 1
ATOM 5765 C CA . ARG A 1 718 ? -21.983 -19.135 21.036 1.00 78.25 718 ARG A CA 1
ATOM 5766 C C . ARG A 1 718 ? -20.882 -18.087 21.162 1.00 78.25 718 ARG A C 1
ATOM 5768 O O . ARG A 1 718 ? -19.775 -18.384 20.733 1.00 78.25 718 ARG A O 1
ATOM 5775 N N . ALA A 1 719 ? -21.103 -16.928 21.775 1.00 81.44 719 ALA A N 1
ATOM 5776 C CA . ALA A 1 719 ? -19.984 -16.043 22.098 1.00 81.44 719 ALA A CA 1
ATOM 5777 C C . ALA A 1 719 ? -18.998 -16.796 23.009 1.00 81.44 719 ALA A C 1
ATOM 5779 O O . ALA A 1 719 ? -19.410 -17.318 24.047 1.00 81.44 719 ALA A O 1
ATOM 5780 N N . MET A 1 720 ? -17.731 -16.893 22.608 1.00 85.56 720 MET A N 1
ATOM 5781 C CA . MET A 1 720 ? -16.762 -17.840 23.169 1.00 85.56 720 MET A CA 1
ATOM 5782 C C . MET A 1 720 ? -15.431 -17.174 23.514 1.00 85.56 720 MET A C 1
ATOM 5784 O O . MET A 1 720 ? -15.073 -16.157 22.930 1.00 85.56 720 MET A O 1
ATOM 5788 N N . PHE A 1 721 ? -14.705 -17.772 24.454 1.00 91.00 721 PHE A N 1
ATOM 5789 C CA . PHE A 1 721 ? -13.345 -17.398 24.831 1.00 91.00 721 PHE A CA 1
ATOM 5790 C C . PHE A 1 721 ? -12.452 -18.634 24.712 1.00 91.00 721 PHE A C 1
ATOM 5792 O O . PHE A 1 721 ? -12.794 -19.709 25.208 1.00 91.00 721 PHE A O 1
ATOM 5799 N N . ALA A 1 722 ? -11.350 -18.498 23.978 1.00 91.44 722 ALA A N 1
ATOM 5800 C CA . ALA A 1 722 ? -10.450 -19.600 23.652 1.00 91.44 722 ALA A CA 1
ATOM 5801 C C . ALA A 1 722 ? -9.552 -19.995 24.832 1.00 91.44 722 ALA A C 1
ATOM 5803 O O . ALA A 1 722 ? -9.509 -19.289 25.837 1.00 91.44 722 ALA A O 1
ATOM 5804 N N . PHE A 1 723 ? -8.814 -21.103 24.697 1.00 93.38 723 PHE A N 1
ATOM 5805 C CA . PHE A 1 723 ? -7.867 -21.525 25.729 1.00 93.38 723 PHE A CA 1
ATOM 5806 C C . PHE A 1 723 ? -6.769 -20.487 25.931 1.00 93.38 723 PHE A C 1
ATOM 5808 O O . PHE A 1 723 ? -6.025 -20.183 25.000 1.00 93.38 723 PHE A O 1
ATOM 5815 N N . HIS A 1 724 ? -6.658 -19.992 27.159 1.00 93.62 724 HIS A N 1
ATOM 5816 C CA . HIS A 1 724 ? -5.589 -19.102 27.590 1.00 93.62 724 HIS A CA 1
ATOM 5817 C C . HIS A 1 724 ? -5.359 -19.208 29.100 1.00 93.62 724 HIS A C 1
ATOM 5819 O O . HIS A 1 724 ? -6.216 -19.706 29.833 1.00 93.62 724 HIS A O 1
ATOM 5825 N N . THR A 1 725 ? -4.193 -18.750 29.542 1.00 92.94 725 THR A N 1
ATOM 5826 C CA . THR A 1 725 ? -3.963 -18.295 30.915 1.00 92.94 725 THR A CA 1
ATOM 5827 C C . THR A 1 725 ? -4.079 -16.773 30.945 1.00 92.94 725 THR A C 1
ATOM 5829 O O . THR A 1 725 ? -4.024 -16.118 29.898 1.00 92.94 725 THR A O 1
ATOM 5832 N N . GLU A 1 726 ? -4.252 -16.205 32.134 1.00 91.69 726 GLU A N 1
ATOM 5833 C CA . GLU A 1 726 ? -4.240 -14.753 32.304 1.00 91.69 726 GLU A CA 1
ATOM 5834 C C . GLU A 1 726 ? -2.880 -14.146 31.934 1.00 91.69 726 GLU A C 1
ATOM 5836 O O . GLU A 1 726 ? -1.849 -14.832 31.865 1.00 91.69 726 GLU A O 1
ATOM 5841 N N . ASP A 1 727 ? -2.869 -12.836 31.696 1.00 88.44 727 ASP A N 1
ATOM 5842 C CA . ASP A 1 727 ? -1.630 -12.101 31.467 1.00 88.44 727 ASP A CA 1
ATOM 5843 C C . ASP A 1 727 ? -0.698 -12.236 32.676 1.00 88.44 727 ASP A C 1
ATOM 5845 O O . ASP A 1 727 ? -1.128 -12.173 33.827 1.00 88.44 727 ASP A O 1
ATOM 5849 N N . MET A 1 728 ? 0.586 -12.498 32.410 1.00 89.38 728 MET A N 1
ATOM 5850 C CA . MET A 1 728 ? 1.586 -12.842 33.435 1.00 89.38 728 MET A CA 1
ATOM 5851 C C . MET A 1 728 ? 1.168 -13.996 34.371 1.00 89.38 728 MET A C 1
ATOM 5853 O O . MET A 1 728 ? 1.643 -14.084 35.503 1.00 89.38 728 MET A O 1
ATOM 5857 N N . ASP A 1 729 ? 0.278 -14.881 33.908 1.00 91.25 729 ASP A N 1
ATOM 5858 C CA . ASP A 1 729 ? -0.284 -16.003 34.668 1.00 91.25 729 ASP A CA 1
ATOM 5859 C C . ASP A 1 729 ? -0.918 -15.572 36.002 1.00 91.25 729 ASP A C 1
ATOM 5861 O O . ASP A 1 729 ? -0.811 -16.269 37.008 1.00 91.25 729 ASP A O 1
ATOM 5865 N N . LEU A 1 730 ? -1.560 -14.402 36.013 1.00 91.50 730 LEU A N 1
ATOM 5866 C CA . LEU A 1 730 ? -2.301 -13.865 37.155 1.00 91.50 730 LEU A CA 1
ATOM 5867 C C . LEU A 1 730 ? -3.529 -14.708 37.536 1.00 91.50 730 LEU A C 1
ATOM 5869 O O . LEU A 1 730 ? -3.960 -15.598 36.801 1.00 91.50 730 LEU A O 1
ATOM 5873 N N . PHE A 1 731 ? -4.126 -14.395 38.690 1.00 90.62 731 PHE A N 1
ATOM 5874 C CA . PHE A 1 731 ? -5.494 -14.831 38.959 1.00 90.62 731 PHE A CA 1
ATOM 5875 C C . PHE A 1 731 ? -6.475 -13.981 38.144 1.00 90.62 731 PHE A C 1
ATOM 5877 O O . PHE A 1 731 ? -6.202 -12.813 37.851 1.00 90.62 731 PHE A O 1
ATOM 5884 N N . SER A 1 732 ? -7.655 -14.522 37.851 1.00 92.06 732 SER A N 1
ATOM 5885 C CA . SER A 1 732 ? -8.820 -13.708 37.485 1.00 92.06 732 SER A CA 1
ATOM 5886 C C . SER A 1 732 ? -10.017 -14.059 38.344 1.00 92.06 732 SER A C 1
ATOM 5888 O O . SER A 1 732 ? -10.146 -15.182 38.837 1.00 92.06 732 SER A O 1
ATOM 5890 N N . ILE A 1 733 ? -10.910 -13.092 38.505 1.00 91.56 733 ILE A N 1
ATOM 5891 C CA . ILE A 1 733 ? -12.235 -13.304 39.067 1.00 91.56 733 ILE A CA 1
ATOM 5892 C C . ILE A 1 733 ? -13.276 -12.821 38.066 1.00 91.56 733 ILE A C 1
ATOM 5894 O O . ILE A 1 733 ? -13.162 -11.729 37.517 1.00 91.56 733 ILE A O 1
ATOM 5898 N N . ASN A 1 734 ? -14.294 -13.642 37.827 1.00 94.12 734 ASN A N 1
ATOM 5899 C CA . ASN A 1 734 ? -15.395 -13.363 36.920 1.00 94.12 734 ASN A CA 1
ATOM 5900 C C . ASN A 1 734 ? -16.731 -13.476 37.657 1.00 94.12 734 ASN A C 1
ATOM 5902 O O . ASN A 1 734 ? -16.997 -14.493 38.291 1.00 94.12 734 ASN A O 1
ATOM 5906 N N . TYR A 1 735 ? -17.593 -12.475 37.521 1.00 90.38 735 TYR A N 1
ATOM 5907 C CA . TYR A 1 735 ? -18.943 -12.447 38.072 1.00 90.38 735 TYR A CA 1
ATOM 5908 C C . TYR A 1 735 ? -19.977 -12.318 36.957 1.00 90.38 735 TYR A C 1
ATOM 5910 O O . TYR A 1 735 ? -19.902 -11.390 36.156 1.00 90.38 735 TYR A O 1
ATOM 5918 N N . VAL A 1 736 ? -20.975 -13.204 36.902 1.00 87.12 736 VAL A N 1
ATOM 5919 C CA . VAL A 1 736 ? -22.103 -13.047 35.965 1.00 87.12 736 VAL A CA 1
ATOM 5920 C C . VAL A 1 736 ? -23.205 -12.245 36.649 1.00 87.12 736 VAL A C 1
ATOM 5922 O O . VAL A 1 736 ? -23.919 -12.769 37.497 1.00 87.12 736 VAL A O 1
ATOM 5925 N N . HIS A 1 737 ? -23.386 -10.989 36.244 1.00 79.62 737 HIS A N 1
ATOM 5926 C CA . HIS A 1 737 ? -24.405 -10.086 36.788 1.00 79.62 737 HIS A CA 1
ATOM 5927 C C . HIS A 1 737 ? -25.829 -10.565 36.498 1.00 79.62 737 HIS A C 1
ATOM 5929 O O . HIS A 1 737 ? -26.678 -10.595 37.386 1.00 79.62 737 HIS A O 1
ATOM 5935 N N . THR A 1 738 ? -26.118 -10.918 35.243 1.00 68.44 738 THR A N 1
ATOM 5936 C CA . THR A 1 738 ? -27.467 -11.310 34.803 1.00 68.44 738 THR A CA 1
ATOM 5937 C C . THR A 1 738 ? -27.444 -12.060 33.465 1.00 68.44 738 THR A C 1
ATOM 5939 O O . THR A 1 738 ? -26.440 -12.046 32.749 1.00 68.44 738 THR A O 1
ATOM 5942 N N . GLY A 1 739 ? -28.563 -12.695 33.101 1.00 78.69 739 GLY A N 1
ATOM 5943 C CA . GLY A 1 739 ? -28.784 -13.339 31.801 1.00 78.69 739 GLY A CA 1
ATOM 5944 C C . GLY A 1 739 ? -28.633 -14.863 31.802 1.00 78.69 739 GLY A C 1
ATOM 5945 O O . GLY A 1 739 ? -29.028 -15.537 32.750 1.00 78.69 739 GLY A O 1
ATOM 5946 N N . LYS A 1 740 ? -28.136 -15.437 30.701 1.00 84.25 740 LYS A N 1
ATOM 5947 C CA . LYS A 1 740 ? -27.932 -16.889 30.552 1.00 84.25 740 LYS A CA 1
ATOM 5948 C C . LYS A 1 740 ? -26.584 -17.354 31.142 1.00 84.25 740 LYS A C 1
ATOM 5950 O O . LYS A 1 740 ? -25.639 -16.569 31.204 1.00 84.25 740 LYS A O 1
ATOM 5955 N N . PRO A 1 741 ? -26.460 -18.631 31.548 1.00 88.38 741 PRO A N 1
ATOM 5956 C CA . PRO A 1 741 ? -25.219 -19.160 32.119 1.00 88.38 741 PRO A CA 1
ATOM 5957 C C . PRO A 1 741 ? -23.998 -19.070 31.188 1.00 88.38 741 PRO A C 1
ATOM 5959 O O . PRO A 1 741 ? -24.124 -18.938 29.966 1.00 88.38 741 PRO A O 1
ATOM 5962 N N . LYS A 1 742 ? -22.807 -19.186 31.777 1.00 93.12 742 LYS A N 1
ATOM 5963 C CA . LYS A 1 742 ? -21.518 -19.285 31.081 1.00 93.12 742 LYS A CA 1
ATOM 5964 C C . LYS A 1 742 ? -20.905 -20.662 31.346 1.00 93.12 742 LYS A C 1
ATOM 5966 O O . LYS A 1 742 ? -20.841 -21.113 32.489 1.00 93.12 742 LYS A O 1
ATOM 5971 N N . PHE A 1 743 ? -20.486 -21.346 30.287 1.00 93.38 743 PHE A N 1
ATOM 5972 C CA . PHE A 1 743 ? -19.845 -22.656 30.371 1.00 93.38 743 PHE A CA 1
ATOM 5973 C C . PHE A 1 743 ? -18.330 -22.491 30.367 1.00 93.38 743 PHE A C 1
ATOM 5975 O O . PHE A 1 743 ? -17.805 -21.775 29.517 1.00 93.38 743 PHE A O 1
ATOM 5982 N N . TRP A 1 744 ? -17.643 -23.189 31.266 1.00 94.25 744 TRP A N 1
ATOM 5983 C CA . TRP A 1 744 ? -16.194 -23.132 31.429 1.00 94.25 744 TRP A CA 1
ATOM 5984 C C . TRP A 1 744 ? -15.567 -24.513 31.303 1.00 94.25 744 TRP A C 1
ATOM 5986 O O . TRP A 1 744 ? -16.122 -25.514 31.760 1.00 94.25 744 TRP A O 1
ATOM 5996 N N . TYR A 1 745 ? -14.364 -24.529 30.751 1.00 94.12 745 TYR A N 1
ATOM 5997 C CA . TYR A 1 745 ? -13.425 -25.635 30.781 1.00 94.12 745 TYR A CA 1
ATOM 5998 C C . TYR A 1 745 ? -12.146 -25.153 31.442 1.00 94.12 745 TYR A C 1
ATOM 6000 O O . TYR A 1 745 ? -11.635 -24.110 31.046 1.00 94.12 745 TYR A O 1
ATOM 6008 N N . GLY A 1 746 ? -11.633 -25.907 32.407 1.00 93.50 746 GLY A N 1
ATOM 6009 C CA . GLY A 1 746 ? -10.383 -25.604 33.097 1.00 93.50 746 GLY A CA 1
ATOM 6010 C C . GLY A 1 746 ? -9.404 -26.768 33.014 1.00 93.50 746 GLY A C 1
ATOM 6011 O O . GLY A 1 746 ? -9.798 -27.923 33.194 1.00 93.50 746 GLY A O 1
ATOM 6012 N N . ILE A 1 747 ? -8.137 -26.464 32.755 1.00 92.00 747 ILE A N 1
ATOM 6013 C CA . ILE A 1 747 ? -7.010 -27.394 32.829 1.00 92.00 747 ILE A CA 1
ATOM 6014 C C . ILE A 1 747 ? -6.214 -27.051 34.091 1.00 92.00 747 ILE A C 1
ATOM 6016 O O . ILE A 1 747 ? -5.872 -25.880 34.281 1.00 92.00 747 ILE A O 1
ATOM 6020 N N . PRO A 1 748 ? -5.916 -28.030 34.962 1.00 88.62 748 PRO A N 1
ATOM 6021 C CA . PRO A 1 748 ? -5.052 -27.799 36.113 1.00 88.62 748 PRO A CA 1
ATOM 6022 C C . PRO A 1 748 ? -3.673 -27.272 35.686 1.00 88.62 748 PRO A C 1
ATOM 6024 O O . PRO A 1 748 ? -3.169 -27.729 34.656 1.00 88.62 748 PRO A O 1
ATOM 6027 N N . PRO A 1 749 ? -3.028 -26.401 36.483 1.00 86.94 749 PRO A N 1
ATOM 6028 C CA . PRO A 1 749 ? -1.677 -25.908 36.197 1.00 86.94 749 PRO A CA 1
ATOM 6029 C C . PRO A 1 749 ? -0.661 -27.028 35.909 1.00 86.94 749 PRO A C 1
ATOM 6031 O O . PRO A 1 749 ? 0.104 -26.930 34.953 1.00 86.94 749 PRO A O 1
ATOM 6034 N N . ASP A 1 750 ? -0.729 -28.149 36.637 1.00 87.19 750 ASP A N 1
ATOM 6035 C CA . ASP A 1 750 ? 0.168 -29.306 36.451 1.00 87.19 750 ASP A CA 1
ATOM 6036 C C . ASP A 1 750 ? 0.052 -29.957 35.061 1.00 87.19 750 ASP A C 1
ATOM 6038 O O . ASP A 1 750 ? 0.999 -30.555 34.551 1.00 87.19 750 ASP A O 1
ATOM 6042 N N . ALA A 1 751 ? -1.115 -29.833 34.423 1.00 88.62 751 ALA A N 1
ATOM 6043 C CA . ALA A 1 751 ? -1.389 -30.377 33.097 1.00 88.62 751 ALA A CA 1
ATOM 6044 C C . ALA A 1 751 ? -1.219 -29.343 31.969 1.00 88.62 751 ALA A C 1
ATOM 6046 O O . ALA A 1 751 ? -1.383 -29.688 30.793 1.00 88.62 751 ALA A O 1
ATOM 6047 N N . ALA A 1 752 ? -0.853 -28.096 32.287 1.00 89.94 752 ALA A N 1
ATOM 6048 C CA . ALA A 1 752 ? -0.625 -27.042 31.300 1.00 89.94 752 ALA A CA 1
ATOM 6049 C C . ALA A 1 752 ? 0.402 -27.440 30.214 1.00 89.94 752 ALA A C 1
ATOM 6051 O O . ALA A 1 752 ? 0.079 -27.302 29.031 1.00 89.94 752 ALA A O 1
ATOM 6052 N N . PRO A 1 753 ? 1.565 -28.058 30.531 1.00 91.06 753 PRO A N 1
ATOM 6053 C CA . PRO A 1 753 ? 2.516 -28.494 29.501 1.00 91.06 753 PRO A CA 1
ATOM 6054 C C . PRO A 1 753 ? 1.965 -29.587 28.575 1.00 91.06 753 PRO A C 1
ATOM 6056 O O . PRO A 1 753 ? 2.414 -29.746 27.437 1.00 91.06 753 PRO A O 1
ATOM 6059 N N . GLN A 1 754 ? 1.005 -30.387 29.049 1.00 92.62 754 GLN A N 1
ATOM 6060 C CA . GLN A 1 754 ? 0.351 -31.403 28.225 1.00 92.62 754 GLN A CA 1
ATOM 6061 C C . GLN A 1 754 ? -0.614 -30.757 27.225 1.00 92.62 754 GLN A C 1
ATOM 6063 O O . GLN A 1 754 ? -0.607 -31.136 26.053 1.00 92.62 754 GLN A O 1
ATOM 6068 N N . LEU A 1 755 ? -1.383 -29.749 27.658 1.00 94.44 755 LEU A N 1
ATOM 6069 C CA . LEU A 1 755 ? -2.221 -28.948 26.763 1.00 94.44 755 LEU A CA 1
ATOM 6070 C C . LEU A 1 755 ? -1.373 -28.216 25.722 1.00 94.44 755 LEU A C 1
ATOM 6072 O O . LEU A 1 755 ? -1.717 -28.241 24.545 1.00 94.44 755 LEU A O 1
ATOM 6076 N N . GLU A 1 756 ? -0.270 -27.588 26.132 1.00 94.19 756 GLU A N 1
ATOM 6077 C CA . GLU A 1 756 ? 0.609 -26.853 25.220 1.00 94.19 756 GLU A CA 1
ATOM 6078 C C . GLU A 1 756 ? 1.165 -27.764 24.123 1.00 94.19 756 GLU A C 1
ATOM 6080 O O . GLU A 1 756 ? 1.058 -27.425 22.947 1.00 94.19 756 GLU A O 1
ATOM 6085 N N . ARG A 1 757 ? 1.664 -28.958 24.471 1.00 93.88 757 ARG A N 1
ATOM 6086 C CA . ARG A 1 757 ? 2.123 -29.952 23.483 1.00 93.88 757 ARG A CA 1
ATOM 6087 C C . ARG A 1 757 ? 0.998 -30.430 22.564 1.00 93.88 757 ARG A C 1
ATOM 6089 O O . ARG A 1 757 ? 1.197 -30.535 21.355 1.00 93.88 757 ARG A O 1
ATOM 6096 N N . ALA A 1 758 ? -0.193 -30.680 23.109 1.00 93.62 758 ALA A N 1
ATOM 6097 C CA . ALA A 1 758 ? -1.354 -31.048 22.301 1.00 93.62 758 ALA A CA 1
ATOM 6098 C C . ALA A 1 758 ? -1.735 -29.920 21.324 1.00 93.62 758 ALA A C 1
ATOM 6100 O O . ALA A 1 758 ? -1.953 -30.168 20.140 1.00 93.62 758 ALA A O 1
ATOM 6101 N N . ALA A 1 759 ? -1.745 -28.669 21.786 1.00 93.62 759 ALA A N 1
ATOM 6102 C CA . ALA A 1 759 ? -2.048 -27.502 20.966 1.00 93.62 759 ALA A CA 1
ATOM 6103 C C . ALA A 1 759 ? -0.987 -27.262 19.881 1.00 93.62 759 ALA A C 1
ATOM 6105 O O . ALA A 1 759 ? -1.347 -26.906 18.763 1.00 93.62 759 ALA A O 1
ATOM 6106 N N . GLN A 1 760 ? 0.296 -27.490 20.176 1.00 93.06 760 GLN A N 1
ATOM 6107 C CA . GLN A 1 760 ? 1.380 -27.434 19.187 1.00 93.06 760 GLN A CA 1
ATOM 6108 C C . GLN A 1 760 ? 1.159 -28.441 18.058 1.00 93.06 760 GLN A C 1
ATOM 6110 O O . GLN A 1 760 ? 1.277 -28.088 16.889 1.00 93.06 760 GLN A O 1
ATOM 6115 N N . SER A 1 761 ? 0.768 -29.672 18.400 1.00 91.75 761 SER A N 1
ATOM 6116 C CA . SER A 1 761 ? 0.449 -30.703 17.411 1.00 91.75 761 SER A CA 1
ATOM 6117 C C . SER A 1 761 ? -0.800 -30.366 16.585 1.00 91.75 761 SER A C 1
ATOM 6119 O O . SER A 1 761 ? -0.833 -30.656 15.393 1.00 91.75 761 SER A O 1
ATOM 6121 N N . MET A 1 762 ? -1.814 -29.737 17.188 1.00 90.38 762 MET A N 1
ATOM 6122 C CA . MET A 1 762 ? -3.049 -29.344 16.492 1.00 90.38 762 MET A CA 1
ATOM 6123 C C . MET A 1 762 ? -2.887 -28.093 15.616 1.00 90.38 762 MET A C 1
ATOM 6125 O O . MET A 1 762 ? -3.600 -27.949 14.624 1.00 90.38 762 MET A O 1
ATOM 6129 N N . PHE A 1 763 ? -1.991 -27.176 15.991 1.00 91.88 763 PHE A N 1
ATOM 6130 C CA . PHE A 1 763 ? -1.809 -25.874 15.345 1.00 91.88 763 PHE A CA 1
ATOM 6131 C C . PHE A 1 763 ? -0.320 -25.576 15.067 1.00 91.88 763 PHE A C 1
ATOM 6133 O O . PHE A 1 763 ? 0.207 -24.581 15.582 1.00 91.88 763 PHE A O 1
ATOM 6140 N N . PRO A 1 764 ? 0.368 -26.394 14.246 1.00 90.25 764 PRO A N 1
ATOM 6141 C CA . PRO A 1 764 ? 1.813 -26.276 14.034 1.00 90.25 764 PRO A CA 1
ATOM 6142 C C . PRO A 1 764 ? 2.208 -24.915 13.447 1.00 90.25 764 PRO A C 1
ATOM 6144 O O . PRO A 1 764 ? 3.116 -24.264 13.957 1.00 90.25 764 PRO A O 1
ATOM 6147 N N . GLU A 1 765 ? 1.455 -24.412 12.465 1.00 90.00 765 GLU A N 1
ATOM 6148 C CA . GLU A 1 765 ? 1.700 -23.108 11.822 1.00 90.00 765 GLU A CA 1
ATOM 6149 C C . GLU A 1 765 ? 1.693 -21.936 12.820 1.00 90.00 765 GLU A C 1
ATOM 6151 O O . GLU A 1 765 ? 2.568 -21.062 12.818 1.00 90.00 765 GLU A O 1
ATOM 6156 N N . LYS A 1 766 ? 0.716 -21.933 13.741 1.00 87.81 766 LYS A N 1
ATOM 6157 C CA . LYS A 1 766 ? 0.623 -20.907 14.790 1.00 87.81 766 LYS A CA 1
ATOM 6158 C C . LYS A 1 766 ? 1.796 -21.005 15.764 1.00 87.81 766 LYS A C 1
ATOM 6160 O O . LYS A 1 766 ? 2.290 -19.972 16.212 1.00 87.81 766 LYS A O 1
ATOM 6165 N N . HIS A 1 767 ? 2.242 -22.222 16.076 1.00 89.56 767 HIS A N 1
ATOM 6166 C CA . HIS A 1 767 ? 3.378 -22.444 16.963 1.00 89.56 767 HIS A CA 1
ATOM 6167 C C . HIS A 1 767 ? 4.706 -21.991 16.345 1.00 89.56 767 HIS A C 1
ATOM 6169 O O . HIS A 1 767 ? 5.484 -21.327 17.031 1.00 89.56 767 HIS A O 1
ATOM 6175 N N . HIS A 1 768 ? 4.935 -22.272 15.056 1.00 89.31 768 HIS A N 1
ATOM 6176 C CA . HIS A 1 768 ? 6.114 -21.791 14.324 1.00 89.31 768 HIS A CA 1
ATOM 6177 C C . HIS A 1 768 ? 6.203 -20.262 14.319 1.00 89.31 768 HIS A C 1
ATOM 6179 O O . HIS A 1 768 ? 7.289 -19.704 14.452 1.00 89.31 768 HIS A O 1
ATOM 6185 N N . THR A 1 769 ? 5.053 -19.588 14.232 1.00 89.62 769 THR A N 1
ATOM 6186 C CA . THR A 1 769 ? 4.978 -18.123 14.293 1.00 89.62 769 THR A CA 1
ATOM 6187 C C . THR A 1 769 ? 5.207 -17.592 15.714 1.00 89.62 769 THR A C 1
ATOM 6189 O O . THR A 1 769 ? 5.858 -16.567 15.909 1.00 89.62 769 THR A O 1
ATOM 6192 N N . CYS A 1 770 ? 4.653 -18.258 16.731 1.00 90.31 770 CYS A N 1
ATOM 6193 C CA . CYS A 1 770 ? 4.782 -17.847 18.125 1.00 90.31 770 CYS A CA 1
ATOM 6194 C C . CYS A 1 770 ? 4.751 -19.050 19.073 1.00 90.31 770 CYS A C 1
ATOM 6196 O O . CYS A 1 770 ? 3.741 -19.746 19.206 1.00 90.31 770 CYS A O 1
ATOM 6198 N N . SER A 1 771 ? 5.818 -19.223 19.856 1.00 88.31 771 SER A N 1
ATOM 6199 C CA . SER A 1 771 ? 5.905 -20.285 20.866 1.00 88.31 771 SER A CA 1
ATOM 6200 C C . SER A 1 771 ? 4.883 -20.149 22.006 1.00 88.31 771 SER A C 1
ATOM 6202 O O . SER A 1 771 ? 4.690 -21.097 22.763 1.00 88.31 771 SER A O 1
ATOM 6204 N N . GLN A 1 772 ? 4.217 -18.995 22.125 1.00 90.88 772 GLN A N 1
ATOM 6205 C CA . GLN A 1 772 ? 3.182 -18.675 23.117 1.00 90.88 772 GLN A CA 1
ATOM 6206 C C . GLN A 1 772 ? 1.836 -18.308 22.463 1.00 90.88 772 GLN A C 1
ATOM 6208 O O . GLN A 1 772 ? 1.070 -17.514 23.004 1.00 90.88 772 GLN A O 1
ATOM 6213 N N . PHE A 1 773 ? 1.526 -18.877 21.291 1.00 91.00 773 PHE A N 1
ATOM 6214 C CA . PHE A 1 773 ? 0.343 -18.508 20.498 1.00 91.00 773 PHE A CA 1
ATOM 6215 C C . PHE A 1 773 ? -1.014 -18.695 21.201 1.00 91.00 773 PHE A C 1
ATOM 6217 O O . PHE A 1 773 ? -1.996 -18.073 20.795 1.00 91.00 773 PHE A O 1
ATOM 6224 N N . LEU A 1 774 ? -1.108 -19.526 22.248 1.00 90.69 774 LEU A N 1
ATOM 6225 C CA . LEU A 1 774 ? -2.337 -19.659 23.045 1.00 90.69 774 LEU A CA 1
ATOM 6226 C C . LEU A 1 774 ? -2.716 -18.341 23.740 1.00 90.69 774 LEU A C 1
ATOM 6228 O O . LEU A 1 774 ? -3.899 -18.039 23.878 1.00 90.69 774 LEU A O 1
ATOM 6232 N N . ARG A 1 775 ? -1.736 -17.479 24.046 1.00 88.50 775 ARG A N 1
ATOM 6233 C CA . ARG A 1 775 ? -1.985 -16.126 24.570 1.00 88.50 775 ARG A CA 1
ATOM 6234 C C . ARG A 1 775 ? -2.688 -15.201 23.582 1.00 88.50 775 ARG A C 1
ATOM 6236 O O . ARG A 1 775 ? -3.194 -14.164 23.982 1.00 88.50 775 ARG A O 1
ATOM 6243 N N . HIS A 1 776 ? -2.773 -15.573 22.304 1.00 87.12 776 HIS A N 1
ATOM 6244 C CA . HIS A 1 776 ? -3.524 -14.799 21.314 1.00 87.12 776 HIS A CA 1
ATOM 6245 C C . HIS A 1 776 ? -5.039 -14.999 21.463 1.00 87.12 776 HIS A C 1
ATOM 6247 O O . HIS A 1 776 ? -5.800 -14.354 20.752 1.00 87.12 776 HIS A O 1
ATOM 6253 N N . LYS A 1 777 ? -5.492 -15.923 22.327 1.00 88.81 777 LYS A N 1
ATOM 6254 C CA . LYS A 1 777 ? -6.911 -16.208 22.598 1.00 88.81 777 LYS A CA 1
ATOM 6255 C C . LYS A 1 777 ? -7.730 -16.545 21.331 1.00 88.81 777 LYS A C 1
ATOM 6257 O O . LYS A 1 777 ? -8.922 -16.266 21.263 1.00 88.81 777 LYS A O 1
ATOM 6262 N N . THR A 1 778 ? -7.114 -17.201 20.334 1.00 86.00 778 THR A N 1
ATOM 6263 C CA . THR A 1 778 ? -7.762 -17.575 19.048 1.00 86.00 778 THR A CA 1
ATOM 6264 C C . THR A 1 778 ? -7.924 -19.080 18.807 1.00 86.00 778 THR A C 1
ATOM 6266 O O . THR A 1 778 ? -8.421 -19.484 17.755 1.00 86.00 778 THR A O 1
ATOM 6269 N N . SER A 1 779 ? -7.462 -19.937 19.720 1.00 87.75 779 SER A N 1
ATOM 6270 C CA . SER A 1 779 ? -7.378 -21.387 19.493 1.00 87.75 779 SER A CA 1
ATOM 6271 C C . SER A 1 779 ? -8.334 -22.152 20.408 1.00 87.75 779 SER A C 1
ATOM 6273 O O . SER A 1 779 ? -8.116 -22.248 21.613 1.00 87.75 779 SER A O 1
ATOM 6275 N N . LEU A 1 780 ? -9.402 -22.699 19.827 1.00 89.75 780 LEU A N 1
ATOM 6276 C CA . LEU A 1 780 ? -10.410 -23.492 20.536 1.00 89.75 780 LEU A CA 1
ATOM 6277 C C . LEU A 1 780 ? -10.127 -24.980 20.375 1.00 89.75 780 LEU A C 1
ATOM 6279 O O . LEU A 1 780 ? -9.901 -25.452 19.260 1.00 89.75 780 LEU A O 1
ATOM 6283 N N . ILE A 1 781 ? -10.197 -25.729 21.474 1.00 90.62 781 ILE A N 1
ATOM 6284 C CA . ILE A 1 781 ? -9.962 -27.176 21.465 1.00 90.62 781 ILE A CA 1
ATOM 6285 C C . ILE A 1 781 ? -11.154 -27.870 22.112 1.00 90.62 781 ILE A C 1
ATOM 6287 O O . ILE A 1 781 ? -11.482 -27.625 23.269 1.00 90.62 781 ILE A O 1
ATOM 6291 N N . SER A 1 782 ? -11.826 -28.750 21.372 1.00 91.69 782 SER A N 1
ATOM 6292 C CA . SER A 1 782 ? -13.008 -29.432 21.903 1.00 91.69 782 SER A CA 1
ATOM 6293 C C . SER A 1 782 ? -12.652 -30.457 22.997 1.00 91.69 782 SER A C 1
ATOM 6295 O O . SER A 1 782 ? -11.595 -31.090 22.938 1.00 91.69 782 SER A O 1
ATOM 6297 N N . PRO A 1 783 ? -13.570 -30.743 23.936 1.00 91.44 783 PRO A N 1
ATOM 6298 C CA . PRO A 1 783 ? -13.426 -31.817 24.924 1.00 91.44 783 PRO A CA 1
ATOM 6299 C C . PRO A 1 783 ? -13.177 -33.212 24.333 1.00 91.44 783 PRO A C 1
ATOM 6301 O O . PRO A 1 783 ? -12.670 -34.099 25.015 1.00 91.44 783 PRO A O 1
ATOM 6304 N N 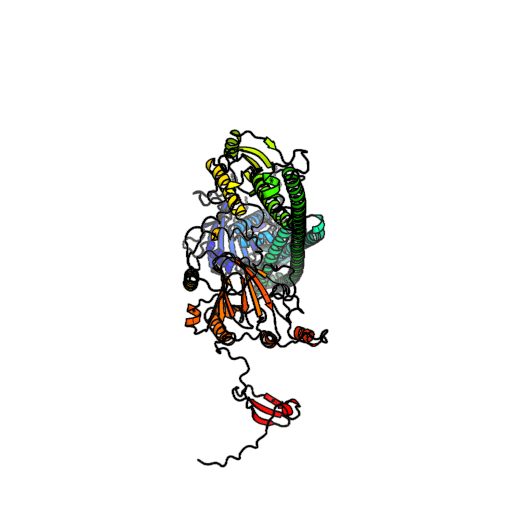. ALA A 1 784 ? -13.584 -33.455 23.083 1.00 90.06 784 ALA A N 1
ATOM 6305 C CA . ALA A 1 784 ? -13.284 -34.705 22.388 1.00 90.06 784 ALA A CA 1
ATOM 6306 C C . ALA A 1 784 ? -11.793 -34.788 22.032 1.00 90.06 784 ALA A C 1
ATOM 6308 O O . ALA A 1 784 ? -11.157 -35.793 22.331 1.00 90.06 784 ALA A O 1
ATOM 6309 N N . ARG A 1 785 ? -11.232 -33.698 21.494 1.00 91.62 785 ARG A N 1
ATOM 6310 C CA . ARG A 1 785 ? -9.804 -33.593 21.172 1.00 91.62 785 ARG A CA 1
ATOM 6311 C C . ARG A 1 785 ? -8.923 -33.617 22.421 1.00 91.62 785 ARG A C 1
ATOM 6313 O O . ARG A 1 785 ? -7.903 -34.288 22.417 1.00 91.62 785 ARG A O 1
ATOM 6320 N N . LEU A 1 786 ? -9.336 -32.976 23.517 1.00 92.62 786 LEU A N 1
ATOM 6321 C CA . LEU A 1 786 ? -8.594 -33.063 24.785 1.00 92.62 786 LEU A CA 1
ATOM 6322 C C . LEU A 1 786 ? -8.469 -34.511 25.283 1.00 92.62 786 LEU A C 1
ATOM 6324 O O . LEU A 1 786 ? -7.390 -34.921 25.698 1.00 92.62 786 LEU A O 1
ATOM 6328 N N . ARG A 1 787 ? -9.548 -35.303 25.184 1.00 93.31 787 ARG A N 1
ATOM 6329 C CA . ARG A 1 787 ? -9.532 -36.728 25.563 1.00 93.31 787 ARG A CA 1
ATOM 6330 C C . ARG A 1 787 ? -8.629 -37.567 24.669 1.00 93.31 787 ARG A C 1
ATOM 6332 O O . ARG A 1 787 ? -7.940 -38.438 25.179 1.00 93.31 787 ARG A O 1
ATOM 6339 N N . GLU A 1 788 ? -8.629 -37.299 23.368 1.00 92.94 788 GLU A N 1
ATOM 6340 C CA . GLU A 1 788 ? -7.782 -37.996 22.393 1.00 92.94 788 GLU A CA 1
ATOM 6341 C C . GLU A 1 788 ? -6.286 -37.811 22.696 1.00 92.94 788 GLU A C 1
ATOM 6343 O O . GLU A 1 788 ? -5.519 -38.762 22.618 1.00 92.94 788 GLU A O 1
ATOM 6348 N N . PHE A 1 789 ? -5.891 -36.615 23.141 1.00 91.75 789 PHE A N 1
ATOM 6349 C CA . PHE A 1 789 ? -4.516 -36.299 23.549 1.00 91.75 789 PHE A CA 1
ATOM 6350 C C . PHE A 1 789 ? -4.233 -36.588 25.038 1.00 91.75 789 PHE A C 1
ATOM 6352 O O . PHE A 1 789 ? -3.164 -36.248 25.550 1.00 91.75 789 PHE A O 1
ATOM 6359 N N . GLY A 1 790 ? -5.186 -37.196 25.753 1.00 92.38 790 GLY A N 1
ATOM 6360 C CA . GLY A 1 790 ? -5.050 -37.554 27.166 1.00 92.38 790 GLY A CA 1
ATOM 6361 C C . GLY A 1 790 ? -4.935 -36.366 28.129 1.00 92.38 790 GLY A C 1
ATOM 6362 O O . GLY A 1 790 ? -4.439 -36.550 29.237 1.00 92.38 790 GLY A O 1
ATOM 6363 N N . VAL A 1 791 ? -5.355 -35.160 27.729 1.00 93.69 791 VAL A N 1
ATOM 6364 C CA . VAL A 1 791 ? -5.265 -33.944 28.554 1.00 93.69 791 VAL A CA 1
ATOM 6365 C C . VAL A 1 791 ? -6.409 -33.927 29.582 1.00 93.69 791 VAL A C 1
ATOM 6367 O O . VAL A 1 791 ? -7.580 -33.946 29.180 1.00 93.69 791 VAL A O 1
ATOM 6370 N N . PRO A 1 792 ? -6.127 -33.867 30.899 1.00 90.62 792 PRO A N 1
ATOM 6371 C CA . PRO A 1 792 ? -7.164 -33.793 31.922 1.00 90.62 792 PRO A CA 1
ATOM 6372 C C . PRO A 1 792 ? -7.820 -32.408 31.928 1.00 90.62 792 PRO A C 1
ATOM 6374 O O . PRO A 1 792 ? -7.144 -31.383 31.910 1.00 90.62 792 PRO A O 1
ATOM 6377 N N . PHE A 1 793 ? -9.150 -32.370 31.986 1.00 92.44 793 PHE A N 1
ATOM 6378 C CA . PHE A 1 793 ? -9.912 -31.124 31.998 1.00 92.44 793 PHE A CA 1
ATOM 6379 C C . PHE A 1 793 ? -11.169 -31.237 32.860 1.00 92.44 793 PHE A C 1
ATOM 6381 O O . PHE A 1 793 ? -11.775 -32.305 32.981 1.00 92.44 793 PHE A O 1
ATOM 6388 N N . TYR A 1 794 ? -11.585 -30.106 33.416 1.00 91.75 794 TYR A N 1
ATOM 6389 C CA . TYR A 1 794 ? -12.753 -29.962 34.277 1.00 91.75 794 TYR A CA 1
ATOM 6390 C C . TYR A 1 794 ? -13.752 -28.998 33.651 1.00 91.75 794 TYR A C 1
ATOM 6392 O O . TYR A 1 794 ? -13.390 -28.176 32.811 1.00 91.75 794 TYR A O 1
ATOM 6400 N N . ARG A 1 795 ? -15.023 -29.113 34.038 1.00 89.44 795 ARG A N 1
ATOM 6401 C CA . ARG A 1 795 ? -16.113 -28.269 33.538 1.00 89.44 795 ARG A CA 1
ATOM 6402 C C . ARG A 1 795 ? -16.741 -27.502 34.689 1.00 89.44 795 ARG A C 1
ATOM 6404 O O . ARG A 1 795 ? -16.939 -28.082 35.754 1.00 89.44 795 ARG A O 1
ATOM 6411 N N . ALA A 1 796 ? -17.123 -26.254 34.449 1.00 89.62 796 ALA A N 1
ATOM 6412 C CA . ALA A 1 796 ? -17.957 -25.490 35.369 1.00 89.62 796 ALA A CA 1
ATOM 6413 C C . ALA A 1 796 ? -19.108 -24.810 34.619 1.00 89.62 796 ALA A C 1
ATOM 6415 O O . ALA A 1 796 ? -18.972 -24.403 33.465 1.00 89.62 796 ALA A O 1
ATOM 6416 N N . TYR A 1 797 ? -20.259 -24.722 35.282 1.00 89.31 797 TYR A N 1
ATOM 6417 C CA . TYR A 1 797 ? -21.484 -24.148 34.735 1.00 89.31 797 TYR A CA 1
ATOM 6418 C C . TYR A 1 797 ? -21.916 -22.970 35.604 1.00 89.31 797 TYR A C 1
ATOM 6420 O O . TYR A 1 797 ? -22.589 -23.164 36.613 1.00 89.31 797 TYR A O 1
ATOM 6428 N N . GLN A 1 798 ? -21.489 -21.768 35.224 1.00 91.06 798 GLN A N 1
ATOM 6429 C CA . GLN A 1 798 ? -21.655 -20.553 36.017 1.00 91.06 798 GLN A CA 1
ATOM 6430 C C . GLN A 1 798 ? -23.012 -19.909 35.735 1.00 91.06 798 GLN A C 1
ATOM 6432 O O . GLN A 1 798 ? -23.294 -19.494 34.606 1.00 91.06 798 GLN A O 1
ATOM 6437 N N . LYS A 1 799 ? -23.853 -19.811 36.760 1.00 88.75 799 LYS A N 1
ATOM 6438 C CA . LYS A 1 799 ? -25.162 -19.153 36.712 1.00 88.75 799 LYS A CA 1
ATOM 6439 C C . LYS A 1 799 ? -25.047 -17.662 37.070 1.00 88.75 799 LYS A C 1
ATOM 6441 O O . LYS A 1 799 ? -24.050 -17.238 37.652 1.00 88.75 799 LYS A O 1
ATOM 6446 N N . PRO A 1 800 ? -26.062 -16.845 36.737 1.00 82.25 800 PRO A N 1
ATOM 6447 C CA . PRO A 1 800 ? -26.127 -15.469 37.219 1.00 82.25 800 PRO A CA 1
ATOM 6448 C C . PRO A 1 800 ? -26.064 -15.388 38.746 1.00 82.25 800 PRO A C 1
ATOM 6450 O O . PRO A 1 800 ? -26.746 -16.149 39.432 1.00 82.25 800 PRO A O 1
ATOM 6453 N N . GLY A 1 801 ? -25.269 -14.453 39.259 1.00 81.69 801 GLY A N 1
ATOM 6454 C CA . GLY A 1 801 ? -24.987 -14.274 40.682 1.00 81.69 801 GLY A CA 1
ATOM 6455 C C . GLY A 1 801 ? -23.797 -15.081 41.212 1.00 81.69 801 GLY A C 1
ATOM 6456 O O . GLY A 1 801 ? -23.517 -15.007 42.405 1.00 81.69 801 GLY A O 1
ATOM 6457 N N . GLU A 1 802 ? -23.097 -15.850 40.371 1.00 84.94 802 GLU A N 1
ATOM 6458 C CA . GLU A 1 802 ? -21.964 -16.686 40.788 1.00 84.94 802 GLU A CA 1
ATOM 6459 C C . GLU A 1 802 ? -20.612 -16.110 40.345 1.00 84.94 802 GLU A C 1
ATOM 6461 O O . GLU A 1 802 ? -20.467 -15.580 39.235 1.00 84.94 802 GLU A O 1
ATOM 6466 N N . PHE A 1 803 ? -19.602 -16.283 41.203 1.00 89.94 803 PHE A N 1
ATOM 6467 C CA . PHE A 1 803 ? -18.202 -16.002 40.892 1.00 89.94 803 PHE A CA 1
ATOM 6468 C C . PHE A 1 803 ? -17.483 -17.254 40.376 1.00 89.94 803 PHE A C 1
ATOM 6470 O O . PHE A 1 803 ? -17.691 -18.355 40.885 1.00 89.94 803 PHE A O 1
ATOM 6477 N N . VAL A 1 804 ? -16.586 -17.071 39.411 1.00 92.56 804 VAL A N 1
ATOM 6478 C CA . VAL A 1 804 ? -15.584 -18.058 38.991 1.00 92.56 804 VAL A CA 1
ATOM 6479 C C . VAL A 1 804 ? -14.210 -17.424 39.137 1.00 92.56 804 VAL A C 1
ATOM 6481 O O . VAL A 1 804 ? -14.008 -16.294 38.703 1.00 92.56 804 VAL A O 1
ATOM 6484 N N . ILE A 1 805 ? -13.276 -18.148 39.750 1.00 92.62 805 ILE A N 1
ATOM 6485 C CA . ILE A 1 805 ? -11.890 -17.710 39.926 1.00 92.62 805 ILE A CA 1
ATOM 6486 C C . ILE A 1 805 ? -10.988 -18.619 39.094 1.00 92.62 805 ILE A C 1
ATOM 6488 O O . ILE A 1 805 ? -11.086 -19.845 39.200 1.00 92.62 805 ILE A O 1
ATOM 6492 N N . THR A 1 806 ? -10.109 -18.030 38.286 1.00 91.00 806 THR A N 1
ATOM 6493 C CA . THR A 1 806 ? -9.036 -18.756 37.597 1.00 91.00 806 THR A CA 1
ATOM 6494 C C . THR A 1 806 ? -7.733 -18.572 38.367 1.00 91.00 806 THR A C 1
ATOM 6496 O O . THR A 1 806 ? -7.411 -17.476 38.824 1.00 91.00 806 THR A O 1
ATOM 6499 N N . PHE A 1 807 ? -7.016 -19.675 38.575 1.00 90.12 807 PHE A N 1
ATOM 6500 C CA . PHE A 1 807 ? -5.753 -19.700 39.314 1.00 90.12 807 PHE A CA 1
ATOM 6501 C C . PHE A 1 807 ? -4.558 -19.481 38.370 1.00 90.12 807 PHE A C 1
ATOM 6503 O O . PHE A 1 807 ? -4.686 -19.726 37.165 1.00 90.12 807 PHE A O 1
ATOM 6510 N N . PRO A 1 808 ? -3.386 -19.082 38.901 1.00 89.56 808 PRO A N 1
ATOM 6511 C CA . PRO A 1 808 ? -2.169 -18.922 38.122 1.00 89.56 808 PRO A CA 1
ATOM 6512 C C . PRO A 1 808 ? -1.841 -20.149 37.278 1.00 89.56 808 PRO A C 1
ATOM 6514 O O . PRO A 1 808 ? -1.962 -21.285 37.737 1.00 89.56 808 PRO A O 1
ATOM 6517 N N . ALA A 1 809 ? -1.435 -19.908 36.032 1.00 87.44 809 ALA A N 1
ATOM 6518 C CA . ALA A 1 809 ? -1.104 -20.925 35.031 1.00 87.44 809 ALA A CA 1
ATOM 6519 C C . ALA A 1 809 ? -2.226 -21.944 34.704 1.00 87.44 809 ALA A C 1
ATOM 6521 O O . ALA A 1 809 ? -1.988 -22.915 33.982 1.00 87.44 809 ALA A O 1
ATOM 6522 N N . ALA A 1 810 ? -3.462 -21.733 35.175 1.00 91.69 810 ALA A N 1
ATOM 6523 C CA . ALA A 1 810 ? -4.596 -22.588 34.838 1.00 91.69 810 ALA A CA 1
ATOM 6524 C C . ALA A 1 810 ? -5.217 -22.160 33.499 1.00 91.69 810 ALA A C 1
ATOM 6526 O O . ALA A 1 810 ? -5.856 -21.107 33.384 1.00 91.69 810 ALA A O 1
ATOM 6527 N N . TYR A 1 811 ? -5.059 -23.000 32.475 1.00 94.62 811 TYR A N 1
ATOM 6528 C CA . TYR A 1 811 ? -5.681 -22.752 31.178 1.00 94.62 811 TYR A CA 1
ATOM 6529 C C . TYR A 1 811 ? -7.193 -22.899 31.265 1.00 94.62 811 TYR A C 1
ATOM 6531 O O . TYR A 1 811 ? -7.704 -23.883 31.803 1.00 94.62 811 TYR A O 1
ATOM 6539 N N . HIS A 1 812 ? -7.917 -21.968 30.656 1.00 95.06 812 HIS A N 1
ATOM 6540 C CA . HIS A 1 812 ? -9.368 -22.030 30.610 1.00 95.06 812 HIS A CA 1
ATOM 6541 C C . HIS A 1 812 ? -9.932 -21.543 29.275 1.00 95.06 812 HIS A C 1
ATOM 6543 O O . HIS A 1 812 ? -9.331 -20.725 28.585 1.00 95.06 812 HIS A O 1
ATOM 6549 N N . GLN A 1 813 ? -11.090 -22.084 28.899 1.00 94.38 813 GLN A N 1
ATOM 6550 C CA . GLN A 1 813 ? -11.866 -21.685 27.720 1.00 94.38 813 GLN A CA 1
ATOM 6551 C C . GLN A 1 813 ? -13.360 -21.850 28.005 1.00 94.38 813 GLN A C 1
ATOM 6553 O O . GLN A 1 813 ? -13.743 -22.503 28.978 1.00 94.38 813 GLN A O 1
ATOM 6558 N N . GLY A 1 814 ? -14.226 -21.354 27.128 1.00 93.56 814 GLY A N 1
ATOM 6559 C CA . GLY A 1 814 ? -15.658 -21.520 27.326 1.00 93.56 814 GLY A CA 1
ATOM 6560 C C . GLY A 1 814 ? -16.534 -20.738 26.367 1.00 93.56 814 GLY A C 1
ATOM 6561 O O . GLY A 1 814 ? -16.070 -20.174 25.376 1.00 93.56 814 GLY A O 1
ATOM 6562 N N . PHE A 1 815 ? -17.835 -20.740 26.650 1.00 91.69 815 PHE A N 1
ATOM 6563 C CA . PHE A 1 815 ? -18.840 -20.080 25.820 1.00 91.69 815 PHE A CA 1
ATOM 6564 C C . PHE A 1 815 ? -20.070 -19.646 26.619 1.00 91.69 815 PHE A C 1
ATOM 6566 O O . PHE A 1 815 ? -20.382 -20.182 27.683 1.00 91.69 815 PHE A O 1
ATOM 6573 N N . ASN A 1 816 ? -20.787 -18.661 26.088 1.00 86.94 816 ASN A N 1
ATOM 6574 C CA . ASN A 1 816 ? -22.015 -18.128 26.663 1.00 86.94 816 ASN A CA 1
ATOM 6575 C C . ASN A 1 816 ? -23.241 -18.850 26.088 1.00 86.94 816 ASN A C 1
ATOM 6577 O O . ASN A 1 816 ? -23.321 -19.130 24.886 1.00 86.94 816 ASN A O 1
ATOM 6581 N N . LEU A 1 817 ? -24.220 -19.133 26.951 1.00 84.38 817 LEU A N 1
ATOM 6582 C CA . LEU A 1 817 ? -25.441 -19.848 26.566 1.00 84.38 817 LEU A CA 1
ATOM 6583 C C . LEU A 1 817 ? -26.536 -18.939 25.988 1.00 84.38 817 LEU A C 1
ATOM 6585 O O . LEU A 1 817 ? -27.607 -19.410 25.620 1.00 84.38 817 LEU A O 1
ATOM 6589 N N . GLY A 1 818 ? -26.290 -17.638 25.902 1.00 75.38 818 GLY A N 1
ATOM 6590 C CA . GLY A 1 818 ? -27.251 -16.653 25.426 1.00 75.38 818 GLY A CA 1
ATOM 6591 C C . GLY A 1 818 ? -26.863 -15.269 25.912 1.00 75.38 818 GLY A C 1
ATOM 6592 O O . GLY A 1 818 ? -25.723 -15.068 26.332 1.00 75.38 818 GLY A O 1
ATOM 6593 N N . LEU A 1 819 ? -27.811 -14.330 25.859 1.00 75.88 819 LEU A N 1
ATOM 6594 C CA . LEU A 1 819 ? -27.577 -12.980 26.357 1.00 75.88 819 LEU A CA 1
ATOM 6595 C C . LEU A 1 819 ? -27.211 -13.024 27.845 1.00 75.88 819 LEU A C 1
ATOM 6597 O O . LEU A 1 819 ? -28.023 -13.464 28.662 1.00 75.88 819 LEU A O 1
ATOM 6601 N N . ASN A 1 820 ? -26.003 -12.583 28.186 1.00 77.62 820 ASN A N 1
ATOM 6602 C CA . ASN A 1 820 ? -25.557 -12.422 29.565 1.00 77.62 820 ASN A CA 1
ATOM 6603 C C . ASN A 1 820 ? -24.617 -11.230 29.718 1.00 77.62 820 ASN A C 1
ATOM 6605 O O . ASN A 1 820 ? -24.082 -10.722 28.736 1.00 77.62 820 ASN A O 1
ATOM 6609 N N . ILE A 1 821 ? -24.467 -10.770 30.956 1.00 78.31 821 ILE A N 1
ATOM 6610 C CA . ILE A 1 821 ? -23.546 -9.696 31.315 1.00 78.31 821 ILE A CA 1
ATOM 6611 C C . ILE A 1 821 ? -22.642 -10.239 32.410 1.00 78.31 821 ILE A C 1
ATOM 6613 O O . ILE A 1 821 ? -23.135 -10.650 33.461 1.00 78.31 821 ILE A O 1
ATOM 6617 N N . ALA A 1 822 ? -21.340 -10.264 32.157 1.00 84.31 822 ALA A N 1
ATOM 6618 C CA . ALA A 1 822 ? -20.333 -10.648 33.132 1.00 84.31 822 ALA A CA 1
ATOM 6619 C C . ALA A 1 822 ? -19.321 -9.521 33.335 1.00 84.31 822 ALA A C 1
ATOM 6621 O O . ALA A 1 822 ? -19.097 -8.726 32.433 1.00 84.31 822 ALA A O 1
ATOM 6622 N N . GLU A 1 823 ? -18.709 -9.472 34.506 1.00 87.62 823 GLU A N 1
ATOM 6623 C CA . GLU A 1 823 ? -17.624 -8.561 34.849 1.00 87.62 823 GLU A CA 1
ATOM 6624 C C . GLU A 1 823 ? -16.415 -9.382 35.282 1.00 87.62 823 GLU A C 1
ATOM 6626 O O . GLU A 1 823 ? -16.585 -10.386 35.975 1.00 87.62 823 GLU A O 1
ATOM 6631 N N . ALA A 1 824 ? -15.213 -9.005 34.854 1.00 90.50 824 ALA A N 1
ATOM 6632 C CA . ALA A 1 824 ? -13.989 -9.686 35.255 1.00 90.50 824 ALA A CA 1
ATOM 6633 C C . ALA A 1 824 ? -12.840 -8.715 35.516 1.00 90.50 824 ALA A C 1
ATOM 6635 O O . ALA A 1 824 ? -12.782 -7.646 34.912 1.00 90.50 824 ALA A O 1
ATOM 6636 N N . VAL A 1 825 ? -11.920 -9.108 36.393 1.00 90.81 825 VAL A N 1
ATOM 6637 C CA . VAL A 1 825 ? -10.670 -8.386 36.668 1.00 90.81 825 VAL A CA 1
ATOM 6638 C C . VAL A 1 825 ? -9.582 -9.377 37.086 1.00 90.81 825 VAL A C 1
ATOM 6640 O O . VAL A 1 825 ? -9.893 -10.437 37.645 1.00 90.81 825 VAL A O 1
ATOM 6643 N N . ASN A 1 826 ? -8.313 -9.049 36.833 1.00 91.25 826 ASN A N 1
ATOM 6644 C CA . ASN A 1 826 ? -7.192 -9.820 37.358 1.00 91.25 826 ASN A CA 1
ATOM 6645 C C . ASN A 1 826 ? -6.823 -9.367 38.768 1.00 91.25 826 ASN A C 1
ATOM 6647 O O . ASN A 1 826 ? -6.990 -8.211 39.153 1.00 91.25 826 ASN A O 1
ATOM 6651 N N . PHE A 1 827 ? -6.291 -10.296 39.552 1.00 88.62 827 PHE A N 1
ATOM 6652 C CA . PHE A 1 827 ? -5.797 -10.003 40.890 1.00 88.62 827 PHE A CA 1
ATOM 6653 C C . PHE A 1 827 ? -4.600 -10.892 41.240 1.00 88.62 827 PHE A C 1
ATOM 6655 O O . PHE A 1 827 ? -4.262 -11.825 40.510 1.00 88.62 827 PHE A O 1
ATOM 6662 N N . ALA A 1 828 ? -3.909 -10.574 42.335 1.00 84.81 828 ALA A N 1
ATOM 6663 C CA . ALA A 1 828 ? -2.734 -11.324 42.768 1.00 84.81 828 ALA A CA 1
ATOM 6664 C C . ALA A 1 828 ? -2.668 -11.456 44.289 1.00 84.81 828 ALA A C 1
ATOM 6666 O O . ALA A 1 828 ? -3.018 -10.536 45.026 1.00 84.81 828 ALA A O 1
ATOM 6667 N N . SER A 1 829 ? -2.132 -12.579 44.749 1.00 80.44 829 SER A N 1
ATOM 6668 C CA . SER A 1 829 ? -1.653 -12.770 46.119 1.00 80.44 829 SER A CA 1
ATOM 6669 C C . SER A 1 829 ? -0.149 -13.044 46.100 1.00 80.44 829 SER A C 1
ATOM 6671 O O . SER A 1 829 ? 0.444 -13.205 45.029 1.00 80.44 829 SER A O 1
ATOM 6673 N N . LEU A 1 830 ? 0.488 -13.146 47.270 1.00 75.31 830 LEU A N 1
ATOM 6674 C CA . LEU A 1 830 ? 1.904 -13.533 47.350 1.00 75.31 830 LEU A CA 1
ATOM 6675 C C . LEU A 1 830 ? 2.184 -14.881 46.663 1.00 75.31 830 LEU A C 1
ATOM 6677 O O . LEU A 1 830 ? 3.266 -15.078 46.113 1.00 75.31 830 LEU A O 1
ATOM 6681 N N . HIS A 1 831 ? 1.188 -15.773 46.611 1.00 76.25 831 HIS A N 1
ATOM 6682 C CA . HIS A 1 831 ? 1.281 -17.060 45.922 1.00 76.25 831 HIS A CA 1
ATOM 6683 C C . HIS A 1 831 ? 1.515 -16.933 44.408 1.00 76.25 831 HIS A C 1
ATOM 6685 O O . HIS A 1 831 ? 2.051 -17.852 43.796 1.00 76.25 831 HIS A O 1
ATOM 6691 N N . TRP A 1 832 ? 1.138 -15.812 43.784 1.00 84.94 832 TRP A N 1
ATOM 6692 C CA . TRP A 1 832 ? 1.340 -15.604 42.348 1.00 84.94 832 TRP A CA 1
ATOM 6693 C C . TRP A 1 832 ? 2.801 -15.305 41.980 1.00 84.94 832 TRP A C 1
ATOM 6695 O O . TRP A 1 832 ? 3.222 -15.650 40.878 1.00 84.94 832 TRP A O 1
ATOM 6705 N N . ILE A 1 833 ? 3.599 -14.717 42.880 1.00 78.75 833 ILE A N 1
ATOM 6706 C CA . ILE A 1 833 ? 4.955 -14.222 42.566 1.00 78.75 833 ILE A CA 1
ATOM 6707 C C . ILE A 1 833 ? 5.836 -15.271 41.848 1.00 78.75 833 ILE A C 1
ATOM 6709 O O . ILE A 1 833 ? 6.422 -14.934 40.815 1.00 78.75 833 ILE A O 1
ATOM 6713 N N . PRO A 1 834 ? 5.913 -16.543 42.298 1.00 79.88 834 PRO A N 1
ATOM 6714 C CA . PRO A 1 834 ? 6.708 -17.564 41.614 1.00 79.88 834 PRO A CA 1
ATOM 6715 C C . PRO A 1 834 ? 6.224 -17.888 40.193 1.00 79.88 834 PRO A C 1
ATOM 6717 O O . PRO A 1 834 ? 7.035 -18.278 39.353 1.00 79.88 834 PRO A O 1
ATOM 6720 N N . TYR A 1 835 ? 4.924 -17.740 39.920 1.00 84.56 835 TYR A N 1
ATOM 6721 C CA . TYR A 1 835 ? 4.346 -17.927 38.588 1.00 84.56 835 TYR A CA 1
ATOM 6722 C C . TYR A 1 835 ? 4.661 -16.728 37.695 1.00 84.56 835 TYR A C 1
ATOM 6724 O O . TYR A 1 835 ? 5.165 -16.924 36.594 1.00 84.56 835 TYR A O 1
ATOM 6732 N N . GLY A 1 836 ? 4.480 -15.500 38.195 1.00 83.88 836 GLY A N 1
ATOM 6733 C CA . GLY A 1 836 ? 4.807 -14.272 37.461 1.00 83.88 836 GLY A CA 1
ATOM 6734 C C . GLY A 1 836 ? 6.273 -14.200 37.013 1.00 83.88 836 GLY A C 1
ATOM 6735 O O . GLY A 1 836 ? 6.548 -13.781 35.892 1.00 83.88 836 GLY A O 1
ATOM 6736 N N . LEU A 1 837 ? 7.213 -14.692 37.834 1.00 78.88 837 LEU A N 1
ATOM 6737 C CA . LEU A 1 837 ? 8.641 -14.789 37.480 1.00 78.88 837 LEU A CA 1
ATOM 6738 C C . LEU A 1 837 ? 8.936 -15.809 36.365 1.00 78.88 837 LEU A C 1
ATOM 6740 O O . LEU A 1 837 ? 9.918 -15.666 35.640 1.00 78.88 837 LEU A O 1
ATOM 6744 N N . LYS A 1 838 ? 8.109 -16.852 36.231 1.00 84.12 838 LYS A N 1
ATOM 6745 C CA . LYS A 1 838 ? 8.262 -17.923 35.228 1.00 84.12 838 LYS A CA 1
ATOM 6746 C C . LYS A 1 838 ? 7.368 -17.724 34.000 1.00 84.12 838 LYS A C 1
ATOM 6748 O O . LYS A 1 838 ? 7.512 -18.464 33.023 1.00 84.12 838 LYS A O 1
ATOM 6753 N N . ALA A 1 839 ? 6.451 -16.758 34.049 1.00 87.00 839 ALA A N 1
ATOM 6754 C CA . ALA A 1 839 ? 5.451 -16.529 33.023 1.00 87.00 839 ALA A CA 1
ATOM 6755 C C . ALA A 1 839 ? 6.118 -16.193 31.683 1.00 87.00 839 ALA A C 1
ATOM 6757 O O . ALA A 1 839 ? 6.880 -15.236 31.538 1.00 87.00 839 ALA A O 1
ATOM 6758 N N . LYS A 1 840 ? 5.815 -16.995 30.664 1.00 87.31 840 LYS A N 1
ATOM 6759 C CA . LYS A 1 840 ? 6.266 -16.748 29.290 1.00 87.31 840 LYS A CA 1
ATOM 6760 C C . LYS A 1 840 ? 5.295 -15.789 28.615 1.00 87.31 840 LYS A C 1
ATOM 6762 O O . LYS A 1 840 ? 4.096 -15.973 28.751 1.00 87.31 840 LYS A O 1
ATOM 6767 N N . VAL A 1 841 ? 5.777 -14.831 27.825 1.00 86.31 841 VAL A N 1
ATOM 6768 C CA . VAL A 1 841 ? 4.938 -13.858 27.090 1.00 86.31 841 VAL A CA 1
ATOM 6769 C C . VAL A 1 841 ? 5.049 -14.050 25.571 1.00 86.31 841 VAL A C 1
ATOM 6771 O O . VAL A 1 841 ? 6.077 -14.530 25.084 1.00 86.31 841 VAL A O 1
ATOM 6774 N N . CYS A 1 842 ? 4.026 -13.663 24.790 1.00 87.31 842 CYS A N 1
ATOM 6775 C CA . CYS A 1 842 ? 4.206 -13.549 23.330 1.00 87.31 842 CYS A CA 1
ATOM 6776 C C . CYS A 1 842 ? 5.156 -12.381 23.039 1.00 87.31 842 CYS A C 1
ATOM 6778 O O . CYS A 1 842 ? 5.048 -11.296 23.607 1.00 87.31 842 CYS A O 1
ATOM 6780 N N . LYS A 1 843 ? 6.087 -12.610 22.111 1.00 86.00 843 LYS A N 1
ATOM 6781 C CA . LYS A 1 843 ? 7.029 -11.593 21.609 1.00 86.00 843 LYS A CA 1
ATOM 6782 C C . LYS A 1 843 ? 6.599 -10.991 20.267 1.00 86.00 843 LYS A C 1
ATOM 6784 O O . LYS A 1 843 ? 7.268 -10.123 19.729 1.00 86.00 843 LYS A O 1
ATOM 6789 N N . CYS A 1 844 ? 5.493 -11.495 19.742 1.00 84.56 844 CYS A N 1
ATOM 6790 C CA . CYS A 1 844 ? 4.959 -11.260 18.416 1.00 84.56 844 CYS A CA 1
ATOM 6791 C C . CYS A 1 844 ? 4.045 -10.028 18.307 1.00 84.56 844 CYS A C 1
ATOM 6793 O O . CYS A 1 844 ? 3.966 -9.418 17.247 1.00 84.56 844 CYS A O 1
ATOM 6795 N N . LEU A 1 845 ? 3.366 -9.661 19.398 1.00 77.75 845 LEU A N 1
ATOM 6796 C CA . LEU A 1 845 ? 2.440 -8.536 19.479 1.00 77.75 845 LEU A CA 1
ATOM 6797 C C . LEU A 1 845 ? 3.048 -7.454 20.387 1.00 77.75 845 LEU A C 1
ATOM 6799 O O . LEU A 1 845 ? 3.386 -7.770 21.533 1.00 77.75 845 LEU A O 1
ATOM 6803 N N . PRO A 1 846 ? 3.191 -6.200 19.913 1.00 69.94 846 PRO A N 1
ATOM 6804 C CA . PRO A 1 846 ? 3.723 -5.095 20.717 1.00 69.94 846 PRO A CA 1
ATOM 6805 C C . PRO A 1 846 ? 2.877 -4.792 21.960 1.00 69.94 846 PRO A C 1
ATOM 6807 O O . PRO A 1 846 ? 3.428 -4.446 22.999 1.00 69.94 846 PRO A O 1
ATOM 6810 N N . ASP A 1 847 ? 1.561 -4.992 21.859 1.00 67.69 847 ASP A N 1
ATOM 6811 C CA . ASP A 1 847 ? 0.578 -4.657 22.897 1.00 67.69 847 ASP A CA 1
ATOM 6812 C C . ASP A 1 847 ? 0.394 -5.764 23.957 1.00 67.69 847 ASP A C 1
ATOM 6814 O O . ASP A 1 847 ? -0.525 -5.698 24.770 1.00 67.69 847 ASP A O 1
ATOM 6818 N N . SER A 1 848 ? 1.239 -6.807 23.969 1.00 76.88 848 SER A N 1
ATOM 6819 C CA . SER A 1 848 ? 1.173 -7.845 25.008 1.00 76.88 848 SER A CA 1
ATOM 6820 C C . SER A 1 848 ? 1.443 -7.234 26.386 1.00 76.88 848 SER A C 1
ATOM 6822 O O . SER A 1 848 ? 2.472 -6.571 26.558 1.00 76.88 848 SER A O 1
ATOM 6824 N N . VAL A 1 849 ? 0.602 -7.521 27.378 1.00 79.88 849 VAL A N 1
ATOM 6825 C CA . VAL A 1 849 ? 0.828 -7.084 28.760 1.00 79.88 849 VAL A CA 1
ATOM 6826 C C . VAL A 1 849 ? 2.139 -7.672 29.290 1.00 79.88 849 VAL A C 1
ATOM 6828 O O . VAL A 1 849 ? 2.395 -8.873 29.180 1.00 79.88 849 VAL A O 1
ATOM 6831 N N . ARG A 1 850 ? 2.980 -6.815 29.876 1.00 83.56 850 ARG A N 1
ATOM 6832 C CA . ARG A 1 850 ? 4.236 -7.196 30.533 1.00 83.56 850 ARG A CA 1
ATOM 6833 C C . ARG A 1 850 ? 4.328 -6.493 31.877 1.00 83.56 850 ARG A C 1
ATOM 6835 O O . ARG A 1 850 ? 4.102 -5.288 31.955 1.00 83.56 850 ARG A O 1
ATOM 6842 N N . ILE A 1 851 ? 4.687 -7.246 32.909 1.00 83.31 851 ILE A N 1
ATOM 6843 C CA . ILE A 1 851 ? 4.990 -6.704 34.234 1.00 83.31 851 ILE A CA 1
ATOM 6844 C C . ILE A 1 851 ? 6.488 -6.884 34.469 1.00 83.31 851 ILE A C 1
ATOM 6846 O O . ILE A 1 851 ? 7.004 -7.996 34.374 1.00 83.31 851 ILE A O 1
ATOM 6850 N N . ASP A 1 852 ? 7.180 -5.783 34.759 1.00 82.88 852 ASP A N 1
ATOM 6851 C CA . ASP A 1 852 ? 8.560 -5.815 35.243 1.00 82.88 852 ASP A CA 1
ATOM 6852 C C . ASP A 1 852 ? 8.558 -6.305 36.696 1.00 82.88 852 ASP A C 1
ATOM 6854 O O . ASP A 1 852 ? 8.239 -5.555 37.627 1.00 82.88 852 ASP A O 1
ATOM 6858 N N . MET A 1 853 ? 8.858 -7.593 36.869 1.00 79.50 853 MET A N 1
ATOM 6859 C CA . MET A 1 853 ? 8.825 -8.254 38.171 1.00 79.50 853 MET A CA 1
ATOM 6860 C C . MET A 1 853 ? 9.885 -7.701 39.127 1.00 79.50 853 MET A C 1
ATOM 6862 O O . MET A 1 853 ? 9.610 -7.619 40.322 1.00 79.50 853 MET A O 1
ATOM 6866 N N . ASP A 1 854 ? 11.040 -7.246 38.638 1.00 73.12 854 ASP A N 1
ATOM 6867 C CA . ASP A 1 854 ? 12.098 -6.705 39.497 1.00 73.12 854 ASP A CA 1
ATOM 6868 C C . ASP A 1 854 ? 11.669 -5.357 40.089 1.00 73.12 854 ASP A C 1
ATOM 6870 O O . ASP A 1 854 ? 11.769 -5.125 41.302 1.00 73.12 854 ASP A O 1
ATOM 6874 N N . SER A 1 855 ? 11.093 -4.488 39.250 1.00 75.81 855 SER A N 1
ATOM 6875 C CA . SER A 1 855 ? 10.520 -3.213 39.695 1.00 75.81 855 SER A CA 1
ATOM 6876 C C . SER A 1 855 ? 9.334 -3.423 40.639 1.00 75.81 855 SER A C 1
ATOM 6878 O O . SER A 1 855 ? 9.214 -2.734 41.658 1.00 75.81 855 SER A O 1
ATOM 6880 N N . PHE A 1 856 ? 8.467 -4.392 40.328 1.00 75.75 856 PHE A N 1
ATOM 6881 C CA . PHE A 1 856 ? 7.306 -4.723 41.149 1.00 75.75 856 PHE A CA 1
ATOM 6882 C C . PHE A 1 856 ? 7.709 -5.228 42.538 1.00 75.75 856 PHE A C 1
ATOM 6884 O O . PHE A 1 856 ? 7.219 -4.698 43.534 1.00 75.75 856 PHE A O 1
ATOM 6891 N N . LEU A 1 857 ? 8.630 -6.192 42.622 1.00 70.31 857 LEU A N 1
ATOM 6892 C CA . LEU A 1 857 ? 9.102 -6.749 43.893 1.00 70.31 857 LEU A CA 1
ATOM 6893 C C . LEU A 1 857 ? 9.845 -5.697 44.719 1.00 70.31 857 LEU A C 1
ATOM 6895 O O . LEU A 1 857 ? 9.599 -5.578 45.918 1.00 70.31 857 LEU A O 1
ATOM 6899 N N . THR A 1 858 ? 10.672 -4.864 44.079 1.00 69.88 858 THR A N 1
ATOM 6900 C CA . THR A 1 858 ? 11.333 -3.744 44.761 1.00 69.88 858 THR A CA 1
ATOM 6901 C C . THR A 1 858 ? 10.296 -2.809 45.386 1.00 69.88 858 THR A C 1
ATOM 6903 O O . THR A 1 858 ? 10.368 -2.537 46.580 1.00 69.88 858 THR A O 1
ATOM 6906 N N . LYS A 1 859 ? 9.268 -2.374 44.646 1.00 67.38 859 LYS A N 1
ATOM 6907 C CA . LYS A 1 859 ? 8.194 -1.518 45.194 1.00 67.38 859 LYS A CA 1
ATOM 6908 C C . LYS A 1 859 ? 7.332 -2.216 46.249 1.00 67.38 859 LYS A C 1
ATOM 6910 O O . LYS A 1 859 ? 6.805 -1.562 47.149 1.00 67.38 859 LYS A O 1
ATOM 6915 N N . LEU A 1 860 ? 7.141 -3.528 46.137 1.00 67.88 860 LEU A N 1
ATOM 6916 C CA . LEU A 1 860 ? 6.360 -4.299 47.098 1.00 67.88 860 LEU A CA 1
ATOM 6917 C C . LEU A 1 860 ? 7.067 -4.365 48.460 1.00 67.88 860 LEU A C 1
ATOM 6919 O O . LEU A 1 860 ? 6.402 -4.165 49.473 1.00 67.88 860 LEU A O 1
ATOM 6923 N N . PHE A 1 861 ? 8.391 -4.568 48.471 1.00 65.88 861 PHE A N 1
ATOM 6924 C CA . PHE A 1 861 ? 9.185 -4.804 49.686 1.00 65.88 861 PHE A CA 1
ATOM 6925 C C . PHE A 1 861 ? 10.012 -3.602 50.192 1.00 65.88 861 PHE A C 1
ATOM 6927 O O . PHE A 1 861 ? 10.555 -3.681 51.289 1.00 65.88 861 PHE A O 1
ATOM 6934 N N . SER A 1 862 ? 10.121 -2.496 49.441 1.00 53.59 862 SER A N 1
ATOM 6935 C CA . SER A 1 862 ? 10.920 -1.315 49.848 1.00 53.59 862 SER A CA 1
ATOM 6936 C C . SER A 1 862 ? 10.168 -0.289 50.704 1.00 53.59 862 SER A C 1
ATOM 6938 O O . SER A 1 862 ? 10.794 0.609 51.263 1.00 53.59 862 SER A O 1
ATOM 6940 N N . GLU A 1 863 ? 8.842 -0.378 50.810 1.00 49.09 863 GLU A N 1
ATOM 6941 C CA . GLU A 1 863 ? 8.049 0.529 51.649 1.00 49.09 863 GLU A CA 1
ATOM 6942 C C . GLU A 1 863 ? 7.876 -0.073 53.058 1.00 49.09 863 GLU A C 1
ATOM 6944 O O . GLU A 1 863 ? 7.438 -1.221 53.166 1.00 49.09 863 GLU A O 1
ATOM 6949 N N . PRO A 1 864 ? 8.196 0.655 54.150 1.00 42.28 864 PRO A N 1
ATOM 6950 C CA . PRO A 1 864 ? 7.901 0.183 55.500 1.00 42.28 864 PRO A CA 1
ATOM 6951 C C . PRO A 1 864 ? 6.376 0.046 55.675 1.00 42.28 864 PRO A C 1
ATOM 6953 O O . PRO A 1 864 ? 5.639 0.915 55.203 1.00 42.28 864 PRO A O 1
ATOM 6956 N N . PRO A 1 865 ? 5.877 -1.013 56.340 1.00 44.72 865 PRO A N 1
ATOM 6957 C CA . PRO A 1 865 ? 4.444 -1.254 56.468 1.00 44.72 865 PRO A CA 1
ATOM 6958 C C . PRO A 1 865 ? 3.799 -0.148 57.309 1.00 44.72 865 PRO A C 1
ATOM 6960 O O . PRO A 1 865 ? 3.943 -0.095 58.530 1.00 44.72 865 PRO A O 1
ATOM 6963 N N . SER A 1 866 ? 3.072 0.755 56.659 1.00 35.34 866 SER A N 1
ATOM 6964 C CA . SER A 1 866 ? 2.223 1.745 57.314 1.00 35.34 866 SER A CA 1
ATOM 6965 C C . SER A 1 866 ? 0.900 1.096 57.732 1.00 35.34 866 SER A C 1
ATOM 6967 O O . SER A 1 866 ? -0.132 1.269 57.092 1.00 35.34 866 SER A O 1
ATOM 6969 N N . GLY A 1 867 ? 0.934 0.337 58.828 1.00 41.44 867 GLY A N 1
ATOM 6970 C CA . GLY A 1 867 ? -0.262 -0.135 59.533 1.00 41.44 867 GLY A CA 1
ATOM 6971 C C . GLY A 1 867 ? -0.193 -1.608 59.961 1.00 41.44 867 GLY A C 1
ATOM 6972 O O . GLY A 1 867 ? 0.397 -2.422 59.249 1.00 41.44 867 GLY A O 1
ATOM 6973 N N . PRO A 1 868 ? -0.796 -1.985 61.104 1.00 38.41 868 PRO A N 1
ATOM 6974 C CA . PRO A 1 868 ? -0.678 -3.326 61.681 1.00 38.41 868 PRO A CA 1
ATOM 6975 C C . PRO A 1 868 ? -1.559 -4.411 61.012 1.00 38.41 868 PRO A C 1
ATOM 6977 O O . PRO A 1 868 ? -1.922 -5.373 61.675 1.00 38.41 868 PRO A O 1
ATOM 6980 N N . GLU A 1 869 ? -1.895 -4.313 59.718 1.00 45.78 869 GLU A N 1
ATOM 6981 C CA . GLU A 1 869 ? -2.872 -5.227 59.073 1.00 45.78 869 GLU A CA 1
ATOM 6982 C C . GLU A 1 869 ? -2.461 -5.835 57.713 1.00 45.78 869 GLU A C 1
ATOM 6984 O O . GLU A 1 869 ? -3.237 -6.577 57.117 1.00 45.78 869 GLU A O 1
ATOM 6989 N N . LEU A 1 870 ? -1.259 -5.585 57.182 1.00 45.59 870 LEU A N 1
ATOM 6990 C CA . LEU A 1 870 ? -0.981 -5.870 55.758 1.00 45.59 870 LEU A CA 1
ATOM 6991 C C . LEU A 1 870 ? -0.506 -7.289 55.391 1.00 45.59 870 LEU A C 1
ATOM 6993 O O . LEU A 1 870 ? -0.385 -7.585 54.204 1.00 45.59 870 LEU A O 1
ATOM 6997 N N . LEU A 1 871 ? -0.288 -8.182 56.358 1.00 43.56 871 LEU A N 1
ATOM 6998 C CA . LEU A 1 871 ? -0.021 -9.609 56.117 1.00 43.56 871 LEU A CA 1
ATOM 6999 C C . LEU A 1 871 ? -0.719 -10.449 57.196 1.00 43.56 871 LEU A C 1
ATOM 7001 O O . LEU A 1 871 ? -0.070 -11.103 58.006 1.00 43.56 871 LEU A O 1
ATOM 7005 N N . GLY A 1 872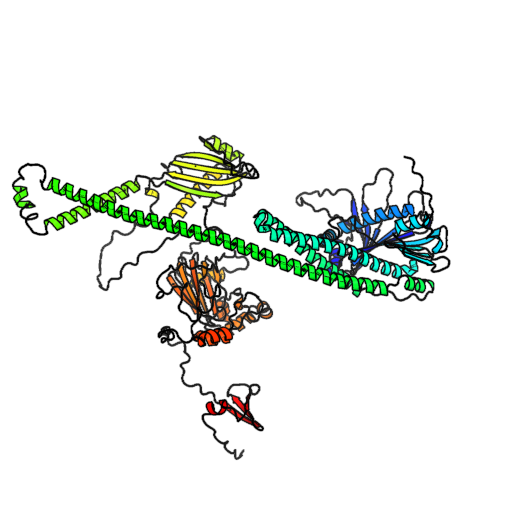 ? -2.049 -10.360 57.269 1.00 39.47 872 GLY A N 1
ATOM 7006 C CA . GLY A 1 872 ? -2.837 -11.328 58.035 1.00 39.47 872 GLY A CA 1
ATOM 7007 C C . GLY A 1 872 ? -2.781 -12.714 57.384 1.00 39.47 872 GLY A C 1
ATOM 7008 O O . GLY A 1 872 ? -2.624 -12.810 56.166 1.00 39.47 872 GLY A O 1
ATOM 7009 N N . ASP A 1 873 ? -2.912 -13.770 58.191 1.00 39.81 873 ASP A N 1
ATOM 7010 C CA . ASP A 1 873 ? -3.052 -15.152 57.720 1.00 39.81 873 ASP A CA 1
ATOM 7011 C C . ASP A 1 873 ? -4.117 -15.226 56.616 1.00 39.81 873 ASP A C 1
ATOM 7013 O O . ASP A 1 873 ? -5.278 -14.888 56.845 1.00 39.81 873 ASP A O 1
ATOM 7017 N N . ASP A 1 874 ? -3.711 -15.638 55.412 1.00 35.53 874 ASP A N 1
ATOM 7018 C CA . ASP A 1 874 ? -4.561 -15.710 54.221 1.00 35.53 874 ASP A CA 1
ATOM 7019 C C . ASP A 1 874 ? -5.797 -16.604 54.503 1.00 35.53 874 ASP A C 1
ATOM 7021 O O . ASP A 1 874 ? -5.658 -17.826 54.621 1.00 35.53 874 ASP A O 1
ATOM 7025 N N . PRO A 1 875 ? -7.035 -16.069 54.561 1.00 36.28 875 PRO A N 1
ATOM 7026 C CA . PRO A 1 875 ? -8.237 -16.874 54.812 1.00 36.28 875 PRO A CA 1
ATOM 7027 C C . PRO A 1 875 ? -8.673 -17.723 53.596 1.00 36.28 875 PRO A C 1
ATOM 7029 O O . PRO A 1 875 ? -9.727 -18.358 53.618 1.00 36.28 875 PRO A O 1
ATOM 7032 N N . TRP A 1 876 ? -7.883 -17.740 52.517 1.00 39.81 876 TRP A N 1
ATOM 7033 C CA . TRP A 1 876 ? -8.285 -18.177 51.173 1.00 39.81 876 TRP A CA 1
ATOM 7034 C C . TRP A 1 876 ? -7.991 -19.646 50.833 1.00 39.81 876 TRP A C 1
ATOM 7036 O O . TRP A 1 876 ? -8.130 -20.057 49.679 1.00 39.81 876 TRP A O 1
ATOM 7046 N N . VAL A 1 877 ? -7.656 -20.481 51.818 1.00 29.66 877 VAL A N 1
ATOM 7047 C CA . VAL A 1 877 ? -7.570 -21.937 51.622 1.00 29.66 877 VAL A CA 1
ATOM 7048 C C . VAL A 1 877 ? -8.967 -22.554 51.758 1.00 29.66 877 VAL A C 1
ATOM 7050 O O . VAL A 1 877 ? -9.386 -22.981 52.833 1.00 29.66 877 VAL A O 1
ATOM 7053 N N . PHE A 1 878 ? -9.715 -22.626 50.654 1.00 27.58 878 PHE A N 1
ATOM 7054 C CA . PHE A 1 878 ? -10.961 -23.395 50.617 1.00 27.58 878 PHE A CA 1
ATOM 7055 C C . PHE A 1 878 ? -10.667 -24.902 50.633 1.00 27.58 878 PHE A C 1
ATOM 7057 O O . PHE A 1 878 ? -10.115 -25.473 49.692 1.00 27.58 878 PHE A O 1
ATOM 7064 N N . SER A 1 879 ? -11.086 -25.565 51.710 1.00 26.72 879 SER A N 1
ATOM 7065 C CA . SER A 1 879 ? -11.036 -27.016 51.872 1.00 26.72 879 SER A CA 1
ATOM 7066 C C . SER A 1 879 ? -12.094 -27.712 50.996 1.00 26.72 879 SER A C 1
ATOM 7068 O O . SER A 1 879 ? -13.283 -27.744 51.312 1.00 26.72 879 SER A O 1
ATOM 7070 N N . CYS A 1 880 ? -11.672 -28.329 49.885 1.00 30.95 880 CYS A N 1
ATOM 7071 C CA . CYS A 1 880 ? -12.493 -29.345 49.216 1.00 30.95 880 CYS A CA 1
ATOM 7072 C C . CYS A 1 880 ? -12.485 -30.629 50.054 1.00 30.95 880 CYS A C 1
ATOM 7074 O O . CYS A 1 880 ? -11.428 -31.220 50.268 1.00 30.95 880 CYS A O 1
ATOM 7076 N N . LYS A 1 881 ? -13.666 -31.147 50.418 1.00 27.23 881 LYS A N 1
ATOM 7077 C CA . LYS A 1 881 ? -13.858 -32.469 51.063 1.00 27.23 881 LYS A CA 1
ATOM 7078 C C . LYS A 1 881 ? -13.361 -33.674 50.240 1.00 27.23 881 LYS A C 1
ATOM 7080 O O . LYS A 1 881 ? -13.532 -34.814 50.656 1.00 27.23 881 LYS A O 1
ATOM 7085 N N . CYS A 1 882 ? -12.796 -33.444 49.058 1.00 34.06 882 CYS A N 1
ATOM 7086 C CA . CYS A 1 882 ? -12.389 -34.475 48.116 1.00 34.06 882 CYS A CA 1
ATOM 7087 C C . CYS A 1 882 ? -10.919 -34.920 48.240 1.00 34.06 882 CYS A C 1
ATOM 7089 O O . CYS A 1 882 ? -10.559 -35.881 47.567 1.00 34.06 882 CYS A O 1
ATOM 7091 N N . HIS A 1 883 ? -10.082 -34.240 49.045 1.00 31.53 883 HIS A N 1
ATOM 7092 C CA . HIS A 1 883 ? -8.654 -34.554 49.286 1.00 31.53 883 HIS A CA 1
ATOM 7093 C C . HIS A 1 883 ? -7.819 -34.925 48.037 1.00 31.53 883 HIS A C 1
ATOM 7095 O O . HIS A 1 883 ? -6.826 -35.637 48.139 1.00 31.53 883 HIS A O 1
ATOM 7101 N N . LYS A 1 884 ? -8.196 -34.444 46.846 1.00 29.30 884 LYS A N 1
ATOM 7102 C CA . LYS A 1 884 ? -7.565 -34.829 45.570 1.00 29.30 884 LYS A CA 1
ATOM 7103 C C . LYS A 1 884 ? -6.655 -33.767 44.947 1.00 29.30 884 LYS A C 1
ATOM 7105 O O . LYS A 1 884 ? -6.214 -33.951 43.820 1.00 29.30 884 LYS A O 1
ATOM 7110 N N . TYR A 1 885 ? -6.343 -32.701 45.680 1.00 29.06 885 TYR A N 1
ATOM 7111 C CA . TYR A 1 885 ? -5.362 -31.699 45.265 1.00 29.06 885 TYR A CA 1
ATOM 7112 C C . TYR A 1 885 ? -4.324 -31.544 46.374 1.00 29.06 885 TYR A C 1
ATOM 7114 O O . TYR A 1 885 ? -4.643 -31.086 47.471 1.00 29.06 885 TYR A O 1
ATOM 7122 N N . CYS A 1 886 ? -3.105 -32.003 46.093 1.00 26.17 886 CYS A N 1
ATOM 7123 C CA . CYS A 1 886 ? -1.953 -31.844 46.968 1.00 26.17 886 CYS A CA 1
ATOM 7124 C C . CYS A 1 886 ? -1.523 -30.373 46.956 1.00 26.17 886 CYS A C 1
ATOM 7126 O O . CYS A 1 886 ? -1.180 -29.836 45.906 1.00 26.17 886 CYS A O 1
ATOM 7128 N N . SER A 1 887 ? -1.541 -29.719 48.117 1.00 27.67 887 SER A N 1
ATOM 7129 C CA . SER A 1 887 ? -0.732 -28.524 48.346 1.00 27.67 887 SER A CA 1
ATOM 7130 C C . SER A 1 887 ? 0.729 -28.942 48.543 1.00 27.67 887 SER A C 1
ATOM 7132 O O . SER A 1 887 ? 1.012 -30.103 48.840 1.00 27.67 887 SER A O 1
ATOM 7134 N N . SER A 1 888 ? 1.662 -27.998 48.421 1.00 32.66 888 SER A N 1
ATOM 7135 C CA . SER A 1 888 ? 3.092 -28.147 48.736 1.00 32.66 888 SER A CA 1
ATOM 7136 C C . SER A 1 888 ? 3.367 -28.344 50.238 1.00 32.66 888 SER A C 1
ATOM 7138 O O . SER A 1 888 ? 4.292 -27.761 50.790 1.00 32.66 888 SER A O 1
ATOM 7140 N N . ASN A 1 889 ? 2.541 -29.148 50.903 1.00 30.20 889 ASN A N 1
ATOM 7141 C CA . ASN A 1 889 ? 2.724 -29.603 52.270 1.00 30.20 889 ASN A CA 1
ATOM 7142 C C . ASN A 1 889 ? 2.846 -31.135 52.327 1.00 30.20 889 ASN A C 1
ATOM 7144 O O . ASN A 1 889 ? 2.418 -31.765 53.291 1.00 30.20 889 ASN A O 1
ATOM 7148 N N . SER A 1 890 ? 3.436 -31.744 51.292 1.00 27.47 890 SER A N 1
ATOM 7149 C CA . SER A 1 890 ? 4.205 -32.967 51.504 1.00 27.47 890 SER A CA 1
ATOM 7150 C C . SER A 1 890 ? 5.535 -32.553 52.131 1.00 27.47 890 SER A C 1
ATOM 7152 O O . SER A 1 890 ? 6.436 -32.078 51.439 1.00 27.47 890 SER A O 1
ATOM 7154 N N . SER A 1 891 ? 5.634 -32.677 53.451 1.00 36.72 891 SER A N 1
ATOM 7155 C CA . SER A 1 891 ? 6.929 -32.844 54.101 1.00 36.72 891 SER A CA 1
ATOM 7156 C C . SER A 1 891 ? 7.624 -34.056 53.471 1.00 36.72 891 SER A C 1
ATOM 7158 O O . SER A 1 891 ? 6.972 -35.080 53.273 1.00 36.72 891 SER A O 1
ATOM 7160 N N . ASP A 1 892 ? 8.910 -33.895 53.163 1.00 37.31 892 ASP A N 1
ATOM 7161 C CA . ASP A 1 892 ? 9.860 -34.886 52.628 1.00 37.31 892 ASP A CA 1
ATOM 7162 C C . ASP A 1 892 ? 10.061 -34.870 51.101 1.00 37.31 892 ASP A C 1
ATOM 7164 O O . ASP A 1 892 ? 9.624 -35.751 50.363 1.00 37.31 892 ASP A O 1
ATOM 7168 N N . VAL A 1 893 ? 10.836 -33.885 50.632 1.00 32.62 893 VAL A N 1
ATOM 7169 C CA . VAL A 1 893 ? 11.746 -34.078 49.490 1.00 32.62 893 VAL A CA 1
ATOM 7170 C C . VAL A 1 893 ? 13.127 -33.571 49.907 1.00 32.62 893 VAL A C 1
ATOM 7172 O O . VAL A 1 893 ? 13.449 -32.394 49.755 1.00 32.62 893 VAL A O 1
ATOM 7175 N N . GLU A 1 894 ? 13.942 -34.459 50.475 1.00 37.66 894 GLU A N 1
ATOM 7176 C CA . GLU A 1 894 ? 15.385 -34.245 50.596 1.00 37.66 894 GLU A CA 1
ATOM 7177 C C . GLU A 1 894 ? 16.012 -34.398 49.202 1.00 37.66 894 GLU A C 1
ATOM 7179 O O . GLU A 1 894 ? 15.959 -35.466 48.593 1.00 37.66 894 GLU A O 1
ATOM 7184 N N . VAL A 1 895 ? 16.585 -33.322 48.660 1.00 41.91 895 VAL A N 1
ATOM 7185 C CA . VAL A 1 895 ? 17.340 -33.386 47.401 1.00 41.91 895 VAL A CA 1
ATOM 7186 C C . VAL A 1 895 ? 18.773 -33.809 47.730 1.00 41.91 895 VAL A C 1
ATOM 7188 O O . VAL A 1 895 ? 19.586 -32.993 48.160 1.00 41.91 895 VAL A O 1
ATOM 7191 N N . GLU A 1 896 ? 19.087 -35.093 47.547 1.00 47.56 896 GLU A N 1
ATOM 7192 C CA . GLU A 1 896 ? 20.453 -35.614 47.676 1.00 47.56 896 GLU A CA 1
ATOM 7193 C C . GLU A 1 896 ? 21.356 -35.067 46.553 1.00 47.56 896 GLU A C 1
ATOM 7195 O O . GLU A 1 896 ? 21.091 -35.259 45.361 1.00 47.56 896 GLU A O 1
ATOM 7200 N N . ALA A 1 897 ? 22.462 -34.423 46.930 1.00 51.97 897 ALA A N 1
ATOM 7201 C CA . ALA A 1 897 ? 23.503 -33.954 46.018 1.00 51.97 897 ALA A CA 1
ATOM 7202 C C . ALA A 1 897 ? 24.829 -34.666 46.315 1.00 51.97 897 ALA A C 1
ATOM 7204 O O . ALA A 1 897 ? 25.173 -34.896 47.474 1.00 51.97 897 ALA A O 1
ATOM 7205 N N . LYS A 1 898 ? 25.595 -35.004 45.273 1.00 51.44 898 LYS A N 1
ATOM 7206 C CA . LYS A 1 898 ? 26.882 -35.700 45.385 1.00 51.44 898 LYS A CA 1
ATOM 7207 C C . LYS A 1 898 ? 27.997 -34.870 44.761 1.00 51.44 898 LYS A C 1
ATOM 7209 O O . LYS A 1 898 ? 27.882 -34.427 43.623 1.00 51.44 898 LYS A O 1
ATOM 7214 N N . VAL A 1 899 ? 29.108 -34.710 45.477 1.00 58.62 899 VAL A N 1
ATOM 7215 C CA . VAL A 1 899 ? 30.325 -34.103 44.917 1.00 58.62 899 VAL A CA 1
ATOM 7216 C C . VAL A 1 899 ? 31.000 -35.116 43.993 1.00 58.62 899 VAL A C 1
ATOM 7218 O O . VAL A 1 899 ? 31.323 -36.228 44.417 1.00 58.62 899 VAL A O 1
ATOM 7221 N N . THR A 1 900 ? 31.186 -34.753 42.727 1.00 63.16 900 THR A N 1
ATOM 7222 C CA . THR A 1 900 ? 31.729 -35.637 41.685 1.00 63.16 900 THR A CA 1
ATOM 7223 C C . THR A 1 900 ? 33.207 -35.384 41.397 1.00 63.16 900 THR A C 1
ATOM 7225 O O . THR A 1 900 ? 33.909 -36.329 41.041 1.00 63.16 900 THR A O 1
ATOM 7228 N N . ALA A 1 901 ? 33.708 -34.157 41.596 1.00 58.16 901 ALA A N 1
ATOM 7229 C CA . ALA A 1 901 ? 35.121 -33.807 41.413 1.00 58.16 901 ALA A CA 1
ATOM 7230 C C . ALA A 1 901 ? 35.548 -32.603 42.273 1.00 58.16 901 ALA A C 1
ATOM 7232 O O . ALA A 1 901 ? 34.718 -31.782 42.661 1.00 58.16 901 ALA A O 1
ATOM 7233 N N . VAL A 1 902 ? 36.850 -32.482 42.554 1.00 59.38 902 VAL A N 1
ATOM 7234 C CA . VAL A 1 902 ? 37.453 -31.335 43.256 1.00 59.38 902 VAL A CA 1
ATOM 7235 C C . VAL A 1 902 ? 38.686 -30.878 42.480 1.00 59.38 902 VAL A C 1
ATOM 7237 O O . VAL A 1 902 ? 39.603 -31.669 42.272 1.00 59.38 902 VAL A O 1
ATOM 7240 N N . GLU A 1 903 ? 38.721 -29.607 42.083 1.00 49.41 903 GLU A N 1
ATOM 7241 C CA . GLU A 1 903 ? 39.851 -28.990 41.380 1.00 49.41 903 GLU A CA 1
ATOM 7242 C C . GLU A 1 903 ? 40.206 -27.641 42.021 1.00 49.41 903 GLU A C 1
ATOM 7244 O O . GLU A 1 903 ? 39.462 -26.659 41.970 1.00 49.41 903 GLU A O 1
ATOM 7249 N N . GLY A 1 904 ? 41.379 -27.584 42.658 1.00 69.19 904 GLY A N 1
ATOM 7250 C CA . GLY A 1 904 ? 41.878 -26.376 43.313 1.00 69.19 904 GLY A CA 1
ATOM 7251 C C . GLY A 1 904 ? 40.944 -25.871 44.418 1.00 69.19 904 GLY A C 1
ATOM 7252 O O . GLY A 1 904 ? 40.732 -26.546 45.422 1.00 69.19 904 GLY A O 1
ATOM 7253 N N . LYS A 1 905 ? 40.408 -24.654 44.255 1.00 61.81 905 LYS A N 1
ATOM 7254 C CA . LYS A 1 905 ? 39.452 -24.039 45.195 1.00 61.81 905 LYS A CA 1
ATOM 7255 C C . LYS A 1 905 ? 37.988 -24.284 44.811 1.00 61.81 905 LYS A C 1
ATOM 7257 O O . LYS A 1 905 ? 37.137 -23.591 45.358 1.00 61.81 905 LYS A O 1
ATOM 7262 N N . TYR A 1 906 ? 37.685 -25.210 43.899 1.00 61.25 906 TYR A N 1
ATOM 7263 C CA . TYR A 1 906 ? 36.329 -25.456 43.399 1.00 61.25 906 TYR A CA 1
ATOM 7264 C C . TYR A 1 906 ? 35.939 -26.938 43.495 1.00 61.25 906 TYR A C 1
ATOM 7266 O O . TYR A 1 906 ? 36.778 -27.826 43.339 1.00 61.25 906 TYR A O 1
ATOM 7274 N N . ILE A 1 907 ? 34.657 -27.203 43.751 1.00 61.69 907 ILE A N 1
ATOM 7275 C CA . ILE A 1 907 ? 34.058 -28.542 43.775 1.00 61.69 907 ILE A CA 1
ATOM 7276 C C . ILE A 1 907 ? 32.947 -28.638 42.734 1.00 61.69 907 ILE A C 1
ATOM 7278 O O . ILE A 1 907 ? 32.181 -27.695 42.568 1.00 61.69 907 ILE A O 1
ATOM 7282 N N . ARG A 1 908 ? 32.843 -29.775 42.051 1.00 67.75 908 ARG A N 1
ATOM 7283 C CA . ARG A 1 908 ? 31.770 -30.076 41.100 1.00 67.75 908 ARG A CA 1
ATOM 7284 C C . ARG A 1 908 ? 30.672 -30.865 41.807 1.00 67.75 908 ARG A C 1
ATOM 7286 O O . ARG A 1 908 ? 30.966 -31.910 42.393 1.00 67.75 908 ARG A O 1
ATOM 7293 N N . VAL A 1 909 ? 29.435 -30.374 41.776 1.00 66.75 909 VAL A N 1
ATOM 7294 C CA . VAL A 1 909 ? 28.286 -30.985 42.464 1.00 66.75 909 VAL A CA 1
ATOM 7295 C C . VAL A 1 909 ? 27.258 -31.469 41.448 1.00 66.75 909 VAL A C 1
ATOM 7297 O O . VAL A 1 909 ? 26.863 -30.726 40.556 1.00 66.75 909 VAL A O 1
ATOM 7300 N N . HIS A 1 910 ? 26.824 -32.718 41.613 1.00 63.91 910 HIS A N 1
ATOM 7301 C CA . HIS A 1 910 ? 25.793 -33.360 40.809 1.00 63.91 910 HIS A CA 1
ATOM 7302 C C . HIS A 1 910 ? 24.544 -33.616 41.657 1.00 63.91 910 HIS A C 1
ATOM 7304 O O . HIS A 1 910 ? 24.624 -34.239 42.722 1.00 63.91 910 HIS A O 1
ATOM 7310 N N . TYR A 1 911 ? 23.389 -33.162 41.180 1.00 66.62 911 TYR A N 1
ATOM 7311 C CA . TYR A 1 911 ? 22.104 -33.333 41.855 1.00 66.62 911 TYR A CA 1
ATOM 7312 C C . TYR A 1 911 ? 21.390 -34.582 41.333 1.00 66.62 911 TYR A C 1
ATOM 7314 O O . TYR A 1 911 ? 21.270 -34.797 40.126 1.00 66.62 911 TYR A O 1
ATOM 7322 N N . LYS A 1 912 ? 20.923 -35.439 42.246 1.00 44.41 912 LYS A N 1
ATOM 7323 C CA . LYS A 1 912 ? 20.325 -36.729 41.888 1.00 44.41 912 LYS A CA 1
ATOM 7324 C C . LYS A 1 912 ? 19.022 -36.507 41.106 1.00 44.41 912 LYS A C 1
ATOM 7326 O O . LYS A 1 912 ? 18.045 -36.013 41.656 1.00 44.41 912 LYS A O 1
ATOM 7331 N N . GLY A 1 913 ? 19.012 -36.902 39.832 1.00 51.25 913 GLY A N 1
ATOM 7332 C CA . GLY A 1 913 ? 17.865 -36.747 38.925 1.00 51.25 913 GLY A CA 1
ATOM 7333 C C . GLY A 1 913 ? 18.088 -35.758 37.778 1.00 51.25 913 GLY A C 1
ATOM 7334 O O . GLY A 1 913 ? 17.251 -35.696 36.879 1.00 51.25 913 GLY A O 1
ATOM 7335 N N . GLU A 1 914 ? 19.214 -35.041 37.763 1.00 55.25 914 GLU A N 1
ATOM 7336 C CA . GLU A 1 914 ? 19.612 -34.170 36.652 1.00 55.25 914 GLU A CA 1
ATOM 7337 C C . GLU A 1 914 ? 20.689 -34.821 35.768 1.00 55.25 914 GLU A C 1
ATOM 7339 O O . GLU A 1 914 ? 21.357 -35.775 36.166 1.00 55.25 914 GLU A O 1
ATOM 7344 N N . SER A 1 915 ? 20.834 -34.350 34.525 1.00 57.78 915 SER A N 1
ATOM 7345 C CA . SER A 1 915 ? 21.868 -34.864 33.614 1.00 57.78 915 SER A CA 1
ATOM 7346 C C . SER A 1 915 ? 23.248 -34.301 33.979 1.00 57.78 915 SER A C 1
ATOM 7348 O O . SER A 1 915 ? 23.334 -33.174 34.459 1.00 57.78 915 SER A O 1
ATOM 7350 N N . ALA A 1 916 ? 24.325 -35.046 33.706 1.00 54.44 916 ALA A N 1
ATOM 7351 C CA . ALA A 1 916 ? 25.704 -34.664 34.059 1.00 54.44 916 ALA A CA 1
ATOM 7352 C C . ALA A 1 916 ? 26.204 -33.355 33.405 1.00 54.44 916 ALA A C 1
ATOM 7354 O O . ALA A 1 916 ? 27.217 -32.793 33.833 1.00 54.44 916 ALA A O 1
ATOM 7355 N N . ASP A 1 917 ? 25.494 -32.864 32.386 1.00 60.75 917 ASP A N 1
ATOM 7356 C CA . ASP A 1 917 ? 25.778 -31.588 31.723 1.00 60.75 917 ASP A CA 1
ATOM 7357 C C . ASP A 1 917 ? 25.343 -30.373 32.563 1.00 60.75 917 ASP A C 1
ATOM 7359 O O . ASP A 1 917 ? 25.814 -29.264 32.320 1.00 60.75 917 ASP A O 1
ATOM 7363 N N . ASN A 1 918 ? 24.493 -30.582 33.576 1.00 58.03 918 ASN A N 1
ATOM 7364 C CA . ASN A 1 918 ? 24.034 -29.545 34.507 1.00 58.03 918 ASN A CA 1
ATOM 7365 C C . ASN A 1 918 ? 24.868 -29.477 35.798 1.00 58.03 918 ASN A C 1
ATOM 7367 O O . ASN A 1 918 ? 24.476 -28.807 36.751 1.00 58.03 918 ASN A O 1
ATOM 7371 N N . ASP A 1 919 ? 26.003 -30.173 35.856 1.00 72.00 919 ASP A N 1
ATOM 7372 C CA . ASP A 1 919 ? 26.874 -30.130 37.026 1.00 72.00 919 ASP A CA 1
ATOM 7373 C C . ASP A 1 919 ? 27.423 -28.719 37.264 1.00 72.00 919 ASP A C 1
ATOM 7375 O O . ASP A 1 919 ? 27.977 -28.082 36.363 1.00 72.00 919 ASP A O 1
ATOM 7379 N N . GLU A 1 920 ? 27.351 -28.264 38.511 1.00 69.94 920 GLU A N 1
ATOM 7380 C CA . GLU A 1 920 ? 27.783 -26.920 38.886 1.00 69.94 920 GLU A CA 1
ATOM 7381 C C . GLU A 1 920 ? 29.148 -26.949 39.591 1.00 69.94 920 GLU A C 1
ATOM 7383 O O . GLU A 1 920 ? 29.395 -27.784 40.467 1.00 69.94 920 GLU A O 1
ATOM 7388 N N . TRP A 1 921 ? 30.043 -26.023 39.224 1.00 73.50 921 TRP A N 1
ATOM 7389 C CA . TRP A 1 921 ? 31.341 -25.826 39.879 1.00 73.50 921 TRP A CA 1
ATOM 7390 C C . TRP A 1 921 ? 31.262 -24.705 40.917 1.00 73.50 921 TRP A C 1
ATOM 7392 O O . TRP A 1 921 ? 31.128 -23.531 40.576 1.00 73.50 921 TRP A O 1
ATOM 7402 N N . LEU A 1 922 ? 31.403 -25.057 42.193 1.00 59.25 922 LEU A N 1
ATOM 7403 C CA . LEU A 1 922 ? 31.251 -24.143 43.322 1.00 59.25 922 LEU A CA 1
ATOM 7404 C C . LEU A 1 922 ? 32.591 -23.868 44.020 1.00 59.25 922 LEU A C 1
ATOM 7406 O O . LEU A 1 922 ? 33.309 -24.814 44.348 1.00 59.25 922 LEU A O 1
ATOM 7410 N N . PRO A 1 923 ? 32.945 -22.602 44.316 1.00 59.34 923 PRO A N 1
ATOM 7411 C CA . PRO A 1 923 ? 34.136 -22.281 45.094 1.00 59.34 923 PRO A CA 1
ATOM 7412 C C . PRO A 1 923 ? 33.991 -22.707 46.562 1.00 59.34 923 PRO A C 1
ATOM 7414 O O . PRO A 1 923 ? 33.022 -22.358 47.236 1.00 59.34 923 PRO A O 1
ATOM 7417 N N . VAL A 1 924 ? 35.015 -23.375 47.097 1.00 58.06 924 VAL A N 1
ATOM 7418 C CA . VAL A 1 924 ? 35.107 -23.898 48.475 1.00 58.06 924 VAL A CA 1
ATOM 7419 C C . VAL A 1 924 ? 34.955 -22.795 49.537 1.00 58.06 924 VAL A C 1
ATOM 7421 O O . VAL A 1 924 ? 34.542 -23.071 50.658 1.00 58.06 924 VAL A O 1
ATOM 7424 N N . SER A 1 925 ? 35.233 -21.528 49.204 1.00 51.72 925 SER A N 1
ATOM 7425 C CA . SER A 1 925 ? 35.104 -20.381 50.121 1.00 51.72 925 SER A CA 1
ATOM 7426 C C . SER A 1 925 ? 33.723 -19.709 50.127 1.00 51.72 925 SER A C 1
ATOM 7428 O O . SER A 1 925 ? 33.564 -18.640 50.718 1.00 51.72 925 SER A O 1
ATOM 7430 N N . SER A 1 926 ? 32.727 -20.281 49.450 1.00 50.62 926 SER A N 1
ATOM 7431 C CA . SER A 1 926 ? 31.366 -19.746 49.419 1.00 50.62 926 SER A CA 1
ATOM 7432 C C . SER A 1 926 ? 30.645 -19.952 50.763 1.00 50.62 926 SER A C 1
ATOM 7434 O O . SER A 1 926 ? 30.480 -21.080 51.227 1.00 50.62 926 SER A O 1
ATOM 7436 N N . LYS A 1 927 ? 30.139 -18.867 51.373 1.00 49.00 927 LYS A N 1
ATOM 7437 C CA . LYS A 1 927 ? 29.229 -18.917 52.542 1.00 49.00 927 LYS A CA 1
ATOM 7438 C C . LYS A 1 927 ? 27.924 -19.680 52.251 1.00 49.00 927 LYS A C 1
ATOM 7440 O O . LYS A 1 927 ? 27.246 -20.101 53.185 1.00 49.00 927 LYS A O 1
ATOM 7445 N N . GLU A 1 928 ? 27.585 -19.869 50.976 1.00 45.72 928 GLU A N 1
ATOM 7446 C CA . GLU A 1 928 ? 26.437 -20.656 50.514 1.00 45.72 928 GLU A CA 1
ATOM 7447 C C . GLU A 1 928 ? 26.637 -22.159 50.778 1.00 45.72 928 GLU A C 1
ATOM 7449 O O . GLU A 1 928 ? 25.688 -22.858 51.129 1.00 45.72 928 GLU A O 1
ATOM 7454 N N . LEU A 1 929 ? 27.886 -22.643 50.688 1.00 46.34 929 LEU A N 1
ATOM 7455 C CA . LEU A 1 929 ? 28.241 -24.056 50.855 1.00 46.34 929 LEU A CA 1
ATOM 7456 C C . LEU A 1 929 ? 28.055 -24.523 52.309 1.00 46.34 929 LEU A C 1
ATOM 7458 O O . LEU A 1 929 ? 27.521 -25.598 52.562 1.00 46.34 929 LEU A O 1
ATOM 7462 N N . GLN A 1 930 ? 28.422 -23.675 53.277 1.00 45.97 930 GLN A N 1
ATOM 7463 C CA . GLN A 1 930 ? 28.266 -23.957 54.712 1.00 45.97 930 GLN A CA 1
ATOM 7464 C C . GLN A 1 930 ? 26.806 -23.961 55.184 1.00 45.97 930 GLN A C 1
ATOM 7466 O O . GLN A 1 930 ? 26.509 -24.553 56.216 1.00 45.97 930 GLN A O 1
ATOM 7471 N N . ARG A 1 931 ? 25.889 -23.312 54.453 1.00 44.53 931 ARG A N 1
ATOM 7472 C CA . ARG A 1 931 ? 24.453 -23.306 54.787 1.00 44.53 931 ARG A CA 1
ATOM 7473 C C . ARG A 1 931 ? 23.689 -24.504 54.227 1.00 44.53 931 ARG A C 1
ATOM 7475 O O . ARG A 1 931 ? 22.586 -24.761 54.694 1.00 44.53 931 ARG A O 1
ATOM 7482 N N . ARG A 1 932 ? 24.229 -25.190 53.214 1.00 44.66 932 ARG A N 1
ATOM 7483 C CA . ARG A 1 932 ? 23.506 -26.217 52.440 1.00 44.66 932 ARG A CA 1
ATOM 7484 C C . ARG A 1 932 ? 24.021 -27.647 52.628 1.00 44.66 932 ARG A C 1
ATOM 7486 O O . ARG A 1 932 ? 23.363 -28.571 52.168 1.00 44.66 932 ARG A O 1
ATOM 7493 N N . ILE A 1 933 ? 25.156 -27.849 53.295 1.00 42.16 933 ILE A N 1
ATOM 7494 C CA . ILE A 1 933 ? 25.705 -29.184 53.575 1.00 42.16 933 ILE A CA 1
ATOM 7495 C C . ILE A 1 933 ? 25.313 -29.597 54.997 1.00 42.16 933 ILE A C 1
ATOM 7497 O O . ILE A 1 933 ? 25.761 -28.982 55.961 1.00 42.16 933 ILE A O 1
ATOM 7501 N N . VAL A 1 934 ? 24.484 -30.637 55.125 1.00 42.72 934 VAL A N 1
ATOM 7502 C CA . VAL A 1 934 ? 23.995 -31.145 56.423 1.00 42.72 934 VAL A CA 1
ATOM 7503 C C . VAL A 1 934 ? 24.920 -32.230 57.012 1.00 42.72 934 VAL A C 1
ATOM 7505 O O . VAL A 1 934 ? 25.019 -32.333 58.231 1.00 42.72 934 VAL A O 1
ATOM 7508 N N . ALA A 1 935 ? 25.675 -32.976 56.190 1.00 37.59 935 ALA A N 1
ATOM 7509 C CA . ALA A 1 935 ? 26.723 -33.909 56.634 1.00 37.59 935 ALA A CA 1
ATOM 7510 C C . ALA A 1 935 ? 27.727 -34.230 55.504 1.00 37.59 935 ALA A C 1
ATOM 7512 O O . ALA A 1 935 ? 27.370 -34.198 54.328 1.00 37.59 935 ALA A O 1
ATOM 7513 N N . VAL A 1 936 ? 28.978 -34.556 55.858 1.00 37.41 936 VAL A N 1
ATOM 7514 C CA . VAL A 1 936 ? 30.014 -35.063 54.937 1.00 37.41 936 VAL A CA 1
ATOM 7515 C C . VAL A 1 936 ? 30.456 -36.436 55.434 1.00 37.41 936 VAL A C 1
ATOM 7517 O O . VAL A 1 936 ? 31.097 -36.525 56.479 1.00 37.41 936 VAL A O 1
ATOM 7520 N N . GLU A 1 937 ? 30.138 -37.500 54.698 1.00 33.66 937 GLU A N 1
ATOM 7521 C CA . GLU A 1 937 ? 30.680 -38.836 54.968 1.00 33.66 937 GLU A CA 1
ATOM 7522 C C . GLU A 1 937 ? 31.891 -39.123 54.066 1.00 33.66 937 GLU A C 1
ATOM 7524 O O . GLU A 1 937 ? 31.841 -38.858 52.859 1.00 33.66 937 GLU A O 1
ATOM 7529 N N . PRO A 1 938 ? 33.001 -39.653 54.614 1.00 31.23 938 PRO A N 1
ATOM 7530 C CA . PRO A 1 938 ? 34.154 -40.026 53.810 1.00 31.23 938 PRO A CA 1
ATOM 7531 C C . PRO A 1 938 ? 33.833 -41.260 52.949 1.00 31.23 938 PRO A C 1
ATOM 7533 O O . PRO A 1 938 ? 33.098 -42.149 53.383 1.00 31.23 938 PRO A O 1
ATOM 7536 N N . PRO A 1 939 ? 34.389 -41.359 51.729 1.00 31.45 939 PRO A N 1
ATOM 7537 C CA . PRO A 1 939 ? 34.073 -42.456 50.830 1.00 31.45 939 PRO A CA 1
ATOM 7538 C C . PRO A 1 939 ? 34.596 -43.783 51.391 1.00 31.45 939 PRO A C 1
ATOM 7540 O O . PRO A 1 939 ? 35.783 -43.925 51.691 1.00 31.45 939 PRO A O 1
ATOM 7543 N N . LEU A 1 940 ? 33.705 -44.772 51.480 1.00 34.44 940 LEU A N 1
ATOM 7544 C CA . LEU A 1 940 ? 34.054 -46.167 51.735 1.00 34.44 940 LEU A CA 1
ATOM 7545 C C . LEU A 1 940 ? 35.073 -46.643 50.690 1.00 34.44 940 LEU A C 1
ATOM 7547 O O . LEU A 1 940 ? 34.818 -46.621 49.483 1.00 34.44 940 LEU A O 1
ATOM 7551 N N . VAL A 1 941 ? 36.235 -47.085 51.172 1.00 33.06 941 VAL A N 1
ATOM 7552 C CA . VAL A 1 941 ? 37.261 -47.754 50.371 1.00 33.06 941 VAL A CA 1
ATOM 7553 C C . VAL A 1 941 ? 36.645 -49.019 49.775 1.00 33.06 941 VAL A C 1
ATOM 7555 O O . VAL A 1 941 ? 36.291 -49.946 50.499 1.00 33.06 941 VAL A O 1
ATOM 7558 N N . LYS A 1 942 ? 36.514 -49.071 48.446 1.00 33.97 942 LYS A N 1
ATOM 7559 C CA . LYS A 1 942 ? 36.174 -50.308 47.738 1.00 33.97 942 LYS A CA 1
ATOM 7560 C C . LYS A 1 942 ? 37.365 -51.263 47.807 1.00 33.97 942 LYS A C 1
ATOM 7562 O O . LYS A 1 942 ? 38.314 -51.120 47.036 1.00 33.97 942 LYS A O 1
ATOM 7567 N N . THR A 1 943 ? 37.305 -52.263 48.677 1.00 33.19 943 THR A N 1
ATOM 7568 C CA . THR A 1 943 ? 37.996 -53.527 48.413 1.00 33.19 943 THR A CA 1
ATOM 7569 C C . THR A 1 943 ? 37.255 -54.248 47.290 1.00 33.19 943 THR A C 1
ATOM 7571 O O . THR A 1 943 ? 36.036 -54.412 47.342 1.00 33.19 943 THR A O 1
ATOM 7574 N N . LYS A 1 944 ? 38.013 -54.589 46.244 1.00 39.22 944 LYS A N 1
ATOM 7575 C CA . LYS A 1 944 ? 37.637 -55.496 45.154 1.00 39.22 944 LYS A CA 1
ATOM 7576 C C . LYS A 1 944 ? 37.043 -56.789 45.725 1.00 39.22 944 LYS A C 1
ATOM 7578 O O . LYS A 1 944 ? 37.488 -57.212 46.784 1.00 39.22 944 LYS A O 1
ATOM 7583 N N . ASP A 1 945 ? 36.098 -57.403 45.017 1.00 36.25 945 ASP A N 1
ATOM 7584 C CA . ASP A 1 945 ? 36.322 -58.731 44.430 1.00 36.25 945 ASP A CA 1
ATOM 7585 C C . ASP A 1 945 ? 35.118 -59.218 43.605 1.00 36.25 945 ASP A C 1
ATOM 7587 O O . ASP A 1 945 ? 33.970 -59.097 44.031 1.00 36.25 945 ASP A O 1
ATOM 7591 N N . LEU A 1 946 ? 35.492 -59.793 42.451 1.00 34.16 946 LEU A N 1
ATOM 7592 C CA . LEU A 1 946 ? 34.774 -60.635 41.477 1.00 34.16 946 LEU A CA 1
ATOM 7593 C C . LEU A 1 946 ? 33.718 -59.990 40.568 1.00 34.16 946 LEU A C 1
ATOM 7595 O O . LEU A 1 946 ? 32.556 -59.795 40.983 1.00 34.16 946 LEU A O 1
#

Organism: NCBI:txid325452